Protein AF-0000000072248704 (afdb_homodimer)

Foldseek 3Di:
DPPPPPPQDWAFDDQQPQPPVPLRDGNVPWLVQFQWTWTATPVRDIDIDHPDDPVVVVVQVVQQVVVCVVPVDGDDPPDDSHPCCQVAPLVLVLLVVLVVCVVVVPDPLQNQLCVQLSHDHDDPVCVRVDTRVSVVSSVVSSVCVVVVVPPDDDPLRVLLVVLLCLLVVLLVLLVVCCVPQVPPPQPPPPDDLPHQQLLNLLNVLLNLLSVLSVVCVVCLSSQQLLVSLLSLVSLLLSLLSNQLCLQPVVCVCQVPVQVVCCVVVQKAFDADPVRHGDQQWIAGPPPRDIDGRDDDSLNSQVSHPDPLSNVLVVVSNVVSVPSNDPDPVVQVQQQDPVRDGHPNGHDDSSVSSLSSSLSSLSSLQSSLPDPSGDPVSSVSSLVSLLVSLVSSLVSQCVVQVPHDDPNSVSSNVVSNPRSD/DPPPPPPQDWAFDDQQPQCPVPLRDGNVPWLVQFQWTWTATPVRDIDIDHPDDPVVVVVQVVQQVVVCVVPVDGDDPPDDSHPCCQVAPLVLVLLVVLVVCVVVVPDPLQNQLCVQLSHDHDDPVCVRVDTRVSVVSSVVSSVCVVVVVPPPDDPLRVLLVVLLCLLVVLLVLLVVCCVPQVPDPVPPPPDDPDDCALLNLLNVLLNLLSVLSVVCVVCLSSQQLLVSLLSLVSLLLSLLSNQLCLQPVVCVCQVPVQVVCCVVVQKAFDADPVRDGDQQWIAGPPPRDIDGRDDDSLNSQVSHPDPLSNVLVVVSNVVSVPSNDPDPVVQVQQQDPVRDGHPNGHDDSSVSSLSSSLSSLSSLQSSLPDPSGDPVSSVSSLVSLLVSLVSSLVSQCVVQVPHDDPNSVSSNVVSNPRSD

Secondary structure (DSSP, 8-state):
----------EEPPTTSBPTTSSSSBGGGTGGGSS-EEEE-TT--EEEE----HHHHHHHHHHHHHHHHHHSSPPPTTS-S-GGGGTS-HHHHHHHHHHHHHHTT--HHHHHHHHHTTS----TTTGGGS-HHHHHHHHHHHHHHHTT-S----HHHHHHHHHHTHHHHHHHHHHHHHHHTS-TTTTT---SS----HHHHHHHHHHHHHHHHHHHHHHHHTT--GGGHHHHHHHHHHHHHHHHHHH-GGGHHHHTHHHHHHHHTSEEEEE-TTS-EEEEEEEETTT--EEES---HHHHHTT-S-HHHHHHHHHHHHHHHHHHS--HHHHHTTB-TTS-B-TT----HHHHHHHHHHHHHHHHHHHTT-TTS-HHHHHHHHHHHHHHHHHHHHHHHHHTSS---HHHHHHHHHHHTTT-/----------EEPPTTSBPTTSSSSBGGGTGGGSS-EEEE-TT--EEEE----HHHHHHHHHHHHHHHHHHSSPPPTTS-S-GGGGTS-HHHHHHHHHHHHHHTT--HHHHHHHHHTTS----TTTGGGS-HHHHHHHHHHHHHHHTT-S----HHHHHHHHHHTHHHHHHHHHHHHHHHTS-THHHH---SS----HHHHHHHHHHHHHHHHHHHHHHHHTT--GGGHHHHHHHHHHHHHHHHHHH-GGGHHHHTHHHHHHHHTSEEEEE-TTS-EEEEEEEETTT--EEES---HHHHHTT-S-HHHHHHHHHHHHHHHHHHS--HHHHHTTB-TTS-B-TT----HHHHHHHHHHHHHHHHHHHTT-TTS-HHHHHHHHHHHHHHHHHHHHHHHHHTSS---HHHHHHHHHHHTTT-

pLDDT: mean 83.85, std 14.34, range [24.56, 98.75]

Nearest PDB structures (foldseek):
  6pt3-assembly1_B  TM=2.363E-01  e=3.846E-01  Homo sapiens
  5lwe-assembly2_B  TM=3.205E-01  e=7.172E+00  Homo sapiens
  7vvn-assembly1_R  TM=2.726E-01  e=6.266E+00  Homo sapiens
  6pwc-assembly1_R  TM=1.797E-01  e=5.475E+00  Homo sapiens
  9ast-assembly1_R  TM=2.212E-01  e=1.077E+00  Homo sapiens

Radius of gyration: 31.1 Å; Cα contacts (8 Å, |Δi|>4): 1138; chains: 2; bounding box: 80×107×75 Å

Solvent-accessible surface area (backbone atoms only — not comparable to full-atom values): 45467 Å² total; per-residue (Å²): 133,79,82,71,81,74,71,78,59,61,45,69,62,63,48,83,37,72,28,87,58,71,57,78,41,36,18,56,80,33,32,59,73,26,66,31,40,56,24,31,33,85,85,66,51,75,39,82,45,63,79,79,50,71,66,55,53,54,49,50,52,50,28,50,48,50,44,26,72,51,50,72,45,82,81,54,94,85,46,80,63,65,62,62,64,45,77,38,39,72,66,50,50,47,49,52,49,46,52,49,35,53,74,67,62,48,56,64,45,55,51,46,14,20,61,73,59,74,59,54,78,79,40,89,84,44,45,41,60,40,38,43,28,53,51,48,52,41,51,49,34,35,49,40,44,73,68,59,62,46,79,70,68,49,70,68,53,49,52,48,53,60,50,56,52,46,52,55,40,52,29,31,50,50,40,50,42,53,67,72,35,56,56,84,60,66,58,59,74,74,55,73,98,79,65,80,46,61,58,51,51,38,48,44,37,52,33,48,35,40,32,46,48,52,48,36,50,53,30,48,75,68,53,32,14,50,71,27,27,38,52,37,42,31,37,46,49,31,37,32,51,38,43,24,35,74,66,39,55,82,56,40,49,58,69,47,51,43,57,55,23,42,76,71,62,49,25,42,64,31,61,41,98,85,65,45,80,25,69,56,34,28,28,32,67,90,79,60,51,76,40,70,45,70,80,51,70,66,64,33,35,63,54,42,92,48,69,49,57,53,72,41,39,65,60,54,52,48,59,33,45,37,46,38,40,87,35,72,72,45,46,49,54,30,40,45,96,84,66,46,77,36,46,69,54,60,44,56,51,67,58,38,54,51,50,41,43,51,40,48,36,52,41,50,53,57,50,56,75,34,83,65,51,48,73,65,56,40,51,38,43,32,49,43,25,37,51,48,25,52,49,52,44,54,48,48,48,65,75,33,65,86,65,69,56,69,69,56,54,46,47,44,54,48,37,68,50,43,61,110,132,78,84,68,81,73,70,78,58,61,43,70,60,62,46,82,37,72,28,87,59,71,57,79,39,37,17,54,79,33,32,57,74,27,67,30,41,56,23,29,33,85,85,66,49,75,39,82,45,65,80,78,49,72,63,54,55,54,49,51,52,51,29,51,48,52,44,26,73,52,52,72,47,82,83,54,94,85,47,80,63,63,63,62,64,46,78,39,40,74,68,51,50,48,49,52,48,47,52,50,36,53,74,65,63,48,56,64,46,54,51,47,14,19,60,72,61,73,61,54,77,79,40,87,86,44,46,41,58,41,39,42,28,52,50,47,51,42,51,48,33,34,48,39,43,74,69,58,63,45,78,70,68,50,70,67,54,49,52,48,53,59,51,56,54,46,52,54,39,52,29,32,50,51,39,49,42,49,63,68,41,54,54,71,62,71,69,57,75,67,62,75,95,76,73,79,45,61,60,52,52,36,48,44,37,52,32,48,35,37,32,46,48,53,48,38,51,54,30,48,73,68,52,33,14,50,72,28,27,38,52,37,42,30,37,46,48,31,37,32,52,37,42,23,35,73,66,38,56,84,54,40,48,58,72,48,51,43,58,55,23,44,76,71,62,48,25,41,64,29,62,41,98,85,65,45,81,25,69,57,32,28,28,33,65,89,79,60,50,78,40,71,45,70,81,52,70,66,64,34,34,61,54,42,92,47,68,48,58,54,71,42,40,65,58,54,51,49,58,32,44,36,47,37,41,86,34,70,69,44,46,48,53,30,40,44,97,84,50,46,77,36,48,71,54,60,44,58,49,66,57,38,53,50,50,40,42,52,40,48,35,54,42,49,53,57,50,58,74,34,83,66,51,48,73,66,57,40,51,38,45,32,50,41,25,36,51,50,25,51,48,51,43,51,48,50,48,66,75,33,65,87,67,69,55,69,70,56,54,45,47,44,54,49,36,68,50,43,60,110

InterPro domains:
  IPR043733 Family of unknown function DUF5677 [PF18928] (199-339)

Sequence (840 aa):
MMKRNQKNHTREIHGRTKCPCESGRIYAQCCKQTDLKWRVNDNGMVLKKIPLTDEPIKLLQQAEEHFFQVFERKPHKNDPVFLAKYLLSDVDMQREMVRVMEKAEIGLEFIYAYQKTGGLLLTEENEKLATGKDLEDWNNAIDEYFSGVSKKLSKLEILFQSFTEEIFACIICIGYILENEILKSAIKEKSSSKFFTVDDYVLLHVTQTANTLRAIDVLLNERMSGNSLPLVRHIYENYIHIVFALNCPDQLINLIDVPLGLSQGVYVYGKNNKGDEDRRVIIRKSDGKKFKGHISNYLMLNSSKYKEDILLFNFLYKFLSDYTHPSLNSLSLRVDNDGQIDHLKNSLEEEARFYSICFSGMVLDQMRSLNCVSKRAKRDIVVIVRRIARKANELLDELYANEKPEHISILQIRMSKLGHMMKRNQKNHTREIHGRTKCPCESGRIYAQCCKQTDLKWRVNDNGMVLKKIPLTDEPIKLLQQAEEHFFQVFERKPHKNDPVFLAKYLLSDVDMQREMVRVMEKAEIGLEFIYAYQKTGGLLLTEENEKLATGKDLEDWNNAIDEYFSGVSKKLSKLEILFQSFTEEIFACIICIGYILENEILKSAIKEKSSSKFFTVDDYVLLHVTQTANTLRAIDVLLNERMSGNSLPLVRHIYENYIHIVFALNCPDQLINLIDVPLGLSQGVYVYGKNNKGDEDRRVIIRKSDGKKFKGHISNYLMLNSSKYKEDILLFNFLYKFLSDYTHPSLNSLSLRVDNDGQIDHLKNSLEEEARFYSICFSGMVLDQMRSLNCVSKRAKRDIVVIVRRIARKANELLDELYANEKPEHISILQIRMSKLGH

Organism: Acinetobacter pittii (strain PHEA-2) (NCBI:txid871585)

Structure (mmCIF, N/CA/C/O backbone):
data_AF-0000000072248704-model_v1
#
loop_
_entity.id
_entity.type
_entity.pdbx_description
1 polymer 'SEC-C motif-containing protein'
#
loop_
_atom_site.group_PDB
_atom_site.id
_atom_site.type_symbol
_atom_site.label_atom_id
_atom_site.label_alt_id
_atom_site.label_comp_id
_atom_site.label_asym_id
_atom_site.label_entity_id
_atom_site.label_seq_id
_atom_site.pdbx_PDB_ins_code
_atom_site.Cartn_x
_atom_site.Cartn_y
_atom_site.Cartn_z
_atom_site.occupancy
_atom_site.B_iso_or_equiv
_atom_site.auth_seq_id
_atom_site.auth_comp_id
_atom_site.auth_asym_id
_atom_site.auth_atom_id
_atom_site.pdbx_PDB_model_num
ATOM 1 N N . MET A 1 1 ? 28.531 -50.781 -26.109 1 24.64 1 MET A N 1
ATOM 2 C CA . MET A 1 1 ? 29.25 -49.594 -26.562 1 24.64 1 MET A CA 1
ATOM 3 C C . MET A 1 1 ? 28.781 -48.375 -25.797 1 24.64 1 MET A C 1
ATOM 5 O O . MET A 1 1 ? 27.578 -48.094 -25.734 1 24.64 1 MET A O 1
ATOM 9 N N . MET A 1 2 ? 29.5 -47.844 -24.75 1 30.75 2 MET A N 1
ATOM 10 C CA . MET A 1 2 ? 29.281 -46.781 -23.781 1 30.75 2 MET A CA 1
ATOM 11 C C . MET A 1 2 ? 28.938 -45.469 -24.5 1 30.75 2 MET A C 1
ATOM 13 O O . MET A 1 2 ? 29.594 -45.094 -25.469 1 30.75 2 MET A O 1
ATOM 17 N N . LYS A 1 3 ? 27.719 -45.094 -24.469 1 37.78 3 LYS A N 1
ATOM 18 C CA . LYS A 1 3 ? 27.312 -43.812 -25.094 1 37.78 3 LYS A CA 1
ATOM 19 C C . LYS A 1 3 ? 28.328 -42.719 -24.781 1 37.78 3 LYS A C 1
ATOM 21 O O . LYS A 1 3 ? 28.594 -42.406 -23.625 1 37.78 3 LYS A O 1
ATOM 26 N N . ARG A 1 4 ? 29.328 -42.438 -25.641 1 34.62 4 ARG A N 1
ATOM 27 C CA . ARG A 1 4 ? 30.359 -41.406 -25.656 1 34.62 4 ARG A CA 1
ATOM 28 C C . ARG A 1 4 ? 29.781 -40.062 -25.312 1 34.62 4 ARG A C 1
ATOM 30 O O . ARG A 1 4 ? 28.719 -39.688 -25.812 1 34.62 4 ARG A O 1
ATOM 37 N N . ASN A 1 5 ? 29.922 -39.562 -24.094 1 38.59 5 ASN A N 1
ATOM 38 C CA . ASN A 1 5 ? 29.766 -38.188 -23.656 1 38.59 5 ASN A CA 1
ATOM 39 C C . ASN A 1 5 ? 30.125 -37.219 -24.766 1 38.59 5 ASN A C 1
ATOM 41 O O . ASN A 1 5 ? 31.297 -37 -25.094 1 38.59 5 ASN A O 1
ATOM 45 N N . GLN A 1 6 ? 29.516 -37.219 -25.984 1 37.81 6 GLN A N 1
ATOM 46 C CA . GLN A 1 6 ? 29.812 -36.344 -27.109 1 37.81 6 GLN A CA 1
ATOM 47 C C . GLN A 1 6 ? 30.094 -34.906 -26.641 1 37.81 6 GLN A C 1
ATOM 49 O O . GLN A 1 6 ? 29.203 -34.219 -26.141 1 37.81 6 GLN A O 1
ATOM 54 N N . LYS A 1 7 ? 31.219 -34.656 -26.125 1 46.28 7 LYS A N 1
ATOM 55 C CA . LYS A 1 7 ? 31.75 -33.312 -25.938 1 46.28 7 LYS A CA 1
ATOM 56 C C . LYS A 1 7 ? 31.344 -32.375 -27.078 1 46.28 7 LYS A C 1
ATOM 58 O O . LYS A 1 7 ? 31.672 -32.625 -28.234 1 46.28 7 LYS A O 1
ATOM 63 N N . ASN A 1 8 ? 30.25 -31.781 -27.094 1 53.34 8 ASN A N 1
ATOM 64 C CA . ASN A 1 8 ? 29.891 -30.734 -28.047 1 53.34 8 ASN A CA 1
ATOM 65 C C . ASN A 1 8 ? 31.031 -29.766 -28.281 1 53.34 8 ASN A C 1
ATOM 67 O O . ASN A 1 8 ? 31.422 -29.031 -27.359 1 53.34 8 ASN A O 1
ATOM 71 N N . HIS A 1 9 ? 31.953 -30.125 -29.125 1 67.69 9 HIS A N 1
ATOM 72 C CA . HIS A 1 9 ? 33.094 -29.328 -29.547 1 67.69 9 HIS A CA 1
ATOM 73 C C . HIS A 1 9 ? 32.625 -28 -30.156 1 67.69 9 HIS A C 1
ATOM 75 O O . HIS A 1 9 ? 31.719 -27.969 -30.984 1 67.69 9 HIS A O 1
ATOM 81 N N . THR A 1 10 ? 32.781 -26.891 -29.547 1 75.06 10 THR A N 1
ATOM 82 C CA . THR A 1 10 ? 32.5 -25.562 -30.078 1 75.06 10 THR A CA 1
ATOM 83 C C . THR A 1 10 ? 33.781 -24.953 -30.672 1 75.06 10 THR A C 1
ATOM 85 O O . THR A 1 10 ? 34.875 -25.25 -30.219 1 75.06 10 THR A O 1
ATOM 88 N N . ARG A 1 11 ? 33.75 -24.5 -31.938 1 80.5 11 ARG A N 1
ATOM 89 C CA . ARG A 1 11 ? 34.844 -23.766 -32.562 1 80.5 11 ARG A CA 1
ATOM 90 C C . ARG A 1 11 ? 34.469 -22.281 -32.688 1 80.5 11 ARG A C 1
ATOM 92 O O . ARG A 1 11 ? 33.312 -21.938 -32.844 1 80.5 11 ARG A O 1
ATOM 99 N N . GLU A 1 12 ? 35.469 -21.469 -32.5 1 88.38 12 GLU A N 1
ATOM 100 C CA . GLU A 1 12 ? 35.25 -20.047 -32.688 1 88.38 12 GLU A CA 1
ATOM 101 C C . GLU A 1 12 ? 34.875 -19.734 -34.125 1 88.38 12 GLU A C 1
ATOM 103 O O . GLU A 1 12 ? 35.438 -20.344 -35.062 1 88.38 12 GLU A O 1
ATOM 108 N N . ILE A 1 13 ? 34 -18.766 -34.312 1 86.06 13 ILE A N 1
ATOM 109 C CA . ILE A 1 13 ? 33.594 -18.438 -35.656 1 86.06 13 ILE A CA 1
ATOM 110 C C . ILE A 1 13 ? 34.75 -17.734 -36.375 1 86.06 13 ILE A C 1
ATOM 112 O O . ILE A 1 13 ? 35.594 -17.125 -35.75 1 86.06 13 ILE A O 1
ATOM 116 N N . HIS A 1 14 ? 34.656 -17.859 -37.719 1 85.25 14 HIS A N 1
ATOM 117 C CA . HIS A 1 14 ? 35.688 -17.25 -38.531 1 85.25 14 HIS A CA 1
ATOM 118 C C . HIS A 1 14 ? 35.625 -15.719 -38.469 1 85.25 14 HIS A C 1
ATOM 120 O O . HIS A 1 14 ? 34.531 -15.148 -38.469 1 85.25 14 HIS A O 1
ATOM 126 N N . GLY A 1 15 ? 36.75 -14.984 -38.469 1 85.75 15 GLY A N 1
ATOM 127 C CA . GLY A 1 15 ? 36.844 -13.547 -38.312 1 85.75 15 GLY A CA 1
ATOM 128 C C . GLY A 1 15 ? 36.156 -12.766 -39.406 1 85.75 15 GLY A C 1
ATOM 129 O O . GLY A 1 15 ? 35.688 -11.641 -39.188 1 85.75 15 GLY A O 1
ATOM 130 N N . ARG A 1 16 ? 36.062 -13.359 -40.594 1 85.56 16 ARG A N 1
ATOM 131 C CA . ARG A 1 16 ? 35.5 -12.641 -41.75 1 85.56 16 ARG A CA 1
ATOM 132 C C . ARG A 1 16 ? 34 -12.805 -41.844 1 85.56 16 ARG A C 1
ATOM 134 O O . ARG A 1 16 ? 33.344 -12.203 -42.688 1 85.56 16 ARG A O 1
ATOM 141 N N . THR A 1 17 ? 33.438 -13.539 -40.969 1 85.94 17 THR A N 1
ATOM 142 C CA . THR A 1 17 ? 32 -13.75 -40.969 1 85.94 17 THR A CA 1
ATOM 143 C C . THR A 1 17 ? 31.297 -12.57 -40.281 1 85.94 17 THR A C 1
ATOM 145 O O . THR A 1 17 ? 31.891 -11.875 -39.469 1 85.94 17 THR A O 1
ATOM 148 N N . LYS A 1 18 ? 30.094 -12.352 -40.688 1 85.06 18 LYS A N 1
ATOM 149 C CA . LYS A 1 18 ? 29.281 -11.336 -40.031 1 85.06 18 LYS A CA 1
ATOM 150 C C . LYS A 1 18 ? 29.125 -11.625 -38.562 1 85.06 18 LYS A C 1
ATOM 152 O O . LYS A 1 18 ? 28.812 -12.75 -38.156 1 85.06 18 LYS A O 1
ATOM 157 N N . CYS A 1 19 ? 29.422 -10.625 -37.75 1 80.69 19 CYS A N 1
ATOM 158 C CA . CYS A 1 19 ? 29.375 -10.805 -36.312 1 80.69 19 CYS A CA 1
ATOM 159 C C . CYS A 1 19 ? 27.969 -11.141 -35.844 1 80.69 19 CYS A C 1
ATOM 161 O O . CYS A 1 19 ? 27 -10.492 -36.25 1 80.69 19 CYS A O 1
ATOM 163 N N . PRO A 1 20 ? 27.797 -12.078 -35.125 1 74.19 20 PRO A N 1
ATOM 164 C CA . PRO A 1 20 ? 26.469 -12.516 -34.688 1 74.19 20 PRO A CA 1
ATOM 165 C C . PRO A 1 20 ? 25.781 -11.492 -33.781 1 74.19 20 PRO A C 1
ATOM 167 O O . PRO A 1 20 ? 24.594 -11.633 -33.469 1 74.19 20 PRO A O 1
ATOM 170 N N . CYS A 1 21 ? 26.422 -10.453 -33.438 1 73.06 21 CYS A N 1
ATOM 171 C CA . CYS A 1 21 ? 25.844 -9.484 -32.5 1 73.06 21 CYS A CA 1
ATOM 172 C C . CYS A 1 21 ? 24.875 -8.555 -33.219 1 73.06 21 CYS A C 1
ATOM 174 O O . CYS A 1 21 ? 24.297 -7.66 -32.594 1 73.06 21 CYS A O 1
ATOM 176 N N . GLU A 1 22 ? 24.672 -8.562 -34.438 1 71.69 22 GLU A N 1
ATOM 177 C CA . GLU A 1 22 ? 23.75 -7.812 -35.281 1 71.69 22 GLU A CA 1
ATOM 178 C C . GLU A 1 22 ? 24.188 -6.363 -35.438 1 71.69 22 GLU A C 1
ATOM 180 O O . GLU A 1 22 ? 23.375 -5.48 -35.719 1 71.69 22 GLU A O 1
ATOM 185 N N . SER A 1 23 ? 25.453 -6.039 -35.25 1 72.31 23 SER A N 1
ATOM 186 C CA . SER A 1 23 ? 26 -4.699 -35.469 1 72.31 23 SER A CA 1
ATOM 187 C C . SER A 1 23 ? 26.172 -4.402 -36.969 1 72.31 23 SER A C 1
ATOM 189 O O . SER A 1 23 ? 26.281 -3.242 -37.344 1 72.31 23 SER A O 1
ATOM 191 N N . GLY A 1 24 ? 26.125 -5.539 -37.688 1 73.62 24 GLY A N 1
ATOM 192 C CA . GLY A 1 24 ? 26.375 -5.402 -39.125 1 73.62 24 GLY A CA 1
ATOM 193 C C . GLY A 1 24 ? 27.844 -5.441 -39.5 1 73.62 24 GLY A C 1
ATOM 194 O O . GLY A 1 24 ? 28.203 -5.492 -40.656 1 73.62 24 GLY A O 1
ATOM 195 N N . ARG A 1 25 ? 28.688 -5.543 -38.5 1 80.81 25 ARG A N 1
ATOM 196 C CA . ARG A 1 25 ? 30.125 -5.582 -38.75 1 80.81 25 ARG A CA 1
ATOM 197 C C . ARG A 1 25 ? 30.625 -7.02 -38.844 1 80.81 25 ARG A C 1
ATOM 199 O O . ARG A 1 25 ? 29.891 -7.961 -38.531 1 80.81 25 ARG A O 1
ATOM 206 N N . ILE A 1 26 ? 31.812 -7.133 -39.406 1 86.25 26 ILE A N 1
ATOM 207 C CA . ILE A 1 26 ? 32.438 -8.453 -39.469 1 86.25 26 ILE A CA 1
ATOM 208 C C . ILE A 1 26 ? 33 -8.797 -38.094 1 86.25 26 ILE A C 1
ATOM 210 O O . ILE A 1 26 ? 33.438 -7.91 -37.344 1 86.25 26 ILE A O 1
ATOM 214 N N . TYR A 1 27 ? 33.031 -10.094 -37.719 1 86.88 27 TYR A N 1
ATOM 215 C CA . TYR A 1 27 ? 33.406 -10.586 -36.406 1 86.88 27 TYR A CA 1
ATOM 216 C C . TYR A 1 27 ? 34.781 -10.086 -36 1 86.88 27 TYR A C 1
ATOM 218 O O . TYR A 1 27 ? 34.969 -9.641 -34.875 1 86.88 27 TYR A O 1
ATOM 226 N N . ALA A 1 28 ? 35.75 -10.016 -36.906 1 85.31 28 ALA A N 1
ATOM 227 C CA . ALA A 1 28 ? 37.125 -9.633 -36.594 1 85.31 28 ALA A CA 1
ATOM 228 C C . ALA A 1 28 ? 37.219 -8.18 -36.156 1 85.31 28 ALA A C 1
ATOM 230 O O . ALA A 1 28 ? 38.125 -7.812 -35.375 1 85.31 28 ALA A O 1
ATOM 231 N N . GLN A 1 29 ? 36.281 -7.41 -36.594 1 80.94 29 GLN A N 1
ATOM 232 C CA . GLN A 1 29 ? 36.312 -5.98 -36.312 1 80.94 29 GLN A CA 1
ATOM 233 C C . GLN A 1 29 ? 35.25 -5.613 -35.281 1 80.94 29 GLN A C 1
ATOM 235 O O . GLN A 1 29 ? 34.938 -4.438 -35.125 1 80.94 29 GLN A O 1
ATOM 240 N N . CYS A 1 30 ? 34.688 -6.523 -34.688 1 81.5 30 CYS A N 1
ATOM 241 C CA . CYS A 1 30 ? 33.594 -6.293 -33.75 1 81.5 30 CYS A CA 1
ATOM 242 C C . CYS A 1 30 ? 33.844 -7.004 -32.406 1 81.5 30 CYS A C 1
ATOM 244 O O . CYS A 1 30 ? 34.781 -6.629 -31.672 1 81.5 30 CYS A O 1
ATOM 246 N N . CYS A 1 31 ? 33.156 -8.172 -32.188 1 78.5 31 CYS A N 1
ATOM 247 C CA . CYS A 1 31 ? 33.188 -8.789 -30.875 1 78.5 31 CYS A CA 1
ATOM 248 C C . CYS A 1 31 ? 34.5 -9.523 -30.641 1 78.5 31 CYS A C 1
ATOM 250 O O . CYS A 1 31 ? 34.844 -9.789 -29.484 1 78.5 31 CYS A O 1
ATOM 252 N N . LYS A 1 32 ? 35.188 -9.875 -31.719 1 78.5 32 LYS A N 1
ATOM 253 C CA . LYS A 1 32 ? 36.469 -10.586 -31.547 1 78.5 32 LYS A CA 1
ATOM 254 C C . LYS A 1 32 ? 37.469 -9.742 -30.781 1 78.5 32 LYS A C 1
ATOM 256 O O . LYS A 1 32 ? 38.375 -10.273 -30.156 1 78.5 32 LYS A O 1
ATOM 261 N N . GLN A 1 33 ? 37.281 -8.492 -30.859 1 74 33 GLN A N 1
ATOM 262 C CA . GLN A 1 33 ? 38.188 -7.574 -30.172 1 74 33 GLN A CA 1
ATOM 263 C C . GLN A 1 33 ? 37.875 -7.48 -28.688 1 74 33 GLN A C 1
ATOM 265 O O . GLN A 1 33 ? 38.562 -6.789 -27.938 1 74 33 GLN A O 1
ATOM 270 N N . THR A 1 34 ? 36.875 -8.102 -28.281 1 74.5 34 THR A N 1
ATOM 271 C CA . THR A 1 34 ? 36.469 -8.094 -26.875 1 74.5 34 THR A CA 1
ATOM 272 C C . THR A 1 34 ? 36.781 -9.438 -26.219 1 74.5 34 THR A C 1
ATOM 274 O O . THR A 1 34 ? 37.406 -10.297 -26.828 1 74.5 34 THR A O 1
ATOM 277 N N . ASP A 1 35 ? 36.469 -9.555 -25 1 70.31 35 ASP A N 1
ATOM 278 C CA . ASP A 1 35 ? 36.75 -10.812 -24.297 1 70.31 35 ASP A CA 1
ATOM 279 C C . ASP A 1 35 ? 35.656 -11.844 -24.609 1 70.31 35 ASP A C 1
ATOM 281 O O . ASP A 1 35 ? 35.781 -13.008 -24.203 1 70.31 35 ASP A O 1
ATOM 285 N N . LEU A 1 36 ? 34.688 -11.273 -25.25 1 74.69 36 LEU A N 1
ATOM 286 C CA . LEU A 1 36 ? 33.625 -12.156 -25.672 1 74.69 36 LEU A CA 1
ATOM 287 C C . LEU A 1 36 ? 34 -12.914 -26.938 1 74.69 36 LEU A C 1
ATOM 289 O O . LEU A 1 36 ? 34.625 -12.344 -27.844 1 74.69 36 LEU A O 1
ATOM 293 N N . LYS A 1 37 ? 33.75 -14.289 -26.906 1 77.56 37 LYS A N 1
ATOM 294 C CA . LYS A 1 37 ? 34.031 -15.078 -28.109 1 77.56 37 LYS A CA 1
ATOM 295 C C . LYS A 1 37 ? 32.781 -15.797 -28.609 1 77.56 37 LYS A C 1
ATOM 297 O O . LYS A 1 37 ? 32.062 -16.422 -27.828 1 77.56 37 LYS A O 1
ATOM 302 N N . TRP A 1 38 ? 32.5 -15.57 -29.859 1 79.88 38 TRP A N 1
ATOM 303 C CA . TRP A 1 38 ? 31.422 -16.312 -30.469 1 79.88 38 TRP A CA 1
ATOM 304 C C . TRP A 1 38 ? 31.906 -17.672 -30.969 1 79.88 38 TRP A C 1
ATOM 306 O O . TRP A 1 38 ? 32.938 -17.766 -31.656 1 79.88 38 TRP A O 1
ATOM 316 N N . ARG A 1 39 ? 31.125 -18.719 -30.5 1 79.75 39 ARG A N 1
ATOM 317 C CA . ARG A 1 39 ? 31.5 -20.062 -30.891 1 79.75 39 ARG A CA 1
ATOM 318 C C . ARG A 1 39 ? 30.312 -20.781 -31.547 1 79.75 39 ARG A C 1
ATOM 320 O O . ARG A 1 39 ? 29.172 -20.391 -31.375 1 79.75 39 ARG A O 1
ATOM 327 N N . VAL A 1 40 ? 30.578 -21.703 -32.469 1 78.81 40 VAL A N 1
ATOM 328 C CA . VAL A 1 40 ? 29.531 -22.5 -33.125 1 78.81 40 VAL A CA 1
ATOM 329 C C . VAL A 1 40 ? 29.719 -23.984 -32.781 1 78.81 40 VAL A C 1
ATOM 331 O O . VAL A 1 40 ? 30.844 -24.484 -32.75 1 78.81 40 VAL A O 1
ATOM 334 N N . ASN A 1 41 ? 28.578 -24.5 -32.406 1 74.94 41 ASN A N 1
ATOM 335 C CA . ASN A 1 41 ? 28.656 -25.938 -32.094 1 74.94 41 ASN A CA 1
ATOM 336 C C . ASN A 1 41 ? 28.422 -26.766 -33.344 1 74.94 41 ASN A C 1
ATOM 338 O O . ASN A 1 41 ? 28.203 -26.219 -34.438 1 74.94 41 ASN A O 1
ATOM 342 N N . ASP A 1 42 ? 28.453 -28.078 -33.125 1 75.62 42 ASP A N 1
ATOM 343 C CA . ASP A 1 42 ? 28.359 -29 -34.25 1 75.62 42 ASP A CA 1
ATOM 344 C C . ASP A 1 42 ? 26.984 -28.922 -34.906 1 75.62 42 ASP A C 1
ATOM 346 O O . ASP A 1 42 ? 26.844 -29.219 -36.094 1 75.62 42 ASP A O 1
ATOM 350 N N . ASN A 1 43 ? 26.109 -28.469 -34.219 1 71.69 43 ASN A N 1
ATOM 351 C CA . ASN A 1 43 ? 24.75 -28.359 -34.719 1 71.69 43 ASN A CA 1
ATOM 352 C C . ASN A 1 43 ? 24.5 -27 -35.375 1 71.69 43 ASN A C 1
ATOM 354 O O . ASN A 1 43 ? 23.391 -26.719 -35.812 1 71.69 43 ASN A O 1
ATOM 358 N N . GLY A 1 44 ? 25.547 -26.125 -35.375 1 72.69 44 GLY A N 1
ATOM 359 C CA . GLY A 1 44 ? 25.438 -24.828 -36.031 1 72.69 44 GLY A CA 1
ATOM 360 C C . GLY A 1 44 ? 24.922 -23.734 -35.094 1 72.69 44 GLY A C 1
ATOM 361 O O . GLY A 1 44 ? 24.625 -22.625 -35.531 1 72.69 44 GLY A O 1
ATOM 362 N N . MET A 1 45 ? 24.719 -24.125 -33.844 1 72.69 45 MET A N 1
ATOM 363 C CA . MET A 1 45 ? 24.234 -23.125 -32.906 1 72.69 45 MET A CA 1
ATOM 364 C C . MET A 1 45 ? 25.375 -22.203 -32.469 1 72.69 45 MET A C 1
ATOM 366 O O . MET A 1 45 ? 26.438 -22.672 -32.062 1 72.69 45 MET A O 1
ATOM 370 N N . VAL A 1 46 ? 25.172 -20.891 -32.625 1 76.75 46 VAL A N 1
ATOM 371 C CA . VAL A 1 46 ? 26.156 -19.906 -32.219 1 76.75 46 VAL A CA 1
ATOM 372 C C . VAL A 1 46 ? 26.047 -19.641 -30.719 1 76.75 46 VAL A C 1
ATOM 374 O O . VAL A 1 46 ? 24.953 -19.438 -30.203 1 76.75 46 VAL A O 1
ATOM 377 N N . LEU A 1 47 ? 27.109 -19.844 -30.031 1 73 47 LEU A N 1
ATOM 378 C CA . LEU A 1 47 ? 27.172 -19.672 -28.594 1 73 47 LEU A CA 1
ATOM 379 C C . LEU A 1 47 ? 28.094 -18.516 -28.219 1 73 47 LEU A C 1
ATOM 381 O O . LEU A 1 47 ? 29.094 -18.266 -28.891 1 73 47 LEU A O 1
ATOM 385 N N . LYS A 1 48 ? 27.641 -17.766 -27.234 1 72.62 48 LYS A N 1
ATOM 386 C CA . LYS A 1 48 ? 28.469 -16.703 -26.656 1 72.62 48 LYS A CA 1
ATOM 387 C C . LYS A 1 48 ? 29.25 -17.219 -25.453 1 72.62 48 LYS A C 1
ATOM 389 O O . LYS A 1 48 ? 28.672 -17.781 -24.516 1 72.62 48 LYS A O 1
ATOM 394 N N . LYS A 1 49 ? 30.578 -17.234 -25.578 1 69 49 LYS A N 1
ATOM 395 C CA . LYS A 1 49 ? 31.422 -17.656 -24.484 1 69 49 LYS A CA 1
ATOM 396 C C . LYS A 1 49 ? 32.062 -16.469 -23.766 1 69 49 LYS A C 1
ATOM 398 O O . LYS A 1 49 ? 32.688 -15.625 -24.406 1 69 49 LYS A O 1
ATOM 403 N N . ILE A 1 50 ? 31.75 -16.266 -22.516 1 66.25 50 ILE A N 1
ATOM 404 C CA . ILE A 1 50 ? 32.312 -15.203 -21.703 1 66.25 50 ILE A CA 1
ATOM 405 C C . ILE A 1 50 ? 33.156 -15.805 -20.562 1 66.25 50 ILE A C 1
ATOM 407 O O . ILE A 1 50 ? 32.75 -16.812 -19.953 1 66.25 50 ILE A O 1
ATOM 411 N N . PRO A 1 51 ? 34.438 -15.359 -20.438 1 60.69 51 PRO A N 1
ATOM 412 C CA . PRO A 1 51 ? 35.25 -15.867 -19.328 1 60.69 51 PRO A CA 1
ATOM 413 C C . PRO A 1 51 ? 34.562 -15.672 -17.969 1 60.69 51 PRO A C 1
ATOM 415 O O . PRO A 1 51 ? 33.906 -14.656 -17.734 1 60.69 51 PRO A O 1
ATOM 418 N N . LEU A 1 52 ? 34.375 -16.844 -17.312 1 60.03 52 LEU A N 1
ATOM 419 C CA . LEU A 1 52 ? 33.781 -16.766 -15.969 1 60.03 52 LEU A CA 1
ATOM 420 C C . LEU A 1 52 ? 34.781 -16.141 -14.992 1 60.03 52 LEU A C 1
ATOM 422 O O . LEU A 1 52 ? 35.906 -16.641 -14.836 1 60.03 52 LEU A O 1
ATOM 426 N N . THR A 1 53 ? 34.656 -14.914 -14.789 1 59.91 53 THR A N 1
ATOM 427 C CA . THR A 1 53 ? 35.438 -14.336 -13.688 1 59.91 53 THR A CA 1
ATOM 428 C C . THR A 1 53 ? 34.906 -14.844 -12.344 1 59.91 53 THR A C 1
ATOM 430 O O . THR A 1 53 ? 33.906 -15.555 -12.289 1 59.91 53 THR A O 1
ATOM 433 N N . ASP A 1 54 ? 35.688 -14.805 -11.312 1 62.75 54 ASP A N 1
ATOM 434 C CA . ASP A 1 54 ? 35.344 -15.242 -9.961 1 62.75 54 ASP A CA 1
ATOM 435 C C . ASP A 1 54 ? 33.969 -14.688 -9.523 1 62.75 54 ASP A C 1
ATOM 437 O O . ASP A 1 54 ? 33.219 -15.352 -8.812 1 62.75 54 ASP A O 1
ATOM 441 N N . GLU A 1 55 ? 33.656 -13.672 -10.039 1 64.75 55 GLU A N 1
ATOM 442 C CA . GLU A 1 55 ? 32.438 -12.992 -9.609 1 64.75 55 GLU A CA 1
ATOM 443 C C . GLU A 1 55 ? 31.203 -13.758 -10.062 1 64.75 55 GLU A C 1
ATOM 445 O O . GLU A 1 55 ? 30.297 -13.984 -9.273 1 64.75 55 GLU A O 1
ATOM 450 N N . PRO A 1 56 ? 31.359 -14.359 -11.211 1 66.19 56 PRO A N 1
ATOM 451 C CA . PRO A 1 56 ? 30.188 -15.125 -11.633 1 66.19 56 PRO A CA 1
ATOM 452 C C . PRO A 1 56 ? 30.016 -16.438 -10.859 1 66.19 56 PRO A C 1
ATOM 454 O O . PRO A 1 56 ? 28.891 -16.859 -10.586 1 66.19 56 PRO A O 1
ATOM 457 N N . ILE A 1 57 ? 31.078 -16.984 -10.516 1 70.25 57 ILE A N 1
ATOM 458 C CA . ILE A 1 57 ? 31.016 -18.219 -9.75 1 70.25 57 ILE A CA 1
ATOM 459 C C . ILE A 1 57 ? 30.359 -17.969 -8.398 1 70.25 57 ILE A C 1
ATOM 461 O O . ILE A 1 57 ? 29.516 -18.75 -7.949 1 70.25 57 ILE A O 1
ATOM 465 N N . LYS A 1 58 ? 30.828 -16.938 -7.848 1 73.69 58 LYS A N 1
ATOM 466 C CA . LYS A 1 58 ? 30.234 -16.578 -6.562 1 73.69 58 LYS A CA 1
ATOM 467 C C . LYS A 1 58 ? 28.734 -16.312 -6.691 1 73.69 58 LYS A C 1
ATOM 469 O O . LYS A 1 58 ? 27.953 -16.703 -5.812 1 73.69 58 LYS A O 1
ATOM 474 N N . LEU A 1 59 ? 28.422 -15.789 -7.734 1 74.81 59 LEU A N 1
ATOM 475 C CA . LEU A 1 59 ? 27.016 -15.484 -7.969 1 74.81 59 LEU A CA 1
ATOM 476 C C . LEU A 1 59 ? 26.203 -16.766 -8.141 1 74.81 59 LEU A C 1
ATOM 478 O O . LEU A 1 59 ? 25.062 -16.844 -7.684 1 74.81 59 LEU A O 1
ATOM 482 N N . LEU A 1 60 ? 26.844 -17.688 -8.734 1 80.25 60 LEU A N 1
ATOM 483 C CA . LEU A 1 60 ? 26.141 -18.953 -8.961 1 80.25 60 LEU A CA 1
ATOM 484 C C . LEU A 1 60 ? 25.984 -19.719 -7.652 1 80.25 60 LEU A C 1
ATOM 486 O O . LEU A 1 60 ? 24.953 -20.359 -7.422 1 80.25 60 LEU A O 1
ATOM 490 N N . GLN A 1 61 ? 26.953 -19.609 -6.906 1 83.56 61 GLN A N 1
ATOM 491 C CA . GLN A 1 61 ? 26.875 -20.266 -5.602 1 83.56 61 GLN A CA 1
ATOM 492 C C . GLN A 1 61 ? 25.781 -19.625 -4.738 1 83.56 61 GLN A C 1
ATOM 494 O O . GLN A 1 61 ? 25.031 -20.328 -4.066 1 83.56 61 GLN A O 1
ATOM 499 N N . GLN A 1 62 ? 25.766 -18.391 -4.809 1 85.19 62 GLN A N 1
ATOM 500 C CA . GLN A 1 62 ? 24.734 -17.672 -4.066 1 85.19 62 GLN A CA 1
ATOM 501 C C . GLN A 1 62 ? 23.344 -18.031 -4.574 1 85.19 62 GLN A C 1
ATOM 503 O O . GLN A 1 62 ? 22.391 -18.141 -3.789 1 85.19 62 GLN A O 1
ATOM 508 N N . ALA A 1 63 ? 23.281 -18.156 -5.82 1 85.12 63 ALA A N 1
ATOM 509 C CA . ALA A 1 63 ? 22 -18.516 -6.426 1 85.12 63 ALA A CA 1
ATOM 510 C C . ALA A 1 63 ? 21.547 -19.906 -5.977 1 85.12 63 ALA A C 1
ATOM 512 O O . ALA A 1 63 ? 20.375 -20.125 -5.703 1 85.12 63 ALA A O 1
ATOM 513 N N . GLU A 1 64 ? 22.484 -20.766 -5.895 1 88.31 64 GLU A N 1
ATOM 514 C CA . GLU A 1 64 ? 22.172 -22.125 -5.445 1 88.31 64 GLU A CA 1
ATOM 515 C C . GLU A 1 64 ? 21.734 -22.125 -3.984 1 88.31 64 GLU A C 1
ATOM 517 O O . GLU A 1 64 ? 20.812 -22.859 -3.611 1 88.31 64 GLU A O 1
ATOM 522 N N . GLU A 1 65 ? 22.359 -21.359 -3.291 1 89.81 65 GLU A N 1
ATOM 523 C CA . GLU A 1 65 ? 22 -21.266 -1.879 1 89.81 65 GLU A CA 1
ATOM 524 C C . GLU A 1 65 ? 20.609 -20.656 -1.704 1 89.81 65 GLU A C 1
ATOM 526 O O . GLU A 1 65 ? 19.844 -21.094 -0.85 1 89.81 65 GLU A O 1
ATOM 531 N N . HIS A 1 66 ? 20.438 -19.672 -2.447 1 90 66 HIS A N 1
ATOM 532 C CA . HIS A 1 66 ? 19.125 -19.047 -2.398 1 90 66 HIS A CA 1
ATOM 533 C C . HIS A 1 66 ? 18.031 -20.031 -2.783 1 90 66 HIS A C 1
ATOM 535 O O . HIS A 1 66 ? 16.969 -20.062 -2.158 1 90 66 HIS A O 1
ATOM 541 N N . PHE A 1 67 ? 18.297 -20.812 -3.771 1 92.5 67 PHE A N 1
ATOM 542 C CA . PHE A 1 67 ? 17.344 -21.844 -4.203 1 92.5 67 PHE A CA 1
ATOM 543 C C . PHE A 1 67 ? 17.078 -22.828 -3.08 1 92.5 67 PHE A C 1
ATOM 545 O O . PHE A 1 67 ? 15.922 -23.188 -2.832 1 92.5 67 PHE A O 1
ATOM 552 N N . PHE A 1 68 ? 18.109 -23.172 -2.424 1 92.88 68 PHE A N 1
ATOM 553 C CA . PHE A 1 68 ? 17.984 -24.125 -1.324 1 92.88 68 PHE A CA 1
ATOM 554 C C . PHE A 1 68 ? 17.203 -23.516 -0.166 1 92.88 68 PHE A C 1
ATOM 556 O O . PHE A 1 68 ? 16.422 -24.203 0.489 1 92.88 68 PHE A O 1
ATOM 563 N N . GLN A 1 69 ? 17.422 -22.312 0.086 1 92 69 GLN A N 1
ATOM 564 C CA . GLN A 1 69 ? 16.719 -21.641 1.173 1 92 69 GLN A CA 1
ATOM 565 C C . GLN A 1 69 ? 15.211 -21.609 0.922 1 92 69 GLN A C 1
ATOM 567 O O . GLN A 1 69 ? 14.422 -21.703 1.861 1 92 69 GLN A O 1
ATOM 572 N N . VAL A 1 70 ? 14.859 -21.5 -0.287 1 92.62 70 VAL A N 1
ATOM 573 C CA . VAL A 1 70 ? 13.445 -21.359 -0.635 1 92.62 70 VAL A CA 1
ATOM 574 C C . VAL A 1 70 ? 12.789 -22.734 -0.722 1 92.62 70 VAL A C 1
ATOM 576 O O . VAL A 1 70 ? 11.75 -22.969 -0.1 1 92.62 70 VAL A O 1
ATOM 579 N N . PHE A 1 71 ? 13.375 -23.688 -1.412 1 93.5 71 PHE A N 1
ATOM 580 C CA . PHE A 1 71 ? 12.703 -24.938 -1.767 1 93.5 71 PHE A CA 1
ATOM 581 C C . PHE A 1 71 ? 13.234 -26.094 -0.935 1 93.5 71 PHE A C 1
ATOM 583 O O . PHE A 1 71 ? 12.68 -27.188 -0.961 1 93.5 71 PHE A O 1
ATOM 590 N N . GLU A 1 72 ? 14.359 -25.906 -0.218 1 94.88 72 GLU A N 1
ATOM 591 C CA . GLU A 1 72 ? 14.992 -26.891 0.653 1 94.88 72 GLU A CA 1
ATOM 592 C C . GLU A 1 72 ? 15.375 -28.156 -0.124 1 94.88 72 GLU A C 1
ATOM 594 O O . GLU A 1 72 ? 15.164 -29.266 0.349 1 94.88 72 GLU A O 1
ATOM 599 N N . ARG A 1 73 ? 15.797 -27.922 -1.397 1 92.62 73 ARG A N 1
ATOM 600 C CA . ARG A 1 73 ? 16.375 -28.938 -2.275 1 92.62 73 ARG A CA 1
ATOM 601 C C . ARG A 1 73 ? 17.344 -28.312 -3.27 1 92.62 73 ARG A C 1
ATOM 603 O O . ARG A 1 73 ? 17.312 -27.094 -3.492 1 92.62 73 ARG A O 1
ATOM 610 N N . LYS A 1 74 ? 18.141 -29.219 -3.906 1 90.88 74 LYS A N 1
ATOM 611 C CA . LYS A 1 74 ? 19.047 -28.734 -4.949 1 90.88 74 LYS A CA 1
ATOM 612 C C . LYS A 1 74 ? 18.281 -28.469 -6.25 1 90.88 74 LYS A C 1
ATOM 614 O O . LYS A 1 74 ? 17.281 -29.141 -6.543 1 90.88 74 LYS A O 1
ATOM 619 N N . PRO A 1 75 ? 18.781 -27.469 -6.992 1 89.75 75 PRO A N 1
ATOM 620 C CA . PRO A 1 75 ? 18.125 -27.203 -8.273 1 89.75 75 PRO A CA 1
ATOM 621 C C . PRO A 1 75 ? 18.344 -28.328 -9.289 1 89.75 75 PRO A C 1
ATOM 623 O O . PRO A 1 75 ? 19.422 -28.922 -9.344 1 89.75 75 PRO A O 1
ATOM 626 N N . HIS A 1 76 ? 17.297 -28.578 -10 1 88.06 76 HIS A N 1
ATOM 627 C CA . HIS A 1 76 ? 17.406 -29.469 -11.156 1 88.06 76 HIS A CA 1
ATOM 628 C C . HIS A 1 76 ? 17.844 -28.703 -12.398 1 88.06 76 HIS A C 1
ATOM 630 O O . HIS A 1 76 ? 17.891 -27.469 -12.391 1 88.06 76 HIS A O 1
ATOM 636 N N . LYS A 1 77 ? 18.125 -29.422 -13.438 1 81.38 77 LYS A N 1
ATOM 637 C CA . LYS A 1 77 ? 18.656 -28.859 -14.672 1 81.38 77 LYS A CA 1
ATOM 638 C C . LYS A 1 77 ? 17.734 -27.812 -15.258 1 81.38 77 LYS A C 1
ATOM 640 O O . LYS A 1 77 ? 18.188 -26.781 -15.773 1 81.38 77 LYS A O 1
ATOM 645 N N . ASN A 1 78 ? 16.438 -28.016 -15.031 1 79.88 78 ASN A N 1
ATOM 646 C CA . ASN A 1 78 ? 15.5 -27.094 -15.672 1 79.88 78 ASN A CA 1
ATOM 647 C C . ASN A 1 78 ? 14.984 -26.047 -14.695 1 79.88 78 ASN A C 1
ATOM 649 O O . ASN A 1 78 ? 14.125 -25.234 -15.047 1 79.88 78 ASN A O 1
ATOM 653 N N . ASP A 1 79 ? 15.578 -26 -13.555 1 87.69 79 ASP A N 1
ATOM 654 C CA . ASP A 1 79 ? 15.172 -25 -12.578 1 87.69 79 ASP A CA 1
ATOM 655 C C . ASP A 1 79 ? 15.82 -23.641 -12.883 1 87.69 79 ASP A C 1
ATOM 657 O O . ASP A 1 79 ? 16.938 -23.594 -13.406 1 87.69 79 ASP A O 1
ATOM 661 N N . PRO A 1 80 ? 15.086 -22.625 -12.578 1 86.31 80 PRO A N 1
ATOM 662 C CA . PRO A 1 80 ? 15.695 -21.312 -12.773 1 86.31 80 PRO A CA 1
ATOM 663 C C . PRO A 1 80 ? 16.875 -21.062 -11.844 1 86.31 80 PRO A C 1
ATOM 665 O O . PRO A 1 80 ? 16.859 -21.469 -10.68 1 86.31 80 PRO A O 1
ATOM 668 N N . VAL A 1 81 ? 17.797 -20.406 -12.367 1 81.06 81 VAL A N 1
ATOM 669 C CA . VAL A 1 81 ? 19 -20.125 -11.609 1 81.06 81 VAL A CA 1
ATOM 670 C C . VAL A 1 81 ? 18.781 -18.938 -10.68 1 81.06 81 VAL A C 1
ATOM 672 O O . VAL A 1 81 ? 19.141 -18.984 -9.5 1 81.06 81 VAL A O 1
ATOM 675 N N . PHE A 1 82 ? 18.234 -17.922 -11.227 1 83.25 82 PHE A N 1
ATOM 676 C CA . PHE A 1 82 ? 18.031 -16.719 -10.438 1 83.25 82 PHE A CA 1
ATOM 677 C C . PHE A 1 82 ? 16.562 -16.562 -10.062 1 83.25 82 PHE A C 1
ATOM 679 O O . PHE A 1 82 ? 15.734 -16.172 -10.891 1 83.25 82 PHE A O 1
ATOM 686 N N . LEU A 1 83 ? 16.297 -16.688 -8.812 1 88.31 83 LEU A N 1
ATOM 687 C CA . LEU A 1 83 ? 14.93 -16.656 -8.32 1 88.31 83 LEU A CA 1
ATOM 688 C C . LEU A 1 83 ? 14.438 -15.227 -8.172 1 88.31 83 LEU A C 1
ATOM 690 O O . LEU A 1 83 ? 13.234 -14.984 -8.07 1 88.31 83 LEU A O 1
ATOM 694 N N . ALA A 1 84 ? 15.328 -14.234 -8.227 1 81.75 84 ALA A N 1
ATOM 695 C CA . ALA A 1 84 ? 14.984 -12.828 -8.055 1 81.75 84 ALA A CA 1
ATOM 696 C C . ALA A 1 84 ? 14.086 -12.336 -9.18 1 81.75 84 ALA A C 1
ATOM 698 O O . ALA A 1 84 ? 13.367 -11.352 -9.023 1 81.75 84 ALA A O 1
ATOM 699 N N . LYS A 1 85 ? 14.117 -13.086 -10.266 1 84.38 85 LYS A N 1
ATOM 700 C CA . LYS A 1 85 ? 13.305 -12.695 -11.414 1 84.38 85 LYS A CA 1
ATOM 701 C C . LYS A 1 85 ? 11.82 -12.773 -11.086 1 84.38 85 LYS A C 1
ATOM 703 O O . LYS A 1 85 ? 10.992 -12.164 -11.766 1 84.38 85 LYS A O 1
ATOM 708 N N . TYR A 1 86 ? 11.516 -13.523 -10.008 1 89.75 86 TYR A N 1
ATOM 709 C CA . TYR A 1 86 ? 10.117 -13.664 -9.617 1 89.75 86 TYR A CA 1
ATOM 710 C C . TYR A 1 86 ? 9.711 -12.562 -8.648 1 89.75 86 TYR A C 1
ATOM 712 O O . TYR A 1 86 ? 8.523 -12.391 -8.359 1 89.75 86 TYR A O 1
ATOM 720 N N . LEU A 1 87 ? 10.656 -11.805 -8.164 1 89.5 87 LEU A N 1
ATOM 721 C CA . LEU A 1 87 ? 10.383 -10.766 -7.18 1 89.5 87 LEU A CA 1
ATOM 722 C C . LEU A 1 87 ? 10.273 -9.398 -7.84 1 89.5 87 LEU A C 1
ATOM 724 O O . LEU A 1 87 ? 9.562 -8.516 -7.348 1 89.5 87 LEU A O 1
ATOM 728 N N . LEU A 1 88 ? 11.016 -9.25 -8.906 1 84.12 88 LEU A N 1
ATOM 729 C CA . LEU A 1 88 ? 11.109 -7.957 -9.578 1 84.12 88 LEU A CA 1
ATOM 730 C C . LEU A 1 88 ? 10.953 -8.117 -11.086 1 84.12 88 LEU A C 1
ATOM 732 O O . LEU A 1 88 ? 11.555 -9.016 -11.688 1 84.12 88 LEU A O 1
ATOM 736 N N . SER A 1 89 ? 10.102 -7.277 -11.594 1 81.31 89 SER A N 1
ATOM 737 C CA . SER A 1 89 ? 10.016 -7.238 -13.047 1 81.31 89 SER A CA 1
ATOM 738 C C . SER A 1 89 ? 11.242 -6.559 -13.648 1 81.31 89 SER A C 1
ATOM 740 O O . SER A 1 89 ? 12.031 -5.934 -12.938 1 81.31 89 SER A O 1
ATOM 742 N N . ASP A 1 90 ? 11.344 -6.699 -14.984 1 73.88 90 ASP A N 1
ATOM 743 C CA . ASP A 1 90 ? 12.422 -6 -15.672 1 73.88 90 ASP A CA 1
ATOM 744 C C . ASP A 1 90 ? 12.312 -4.492 -15.477 1 73.88 90 ASP A C 1
ATOM 746 O O . ASP A 1 90 ? 13.32 -3.807 -15.297 1 73.88 90 ASP A O 1
ATOM 750 N N . VAL A 1 91 ? 11.117 -4.078 -15.422 1 75.69 91 VAL A N 1
ATOM 751 C CA . VAL A 1 91 ? 10.867 -2.65 -15.242 1 75.69 91 VAL A CA 1
ATOM 752 C C . VAL A 1 91 ? 11.266 -2.23 -13.828 1 75.69 91 VAL A C 1
ATOM 754 O O . VAL A 1 91 ? 11.844 -1.16 -13.633 1 75.69 91 VAL A O 1
ATOM 757 N N . ASP A 1 92 ? 11.023 -3.107 -12.922 1 79.62 92 ASP A N 1
ATOM 758 C CA . ASP A 1 92 ? 11.406 -2.844 -11.539 1 79.62 92 ASP A CA 1
ATOM 759 C C . ASP A 1 92 ? 12.922 -2.74 -11.406 1 79.62 92 ASP A C 1
ATOM 761 O O . ASP A 1 92 ? 13.438 -1.842 -10.734 1 79.62 92 ASP A O 1
ATOM 765 N N . MET A 1 93 ? 13.492 -3.643 -12.031 1 75 93 MET A N 1
ATOM 766 C CA . MET A 1 93 ? 14.953 -3.691 -11.953 1 75 93 MET A CA 1
ATOM 767 C C . MET A 1 93 ? 15.578 -2.451 -12.578 1 75 93 MET A C 1
ATOM 769 O O . MET A 1 93 ? 16.531 -1.889 -12.039 1 75 93 MET A O 1
ATOM 773 N N . GLN A 1 94 ? 15.055 -2.094 -13.648 1 76.12 94 GLN A N 1
ATOM 774 C CA . GLN A 1 94 ? 15.547 -0.901 -14.32 1 76.12 94 GLN A CA 1
ATOM 775 C C . GLN A 1 94 ? 15.359 0.342 -13.461 1 76.12 94 GLN A C 1
ATOM 777 O O . GLN A 1 94 ? 16.266 1.183 -13.367 1 76.12 94 GLN A O 1
ATOM 782 N N . ARG A 1 95 ? 14.305 0.363 -12.852 1 77 95 ARG A N 1
ATOM 783 C CA . ARG A 1 95 ? 14 1.505 -11.992 1 77 95 ARG A CA 1
ATOM 784 C C . ARG A 1 95 ? 14.953 1.562 -10.805 1 77 95 ARG A C 1
ATOM 786 O O . ARG A 1 95 ? 15.453 2.635 -10.445 1 77 95 ARG A O 1
ATOM 793 N N . GLU A 1 96 ? 15.102 0.477 -10.258 1 73.19 96 GLU A N 1
ATOM 794 C CA . GLU A 1 96 ? 16.016 0.424 -9.117 1 73.19 96 GLU A CA 1
ATOM 795 C C . GLU A 1 96 ? 17.422 0.822 -9.523 1 73.19 96 GLU A C 1
ATOM 797 O O . GLU A 1 96 ? 18.141 1.494 -8.773 1 73.19 96 GLU A O 1
ATOM 802 N N . MET A 1 97 ? 17.734 0.384 -10.664 1 74.38 97 MET A N 1
ATOM 803 C CA . MET A 1 97 ? 19.078 0.717 -11.148 1 74.38 97 MET A CA 1
ATOM 804 C C . MET A 1 97 ? 19.203 2.217 -11.398 1 74.38 97 MET A C 1
ATOM 806 O O . MET A 1 97 ? 20.219 2.818 -11.07 1 74.38 97 MET A O 1
ATOM 810 N N . VAL A 1 98 ? 18.203 2.725 -11.93 1 77.31 98 VAL A N 1
ATOM 811 C CA . VAL A 1 98 ? 18.219 4.16 -12.195 1 77.31 98 VAL A CA 1
ATOM 812 C C . VAL A 1 98 ? 18.312 4.926 -10.875 1 77.31 98 VAL A C 1
ATOM 814 O O . VAL A 1 98 ? 19.078 5.883 -10.758 1 77.31 98 VAL A O 1
ATOM 817 N N . ARG A 1 99 ? 17.609 4.5 -9.922 1 71.81 99 ARG A N 1
ATOM 818 C CA . ARG A 1 99 ? 17.672 5.133 -8.609 1 71.81 99 ARG A CA 1
ATOM 819 C C . ARG A 1 99 ? 19.062 5.066 -8.023 1 71.81 99 ARG A C 1
ATOM 821 O O . ARG A 1 99 ? 19.562 6.043 -7.449 1 71.81 99 ARG A O 1
ATOM 828 N N . VAL A 1 100 ? 19.594 3.947 -8.156 1 66.62 100 VAL A N 1
ATOM 829 C CA . VAL A 1 100 ? 20.953 3.738 -7.648 1 66.62 100 VAL A CA 1
ATOM 830 C C . VAL A 1 100 ? 21.922 4.641 -8.391 1 66.62 100 VAL A C 1
ATOM 832 O O . VAL A 1 100 ? 22.828 5.234 -7.785 1 66.62 100 VAL A O 1
ATOM 835 N N . MET A 1 101 ? 21.734 4.762 -9.688 1 71.5 101 MET A N 1
ATOM 836 C CA . MET A 1 101 ? 22.609 5.602 -10.5 1 71.5 101 MET A CA 1
ATOM 837 C C . MET A 1 101 ? 22.453 7.07 -10.117 1 71.5 101 MET A C 1
ATOM 839 O O . MET A 1 101 ? 23.438 7.801 -10.039 1 71.5 101 MET A O 1
ATOM 843 N N . GLU A 1 102 ? 21.25 7.441 -9.883 1 71 102 GLU A N 1
ATOM 844 C CA . GLU A 1 102 ? 21 8.812 -9.477 1 71 102 GLU A CA 1
ATOM 845 C C . GLU A 1 102 ? 21.641 9.125 -8.125 1 71 102 GLU A C 1
ATOM 847 O O . GLU A 1 102 ? 22.266 10.172 -7.957 1 71 102 GLU A O 1
ATOM 852 N N . LYS A 1 103 ? 21.547 8.234 -7.297 1 64.38 103 LYS A N 1
ATOM 853 C CA . LYS A 1 103 ? 22.125 8.406 -5.969 1 64.38 103 LYS A CA 1
ATOM 854 C C . LYS A 1 103 ? 23.656 8.445 -6.043 1 64.38 103 LYS A C 1
ATOM 856 O O . LYS A 1 103 ? 24.297 9.141 -5.262 1 64.38 103 LYS A O 1
ATOM 861 N N . ALA A 1 104 ? 24.047 7.645 -6.992 1 61.75 104 ALA A N 1
ATOM 862 C CA . ALA A 1 104 ? 25.5 7.582 -7.191 1 61.75 104 ALA A CA 1
ATOM 863 C C . ALA A 1 104 ? 25.984 8.75 -8.039 1 61.75 104 ALA A C 1
ATOM 865 O O . ALA A 1 104 ? 27.156 8.805 -8.422 1 61.75 104 ALA A O 1
ATOM 866 N N . GLU A 1 105 ? 25.047 9.602 -8.43 1 70 105 GLU A N 1
ATOM 867 C CA . GLU A 1 105 ? 25.344 10.797 -9.227 1 70 105 GLU A CA 1
ATOM 868 C C . GLU A 1 105 ? 25.984 10.43 -10.562 1 70 105 GLU A C 1
ATOM 870 O O . GLU A 1 105 ? 26.953 11.055 -10.984 1 70 105 GLU A O 1
ATOM 875 N N . ILE A 1 106 ? 25.453 9.383 -10.992 1 72.06 106 ILE A N 1
ATOM 876 C CA . ILE A 1 106 ? 25.875 9.008 -12.344 1 72.06 106 ILE A CA 1
ATOM 877 C C . ILE A 1 106 ? 25.281 10 -13.352 1 72.06 106 ILE A C 1
ATOM 879 O O . ILE A 1 106 ? 24.172 10.508 -13.156 1 72.06 106 ILE A O 1
ATOM 883 N N . GLY A 1 107 ? 26.125 10.359 -14.305 1 74.5 107 GLY A N 1
ATOM 884 C CA . GLY A 1 107 ? 25.688 11.305 -15.32 1 74.5 107 GLY A CA 1
ATOM 885 C C . GLY A 1 107 ? 24.359 10.93 -15.953 1 74.5 107 GLY A C 1
ATOM 886 O O . GLY A 1 107 ? 24.078 9.75 -16.172 1 74.5 107 GLY A O 1
ATOM 887 N N . LEU A 1 108 ? 23.609 11.922 -16.266 1 80.69 108 LEU A N 1
ATOM 888 C CA . LEU A 1 108 ? 22.266 11.734 -16.797 1 80.69 108 LEU A CA 1
ATOM 889 C C . LEU A 1 108 ? 22.312 11.07 -18.156 1 80.69 108 LEU A C 1
ATOM 891 O O . LEU A 1 108 ? 21.375 10.359 -18.547 1 80.69 108 LEU A O 1
ATOM 895 N N . GLU A 1 109 ? 23.359 11.383 -18.828 1 80.38 109 GLU A N 1
ATOM 896 C CA . GLU A 1 109 ? 23.516 10.781 -20.141 1 80.38 109 GLU A CA 1
ATOM 897 C C . GLU A 1 109 ? 23.625 9.258 -20.047 1 80.38 109 GLU A C 1
ATOM 899 O O . GLU A 1 109 ? 23.109 8.539 -20.906 1 80.38 109 GLU A O 1
ATOM 904 N N . PHE A 1 110 ? 24.25 8.844 -19.031 1 81.12 110 PHE A N 1
ATOM 905 C CA . PHE A 1 110 ? 24.422 7.406 -18.828 1 81.12 110 PHE A CA 1
ATOM 906 C C . PHE A 1 110 ? 23.109 6.766 -18.359 1 81.12 110 PHE A C 1
ATOM 908 O O . PHE A 1 110 ? 22.797 5.641 -18.75 1 81.12 110 PHE A O 1
ATOM 915 N N . ILE A 1 111 ? 22.453 7.484 -17.5 1 80.94 111 ILE A N 1
ATOM 916 C CA . ILE A 1 111 ? 21.141 7.012 -17.062 1 80.94 111 ILE A CA 1
ATOM 917 C C . ILE A 1 111 ? 20.203 6.887 -18.25 1 80.94 111 ILE A C 1
ATOM 919 O O . ILE A 1 111 ? 19.484 5.895 -18.391 1 80.94 111 ILE A O 1
ATOM 923 N N . TYR A 1 112 ? 20.297 7.852 -19.031 1 81.25 112 TYR A N 1
ATOM 924 C CA . TYR A 1 112 ? 19.5 7.832 -20.25 1 81.25 112 TYR A CA 1
ATOM 925 C C . TYR A 1 112 ? 19.891 6.645 -21.125 1 81.25 112 TYR A C 1
ATOM 927 O O . TYR A 1 112 ? 19.016 5.957 -21.656 1 81.25 112 TYR A O 1
ATOM 935 N N . ALA A 1 113 ? 21.078 6.477 -21.328 1 81.12 113 ALA A N 1
ATOM 936 C CA . ALA A 1 113 ? 21.562 5.371 -22.141 1 81.12 113 ALA A CA 1
ATOM 937 C C . ALA A 1 113 ? 21.125 4.027 -21.578 1 81.12 113 ALA A C 1
ATOM 939 O O . ALA A 1 113 ? 20.719 3.129 -22.312 1 81.12 113 ALA A O 1
ATOM 940 N N . TYR A 1 114 ? 21.203 3.918 -20.344 1 81.56 114 TYR A N 1
ATOM 941 C CA . TYR A 1 114 ? 20.766 2.709 -19.656 1 81.56 114 TYR A CA 1
ATOM 942 C C . TYR A 1 114 ? 19.297 2.432 -19.922 1 81.56 114 TYR A C 1
ATOM 944 O O . TYR A 1 114 ? 18.922 1.302 -20.25 1 81.56 114 TYR A O 1
ATOM 952 N N . GLN A 1 115 ? 18.547 3.396 -19.797 1 80.25 115 GLN A N 1
ATOM 953 C CA . GLN A 1 115 ? 17.109 3.26 -20.016 1 80.25 115 GLN A CA 1
ATOM 954 C C . GLN A 1 115 ? 16.797 2.959 -21.484 1 80.25 115 GLN A C 1
ATOM 956 O O . GLN A 1 115 ? 15.984 2.082 -21.781 1 80.25 115 GLN A O 1
ATOM 961 N N . LYS A 1 116 ? 17.438 3.627 -22.297 1 79.94 116 LYS A N 1
ATOM 962 C CA . LYS A 1 116 ? 17.172 3.518 -23.734 1 79.94 116 LYS A CA 1
ATOM 963 C C . LYS A 1 116 ? 17.594 2.15 -24.266 1 79.94 116 LYS A C 1
ATOM 965 O O . LYS A 1 116 ? 16.953 1.617 -25.188 1 79.94 116 LYS A O 1
ATOM 970 N N . THR A 1 117 ? 18.562 1.637 -23.734 1 79.38 117 THR A N 1
ATOM 971 C CA . THR A 1 117 ? 19.094 0.373 -24.234 1 79.38 117 THR A CA 1
ATOM 972 C C . THR A 1 117 ? 18.438 -0.807 -23.531 1 79.38 117 THR A C 1
ATOM 974 O O . THR A 1 117 ? 18.797 -1.962 -23.766 1 79.38 117 THR A O 1
ATOM 977 N N . GLY A 1 118 ? 17.609 -0.547 -22.672 1 73.88 118 GLY A N 1
ATOM 978 C CA . GLY A 1 118 ? 16.875 -1.604 -21.984 1 73.88 118 GLY A CA 1
ATOM 979 C C . GLY A 1 118 ? 17.641 -2.236 -20.844 1 73.88 118 GLY A C 1
ATOM 980 O O . GLY A 1 118 ? 17.422 -3.4 -20.516 1 73.88 118 GLY A O 1
ATOM 981 N N . GLY A 1 119 ? 18.641 -1.451 -20.344 1 74.81 119 GLY A N 1
ATOM 982 C CA . GLY A 1 119 ? 19.297 -1.942 -19.156 1 74.81 119 GLY A CA 1
ATOM 983 C C . GLY A 1 119 ? 20.766 -2.281 -19.375 1 74.81 119 GLY A C 1
ATOM 984 O O . GLY A 1 119 ? 21.375 -2.965 -18.547 1 74.81 119 GLY A O 1
ATOM 985 N N . LEU A 1 120 ? 21.25 -1.903 -20.531 1 75.44 120 LEU A N 1
ATOM 986 C CA . LEU A 1 120 ? 22.688 -2.086 -20.781 1 75.44 120 LEU A CA 1
ATOM 987 C C . LEU A 1 120 ? 23.516 -1.085 -19.984 1 75.44 120 LEU A C 1
ATOM 989 O O . LEU A 1 120 ? 23.219 0.112 -19.984 1 75.44 120 LEU A O 1
ATOM 993 N N . LEU A 1 121 ? 24.328 -1.674 -19.078 1 73 121 LEU A N 1
ATOM 994 C CA . LEU A 1 121 ? 25.25 -0.811 -18.344 1 73 121 LEU A CA 1
ATOM 995 C C . LEU A 1 121 ? 26.688 -1.122 -18.719 1 73 121 LEU A C 1
ATOM 997 O O . LEU A 1 121 ? 27.25 -2.119 -18.25 1 73 121 LEU A O 1
ATOM 1001 N N . LEU A 1 122 ? 27.219 -0.226 -19.5 1 72.56 122 LEU A N 1
ATOM 1002 C CA . LEU A 1 122 ? 28.594 -0.422 -19.938 1 72.56 122 LEU A CA 1
ATOM 1003 C C . LEU A 1 122 ? 29.562 0.338 -19.031 1 72.56 122 LEU A C 1
ATOM 1005 O O . LEU A 1 122 ? 29.359 1.525 -18.75 1 72.56 122 LEU A O 1
ATOM 1009 N N . THR A 1 123 ? 30.328 -0.451 -18.391 1 66.75 123 THR A N 1
ATOM 1010 C CA . THR A 1 123 ? 31.422 0.11 -17.609 1 66.75 123 THR A CA 1
ATOM 1011 C C . THR A 1 123 ? 32.781 -0.198 -18.266 1 66.75 123 THR A C 1
ATOM 1013 O O . THR A 1 123 ? 32.844 -0.954 -19.234 1 66.75 123 THR A O 1
ATOM 1016 N N . GLU A 1 124 ? 33.75 0.496 -17.688 1 64.25 124 GLU A N 1
ATOM 1017 C CA . GLU A 1 124 ? 35.094 0.235 -18.219 1 64.25 124 GLU A CA 1
ATOM 1018 C C . GLU A 1 124 ? 35.469 -1.241 -18.078 1 64.25 124 GLU A C 1
ATOM 1020 O O . GLU A 1 124 ? 36.125 -1.798 -18.953 1 64.25 124 GLU A O 1
ATOM 1025 N N . GLU A 1 125 ? 34.906 -1.788 -17.125 1 62 125 GLU A N 1
ATOM 1026 C CA . GLU A 1 125 ? 35.25 -3.168 -16.812 1 62 125 GLU A CA 1
ATOM 1027 C C . GLU A 1 125 ? 34.531 -4.148 -17.734 1 62 125 GLU A C 1
ATOM 1029 O O . GLU A 1 125 ? 35.062 -5.211 -18.062 1 62 125 GLU A O 1
ATOM 1034 N N . ASN A 1 126 ? 33.375 -3.682 -18.188 1 64.81 126 ASN A N 1
ATOM 1035 C CA . ASN A 1 126 ? 32.594 -4.68 -18.922 1 64.81 126 ASN A CA 1
ATOM 1036 C C . ASN A 1 126 ? 32.5 -4.312 -20.391 1 64.81 126 ASN A C 1
ATOM 1038 O O . ASN A 1 126 ? 31.859 -5.035 -21.172 1 64.81 126 ASN A O 1
ATOM 1042 N N . GLU A 1 127 ? 33.062 -3.254 -20.656 1 69.31 127 GLU A N 1
ATOM 1043 C CA . GLU A 1 127 ? 32.969 -2.799 -22.047 1 69.31 127 GLU A CA 1
ATOM 1044 C C . GLU A 1 127 ? 33.562 -3.842 -23 1 69.31 127 GLU A C 1
ATOM 1046 O O . GLU A 1 127 ? 33.062 -4.008 -24.109 1 69.31 127 GLU A O 1
ATOM 1051 N N . LYS A 1 128 ? 34.469 -4.473 -22.484 1 65.69 128 LYS A N 1
ATOM 1052 C CA . LYS A 1 128 ? 35.156 -5.438 -23.328 1 65.69 128 LYS A CA 1
ATOM 1053 C C . LYS A 1 128 ? 34.281 -6.68 -23.562 1 65.69 128 LYS A C 1
ATOM 1055 O O . LYS A 1 128 ? 34.562 -7.488 -24.438 1 65.69 128 LYS A O 1
ATOM 1060 N N . LEU A 1 129 ? 33.312 -6.727 -22.812 1 67.19 129 LEU A N 1
ATOM 1061 C CA . LEU A 1 129 ? 32.438 -7.891 -22.922 1 67.19 129 LEU A CA 1
ATOM 1062 C C . LEU A 1 129 ? 31.172 -7.555 -23.719 1 67.19 129 LEU A C 1
ATOM 1064 O O . LEU A 1 129 ? 30.344 -8.43 -23.984 1 67.19 129 LEU A O 1
ATOM 1068 N N . ALA A 1 130 ? 31.125 -6.336 -24.125 1 69.25 130 ALA A N 1
ATOM 1069 C CA . ALA A 1 130 ? 29.922 -5.895 -24.844 1 69.25 130 ALA A CA 1
ATOM 1070 C C . ALA A 1 130 ? 30.016 -6.223 -26.328 1 69.25 130 ALA A C 1
ATOM 1072 O O . ALA A 1 130 ? 31.109 -6.25 -26.891 1 69.25 130 ALA A O 1
ATOM 1073 N N . THR A 1 131 ? 28.922 -6.621 -26.828 1 73.94 131 THR A N 1
ATOM 1074 C CA . THR A 1 131 ? 28.891 -6.824 -28.266 1 73.94 131 THR A CA 1
ATOM 1075 C C . THR A 1 131 ? 29.047 -5.496 -29.016 1 73.94 131 THR A C 1
ATOM 1077 O O . THR A 1 131 ? 28.906 -4.43 -28.406 1 73.94 131 THR A O 1
ATOM 1080 N N . GLY A 1 132 ? 29.422 -5.648 -30.25 1 71.38 132 GLY A N 1
ATOM 1081 C CA . GLY A 1 132 ? 29.5 -4.453 -31.078 1 71.38 132 GLY A CA 1
ATOM 1082 C C . GLY A 1 132 ? 28.188 -3.68 -31.109 1 71.38 132 GLY A C 1
ATOM 1083 O O . GLY A 1 132 ? 28.188 -2.449 -31.047 1 71.38 132 GLY A O 1
ATOM 1084 N N . LYS A 1 133 ? 27.172 -4.383 -31.188 1 77.06 133 LYS A N 1
ATOM 1085 C CA . LYS A 1 133 ? 25.859 -3.744 -31.203 1 77.06 133 LYS A CA 1
ATOM 1086 C C . LYS A 1 133 ? 25.578 -3.023 -29.891 1 77.06 133 LYS A C 1
ATOM 1088 O O . LYS A 1 133 ? 25.016 -1.922 -29.891 1 77.06 133 LYS A O 1
ATOM 1093 N N . ASP A 1 134 ? 25.938 -3.68 -28.891 1 77.81 134 ASP A N 1
ATOM 1094 C CA . ASP A 1 134 ? 25.734 -3.076 -27.578 1 77.81 134 ASP A CA 1
ATOM 1095 C C . ASP A 1 134 ? 26.469 -1.74 -27.469 1 77.81 134 ASP A C 1
ATOM 1097 O O . ASP A 1 134 ? 25.922 -0.766 -26.953 1 77.81 134 ASP A O 1
ATOM 1101 N N . LEU A 1 135 ? 27.641 -1.772 -27.969 1 78.31 135 LEU A N 1
ATOM 1102 C CA . LEU A 1 135 ? 28.469 -0.566 -27.922 1 78.31 135 LEU A CA 1
ATOM 1103 C C . LEU A 1 135 ? 27.859 0.541 -28.766 1 78.31 135 LEU A C 1
ATOM 1105 O O . LEU A 1 135 ? 27.844 1.704 -28.359 1 78.31 135 LEU A O 1
ATOM 1109 N N . GLU A 1 136 ? 27.406 0.144 -29.828 1 81.69 136 GLU A N 1
ATOM 1110 C CA . GLU A 1 136 ? 26.797 1.117 -30.734 1 81.69 136 GLU A CA 1
ATOM 1111 C C . GLU A 1 136 ? 25.531 1.709 -30.125 1 81.69 136 GLU A C 1
ATOM 1113 O O . GLU A 1 136 ? 25.328 2.926 -30.156 1 81.69 136 GLU A O 1
ATOM 1118 N N . ASP A 1 137 ? 24.719 0.865 -29.672 1 84.88 137 ASP A N 1
ATOM 1119 C CA . ASP A 1 137 ? 23.453 1.313 -29.109 1 84.88 137 ASP A CA 1
ATOM 1120 C C . ASP A 1 137 ? 23.703 2.242 -27.922 1 84.88 137 ASP A C 1
ATOM 1122 O O . ASP A 1 137 ? 23 3.24 -27.75 1 84.88 137 ASP A O 1
ATOM 1126 N N . TRP A 1 138 ? 24.625 1.896 -27.156 1 84.62 138 TRP A N 1
ATOM 1127 C CA . TRP A 1 138 ? 24.984 2.688 -25.984 1 84.62 138 TRP A CA 1
ATOM 1128 C C . TRP A 1 138 ? 25.484 4.07 -26.391 1 84.62 138 TRP A C 1
ATOM 1130 O O . TRP A 1 138 ? 25.016 5.086 -25.875 1 84.62 138 TRP A O 1
ATOM 1140 N N . ASN A 1 139 ? 26.344 4.07 -27.281 1 83.88 139 ASN A N 1
ATOM 1141 C CA . ASN A 1 139 ? 26.906 5.336 -27.734 1 83.88 139 ASN A CA 1
ATOM 1142 C C . ASN A 1 139 ? 25.859 6.199 -28.422 1 83.88 139 ASN A C 1
ATOM 1144 O O . ASN A 1 139 ? 25.859 7.422 -28.266 1 83.88 139 ASN A O 1
ATOM 1148 N N . ASN A 1 140 ? 25.062 5.551 -29.172 1 86.5 140 ASN A N 1
ATOM 1149 C CA . ASN A 1 140 ? 23.984 6.285 -29.812 1 86.5 140 ASN A CA 1
ATOM 1150 C C . ASN A 1 140 ? 23.047 6.934 -28.797 1 86.5 140 ASN A C 1
ATOM 1152 O O . ASN A 1 140 ? 22.578 8.055 -29 1 86.5 140 ASN A O 1
ATOM 1156 N N . ALA A 1 141 ? 22.781 6.215 -27.781 1 85.88 141 ALA A N 1
ATOM 1157 C CA . ALA A 1 141 ? 21.906 6.746 -26.75 1 85.88 141 ALA A CA 1
ATOM 1158 C C . ALA A 1 141 ? 22.531 7.965 -26.078 1 85.88 141 ALA A C 1
ATOM 1160 O O . ALA A 1 141 ? 21.828 8.938 -25.766 1 85.88 141 ALA A O 1
ATOM 1161 N N . ILE A 1 142 ? 23.75 7.902 -25.875 1 82.25 142 ILE A N 1
ATOM 1162 C CA . ILE A 1 142 ? 24.469 9.016 -25.266 1 82.25 142 ILE A CA 1
ATOM 1163 C C . ILE A 1 142 ? 24.422 10.227 -26.188 1 82.25 142 ILE A C 1
ATOM 1165 O O . ILE A 1 142 ? 24.156 11.352 -25.75 1 82.25 142 ILE A O 1
ATOM 1169 N N . ASP A 1 143 ? 24.594 9.961 -27.375 1 82.88 143 ASP A N 1
ATOM 1170 C CA . ASP A 1 143 ? 24.547 11.039 -28.375 1 82.88 143 ASP A CA 1
ATOM 1171 C C . ASP A 1 143 ? 23.156 11.664 -28.438 1 82.88 143 ASP A C 1
ATOM 1173 O O . ASP A 1 143 ? 23.016 12.883 -28.562 1 82.88 143 ASP A O 1
ATOM 1177 N N . GLU A 1 144 ? 22.25 10.828 -28.469 1 83.75 144 GLU A N 1
ATOM 1178 C CA . GLU A 1 144 ? 20.875 11.297 -28.5 1 83.75 144 GLU A CA 1
ATOM 1179 C C . GLU A 1 144 ? 20.562 12.203 -27.312 1 83.75 144 GLU A C 1
ATOM 1181 O O . GLU A 1 144 ? 19.844 13.195 -27.438 1 83.75 144 GLU A O 1
ATOM 1186 N N . TYR A 1 145 ? 21.016 11.844 -26.219 1 78.5 145 TYR A N 1
ATOM 1187 C CA . TYR A 1 145 ? 20.828 12.648 -25.016 1 78.5 145 TYR A CA 1
ATOM 1188 C C . TYR A 1 145 ? 21.391 14.047 -25.203 1 78.5 145 TYR A C 1
ATOM 1190 O O . TYR A 1 145 ? 20.734 15.039 -24.859 1 78.5 145 TYR A O 1
ATOM 1198 N N . PHE A 1 146 ? 22.516 14.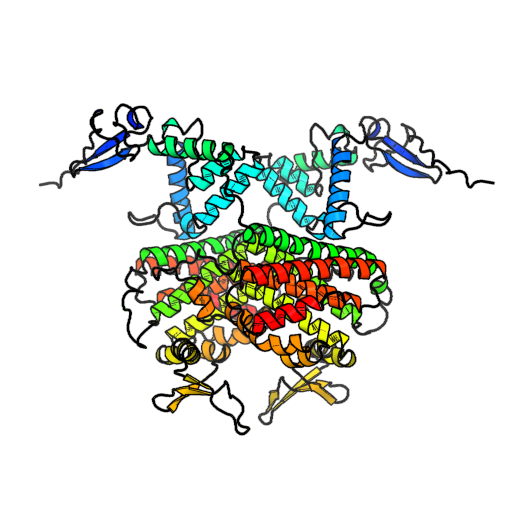125 -25.719 1 77.12 146 PHE A N 1
ATOM 1199 C CA . PHE A 1 146 ? 23.203 15.406 -25.859 1 77.12 146 PHE A CA 1
ATOM 1200 C C . PHE A 1 146 ? 22.625 16.203 -27.031 1 77.12 146 PHE A C 1
ATOM 1202 O O . PHE A 1 146 ? 22.734 17.422 -27.078 1 77.12 146 PHE A O 1
ATOM 1209 N N . SER A 1 147 ? 22.094 15.445 -27.938 1 76.19 147 SER A N 1
ATOM 1210 C CA . SER A 1 147 ? 21.5 16.141 -29.062 1 76.19 147 SER A CA 1
ATOM 1211 C C . SER A 1 147 ? 20.172 16.797 -28.672 1 76.19 147 SER A C 1
ATOM 1213 O O . SER A 1 147 ? 19.594 17.531 -29.469 1 76.19 147 SER A O 1
ATOM 1215 N N . GLY A 1 148 ? 19.797 16.672 -27.391 1 66.06 148 GLY A N 1
ATOM 1216 C CA . GLY A 1 148 ? 18.594 17.312 -26.891 1 66.06 148 GLY A CA 1
ATOM 1217 C C . GLY A 1 148 ? 17.328 16.516 -27.188 1 66.06 148 GLY A C 1
ATOM 1218 O O . GLY A 1 148 ? 16.219 16.984 -26.922 1 66.06 148 GLY A O 1
ATOM 1219 N N . VAL A 1 149 ? 17.453 15.578 -28 1 56.19 149 VAL A N 1
ATOM 1220 C CA . VAL A 1 149 ? 16.281 14.805 -28.391 1 56.19 149 VAL A CA 1
ATOM 1221 C C . VAL A 1 149 ? 15.703 14.078 -27.172 1 56.19 149 VAL A C 1
ATOM 1223 O O . VAL A 1 149 ? 14.836 13.211 -27.312 1 56.19 149 VAL A O 1
ATOM 1226 N N . SER A 1 150 ? 16.281 14.344 -26.156 1 56.75 150 SER A N 1
ATOM 1227 C CA . SER A 1 150 ? 15.664 13.688 -25.016 1 56.75 150 SER A CA 1
ATOM 1228 C C . SER A 1 150 ? 14.148 13.844 -25.031 1 56.75 150 SER A C 1
ATOM 1230 O O . SER A 1 150 ? 13.625 14.812 -25.594 1 56.75 150 SER A O 1
ATOM 1232 N N . LYS A 1 151 ? 13.547 12.789 -24.953 1 57.19 151 LYS A N 1
ATOM 1233 C CA . LYS A 1 151 ? 12.102 12.672 -25.109 1 57.19 151 LYS A CA 1
ATOM 1234 C C . LYS A 1 151 ? 11.375 13.781 -24.344 1 57.19 151 LYS A C 1
ATOM 1236 O O . LYS A 1 151 ? 11.43 13.844 -23.125 1 57.19 151 LYS A O 1
ATOM 1241 N N . LYS A 1 152 ? 11.297 14.906 -25.125 1 60.19 152 LYS A N 1
ATOM 1242 C CA . LYS A 1 152 ? 10.422 15.945 -24.609 1 60.19 152 LYS A CA 1
ATOM 1243 C C . LYS A 1 152 ? 9.141 15.352 -24.031 1 60.19 152 LYS A C 1
ATOM 1245 O O . LYS A 1 152 ? 8.484 14.531 -24.688 1 60.19 152 LYS A O 1
ATOM 1250 N N . LEU A 1 153 ? 9.016 15.508 -22.828 1 69.44 153 LEU A N 1
ATOM 1251 C CA . LEU A 1 153 ? 7.781 15.047 -22.203 1 69.44 153 LEU A CA 1
ATOM 1252 C C . LEU A 1 153 ? 6.562 15.625 -22.922 1 69.44 153 LEU A C 1
ATOM 1254 O O . LEU A 1 153 ? 6.57 16.797 -23.312 1 69.44 153 LEU A O 1
ATOM 1258 N N . SER A 1 154 ? 5.645 14.781 -23.25 1 79.94 154 SER A N 1
ATOM 1259 C CA . SER A 1 154 ? 4.371 15.25 -23.797 1 79.94 154 SER A CA 1
ATOM 1260 C C . SER A 1 154 ? 3.678 16.203 -22.828 1 79.94 154 SER A C 1
ATOM 1262 O O . SER A 1 154 ? 4.031 16.266 -21.641 1 79.94 154 SER A O 1
ATOM 1264 N N . LYS A 1 155 ? 2.904 17.016 -23.344 1 83 155 LYS A N 1
ATOM 1265 C CA . LYS A 1 155 ? 2.107 17.922 -22.516 1 83 155 LYS A CA 1
ATOM 1266 C C . LYS A 1 155 ? 1.393 17.156 -21.406 1 83 155 LYS A C 1
ATOM 1268 O O . LYS A 1 155 ? 1.343 17.609 -20.25 1 83 155 LYS A O 1
ATOM 1273 N N . LEU A 1 156 ? 0.849 16.062 -21.766 1 85.69 156 LEU A N 1
ATOM 1274 C CA . LEU A 1 156 ? 0.136 15.234 -20.797 1 85.69 156 LEU A CA 1
ATOM 1275 C C . LEU A 1 156 ? 1.072 14.758 -19.688 1 85.69 156 LEU A C 1
ATOM 1277 O O . LEU A 1 156 ? 0.693 14.727 -18.516 1 85.69 156 LEU A O 1
ATOM 1281 N N . GLU A 1 157 ? 2.232 14.422 -20.047 1 85.81 157 GLU A N 1
ATOM 1282 C CA . GLU A 1 157 ? 3.215 13.953 -19.078 1 85.81 157 GLU A CA 1
ATOM 1283 C C . GLU A 1 157 ? 3.635 15.078 -18.141 1 85.81 157 GLU A C 1
ATOM 1285 O O . GLU A 1 157 ? 3.805 14.852 -16.938 1 85.81 157 GLU A O 1
ATOM 1290 N N . ILE A 1 158 ? 3.732 16.172 -18.672 1 87.62 158 ILE A N 1
ATOM 1291 C CA . ILE A 1 158 ? 4.117 17.328 -17.875 1 87.62 158 ILE A CA 1
ATOM 1292 C C . ILE A 1 158 ? 3.002 17.672 -16.891 1 87.62 158 ILE A C 1
ATOM 1294 O O . ILE A 1 158 ? 3.26 17.922 -15.703 1 87.62 158 ILE A O 1
ATOM 1298 N N . LEU A 1 159 ? 1.835 17.688 -17.375 1 90.5 159 LEU A N 1
ATOM 1299 C CA . LEU A 1 159 ? 0.681 17.984 -16.547 1 90.5 159 LEU A CA 1
ATOM 1300 C C . LEU A 1 159 ? 0.538 16.953 -15.43 1 90.5 159 LEU A C 1
ATOM 1302 O O . LEU A 1 159 ? 0.251 17.297 -14.281 1 90.5 159 LEU A O 1
ATOM 1306 N N . PHE A 1 160 ? 0.77 15.797 -15.797 1 90.81 160 PHE A N 1
ATOM 1307 C CA . PHE A 1 160 ? 0.619 14.719 -14.828 1 90.81 160 PHE A CA 1
ATOM 1308 C C . PHE A 1 160 ? 1.697 14.805 -13.75 1 90.81 160 PHE A C 1
ATOM 1310 O O . PHE A 1 160 ? 1.431 14.547 -12.578 1 90.81 160 PHE A O 1
ATOM 1317 N N . GLN A 1 161 ? 2.842 15.148 -14.141 1 87.94 161 GLN A N 1
ATOM 1318 C CA . GLN A 1 161 ? 3.924 15.312 -13.18 1 87.94 161 GLN A CA 1
ATOM 1319 C C . GLN A 1 161 ? 3.627 16.453 -12.211 1 87.94 161 GLN A C 1
ATOM 1321 O O . GLN A 1 161 ? 3.834 16.312 -11 1 87.94 161 GLN A O 1
ATOM 1326 N N . SER A 1 162 ? 3.201 17.469 -12.781 1 91.56 162 SER A N 1
ATOM 1327 C CA . SER A 1 162 ? 2.84 18.625 -11.961 1 91.56 162 SER A CA 1
ATOM 1328 C C . SER A 1 162 ? 1.708 18.281 -11 1 91.56 162 SER A C 1
ATOM 1330 O O . SER A 1 162 ? 1.729 18.703 -9.844 1 91.56 162 SER A O 1
ATOM 1332 N N . PHE A 1 163 ? 0.797 17.531 -11.516 1 95.12 163 PHE A N 1
ATOM 1333 C CA . PHE A 1 163 ? -0.352 17.125 -10.711 1 95.12 163 PHE A CA 1
ATOM 1334 C C . PHE A 1 163 ? 0.077 16.203 -9.578 1 95.12 163 PHE A C 1
ATOM 1336 O O . PHE A 1 163 ? -0.435 16.297 -8.461 1 95.12 163 PHE A O 1
ATOM 1343 N N . THR A 1 164 ? 1.012 15.367 -9.828 1 94.06 164 THR A N 1
ATOM 1344 C CA . THR A 1 164 ? 1.493 14.375 -8.875 1 94.06 164 THR A CA 1
ATOM 1345 C C . THR A 1 164 ? 2.125 15.055 -7.664 1 94.06 164 THR A C 1
ATOM 1347 O O . THR A 1 164 ? 2.037 14.547 -6.543 1 94.06 164 THR A O 1
ATOM 1350 N N . GLU A 1 165 ? 2.623 16.219 -7.816 1 91.81 165 GLU A N 1
ATOM 1351 C CA . GLU A 1 165 ? 3.287 16.953 -6.738 1 91.81 165 GLU A CA 1
ATOM 1352 C C . GLU A 1 165 ? 2.289 17.391 -5.676 1 91.81 165 GLU A C 1
ATOM 1354 O O . GLU A 1 165 ? 2.67 17.672 -4.539 1 91.81 165 GLU A O 1
ATOM 1359 N N . GLU A 1 166 ? 1.093 17.375 -6.074 1 96.81 166 GLU A N 1
ATOM 1360 C CA . GLU A 1 166 ? 0.071 17.844 -5.145 1 96.81 166 GLU A CA 1
ATOM 1361 C C . GLU A 1 166 ? -0.118 16.859 -3.992 1 96.81 166 GLU A C 1
ATOM 1363 O O . GLU A 1 166 ? -0.675 17.203 -2.951 1 96.81 166 GLU A O 1
ATOM 1368 N N . ILE A 1 167 ? 0.321 15.617 -4.203 1 96.44 167 ILE A N 1
ATOM 1369 C CA . ILE A 1 167 ? 0.273 14.641 -3.115 1 96.44 167 ILE A CA 1
ATOM 1370 C C . ILE A 1 167 ? 1.009 15.195 -1.897 1 96.44 167 ILE A C 1
ATOM 1372 O O . ILE A 1 167 ? 0.491 15.148 -0.779 1 96.44 167 ILE A O 1
ATOM 1376 N N . PHE A 1 168 ? 2.1 15.812 -2.119 1 94.31 168 PHE A N 1
ATOM 1377 C CA . PHE A 1 168 ? 2.934 16.328 -1.041 1 94.31 168 PHE A CA 1
ATOM 1378 C C . PHE A 1 168 ? 2.311 17.578 -0.426 1 94.31 168 PHE A C 1
ATOM 1380 O O . PHE A 1 168 ? 2.365 17.766 0.791 1 94.31 168 PHE A O 1
ATOM 1387 N N . ALA A 1 169 ? 1.752 18.328 -1.298 1 96.44 169 ALA A N 1
ATOM 1388 C CA . ALA A 1 169 ? 1.102 19.547 -0.796 1 96.44 169 ALA A CA 1
ATOM 1389 C C . ALA A 1 169 ? -0.018 19.188 0.181 1 96.44 169 ALA A C 1
ATOM 1391 O O . ALA A 1 169 ? -0.173 19.844 1.215 1 96.44 169 ALA A O 1
ATOM 1392 N N . CYS A 1 170 ? -0.75 18.156 -0.146 1 97.62 170 CYS A N 1
ATOM 1393 C CA . CYS A 1 170 ? -1.842 17.734 0.722 1 97.62 170 CYS A CA 1
ATOM 1394 C C . CYS A 1 170 ? -1.312 17.25 2.066 1 97.62 170 CYS A C 1
ATOM 1396 O O . CYS A 1 170 ? -1.81 17.656 3.117 1 97.62 170 CYS A O 1
ATOM 1398 N N . ILE A 1 171 ? -0.321 16.438 2.021 1 96.62 171 ILE A N 1
ATOM 1399 C CA . ILE A 1 171 ? 0.235 15.859 3.242 1 96.62 171 ILE A CA 1
ATOM 1400 C C . ILE A 1 171 ? 0.838 16.969 4.105 1 96.62 171 ILE A C 1
ATOM 1402 O O . ILE A 1 171 ? 0.594 17.016 5.312 1 96.62 171 ILE A O 1
ATOM 1406 N N . ILE A 1 172 ? 1.554 17.859 3.502 1 94.56 172 ILE A N 1
ATOM 1407 C CA . ILE A 1 172 ? 2.221 18.953 4.203 1 94.56 172 ILE A CA 1
ATOM 1408 C C . ILE A 1 172 ? 1.178 19.859 4.84 1 94.56 172 ILE A C 1
ATOM 1410 O O . ILE A 1 172 ? 1.312 20.25 6 1 94.56 172 ILE A O 1
ATOM 1414 N N . CYS A 1 173 ? 0.193 20.156 4.066 1 95.75 173 CYS A N 1
ATOM 1415 C CA . CYS A 1 173 ? -0.848 21.047 4.57 1 95.75 173 CYS A CA 1
ATOM 1416 C C . CYS A 1 173 ? -1.519 20.453 5.805 1 95.75 173 CYS A C 1
ATOM 1418 O O . CYS A 1 173 ? -1.702 21.141 6.809 1 95.75 173 CYS A O 1
ATOM 1420 N N . ILE A 1 174 ? -1.853 19.203 5.738 1 95 174 ILE A N 1
ATOM 1421 C CA . ILE A 1 174 ? -2.5 18.547 6.863 1 95 174 ILE A CA 1
ATOM 1422 C C . ILE A 1 174 ? -1.555 18.516 8.062 1 95 174 ILE A C 1
ATOM 1424 O O . ILE A 1 174 ? -1.948 18.875 9.18 1 95 174 ILE A O 1
ATOM 1428 N N . GLY A 1 175 ? -0.31 18.156 7.816 1 92.12 175 GLY A N 1
ATOM 1429 C CA . GLY A 1 175 ? 0.669 18.156 8.891 1 92.12 175 GLY A CA 1
ATOM 1430 C C . GLY A 1 175 ? 0.854 19.516 9.531 1 92.12 175 GLY A C 1
ATOM 1431 O O . GLY A 1 175 ? 0.959 19.625 10.758 1 92.12 175 GLY A O 1
ATOM 1432 N N . TYR A 1 176 ? 0.839 20.5 8.695 1 90.56 176 TYR A N 1
ATOM 1433 C CA . TYR A 1 176 ? 0.976 21.891 9.148 1 90.56 176 TYR A CA 1
ATOM 1434 C C . TYR A 1 176 ? -0.18 22.281 10.062 1 90.56 176 TYR A C 1
ATOM 1436 O O . TYR A 1 176 ? 0.032 22.859 11.125 1 90.56 176 TYR A O 1
ATOM 1444 N N . ILE A 1 177 ? -1.298 21.938 9.688 1 90.44 177 ILE A N 1
ATOM 1445 C CA . ILE A 1 177 ? -2.494 22.297 10.438 1 90.44 177 ILE A CA 1
ATOM 1446 C C . ILE A 1 177 ? -2.547 21.516 11.742 1 90.44 177 ILE A C 1
ATOM 1448 O O . ILE A 1 177 ? -2.863 22.078 12.797 1 90.44 177 ILE A O 1
ATOM 1452 N N . LEU A 1 178 ? -2.244 20.281 11.688 1 88.25 178 LEU A N 1
ATOM 1453 C CA . LEU A 1 178 ? -2.248 19.453 12.891 1 88.25 178 LEU A CA 1
ATOM 1454 C C . LEU A 1 178 ? -1.257 20 13.922 1 88.25 178 LEU A C 1
ATOM 1456 O O . LEU A 1 178 ? -1.53 19.969 15.125 1 88.25 178 LEU A O 1
ATOM 1460 N N . GLU A 1 179 ? -0.207 20.453 13.461 1 84.56 179 GLU A N 1
ATOM 1461 C CA . GLU A 1 179 ? 0.837 20.938 14.359 1 84.56 179 GLU A CA 1
ATOM 1462 C C . GLU A 1 179 ? 0.488 22.312 14.922 1 84.56 179 GLU A C 1
ATOM 1464 O O . GLU A 1 179 ? 0.717 22.578 16.109 1 84.56 179 GLU A O 1
ATOM 1469 N N . ASN A 1 180 ? -0.075 23.141 14.094 1 78.38 180 ASN A N 1
ATOM 1470 C CA . ASN A 1 180 ? -0.179 24.547 14.469 1 78.38 180 ASN A CA 1
ATOM 1471 C C . ASN A 1 180 ? -1.573 24.891 14.984 1 78.38 180 ASN A C 1
ATOM 1473 O O . ASN A 1 180 ? -1.76 25.906 15.656 1 78.38 180 ASN A O 1
ATOM 1477 N N . GLU A 1 181 ? -2.492 24.25 14.531 1 71.25 181 GLU A N 1
ATOM 1478 C CA . GLU A 1 181 ? -3.859 24.625 14.883 1 71.25 181 GLU A CA 1
ATOM 1479 C C . GLU A 1 181 ? -4.398 23.766 16.016 1 71.25 181 GLU A C 1
ATOM 1481 O O . GLU A 1 181 ? -5.227 24.203 16.812 1 71.25 181 GLU A O 1
ATOM 1486 N N . ILE A 1 182 ? -4.16 22.547 15.891 1 61.62 182 ILE A N 1
ATOM 1487 C CA . ILE A 1 182 ? -4.844 21.641 16.812 1 61.62 182 ILE A CA 1
ATOM 1488 C C . ILE A 1 182 ? -4.195 21.719 18.188 1 61.62 182 ILE A C 1
ATOM 1490 O O . ILE A 1 182 ? -3.02 21.391 18.359 1 61.62 182 ILE A O 1
ATOM 1494 N N . LEU A 1 183 ? -4.32 22.938 18.797 1 49.66 183 LEU A N 1
ATOM 1495 C CA . LEU A 1 183 ? -3.961 23.172 20.188 1 49.66 183 LEU A CA 1
ATOM 1496 C C . LEU A 1 183 ? -4.109 21.875 21 1 49.66 183 LEU A C 1
ATOM 1498 O O . LEU A 1 183 ? -4.914 21.016 20.656 1 49.66 183 LEU A O 1
ATOM 1502 N N . LYS A 1 184 ? -3.156 21.688 21.938 1 44.44 184 LYS A N 1
ATOM 1503 C CA . LYS A 1 184 ? -3.109 20.75 23.062 1 44.44 184 LYS A CA 1
ATOM 1504 C C . LYS A 1 184 ? -4.512 20.469 23.594 1 44.44 184 LYS A C 1
ATOM 1506 O O . LYS A 1 184 ? -4.664 19.812 24.625 1 44.44 184 LYS A O 1
ATOM 1511 N N . SER A 1 185 ? -5.312 21.172 23.172 1 37.91 185 SER A N 1
ATOM 1512 C CA . SER A 1 185 ? -6.609 21.156 23.844 1 37.91 185 SER A CA 1
ATOM 1513 C C . SER A 1 185 ? -7.234 19.766 23.781 1 37.91 185 SER A C 1
ATOM 1515 O O . SER A 1 185 ? -8.195 19.484 24.5 1 37.91 185 SER A O 1
ATOM 1517 N N . ALA A 1 186 ? -7.039 19.156 22.75 1 40.06 186 ALA A N 1
ATOM 1518 C CA . ALA A 1 186 ? -8.008 18.078 22.547 1 40.06 186 ALA A CA 1
ATOM 1519 C C . ALA A 1 186 ? -7.969 17.078 23.703 1 40.06 186 ALA A C 1
ATOM 1521 O O . ALA A 1 186 ? -8.969 16.406 23.984 1 40.06 186 ALA A O 1
ATOM 1522 N N . ILE A 1 187 ? -6.809 16.375 23.875 1 38.41 187 ILE A N 1
ATOM 1523 C CA . ILE A 1 187 ? -7.137 15.219 24.688 1 38.41 187 ILE A CA 1
ATOM 1524 C C . ILE A 1 187 ? -7.516 15.68 26.094 1 38.41 187 ILE A C 1
ATOM 1526 O O . ILE A 1 187 ? -7.637 14.867 27.016 1 38.41 187 ILE A O 1
ATOM 1530 N N . LYS A 1 188 ? -7.352 16.953 26.406 1 35.31 188 LYS A N 1
ATOM 1531 C CA . LYS A 1 188 ? -7.516 17.109 27.859 1 35.31 188 LYS A CA 1
ATOM 1532 C C . LYS A 1 188 ? -8.852 16.547 28.328 1 35.31 188 LYS A C 1
ATOM 1534 O O . LYS A 1 188 ? -9 16.172 29.484 1 35.31 188 LYS A O 1
ATOM 1539 N N . GLU A 1 189 ? -9.961 17.109 27.797 1 34 189 GLU A N 1
ATOM 1540 C CA . GLU A 1 189 ? -11.078 16.797 28.688 1 34 189 GLU A CA 1
ATOM 1541 C C . GLU A 1 189 ? -11.367 15.297 28.688 1 34 189 GLU A C 1
ATOM 1543 O O . GLU A 1 189 ? -11.688 14.711 27.656 1 34 189 GLU A O 1
ATOM 1548 N N . LYS A 1 190 ? -10.805 14.477 29.516 1 35.88 190 LYS A N 1
ATOM 1549 C CA . LYS A 1 190 ? -11.25 13.156 29.969 1 35.88 190 LYS A CA 1
ATOM 1550 C C . LYS A 1 190 ? -12.773 13.078 30.016 1 35.88 190 LYS A C 1
ATOM 1552 O O . LYS A 1 190 ? -13.375 13.109 31.094 1 35.88 190 LYS A O 1
ATOM 1557 N N . SER A 1 191 ? -13.648 13.898 29.406 1 30.11 191 SER A N 1
ATOM 1558 C CA . SER A 1 191 ? -15.031 13.766 29.828 1 30.11 191 SER A CA 1
ATOM 1559 C C . SER A 1 191 ? -15.492 12.312 29.781 1 30.11 191 SER A C 1
ATOM 1561 O O . SER A 1 191 ? -14.922 11.5 29.047 1 30.11 191 SER A O 1
ATOM 1563 N N . SER A 1 192 ? -16.578 11.859 30.562 1 32.31 192 SER A N 1
ATOM 1564 C CA . SER A 1 192 ? -17.5 10.719 30.594 1 32.31 192 SER A CA 1
ATOM 1565 C C . SER A 1 192 ? -17.781 10.211 29.172 1 32.31 192 SER A C 1
ATOM 1567 O O . SER A 1 192 ? -17.484 10.891 28.188 1 32.31 192 SER A O 1
ATOM 1569 N N . SER A 1 193 ? -19.078 9.828 28.641 1 38.47 193 SER A N 1
ATOM 1570 C CA . SER A 1 193 ? -19.656 9.547 27.328 1 38.47 193 SER A CA 1
ATOM 1571 C C . SER A 1 193 ? -19.422 10.711 26.375 1 38.47 193 SER A C 1
ATOM 1573 O O . SER A 1 193 ? -20.047 10.773 25.312 1 38.47 193 SER A O 1
ATOM 1575 N N . LYS A 1 194 ? -19.25 12.008 26.656 1 45.88 194 LYS A N 1
ATOM 1576 C CA . LYS A 1 194 ? -19.406 13.414 26.297 1 45.88 194 LYS A CA 1
ATOM 1577 C C . LYS A 1 194 ? -18.344 13.836 25.281 1 45.88 194 LYS A C 1
ATOM 1579 O O . LYS A 1 194 ? -17.984 15.016 25.203 1 45.88 194 LYS A O 1
ATOM 1584 N N . PHE A 1 195 ? -17.516 12.969 24.453 1 53.5 195 PHE A N 1
ATOM 1585 C CA . PHE A 1 195 ? -16.188 12.617 23.969 1 53.5 195 PHE A CA 1
ATOM 1586 C C . PHE A 1 195 ? -15.797 13.5 22.781 1 53.5 195 PHE A C 1
ATOM 1588 O O . PHE A 1 195 ? -15.523 14.695 22.953 1 53.5 195 PHE A O 1
ATOM 1595 N N . PHE A 1 196 ? -15.797 12.75 21.375 1 68.5 196 PHE A N 1
ATOM 1596 C CA . PHE A 1 196 ? -15.188 13.344 20.188 1 68.5 196 PHE A CA 1
ATOM 1597 C C . PHE A 1 196 ? -16.062 14.461 19.641 1 68.5 196 PHE A C 1
ATOM 1599 O O . PHE A 1 196 ? -17.266 14.281 19.438 1 68.5 196 PHE A O 1
ATOM 1606 N N . THR A 1 197 ? -15.617 15.742 19.781 1 82.19 197 THR A N 1
ATOM 1607 C CA . THR A 1 197 ? -16.281 16.797 19.031 1 82.19 197 THR A CA 1
ATOM 1608 C C . THR A 1 197 ? -16.25 16.5 17.547 1 82.19 197 THR A C 1
ATOM 1610 O O . THR A 1 197 ? -15.562 15.586 17.094 1 82.19 197 THR A O 1
ATOM 1613 N N . VAL A 1 198 ? -17.125 17.172 16.875 1 88.25 198 VAL A N 1
ATOM 1614 C CA . VAL A 1 198 ? -17.125 17.078 15.43 1 88.25 198 VAL A CA 1
ATOM 1615 C C . VAL A 1 198 ? -15.727 17.375 14.883 1 88.25 198 VAL A C 1
ATOM 1617 O O . VAL A 1 198 ? -15.219 16.656 14.023 1 88.25 198 VAL A O 1
ATOM 1620 N N . ASP A 1 199 ? -15.109 18.375 15.469 1 89.5 199 ASP A N 1
ATOM 1621 C CA . ASP A 1 199 ? -13.773 18.75 15.023 1 89.5 199 ASP A CA 1
ATOM 1622 C C . ASP A 1 199 ? -12.773 17.609 15.234 1 89.5 199 ASP A C 1
ATOM 1624 O O . ASP A 1 199 ? -11.961 17.328 14.352 1 89.5 199 ASP A O 1
ATOM 1628 N N . ASP A 1 200 ? -12.953 16.984 16.391 1 85.56 200 ASP A N 1
ATOM 1629 C CA . ASP A 1 200 ? -12.047 15.875 16.688 1 85.56 200 ASP A CA 1
ATOM 1630 C C . ASP A 1 200 ? -12.227 14.742 15.688 1 85.56 200 ASP A C 1
ATOM 1632 O O . ASP A 1 200 ? -11.242 14.172 15.203 1 85.56 200 ASP A O 1
ATOM 1636 N N . TYR A 1 201 ? -13.469 14.461 15.477 1 89.5 201 TYR A N 1
ATOM 1637 C CA . TYR A 1 201 ? -13.789 13.375 14.562 1 89.5 201 TYR A CA 1
ATOM 1638 C C . TYR A 1 201 ? -13.273 13.664 13.156 1 89.5 201 TYR A C 1
ATOM 1640 O O . TYR A 1 201 ? -12.688 12.797 12.508 1 89.5 201 TYR A O 1
ATOM 1648 N N . VAL A 1 202 ? -13.438 14.844 12.711 1 93.12 202 VAL A N 1
ATOM 1649 C CA . VAL A 1 202 ? -13 15.242 11.383 1 93.12 202 VAL A CA 1
ATOM 1650 C C . VAL A 1 202 ? -11.477 15.219 11.312 1 93.12 202 VAL A C 1
ATOM 1652 O O . VAL A 1 202 ? -10.898 14.711 10.344 1 93.12 202 VAL A O 1
ATOM 1655 N N . LEU A 1 203 ? -10.844 15.672 12.344 1 91.75 203 LEU A N 1
ATOM 1656 C CA . LEU A 1 203 ? -9.391 15.727 12.359 1 91.75 203 LEU A CA 1
ATOM 1657 C C . LEU A 1 203 ? -8.789 14.328 12.312 1 91.75 203 LEU A C 1
ATOM 1659 O O . LEU A 1 203 ? -7.727 14.117 11.719 1 91.75 203 LEU A O 1
ATOM 1663 N N . LEU A 1 204 ? -9.445 13.445 12.938 1 91.44 204 LEU A N 1
ATOM 1664 C CA . LEU A 1 204 ? -8.969 12.07 12.906 1 91.44 204 LEU A CA 1
ATOM 1665 C C . LEU A 1 204 ? -9.031 11.508 11.484 1 91.44 204 LEU A C 1
ATOM 1667 O O . LEU A 1 204 ? -8.102 10.828 11.047 1 91.44 204 LEU A O 1
ATOM 1671 N N . HIS A 1 205 ? -10.086 11.789 10.82 1 95.56 205 HIS A N 1
ATOM 1672 C CA . HIS A 1 205 ? -10.234 11.305 9.445 1 95.56 205 HIS A CA 1
ATOM 1673 C C . HIS A 1 205 ? -9.266 12.023 8.508 1 95.56 205 HIS A C 1
ATOM 1675 O O . HIS A 1 205 ? -8.758 11.422 7.562 1 95.56 205 HIS A O 1
ATOM 1681 N N . VAL A 1 206 ? -9.039 13.273 8.75 1 96.12 206 VAL A N 1
ATOM 1682 C CA . VAL A 1 206 ? -8.078 14.039 7.961 1 96.12 206 VAL A CA 1
ATOM 1683 C C . VAL A 1 206 ? -6.672 13.484 8.172 1 96.12 206 VAL A C 1
ATOM 1685 O O . VAL A 1 206 ? -5.906 13.336 7.219 1 96.12 206 VAL A O 1
ATOM 1688 N N . THR A 1 207 ? -6.402 13.188 9.383 1 94.12 207 THR A N 1
ATOM 1689 C CA . THR A 1 207 ? -5.102 12.617 9.727 1 94.12 207 THR A CA 1
ATOM 1690 C C . THR A 1 207 ? -4.906 11.273 9.031 1 94.12 207 THR A C 1
ATOM 1692 O O . THR A 1 207 ? -3.834 11 8.484 1 94.12 207 THR A O 1
ATOM 1695 N N . GLN A 1 208 ? -5.91 10.508 9.07 1 95 208 GLN A N 1
ATOM 1696 C CA . GLN A 1 208 ? -5.867 9.211 8.391 1 95 208 GLN A CA 1
ATOM 1697 C C . GLN A 1 208 ? -5.672 9.383 6.891 1 95 208 GLN A C 1
ATOM 1699 O O . GLN A 1 208 ? -4.988 8.578 6.25 1 95 208 GLN A O 1
ATOM 1704 N N . THR A 1 209 ? -6.266 10.359 6.344 1 97.06 209 THR A N 1
ATOM 1705 C CA . THR A 1 209 ? -6.125 10.648 4.922 1 97.06 209 THR A CA 1
ATOM 1706 C C . THR A 1 209 ? -4.668 10.945 4.574 1 97.06 209 THR A C 1
ATOM 1708 O O . THR A 1 209 ? -4.137 10.406 3.598 1 97.06 209 THR A O 1
ATOM 1711 N N . ALA A 1 210 ? -4.031 11.758 5.371 1 96.56 210 ALA A N 1
ATOM 1712 C CA . ALA A 1 210 ? -2.631 12.086 5.129 1 96.56 210 ALA A CA 1
ATOM 1713 C C . ALA A 1 210 ? -1.748 10.852 5.238 1 96.56 210 ALA A C 1
ATOM 1715 O O . ALA A 1 210 ? -0.835 10.656 4.434 1 96.56 210 ALA A O 1
ATOM 1716 N N . ASN A 1 211 ? -2.029 10.109 6.238 1 95.38 211 ASN A N 1
ATOM 1717 C CA . ASN A 1 211 ? -1.268 8.875 6.434 1 95.38 211 ASN A CA 1
ATOM 1718 C C . ASN A 1 211 ? -1.428 7.926 5.254 1 95.38 211 ASN A C 1
ATOM 1720 O O . ASN A 1 211 ? -0.447 7.355 4.773 1 95.38 211 ASN A O 1
ATOM 1724 N N . THR A 1 212 ? -2.645 7.707 4.836 1 97 212 THR A N 1
ATOM 1725 C CA . THR A 1 212 ? -2.949 6.824 3.719 1 97 212 THR A CA 1
ATOM 1726 C C . THR A 1 212 ? -2.34 7.355 2.426 1 97 212 THR A C 1
ATOM 1728 O O . THR A 1 212 ? -1.881 6.582 1.584 1 97 212 THR A O 1
ATOM 1731 N N . LEU A 1 213 ? -2.355 8.617 2.291 1 97.38 213 LEU A N 1
ATOM 1732 C CA . LEU A 1 213 ? -1.758 9.234 1.109 1 97.38 213 LEU A CA 1
ATOM 1733 C C . LEU A 1 213 ? -0.265 8.93 1.036 1 97.38 213 LEU A C 1
ATOM 1735 O O . LEU A 1 213 ? 0.277 8.727 -0.052 1 97.38 213 LEU A O 1
ATOM 1739 N N . ARG A 1 214 ? 0.402 8.938 2.121 1 95.69 214 ARG A N 1
ATOM 1740 C CA . ARG A 1 214 ? 1.813 8.562 2.164 1 95.69 214 ARG A CA 1
ATOM 1741 C C . ARG A 1 214 ? 2.023 7.141 1.66 1 95.69 214 ARG A C 1
ATOM 1743 O O . ARG A 1 214 ? 2.945 6.879 0.884 1 95.69 214 ARG A O 1
ATOM 1750 N N . ALA A 1 215 ? 1.171 6.336 2.139 1 96.62 215 ALA A N 1
ATOM 1751 C CA . ALA A 1 215 ? 1.261 4.938 1.721 1 96.62 215 ALA A CA 1
ATOM 1752 C C . ALA A 1 215 ? 1.033 4.801 0.218 1 96.62 215 ALA A C 1
ATOM 1754 O O . ALA A 1 215 ? 1.725 4.031 -0.453 1 96.62 215 ALA A O 1
ATOM 1755 N N . ILE A 1 216 ? 0.046 5.492 -0.267 1 97.56 216 ILE A N 1
ATOM 1756 C CA . ILE A 1 216 ? -0.254 5.461 -1.694 1 97.56 216 ILE A CA 1
ATOM 1757 C C . ILE A 1 216 ? 0.958 5.945 -2.486 1 97.56 216 ILE A C 1
ATOM 1759 O O . ILE A 1 216 ? 1.319 5.348 -3.506 1 97.56 216 ILE A O 1
ATOM 1763 N N . ASP A 1 217 ? 1.564 6.973 -1.998 1 94.69 217 ASP A N 1
ATOM 1764 C CA . ASP A 1 217 ? 2.736 7.516 -2.682 1 94.69 217 ASP A CA 1
ATOM 1765 C C . ASP A 1 217 ? 3.855 6.477 -2.754 1 94.69 217 ASP A C 1
ATOM 1767 O O . ASP A 1 217 ? 4.531 6.359 -3.777 1 94.69 217 ASP A O 1
ATOM 1771 N N . VAL A 1 218 ? 4.055 5.766 -1.702 1 92.44 218 VAL A N 1
ATOM 1772 C CA . VAL A 1 218 ? 5.066 4.715 -1.652 1 92.44 218 VAL A CA 1
ATOM 1773 C C . VAL A 1 218 ? 4.762 3.65 -2.703 1 92.44 218 VAL A C 1
ATOM 1775 O O . VAL A 1 218 ? 5.645 3.244 -3.461 1 92.44 218 VAL A O 1
ATOM 1778 N N . LEU A 1 219 ? 3.586 3.225 -2.771 1 95.5 219 LEU A N 1
ATOM 1779 C CA . LEU A 1 219 ? 3.184 2.18 -3.707 1 95.5 219 LEU A CA 1
ATOM 1780 C C . LEU A 1 219 ? 3.299 2.664 -5.148 1 95.5 219 LEU A C 1
ATOM 1782 O O . LEU A 1 219 ? 3.754 1.924 -6.023 1 95.5 219 LEU A O 1
ATOM 1786 N N . LEU A 1 220 ? 2.885 3.877 -5.328 1 93.19 220 LEU A N 1
ATOM 1787 C CA . LEU A 1 220 ? 2.945 4.43 -6.68 1 93.19 220 LEU A CA 1
ATOM 1788 C C . LEU A 1 220 ? 4.391 4.566 -7.145 1 93.19 220 LEU A C 1
ATOM 1790 O O . LEU A 1 220 ? 4.695 4.312 -8.312 1 93.19 220 LEU A O 1
ATOM 1794 N N . ASN A 1 221 ? 5.215 4.93 -6.246 1 87.25 221 ASN A N 1
ATOM 1795 C CA . ASN A 1 221 ? 6.629 5.066 -6.582 1 87.25 221 ASN A CA 1
ATOM 1796 C C . ASN A 1 221 ? 7.258 3.719 -6.922 1 87.25 221 ASN A C 1
ATOM 1798 O O . ASN A 1 221 ? 8.219 3.654 -7.691 1 87.25 221 ASN A O 1
ATOM 1802 N N . GLU A 1 222 ? 6.699 2.678 -6.363 1 87.81 222 GLU A N 1
ATOM 1803 C CA . GLU A 1 222 ? 7.191 1.334 -6.656 1 87.81 222 GLU A CA 1
ATOM 1804 C C . GLU A 1 222 ? 6.344 0.657 -7.727 1 87.81 222 GLU A C 1
ATOM 1806 O O . GLU A 1 222 ? 6.434 -0.557 -7.922 1 87.81 222 GLU A O 1
ATOM 1811 N N . ARG A 1 223 ? 5.434 1.387 -8.359 1 86.81 223 ARG A N 1
ATOM 1812 C CA . ARG A 1 223 ? 4.59 0.963 -9.469 1 86.81 223 ARG A CA 1
ATOM 1813 C C . ARG A 1 223 ? 3.643 -0.153 -9.047 1 86.81 223 ARG A C 1
ATOM 1815 O O . ARG A 1 223 ? 3.443 -1.119 -9.789 1 86.81 223 ARG A O 1
ATOM 1822 N N . MET A 1 224 ? 3.24 -0.064 -7.883 1 91.5 224 MET A N 1
ATOM 1823 C CA . MET A 1 224 ? 2.225 -0.979 -7.367 1 91.5 224 MET A CA 1
ATOM 1824 C C . MET A 1 224 ? 0.855 -0.309 -7.336 1 91.5 224 MET A C 1
ATOM 1826 O O . MET A 1 224 ? 0.174 -0.33 -6.309 1 91.5 224 MET A O 1
ATOM 1830 N N . SER A 1 225 ? 0.491 0.264 -8.461 1 89.88 225 SER A N 1
ATOM 1831 C CA . SER A 1 225 ? -0.651 1.171 -8.523 1 89.88 225 SER A CA 1
ATOM 1832 C C . SER A 1 225 ? -1.961 0.424 -8.297 1 89.88 225 SER A C 1
ATOM 1834 O O . SER A 1 225 ? -2.852 0.92 -7.605 1 89.88 225 SER A O 1
ATOM 1836 N N . GLY A 1 226 ? -2.086 -0.756 -8.883 1 92.12 226 GLY A N 1
ATOM 1837 C CA . GLY A 1 226 ? -3.307 -1.513 -8.656 1 92.12 226 GLY A CA 1
ATOM 1838 C C . GLY A 1 226 ? -3.578 -1.791 -7.191 1 92.12 226 GLY A C 1
ATOM 1839 O O . GLY A 1 226 ? -4.73 -1.781 -6.754 1 92.12 226 GLY A O 1
ATOM 1840 N N . ASN A 1 227 ? -2.578 -1.916 -6.461 1 95 227 ASN A N 1
ATOM 1841 C CA . ASN A 1 227 ? -2.678 -2.229 -5.039 1 95 227 ASN A CA 1
ATOM 1842 C C . ASN A 1 227 ? -2.908 -0.974 -4.203 1 95 227 ASN A C 1
ATOM 1844 O O . ASN A 1 227 ? -3.189 -1.062 -3.006 1 95 227 ASN A O 1
ATOM 1848 N N . SER A 1 228 ? -2.832 0.177 -4.781 1 97 228 SER A N 1
ATOM 1849 C CA . SER A 1 228 ? -3.088 1.416 -4.055 1 97 228 SER A CA 1
ATOM 1850 C C . SER A 1 228 ? -4.574 1.762 -4.059 1 97 228 SER A C 1
ATOM 1852 O O . SER A 1 228 ? -5.023 2.598 -3.271 1 97 228 SER A O 1
ATOM 1854 N N . LEU A 1 229 ? -5.32 1.157 -4.91 1 97 229 LEU A N 1
ATOM 1855 C CA . LEU A 1 229 ? -6.711 1.55 -5.117 1 97 229 LEU A CA 1
ATOM 1856 C C . LEU A 1 229 ? -7.551 1.253 -3.881 1 97 229 LEU A C 1
ATOM 1858 O O . LEU A 1 229 ? -8.438 2.035 -3.521 1 97 229 LEU A O 1
ATOM 1862 N N . PRO A 1 230 ? -7.328 0.142 -3.182 1 97.31 230 PRO A N 1
ATOM 1863 C CA . PRO A 1 230 ? -8.039 -0.03 -1.915 1 97.31 230 PRO A CA 1
ATOM 1864 C C . PRO A 1 230 ? -7.773 1.103 -0.927 1 97.31 230 PRO A C 1
ATOM 1866 O O . PRO A 1 230 ? -8.656 1.473 -0.15 1 97.31 230 PRO A O 1
ATOM 1869 N N . LEU A 1 231 ? -6.57 1.595 -0.948 1 98.06 231 LEU A N 1
ATOM 1870 C CA . LEU A 1 231 ? -6.219 2.713 -0.08 1 98.06 231 LEU A CA 1
ATOM 1871 C C . LEU A 1 231 ? -6.887 4 -0.553 1 98.06 231 LEU A C 1
ATOM 1873 O O . LEU A 1 231 ? -7.262 4.844 0.263 1 98.06 231 LEU A O 1
ATOM 1877 N N . VAL A 1 232 ? -7.012 4.145 -1.854 1 98.44 232 VAL A N 1
ATOM 1878 C CA . VAL A 1 232 ? -7.738 5.281 -2.404 1 98.44 232 VAL A CA 1
ATOM 1879 C C . VAL A 1 232 ? -9.188 5.25 -1.933 1 98.44 232 VAL A C 1
ATOM 1881 O O . VAL A 1 232 ? -9.758 6.285 -1.577 1 98.44 232 VAL A O 1
ATOM 1884 N N . ARG A 1 233 ? -9.734 4.086 -1.944 1 98 233 ARG A N 1
ATOM 1885 C CA . ARG A 1 233 ? -11.094 3.939 -1.434 1 98 233 ARG A CA 1
ATOM 1886 C C . ARG A 1 233 ? -11.188 4.379 0.024 1 98 233 ARG A C 1
ATOM 1888 O O . ARG A 1 233 ? -12.18 4.98 0.437 1 98 233 ARG A O 1
ATOM 1895 N N . HIS A 1 234 ? -10.18 4.023 0.738 1 97.5 234 HIS A N 1
ATOM 1896 C CA . HIS A 1 234 ? -10.133 4.414 2.143 1 97.5 234 HIS A CA 1
ATOM 1897 C C . HIS A 1 234 ? -10.195 5.93 2.295 1 97.5 234 HIS A C 1
ATOM 1899 O O . HIS A 1 234 ? -10.906 6.445 3.16 1 97.5 234 HIS A O 1
ATOM 1905 N N . ILE A 1 235 ? -9.461 6.656 1.507 1 98.19 235 ILE A N 1
ATOM 1906 C CA . ILE A 1 235 ? -9.492 8.117 1.532 1 98.19 235 ILE A CA 1
ATOM 1907 C C . ILE A 1 235 ? -10.898 8.609 1.182 1 98.19 235 ILE A C 1
ATOM 1909 O O . ILE A 1 235 ? -11.406 9.531 1.812 1 98.19 235 ILE A O 1
ATOM 1913 N N . TYR A 1 236 ? -11.492 7.98 0.19 1 98.62 236 TYR A N 1
ATOM 1914 C CA . TYR A 1 236 ? -12.844 8.359 -0.22 1 98.62 236 TYR A CA 1
ATOM 1915 C C . TYR A 1 236 ? -13.836 8.156 0.915 1 98.62 236 TYR A C 1
ATOM 1917 O O . TYR A 1 236 ? -14.711 8.992 1.146 1 98.62 236 TYR A O 1
ATOM 1925 N N . GLU A 1 237 ? -13.711 7.082 1.574 1 97.88 237 GLU A N 1
ATOM 1926 C CA . GLU A 1 237 ? -14.594 6.805 2.701 1 97.88 237 GLU A CA 1
ATOM 1927 C C . GLU A 1 237 ? -14.359 7.789 3.844 1 97.88 237 GLU A C 1
ATOM 1929 O O . GLU A 1 237 ? -15.305 8.164 4.547 1 97.88 237 GLU A O 1
ATOM 1934 N N . ASN A 1 238 ? -13.078 8.188 4.062 1 97.5 238 ASN A N 1
ATOM 1935 C CA . ASN A 1 238 ? -12.82 9.258 5.023 1 97.5 238 ASN A CA 1
ATOM 1936 C C . ASN A 1 238 ? -13.586 10.531 4.676 1 97.5 238 ASN A C 1
ATOM 1938 O O . ASN A 1 238 ? -14.156 11.18 5.555 1 97.5 238 ASN A O 1
ATOM 1942 N N . TYR A 1 239 ? -13.547 10.883 3.377 1 98.44 239 TYR A N 1
ATOM 1943 C CA . TYR A 1 239 ? -14.297 12.047 2.924 1 98.44 239 TYR A CA 1
ATOM 1944 C C . TYR A 1 239 ? -15.773 11.922 3.266 1 98.44 239 TYR A C 1
ATOM 1946 O O . TYR A 1 239 ? -16.391 12.867 3.762 1 98.44 239 TYR A O 1
ATOM 1954 N N . ILE A 1 240 ? -16.328 10.742 3.064 1 98.19 240 ILE A N 1
ATOM 1955 C CA . ILE A 1 240 ? -17.75 10.484 3.316 1 98.19 240 ILE A CA 1
ATOM 1956 C C . ILE A 1 240 ? -18.047 10.664 4.801 1 98.19 240 ILE A C 1
ATOM 1958 O O . ILE A 1 240 ? -19.031 11.32 5.172 1 98.19 240 ILE A O 1
ATOM 1962 N N . HIS A 1 241 ? -17.219 10.164 5.637 1 96.31 241 HIS A N 1
ATOM 1963 C CA . HIS A 1 241 ? -17.391 10.289 7.078 1 96.31 241 HIS A CA 1
ATOM 1964 C C . HIS A 1 241 ? -17.328 11.75 7.516 1 96.31 241 HIS A C 1
ATOM 1966 O O . HIS A 1 241 ? -18.094 12.172 8.383 1 96.31 241 HIS A O 1
ATOM 1972 N N . ILE A 1 242 ? -16.406 12.461 6.918 1 96.94 242 ILE A N 1
ATOM 1973 C CA . ILE A 1 242 ? -16.234 13.875 7.25 1 96.94 242 ILE A CA 1
ATOM 1974 C C . ILE A 1 242 ? -17.484 14.648 6.867 1 96.94 242 ILE A C 1
ATOM 1976 O O . ILE A 1 242 ? -18.031 15.414 7.676 1 96.94 242 ILE A O 1
ATOM 1980 N N . VAL A 1 243 ? -17.969 14.422 5.668 1 97.62 243 VAL A N 1
ATOM 1981 C CA . VAL A 1 243 ? -19.172 15.094 5.18 1 97.62 243 VAL A CA 1
ATOM 1982 C C . VAL A 1 243 ? -20.344 14.805 6.109 1 97.62 243 VAL A C 1
ATOM 1984 O O . VAL A 1 243 ? -21.094 15.711 6.473 1 97.62 243 VAL A O 1
ATOM 1987 N N . PHE A 1 244 ? -20.469 13.594 6.527 1 96 244 PHE A N 1
ATOM 1988 C CA . PHE A 1 244 ? -21.578 13.18 7.387 1 96 244 PHE A CA 1
ATOM 1989 C C . PHE A 1 244 ? -21.469 13.836 8.758 1 96 244 PHE A C 1
ATOM 1991 O O . PHE A 1 244 ? -22.453 14.32 9.305 1 96 244 PHE A O 1
ATOM 1998 N N . ALA A 1 245 ? -20.281 13.867 9.312 1 93.62 245 ALA A N 1
ATOM 1999 C CA . ALA A 1 245 ? -20.062 14.453 10.633 1 93.62 245 ALA A CA 1
ATOM 2000 C C . ALA A 1 245 ? -20.375 15.945 10.633 1 93.62 245 ALA A C 1
ATOM 2002 O O . ALA A 1 245 ? -20.953 16.469 11.594 1 93.62 245 ALA A O 1
ATOM 2003 N N . LEU A 1 246 ? -20 16.625 9.594 1 95.56 246 LEU A N 1
ATOM 2004 C CA . LEU A 1 246 ? -20.188 18.078 9.508 1 95.56 246 LEU A CA 1
ATOM 2005 C C . LEU A 1 246 ? -21.656 18.422 9.297 1 95.56 246 LEU A C 1
ATOM 2007 O O . LEU A 1 246 ? -22.141 19.422 9.844 1 95.56 246 LEU A O 1
ATOM 2011 N N . ASN A 1 247 ? -22.359 17.625 8.57 1 95.62 247 ASN A N 1
ATOM 2012 C CA . ASN A 1 247 ? -23.719 17.984 8.18 1 95.62 247 ASN A CA 1
ATOM 2013 C C . ASN A 1 247 ? -24.75 17.344 9.102 1 95.62 247 ASN A C 1
ATOM 2015 O O . ASN A 1 247 ? -25.891 17.797 9.172 1 95.62 247 ASN A O 1
ATOM 2019 N N . CYS A 1 248 ? -24.359 16.219 9.75 1 93.31 248 CYS A N 1
ATOM 2020 C CA . CYS A 1 248 ? -25.234 15.555 10.711 1 93.31 248 CYS A CA 1
ATOM 2021 C C . CYS A 1 248 ? -24.531 15.328 12.039 1 93.31 248 CYS A C 1
ATOM 2023 O O . CYS A 1 248 ? -24.422 14.195 12.508 1 93.31 248 CYS A O 1
ATOM 2025 N N . PRO A 1 249 ? -24.156 16.406 12.734 1 90.5 249 PRO A N 1
ATOM 2026 C CA . PRO A 1 249 ? -23.359 16.281 13.953 1 90.5 249 PRO A CA 1
ATOM 2027 C C . PRO A 1 249 ? -24.062 15.484 15.047 1 90.5 249 PRO A C 1
ATOM 2029 O O . PRO A 1 249 ? -23.406 14.805 15.844 1 90.5 249 PRO A O 1
ATOM 2032 N N . ASP A 1 250 ? -25.344 15.492 15.055 1 86.44 250 ASP A N 1
ATOM 2033 C CA . ASP A 1 250 ? -26.109 14.789 16.078 1 86.44 250 ASP A CA 1
ATOM 2034 C C . ASP A 1 250 ? -26 13.273 15.898 1 86.44 250 ASP A C 1
ATOM 2036 O O . ASP A 1 250 ? -26.203 12.516 16.844 1 86.44 250 ASP A O 1
ATOM 2040 N N . GLN A 1 251 ? -25.672 12.945 14.703 1 87.31 251 GLN A N 1
ATOM 2041 C CA . GLN A 1 251 ? -25.609 11.516 14.406 1 87.31 251 GLN A CA 1
ATOM 2042 C C . GLN A 1 251 ? -24.219 10.953 14.672 1 87.31 251 GLN A C 1
ATOM 2044 O O . GLN A 1 251 ? -23.984 9.758 14.484 1 87.31 251 GLN A O 1
ATOM 2049 N N . LEU A 1 252 ? -23.359 11.75 15.141 1 85.31 252 LEU A N 1
ATOM 2050 C CA . LEU A 1 252 ? -22.016 11.312 15.469 1 85.31 252 LEU A CA 1
ATOM 2051 C C . LEU A 1 252 ? -22.031 10.25 16.562 1 85.31 252 LEU A C 1
ATOM 2053 O O . LEU A 1 252 ? -21.125 9.414 16.641 1 85.31 252 LEU A O 1
ATOM 2057 N N . ILE A 1 253 ? -23.062 10.312 17.391 1 81.19 253 ILE A N 1
ATOM 2058 C CA . ILE A 1 253 ? -23.219 9.336 18.453 1 81.19 253 ILE A CA 1
ATOM 2059 C C . ILE A 1 253 ? -23.234 7.926 17.875 1 81.19 253 ILE A C 1
ATOM 2061 O O . ILE A 1 253 ? -22.688 6.992 18.469 1 81.19 253 ILE A O 1
ATOM 2065 N N . ASN A 1 254 ? -23.766 7.754 16.703 1 82.81 254 ASN A N 1
ATOM 2066 C CA . ASN A 1 254 ? -23.875 6.461 16.047 1 82.81 254 ASN A CA 1
ATOM 2067 C C . ASN A 1 254 ? -22.516 5.973 15.539 1 82.81 254 ASN A C 1
ATOM 2069 O O . ASN A 1 254 ? -22.281 4.766 15.461 1 82.81 254 ASN A O 1
ATOM 2073 N N . LEU A 1 255 ? -21.688 6.938 15.289 1 83 255 LEU A N 1
ATOM 2074 C CA . LEU A 1 255 ? -20.406 6.59 14.672 1 83 255 LEU A CA 1
ATOM 2075 C C . LEU A 1 255 ? -19.328 6.375 15.727 1 83 255 LEU A C 1
ATOM 2077 O O . LEU A 1 255 ? -18.359 5.668 15.484 1 83 255 LEU A O 1
ATOM 2081 N N . ILE A 1 256 ? -19.531 6.977 16.844 1 81.81 256 ILE A N 1
ATOM 2082 C CA . ILE A 1 256 ? -18.469 6.957 17.844 1 81.81 256 ILE A CA 1
ATOM 2083 C C . ILE A 1 256 ? -18.953 6.227 19.094 1 81.81 256 ILE A C 1
ATOM 2085 O O . ILE A 1 256 ? -18.453 5.145 19.406 1 81.81 256 ILE A O 1
ATOM 2089 N N . ASP A 1 257 ? -20 6.66 19.688 1 77 257 ASP A N 1
ATOM 2090 C CA . ASP A 1 257 ? -20.453 6.184 20.984 1 77 257 ASP A CA 1
ATOM 2091 C C . ASP A 1 257 ? -20.984 4.754 20.891 1 77 257 ASP A C 1
ATOM 2093 O O . ASP A 1 257 ? -20.719 3.932 21.781 1 77 257 ASP A O 1
ATOM 2097 N N . VAL A 1 258 ? -21.625 4.566 19.891 1 82 258 VAL A N 1
ATOM 2098 C CA . VAL A 1 258 ? -22.297 3.277 19.766 1 82 258 VAL A CA 1
ATOM 2099 C C . VAL A 1 258 ? -21.266 2.17 19.578 1 82 258 VAL A C 1
ATOM 2101 O O . VAL A 1 258 ? -21.266 1.18 20.312 1 82 258 VAL A O 1
ATOM 2104 N N . PRO A 1 259 ? -20.375 2.33 18.672 1 79.62 259 PRO A N 1
ATOM 2105 C CA . PRO A 1 259 ? -19.359 1.289 18.531 1 79.62 259 PRO A CA 1
ATOM 2106 C C . PRO A 1 259 ? -18.516 1.118 19.797 1 79.62 259 PRO A C 1
ATOM 2108 O O . PRO A 1 259 ? -18.203 -0.009 20.188 1 79.62 259 PRO A O 1
ATOM 2111 N N . LEU A 1 260 ? -18.156 2.137 20.391 1 78.5 260 LEU A N 1
ATOM 2112 C CA . LEU A 1 260 ? -17.406 2.062 21.641 1 78.5 260 LEU A CA 1
ATOM 2113 C C . LEU A 1 260 ? -18.234 1.388 22.734 1 78.5 260 LEU A C 1
ATOM 2115 O O . LEU A 1 260 ? -17.719 0.584 23.516 1 78.5 260 LEU A O 1
ATOM 2119 N N . GLY A 1 261 ? -19.438 1.729 22.781 1 81.94 261 GLY A N 1
ATOM 2120 C CA . GLY A 1 261 ? -20.344 1.162 23.766 1 81.94 261 GLY A CA 1
ATOM 2121 C C . GLY A 1 261 ? -20.594 -0.318 23.562 1 81.94 261 GLY A C 1
ATOM 2122 O O . GLY A 1 261 ? -20.812 -1.058 24.531 1 81.94 261 GLY A O 1
ATOM 2123 N N . LEU A 1 262 ? -20.594 -0.726 22.359 1 82.81 262 LEU A N 1
ATOM 2124 C CA . LEU A 1 262 ? -20.75 -2.146 22.062 1 82.81 262 LEU A CA 1
ATOM 2125 C C . LEU A 1 262 ? -19.562 -2.941 22.609 1 82.81 262 LEU A C 1
ATOM 2127 O O . LEU A 1 262 ? -19.75 -4.016 23.188 1 82.81 262 LEU A O 1
ATOM 2131 N N . SER A 1 263 ? -18.438 -2.367 22.469 1 78.56 263 SER A N 1
ATOM 2132 C CA . SER A 1 263 ? -17.234 -3.033 22.938 1 78.56 263 SER A CA 1
ATOM 2133 C C . SER A 1 263 ? -17.188 -3.092 24.453 1 78.56 263 SER A C 1
ATOM 2135 O O . SER A 1 263 ? -16.625 -4.027 25.031 1 78.56 263 SER A O 1
ATOM 2137 N N . GLN A 1 264 ? -17.828 -2.145 25.062 1 82.44 264 GLN A N 1
ATOM 2138 C CA . GLN A 1 264 ? -17.812 -2.053 26.516 1 82.44 264 GLN A CA 1
ATOM 2139 C C . GLN A 1 264 ? -19.031 -2.742 27.125 1 82.44 264 GLN A C 1
ATOM 2141 O O . GLN A 1 264 ? -19.141 -2.855 28.344 1 82.44 264 GLN A O 1
ATOM 2146 N N . GLY A 1 265 ? -19.922 -3.074 26.297 1 84.38 265 GLY A N 1
ATOM 2147 C CA . GLY A 1 265 ? -21.094 -3.787 26.766 1 84.38 265 GLY A CA 1
ATOM 2148 C C . GLY A 1 265 ? -22.234 -2.867 27.203 1 84.38 265 GLY A C 1
ATOM 2149 O O . GLY A 1 265 ? -23.203 -3.309 27.812 1 84.38 265 GLY A O 1
ATOM 2150 N N . VAL A 1 266 ? -22.031 -1.618 26.906 1 88.44 266 VAL A N 1
ATOM 2151 C CA . VAL A 1 266 ? -23.047 -0.628 27.234 1 88.44 266 VAL A CA 1
ATOM 2152 C C . VAL A 1 266 ? -24.172 -0.688 26.203 1 88.44 266 VAL A C 1
ATOM 2154 O O . VAL A 1 266 ? -25.328 -0.409 26.516 1 88.44 266 VAL A O 1
ATOM 2157 N N . TYR A 1 267 ? -23.797 -1.036 25 1 89.19 267 TYR A N 1
ATOM 2158 C CA . TYR A 1 267 ? -24.75 -1.253 23.922 1 89.19 267 TYR A CA 1
ATOM 2159 C C . TYR A 1 267 ? -24.797 -2.723 23.516 1 89.19 267 TYR A C 1
ATOM 2161 O O . TYR A 1 267 ? -23.828 -3.455 23.703 1 89.19 267 TYR A O 1
ATOM 2169 N N . VAL A 1 268 ? -25.938 -3.158 23.125 1 89.5 268 VAL A N 1
ATOM 2170 C CA . VAL A 1 268 ? -26.062 -4.531 22.641 1 89.5 268 VAL A CA 1
ATOM 2171 C C . VAL A 1 268 ? -26.844 -4.551 21.328 1 89.5 268 VAL A C 1
ATOM 2173 O O . VAL A 1 268 ? -27.609 -3.631 21.047 1 89.5 268 VAL A O 1
ATOM 2176 N N . TYR A 1 269 ? -26.5 -5.559 20.531 1 88.5 269 TYR A N 1
ATOM 2177 C CA . TYR A 1 269 ? -27.266 -5.734 19.297 1 88.5 269 TYR A CA 1
ATOM 2178 C C . TYR A 1 269 ? -28.688 -6.203 19.594 1 88.5 269 TYR A C 1
ATOM 2180 O O . TYR A 1 269 ? -28.906 -6.965 20.547 1 88.5 269 TYR A O 1
ATOM 2188 N N . GLY A 1 270 ? -29.562 -5.668 18.734 1 87.5 270 GLY A N 1
ATOM 2189 C CA . GLY A 1 270 ? -30.922 -6.18 18.844 1 87.5 270 GLY A CA 1
ATOM 2190 C C . GLY A 1 270 ? -31.047 -7.617 18.391 1 87.5 270 GLY A C 1
ATOM 2191 O O . GLY A 1 270 ? -30.062 -8.234 17.969 1 87.5 270 GLY A O 1
ATOM 2192 N N . LYS A 1 271 ? -32.156 -8.211 18.609 1 88.12 271 LYS A N 1
ATOM 2193 C CA . LYS A 1 271 ? -32.438 -9.57 18.172 1 88.12 271 LYS A CA 1
ATOM 2194 C C . LYS A 1 271 ? -33.531 -9.602 17.125 1 88.12 271 LYS A C 1
ATOM 2196 O O . LYS A 1 271 ? -34.5 -8.805 17.188 1 88.12 271 LYS A O 1
ATOM 2201 N N . ASN A 1 272 ? -33.25 -10.398 16.094 1 85.94 272 ASN A N 1
ATOM 2202 C CA . ASN A 1 272 ? -34.312 -10.555 15.094 1 85.94 272 ASN A CA 1
ATOM 2203 C C . ASN A 1 272 ? -35.438 -11.477 15.602 1 85.94 272 ASN A C 1
ATOM 2205 O O . ASN A 1 272 ? -35.406 -11.898 16.75 1 85.94 272 ASN A O 1
ATOM 2209 N N . ASN A 1 273 ? -36.375 -11.648 14.648 1 83.81 273 ASN A N 1
ATOM 2210 C CA . ASN A 1 273 ? -37.562 -12.438 15.016 1 83.81 273 ASN A CA 1
ATOM 2211 C C . ASN A 1 273 ? -37.156 -13.875 15.367 1 83.81 273 ASN A C 1
ATOM 2213 O O . ASN A 1 273 ? -37.844 -14.531 16.156 1 83.81 273 ASN A O 1
ATOM 2217 N N . LYS A 1 274 ? -36.062 -14.305 14.859 1 86.69 274 LYS A N 1
ATOM 2218 C CA . LYS A 1 274 ? -35.594 -15.672 15.102 1 86.69 274 LYS A CA 1
ATOM 2219 C C . LYS A 1 274 ? -34.688 -15.742 16.312 1 86.69 274 LYS A C 1
ATOM 2221 O O . LYS A 1 274 ? -34.219 -16.828 16.703 1 86.69 274 LYS A O 1
ATOM 2226 N N . GLY A 1 275 ? -34.406 -14.672 16.969 1 82.81 275 GLY A N 1
ATOM 2227 C CA . GLY A 1 275 ? -33.594 -14.641 18.172 1 82.81 275 GLY A CA 1
ATOM 2228 C C . GLY A 1 275 ? -32.125 -14.398 17.875 1 82.81 275 GLY A C 1
ATOM 2229 O O . GLY A 1 275 ? -31.297 -14.344 18.797 1 82.81 275 GLY A O 1
ATOM 2230 N N . ASP A 1 276 ? -31.828 -14.289 16.594 1 82.81 276 ASP A N 1
ATOM 2231 C CA . ASP A 1 276 ? -30.438 -14.055 16.219 1 82.81 276 ASP A CA 1
ATOM 2232 C C . ASP A 1 276 ? -30.078 -12.578 16.328 1 82.81 276 ASP A C 1
ATOM 2234 O O . ASP A 1 276 ? -30.953 -11.719 16.312 1 82.81 276 ASP A O 1
ATOM 2238 N N . GLU A 1 277 ? -28.781 -12.328 16.562 1 83.44 277 GLU A N 1
ATOM 2239 C CA . GLU A 1 277 ? -28.312 -10.953 16.656 1 83.44 277 GLU A CA 1
ATOM 2240 C C . GLU A 1 277 ? -28.578 -10.188 15.367 1 83.44 277 GLU A C 1
ATOM 2242 O O . GLU A 1 277 ? -28.281 -10.688 14.273 1 83.44 277 GLU A O 1
ATOM 2247 N N . ASP A 1 278 ? -29.375 -9.117 15.539 1 84.25 278 ASP A N 1
ATOM 2248 C CA . ASP A 1 278 ? -29.609 -8.188 14.445 1 84.25 278 ASP A CA 1
ATOM 2249 C C . ASP A 1 278 ? -28.641 -7.008 14.508 1 84.25 278 ASP A C 1
ATOM 2251 O O . ASP A 1 278 ? -28.859 -6.051 15.25 1 84.25 278 ASP A O 1
ATOM 2255 N N . ARG A 1 279 ? -27.75 -6.953 13.68 1 79.25 279 ARG A N 1
ATOM 2256 C CA . ARG A 1 279 ? -26.688 -5.953 13.734 1 79.25 279 ARG A CA 1
ATOM 2257 C C . ARG A 1 279 ? -27.156 -4.617 13.18 1 79.25 279 ARG A C 1
ATOM 2259 O O . ARG A 1 279 ? -26.438 -3.617 13.242 1 79.25 279 ARG A O 1
ATOM 2266 N N . ARG A 1 280 ? -28.422 -4.605 12.828 1 82.44 280 ARG A N 1
ATOM 2267 C CA . ARG A 1 280 ? -28.969 -3.367 12.281 1 82.44 280 ARG A CA 1
ATOM 2268 C C . ARG A 1 280 ? -29.562 -2.496 13.383 1 82.44 280 ARG A C 1
ATOM 2270 O O . ARG A 1 280 ? -29.812 -1.305 13.18 1 82.44 280 ARG A O 1
ATOM 2277 N N . VAL A 1 281 ? -29.766 -3.217 14.43 1 87.81 281 VAL A N 1
ATOM 2278 C CA . VAL A 1 281 ? -30.391 -2.492 15.539 1 87.81 281 VAL A CA 1
ATOM 2279 C C . VAL A 1 281 ? -29.516 -2.611 16.781 1 87.81 281 VAL A C 1
ATOM 2281 O O . VAL A 1 281 ? -29.188 -3.717 17.219 1 87.81 281 VAL A O 1
ATOM 2284 N N . ILE A 1 282 ? -29.156 -1.449 17.281 1 89.56 282 ILE A N 1
ATOM 2285 C CA . ILE A 1 282 ? -28.375 -1.406 18.516 1 89.56 282 ILE A CA 1
ATOM 2286 C C . ILE A 1 282 ? -29.188 -0.767 19.625 1 89.56 282 ILE A C 1
ATOM 2288 O O . ILE A 1 282 ? -29.891 0.23 19.406 1 89.56 282 ILE A O 1
ATOM 2292 N N . ILE A 1 283 ? -29.094 -1.424 20.766 1 92.56 283 ILE A N 1
ATOM 2293 C CA . ILE A 1 283 ? -29.906 -0.975 21.891 1 92.56 283 ILE A CA 1
ATOM 2294 C C . ILE A 1 283 ? -29.016 -0.559 23.047 1 92.56 283 ILE A C 1
ATOM 2296 O O . ILE A 1 283 ? -28.109 -1.3 23.422 1 92.56 283 ILE A O 1
ATOM 2300 N N . ARG A 1 284 ? -29.266 0.604 23.484 1 91.25 284 ARG A N 1
ATOM 2301 C CA . ARG A 1 284 ? -28.562 1.029 24.703 1 91.25 284 ARG A CA 1
ATOM 2302 C C . ARG A 1 284 ? -29.188 0.382 25.938 1 91.25 284 ARG A C 1
ATOM 2304 O O . ARG A 1 284 ? -30.391 0.507 26.172 1 91.25 284 ARG A O 1
ATOM 2311 N N . LYS A 1 285 ? -28.422 -0.149 26.719 1 91.38 285 LYS A N 1
ATOM 2312 C CA . LYS A 1 285 ? -28.906 -0.949 27.844 1 91.38 285 LYS A CA 1
ATOM 2313 C C . LYS A 1 285 ? -29.562 -0.071 28.906 1 91.38 285 LYS A C 1
ATOM 2315 O O . LYS A 1 285 ? -30.547 -0.482 29.531 1 91.38 285 LYS A O 1
ATOM 2320 N N . SER A 1 286 ? -29 1.054 29.109 1 88.38 286 SER A N 1
ATOM 2321 C CA . SER A 1 286 ? -29.438 1.906 30.219 1 88.38 286 SER A CA 1
ATOM 2322 C C . SER A 1 286 ? -30.875 2.352 30.031 1 88.38 286 SER A C 1
ATOM 2324 O O . SER A 1 286 ? -31.656 2.387 31 1 88.38 286 SER A O 1
ATOM 2326 N N . ASP A 1 287 ? -31.312 2.734 28.875 1 90.69 287 ASP A N 1
ATOM 2327 C CA . ASP A 1 287 ? -32.625 3.314 28.688 1 90.69 287 ASP A CA 1
ATOM 2328 C C . ASP A 1 287 ? -33.406 2.602 27.562 1 90.69 287 ASP A C 1
ATOM 2330 O O . ASP A 1 287 ? -34.562 2.93 27.281 1 90.69 287 ASP A O 1
ATOM 2334 N N . GLY A 1 288 ? -32.781 1.681 26.891 1 89.69 288 GLY A N 1
ATOM 2335 C CA . GLY A 1 288 ? -33.469 0.896 25.859 1 89.69 288 GLY A CA 1
ATOM 2336 C C . GLY A 1 288 ? -33.562 1.622 24.531 1 89.69 288 GLY A C 1
ATOM 2337 O O . GLY A 1 288 ? -34.219 1.132 23.609 1 89.69 288 GLY A O 1
ATOM 2338 N N . LYS A 1 289 ? -32.938 2.732 24.5 1 91 289 LYS A N 1
ATOM 2339 C CA . LYS A 1 289 ? -33 3.504 23.25 1 91 289 LYS A CA 1
ATOM 2340 C C . LYS A 1 289 ? -32.344 2.736 22.109 1 91 289 LYS A C 1
ATOM 2342 O O . LYS A 1 289 ? -31.297 2.104 22.281 1 91 289 LYS A O 1
ATOM 2347 N N . LYS A 1 290 ? -33.031 2.879 20.938 1 89.81 290 LYS A N 1
ATOM 2348 C CA . LYS A 1 290 ? -32.562 2.146 19.766 1 89.81 290 LYS A CA 1
ATOM 2349 C C . LYS A 1 290 ? -31.766 3.055 18.828 1 89.81 290 LYS A C 1
ATOM 2351 O O . LYS A 1 290 ? -32.094 4.234 18.672 1 89.81 290 LYS A O 1
ATOM 2356 N N . PHE A 1 291 ? -30.719 2.494 18.328 1 86.81 291 PHE A N 1
ATOM 2357 C CA . PHE A 1 291 ? -29.875 3.176 17.359 1 86.81 291 PHE A CA 1
ATOM 2358 C C . PHE A 1 291 ? -29.703 2.328 16.094 1 86.81 291 PHE A C 1
ATOM 2360 O O . PHE A 1 291 ? -29.812 1.102 16.156 1 86.81 291 PHE A O 1
ATOM 2367 N N . LYS A 1 292 ? -29.531 3.041 15.031 1 82.81 292 LYS A N 1
ATOM 2368 C CA . LYS A 1 292 ? -29.234 2.312 13.805 1 82.81 292 LYS A CA 1
ATOM 2369 C C . LYS A 1 292 ? -27.828 1.723 13.844 1 82.81 292 LYS A C 1
ATOM 2371 O O . LYS A 1 292 ? -26.875 2.402 14.227 1 82.81 292 LYS A O 1
ATOM 2376 N N . GLY A 1 293 ? -27.797 0.448 13.562 1 75.81 293 GLY A N 1
ATOM 2377 C CA . GLY A 1 293 ? -26.531 -0.273 13.641 1 75.81 293 GLY A CA 1
ATOM 2378 C C . GLY A 1 293 ? -25.547 0.128 12.562 1 75.81 293 GLY A C 1
ATOM 2379 O O . GLY A 1 293 ? -24.344 0.154 12.797 1 75.81 293 GLY A O 1
ATOM 2380 N N . HIS A 1 294 ? -25.969 0.204 11.281 1 79.38 294 HIS A N 1
ATOM 2381 C CA . HIS A 1 294 ? -25.047 0.514 10.188 1 79.38 294 HIS A CA 1
ATOM 2382 C C . HIS A 1 294 ? -25.625 1.617 9.297 1 79.38 294 HIS A C 1
ATOM 2384 O O . HIS A 1 294 ? -26.797 1.571 8.914 1 79.38 294 HIS A O 1
ATOM 2390 N N . ILE A 1 295 ? -24.875 2.658 9.195 1 87 295 ILE A N 1
ATOM 2391 C CA . ILE A 1 295 ? -25.219 3.691 8.227 1 87 295 ILE A CA 1
ATOM 2392 C C . ILE A 1 295 ? -24.375 3.512 6.965 1 87 295 ILE A C 1
ATOM 2394 O O . ILE A 1 295 ? -23.141 3.537 7.027 1 87 295 ILE A O 1
ATOM 2398 N N . SER A 1 296 ? -25.047 3.326 5.875 1 90.56 296 SER A N 1
ATOM 2399 C CA . SER A 1 296 ? -24.328 3.061 4.633 1 90.56 296 SER A CA 1
ATOM 2400 C C . SER A 1 296 ? -23.578 4.301 4.156 1 90.56 296 SER A C 1
ATOM 2402 O O . SER A 1 296 ? -23.969 5.426 4.48 1 90.56 296 SER A O 1
ATOM 2404 N N . ASN A 1 297 ? -22.547 4.082 3.355 1 94.38 297 ASN A N 1
ATOM 2405 C CA . ASN A 1 297 ? -21.766 5.168 2.775 1 94.38 297 ASN A CA 1
ATOM 2406 C C . ASN A 1 297 ? -22.641 6.074 1.904 1 94.38 297 ASN A C 1
ATOM 2408 O O . ASN A 1 297 ? -22.469 7.297 1.904 1 94.38 297 ASN A O 1
ATOM 2412 N N . TYR A 1 298 ? -23.578 5.461 1.237 1 94.25 298 TYR A N 1
ATOM 2413 C CA . TYR A 1 298 ? -24.469 6.234 0.386 1 94.25 298 TYR A CA 1
ATOM 2414 C C . TYR A 1 298 ? -25.328 7.18 1.217 1 94.25 298 TYR A C 1
ATOM 2416 O O . TYR A 1 298 ? -25.469 8.359 0.883 1 94.25 298 TYR A O 1
ATOM 2424 N N . LEU A 1 299 ? -25.859 6.652 2.26 1 93.12 299 LEU A N 1
ATOM 2425 C CA . LEU A 1 299 ? -26.703 7.461 3.131 1 93.12 299 LEU A CA 1
ATOM 2426 C C . LEU A 1 299 ? -25.906 8.594 3.768 1 93.12 299 LEU A C 1
ATOM 2428 O O . LEU A 1 299 ? -26.406 9.711 3.912 1 93.12 299 LEU A O 1
ATOM 2432 N N . MET A 1 300 ? -24.734 8.32 4.188 1 94.88 300 MET A N 1
ATOM 2433 C CA . MET A 1 300 ? -23.891 9.344 4.77 1 94.88 300 MET A CA 1
ATOM 2434 C C . MET A 1 300 ? -23.578 10.445 3.75 1 94.88 300 MET A C 1
ATOM 2436 O O . MET A 1 300 ? -23.703 11.633 4.059 1 94.88 300 MET A O 1
ATOM 2440 N N . LEU A 1 301 ? -23.281 10.023 2.541 1 96.94 301 LEU A N 1
ATOM 2441 C CA . LEU A 1 301 ? -22.891 10.977 1.51 1 96.94 301 LEU A CA 1
ATOM 2442 C C . LEU A 1 301 ? -24.078 11.805 1.042 1 96.94 301 LEU A C 1
ATOM 2444 O O . LEU A 1 301 ? -23.906 12.914 0.533 1 96.94 301 LEU A O 1
ATOM 2448 N N . ASN A 1 302 ? -25.266 11.281 1.266 1 95.88 302 ASN A N 1
ATOM 2449 C CA . ASN A 1 302 ? -26.484 11.992 0.884 1 95.88 302 ASN A CA 1
ATOM 2450 C C . ASN A 1 302 ? -26.656 13.273 1.689 1 95.88 302 ASN A C 1
ATOM 2452 O O . ASN A 1 302 ? -27.453 14.148 1.315 1 95.88 302 ASN A O 1
ATOM 2456 N N . SER A 1 303 ? -25.938 13.406 2.732 1 96.19 303 SER A N 1
ATOM 2457 C CA . SER A 1 303 ? -25.984 14.617 3.541 1 96.19 303 SER A CA 1
ATOM 2458 C C . SER A 1 303 ? -25.109 15.719 2.939 1 96.19 303 SER A C 1
ATOM 2460 O O . SER A 1 303 ? -25.141 16.859 3.391 1 96.19 303 SER A O 1
ATOM 2462 N N . SER A 1 304 ? -24.375 15.422 1.871 1 97 304 SER A N 1
ATOM 2463 C CA . SER A 1 304 ? -23.453 16.375 1.26 1 97 304 SER A CA 1
ATOM 2464 C C . SER A 1 304 ? -24.203 17.562 0.68 1 97 304 SER A C 1
ATOM 2466 O O . SER A 1 304 ? -25.312 17.422 0.148 1 97 304 SER A O 1
ATOM 2468 N N . LYS A 1 305 ? -23.641 18.734 0.737 1 95.06 305 LYS A N 1
ATOM 2469 C CA . LYS A 1 305 ? -24.219 19.953 0.148 1 95.06 305 LYS A CA 1
ATOM 2470 C C . LYS A 1 305 ? -24.016 19.969 -1.365 1 95.06 305 LYS A C 1
ATOM 2472 O O . LYS A 1 305 ? -24.641 20.766 -2.066 1 95.06 305 LYS A O 1
ATOM 2477 N N . TYR A 1 306 ? -23.188 19.109 -1.855 1 96.81 306 TYR A N 1
ATOM 2478 C CA . TYR A 1 306 ? -22.891 19.031 -3.283 1 96.81 306 TYR A CA 1
ATOM 2479 C C . TYR A 1 306 ? -23.641 17.891 -3.938 1 96.81 306 TYR A C 1
ATOM 2481 O O . TYR A 1 306 ? -23.359 16.719 -3.668 1 96.81 306 TYR A O 1
ATOM 2489 N N . LYS A 1 307 ? -24.484 18.203 -4.852 1 97 307 LYS A N 1
ATOM 2490 C CA . LYS A 1 307 ? -25.266 17.188 -5.543 1 97 307 LYS A CA 1
ATOM 2491 C C . LYS A 1 307 ? -24.375 16.234 -6.34 1 97 307 LYS A C 1
ATOM 2493 O O . LYS A 1 307 ? -24.719 15.062 -6.512 1 97 307 LYS A O 1
ATOM 2498 N N . GLU A 1 308 ? -23.25 16.75 -6.793 1 97.56 308 GLU A N 1
ATOM 2499 C CA . GLU A 1 308 ? -22.312 15.969 -7.586 1 97.56 308 GLU A CA 1
ATOM 2500 C C . GLU A 1 308 ? -21.766 14.781 -6.793 1 97.56 308 GLU A C 1
ATOM 2502 O O . GLU A 1 308 ? -21.469 13.727 -7.363 1 97.56 308 GLU A O 1
ATOM 2507 N N . ASP A 1 309 ? -21.656 14.961 -5.465 1 97.69 309 ASP A N 1
ATOM 2508 C CA . ASP A 1 309 ? -21.156 13.883 -4.625 1 97.69 309 ASP A CA 1
ATOM 2509 C C . ASP A 1 309 ? -22.047 12.648 -4.734 1 97.69 309 ASP A C 1
ATOM 2511 O O . ASP A 1 309 ? -21.547 11.523 -4.84 1 97.69 309 ASP A O 1
ATOM 2515 N N . ILE A 1 310 ? -23.297 12.867 -4.77 1 97 310 ILE A N 1
ATOM 2516 C CA . ILE A 1 310 ? -24.266 11.773 -4.809 1 97 310 ILE A CA 1
ATOM 2517 C C . ILE A 1 310 ? -24.297 11.172 -6.215 1 97 310 ILE A C 1
ATOM 2519 O O . ILE A 1 310 ? -24.391 9.953 -6.371 1 97 310 ILE A O 1
ATOM 2523 N N . LEU A 1 311 ? -24.203 12.016 -7.156 1 97.06 311 LEU A N 1
ATOM 2524 C CA . LEU A 1 311 ? -24.281 11.562 -8.539 1 97.06 311 LEU A CA 1
ATOM 2525 C C . LEU A 1 311 ? -23.062 10.703 -8.891 1 97.06 311 LEU A C 1
ATOM 2527 O O . LEU A 1 311 ? -23.172 9.781 -9.703 1 97.06 311 LEU A O 1
ATOM 2531 N N . LEU A 1 312 ? -21.953 10.977 -8.203 1 97.56 312 LEU A N 1
ATOM 2532 C CA . LEU A 1 312 ? -20.703 10.297 -8.531 1 97.56 312 LEU A CA 1
ATOM 2533 C C . LEU A 1 312 ? -20.547 9.039 -7.688 1 97.56 312 LEU A C 1
ATOM 2535 O O . LEU A 1 312 ? -19.703 8.18 -7.996 1 97.56 312 LEU A O 1
ATOM 2539 N N . PHE A 1 313 ? -21.344 8.898 -6.711 1 97.62 313 PHE A N 1
ATOM 2540 C CA . PHE A 1 313 ? -21.094 7.906 -5.672 1 97.62 313 PHE A CA 1
ATOM 2541 C C . PHE A 1 313 ? -21.047 6.504 -6.266 1 97.62 313 PHE A C 1
ATOM 2543 O O . PHE A 1 313 ? -20.078 5.766 -6.059 1 97.62 313 PHE A O 1
ATOM 2550 N N . ASN A 1 314 ? -22.047 6.176 -7 1 92.94 314 ASN A N 1
ATOM 2551 C CA . ASN A 1 314 ? -22.141 4.805 -7.496 1 92.94 314 ASN A CA 1
ATOM 2552 C C . ASN A 1 314 ? -20.984 4.453 -8.422 1 92.94 314 ASN A C 1
ATOM 2554 O O . ASN A 1 314 ? -20.438 3.357 -8.344 1 92.94 314 ASN A O 1
ATOM 2558 N N . PHE A 1 315 ? -20.656 5.336 -9.203 1 94.69 315 PHE A N 1
ATOM 2559 C CA . PHE A 1 315 ? -19.562 5.09 -10.133 1 94.69 315 PHE A CA 1
ATOM 2560 C C . PHE A 1 315 ? -18.234 4.949 -9.398 1 94.69 315 PHE A C 1
ATOM 2562 O O . PHE A 1 315 ? -17.516 3.969 -9.586 1 94.69 315 PHE A O 1
ATOM 2569 N N . LEU A 1 316 ? -17.906 5.91 -8.578 1 96.75 316 LEU A N 1
ATOM 2570 C CA . LEU A 1 316 ? -16.625 5.941 -7.895 1 96.75 316 LEU A CA 1
ATOM 2571 C C . LEU A 1 316 ? -16.5 4.77 -6.926 1 96.75 316 LEU A C 1
ATOM 2573 O O . LEU A 1 316 ? -15.461 4.102 -6.895 1 96.75 316 LEU A O 1
ATOM 2577 N N . TYR A 1 317 ? -17.547 4.562 -6.215 1 95.75 317 T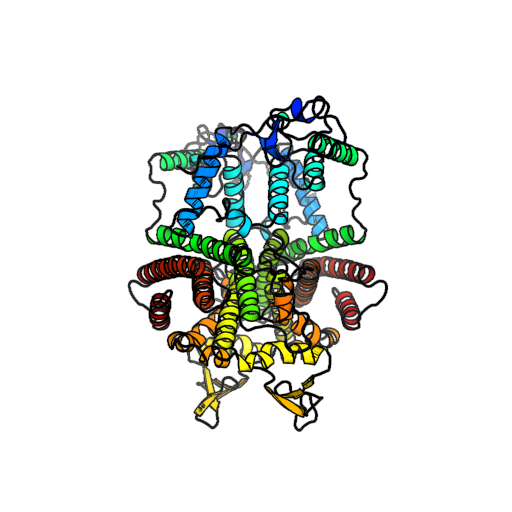YR A N 1
ATOM 2578 C CA . TYR A 1 317 ? -17.469 3.51 -5.207 1 95.75 317 TYR A CA 1
ATOM 2579 C C . TYR A 1 317 ? -17.406 2.135 -5.855 1 95.75 317 TYR A C 1
ATOM 2581 O O . TYR A 1 317 ? -16.672 1.255 -5.379 1 95.75 317 TYR A O 1
ATOM 2589 N N . LYS A 1 318 ? -18.141 1.926 -6.895 1 92.25 318 LYS A N 1
ATOM 2590 C CA . LYS A 1 318 ? -18.062 0.662 -7.621 1 92.25 318 LYS A CA 1
ATOM 2591 C C . LYS A 1 318 ? -16.656 0.441 -8.195 1 92.25 318 LYS A C 1
ATOM 2593 O O . LYS A 1 318 ? -16.094 -0.639 -8.047 1 92.25 318 LYS A O 1
ATOM 2598 N N . PHE A 1 319 ? -16.172 1.414 -8.859 1 93.5 319 PHE A N 1
ATOM 2599 C CA . PHE A 1 319 ? -14.844 1.331 -9.453 1 93.5 319 PHE A CA 1
ATOM 2600 C C . PHE A 1 319 ? -13.805 0.958 -8.406 1 93.5 319 PHE A C 1
ATOM 2602 O O . PHE A 1 319 ? -13.047 0.006 -8.586 1 93.5 319 PHE A O 1
ATOM 2609 N N . LEU A 1 320 ? -13.781 1.689 -7.324 1 96.25 320 LEU A N 1
ATOM 2610 C CA . LEU A 1 320 ? -12.789 1.46 -6.281 1 96.25 320 LEU A CA 1
ATOM 2611 C C . LEU A 1 320 ? -13 0.106 -5.613 1 96.25 320 LEU A C 1
ATOM 2613 O O . LEU A 1 320 ? -12.039 -0.585 -5.273 1 96.25 320 LEU A O 1
ATOM 2617 N N . SER A 1 321 ? -14.219 -0.312 -5.449 1 94.12 321 SER A N 1
ATOM 2618 C CA . SER A 1 321 ? -14.555 -1.586 -4.82 1 94.12 321 SER A CA 1
ATOM 2619 C C . SER A 1 321 ? -14.109 -2.762 -5.684 1 94.12 321 SER A C 1
ATOM 2621 O O . SER A 1 321 ? -13.719 -3.809 -5.164 1 94.12 321 SER A O 1
ATOM 2623 N N . ASP A 1 322 ? -14.125 -2.545 -6.961 1 91.38 322 ASP A N 1
ATOM 2624 C CA . ASP A 1 322 ? -13.742 -3.59 -7.902 1 91.38 322 ASP A CA 1
ATOM 2625 C C . ASP A 1 322 ? -12.266 -3.961 -7.738 1 91.38 322 ASP A C 1
ATOM 2627 O O . ASP A 1 322 ? -11.852 -5.059 -8.117 1 91.38 322 ASP A O 1
ATOM 2631 N N . TYR A 1 323 ? -11.562 -3.123 -7.152 1 92.19 323 TYR A N 1
ATOM 2632 C CA . TYR A 1 323 ? -10.133 -3.395 -7.012 1 92.19 323 TYR A CA 1
ATOM 2633 C C . TYR A 1 323 ? -9.766 -3.623 -5.551 1 92.19 323 TYR A C 1
ATOM 2635 O O . TYR A 1 323 ? -8.625 -3.957 -5.238 1 92.19 323 TYR A O 1
ATOM 2643 N N . THR A 1 324 ? -10.711 -3.369 -4.672 1 93.5 324 THR A N 1
ATOM 2644 C CA . THR A 1 324 ? -10.523 -3.68 -3.258 1 93.5 324 THR A CA 1
ATOM 2645 C C . THR A 1 324 ? -10.82 -5.152 -2.984 1 93.5 324 THR A C 1
ATOM 2647 O O . THR A 1 324 ? -10.117 -5.797 -2.205 1 93.5 324 THR A O 1
ATOM 2650 N N . HIS A 1 325 ? -11.852 -5.594 -3.602 1 91.69 325 HIS A N 1
ATOM 2651 C CA . HIS A 1 325 ? -12.227 -7 -3.531 1 91.69 325 HIS A CA 1
ATOM 2652 C C . HIS A 1 325 ? -11.812 -7.746 -4.793 1 91.69 325 HIS A C 1
ATOM 2654 O O . HIS A 1 325 ? -11.719 -7.152 -5.871 1 91.69 325 HIS A O 1
ATOM 2660 N N . PRO A 1 326 ? -11.531 -9.055 -4.586 1 89.62 326 PRO A N 1
ATOM 2661 C CA . PRO A 1 326 ? -11.258 -9.812 -5.805 1 89.62 326 PRO A CA 1
ATOM 2662 C C . PRO A 1 326 ? -12.422 -9.781 -6.797 1 89.62 326 PRO A C 1
ATOM 2664 O O . PRO A 1 326 ? -13.57 -10.016 -6.418 1 89.62 326 PRO A O 1
ATOM 2667 N N . SER A 1 327 ? -12.156 -9.328 -7.973 1 85.44 327 SER A N 1
ATOM 2668 C CA . SER A 1 327 ? -13.125 -9.227 -9.055 1 85.44 327 SER A CA 1
ATOM 2669 C C . SER A 1 327 ? -12.477 -9.523 -10.406 1 85.44 327 SER A C 1
ATOM 2671 O O . SER A 1 327 ? -11.25 -9.555 -10.516 1 85.44 327 SER A O 1
ATOM 2673 N N . LEU A 1 328 ? -13.289 -9.75 -11.375 1 81.69 328 LEU A N 1
ATOM 2674 C CA . LEU A 1 328 ? -12.766 -10 -12.719 1 81.69 328 LEU A CA 1
ATOM 2675 C C . LEU A 1 328 ? -11.953 -8.805 -13.211 1 81.69 328 LEU A C 1
ATOM 2677 O O . LEU A 1 328 ? -10.945 -8.977 -13.898 1 81.69 328 LEU A O 1
ATOM 2681 N N . ASN A 1 329 ? -12.359 -7.672 -12.844 1 81 329 ASN A N 1
ATOM 2682 C CA . ASN A 1 329 ? -11.641 -6.469 -13.234 1 81 329 ASN A CA 1
ATOM 2683 C C . ASN A 1 329 ? -10.242 -6.43 -12.625 1 81 329 ASN A C 1
ATOM 2685 O O . ASN A 1 329 ? -9.273 -6.109 -13.312 1 81 329 ASN A O 1
ATOM 2689 N N . SER A 1 330 ? -10.211 -6.781 -11.391 1 84.38 330 SER A N 1
ATOM 2690 C CA . SER A 1 330 ? -8.914 -6.785 -10.719 1 84.38 330 SER A CA 1
ATOM 2691 C C . SER A 1 330 ? -8.023 -7.91 -11.242 1 84.38 330 SER A C 1
ATOM 2693 O O . SER A 1 330 ? -6.812 -7.734 -11.367 1 84.38 330 SER A O 1
ATOM 2695 N N . LEU A 1 331 ? -8.633 -8.992 -11.594 1 81.25 331 LEU A N 1
ATOM 2696 C CA . LEU A 1 331 ? -7.883 -10.148 -12.07 1 81.25 331 LEU A CA 1
ATOM 2697 C C . LEU A 1 331 ? -7.328 -9.891 -13.469 1 81.25 331 LEU A C 1
ATOM 2699 O O . LEU A 1 331 ? -6.227 -10.344 -13.797 1 81.25 331 LEU A O 1
ATOM 2703 N N . SER A 1 332 ? -8.039 -9.125 -14.164 1 80.75 332 SER A N 1
ATOM 2704 C CA . SER A 1 332 ? -7.637 -8.844 -15.539 1 80.75 332 SER A CA 1
ATOM 2705 C C . SER A 1 332 ? -6.355 -8.016 -15.578 1 80.75 332 SER A C 1
ATOM 2707 O O . SER A 1 332 ? -5.648 -8.016 -16.594 1 80.75 332 SER A O 1
ATOM 2709 N N . LEU A 1 333 ? -6.09 -7.355 -14.531 1 83.06 333 LEU A N 1
ATOM 2710 C CA . LEU A 1 333 ? -4.879 -6.543 -14.469 1 83.06 333 LEU A CA 1
ATOM 2711 C C . LEU A 1 333 ? -3.631 -7.418 -14.516 1 83.06 333 LEU A C 1
ATOM 2713 O O . LEU A 1 333 ? -2.531 -6.926 -14.773 1 83.06 333 LEU A O 1
ATOM 2717 N N . ARG A 1 334 ? -3.848 -8.703 -14.297 1 85 334 ARG A N 1
ATOM 2718 C CA . ARG A 1 334 ? -2.717 -9.625 -14.188 1 85 334 ARG A CA 1
ATOM 2719 C C . ARG A 1 334 ? -2.504 -10.383 -15.492 1 85 334 ARG A C 1
ATOM 2721 O O . ARG A 1 334 ? -1.597 -11.211 -15.586 1 85 334 ARG A O 1
ATOM 2728 N N . VAL A 1 335 ? -3.312 -10.102 -16.422 1 81.88 335 VAL A N 1
ATOM 2729 C CA . VAL A 1 335 ? -3.219 -10.781 -17.719 1 81.88 335 VAL A CA 1
ATOM 2730 C C . VAL A 1 335 ? -2.656 -9.828 -18.766 1 81.88 335 VAL A C 1
ATOM 2732 O O . VAL A 1 335 ? -3.115 -8.688 -18.875 1 81.88 335 VAL A O 1
ATOM 2735 N N . ASP A 1 336 ? -1.643 -10.336 -19.375 1 74.69 336 ASP A N 1
ATOM 2736 C CA . ASP A 1 336 ? -1.056 -9.477 -20.391 1 74.69 336 ASP A CA 1
ATOM 2737 C C . ASP A 1 336 ? -1.817 -9.594 -21.719 1 74.69 336 ASP A C 1
ATOM 2739 O O . ASP A 1 336 ? -2.828 -10.297 -21.797 1 74.69 336 ASP A O 1
ATOM 2743 N N . ASN A 1 337 ? -1.308 -8.859 -22.641 1 71.44 337 ASN A N 1
ATOM 2744 C CA . ASN A 1 337 ? -1.988 -8.805 -23.938 1 71.44 337 ASN A CA 1
ATOM 2745 C C . ASN A 1 337 ? -1.966 -10.156 -24.641 1 71.44 337 ASN A C 1
ATOM 2747 O O . ASN A 1 337 ? -2.82 -10.438 -25.484 1 71.44 337 ASN A O 1
ATOM 2751 N N . ASP A 1 338 ? -0.991 -10.984 -24.297 1 67.62 338 ASP A N 1
ATOM 2752 C CA . ASP A 1 338 ? -0.874 -12.312 -24.906 1 67.62 338 ASP A CA 1
ATOM 2753 C C . ASP A 1 338 ? -1.64 -13.359 -24.094 1 67.62 338 ASP A C 1
ATOM 2755 O O . ASP A 1 338 ? -1.589 -14.547 -24.406 1 67.62 338 ASP A O 1
ATOM 2759 N N . GLY A 1 339 ? -2.332 -12.867 -23.031 1 73.81 339 GLY A N 1
ATOM 2760 C CA . GLY A 1 339 ? -3.121 -13.773 -22.219 1 73.81 339 GLY A CA 1
ATOM 2761 C C . GLY A 1 339 ? -2.312 -14.445 -21.125 1 73.81 339 GLY A C 1
ATOM 2762 O O . GLY A 1 339 ? -2.818 -15.312 -20.406 1 73.81 339 GLY A O 1
ATOM 2763 N N . GLN A 1 340 ? -1.107 -14.039 -21.031 1 78.44 340 GLN A N 1
ATOM 2764 C CA . GLN A 1 340 ? -0.258 -14.633 -20 1 78.44 340 GLN A CA 1
ATOM 2765 C C . GLN A 1 340 ? -0.477 -13.961 -18.656 1 78.44 340 GLN A C 1
ATOM 2767 O O . GLN A 1 340 ? -0.65 -12.742 -18.578 1 78.44 340 GLN A O 1
ATOM 2772 N N . ILE A 1 341 ? -0.54 -14.836 -17.672 1 86.25 341 ILE A N 1
ATOM 2773 C CA . ILE A 1 341 ? -0.724 -14.344 -16.312 1 86.25 341 ILE A CA 1
ATOM 2774 C C . ILE A 1 341 ? 0.627 -13.945 -15.719 1 86.25 341 ILE A C 1
ATOM 2776 O O . ILE A 1 341 ? 1.592 -14.711 -15.797 1 86.25 341 ILE A O 1
ATOM 2780 N N . ASP A 1 342 ? 0.696 -12.734 -15.242 1 88.12 342 ASP A N 1
ATOM 2781 C CA . ASP A 1 342 ? 1.941 -12.18 -14.719 1 88.12 342 ASP A CA 1
ATOM 2782 C C . ASP A 1 342 ? 1.708 -11.469 -13.391 1 88.12 342 ASP A C 1
ATOM 2784 O O . ASP A 1 342 ? 1.066 -10.414 -13.352 1 88.12 342 ASP A O 1
ATOM 2788 N N . HIS A 1 343 ? 2.338 -12.008 -12.352 1 88.94 343 HIS A N 1
ATOM 2789 C CA . HIS A 1 343 ? 2.146 -11.453 -11.016 1 88.94 343 HIS A CA 1
ATOM 2790 C C . HIS A 1 343 ? 2.955 -10.172 -10.836 1 88.94 343 HIS A C 1
ATOM 2792 O O . HIS A 1 343 ? 2.756 -9.438 -9.867 1 88.94 343 HIS A O 1
ATOM 2798 N N . LEU A 1 344 ? 3.777 -9.828 -11.805 1 87.69 344 LEU A N 1
ATOM 2799 C CA . LEU A 1 344 ? 4.613 -8.641 -11.703 1 87.69 344 LEU A CA 1
ATOM 2800 C C . LEU A 1 344 ? 3.998 -7.473 -12.469 1 87.69 344 LEU A C 1
ATOM 2802 O O . LEU A 1 344 ? 4.516 -6.355 -12.43 1 87.69 344 LEU A O 1
ATOM 2806 N N . LYS A 1 345 ? 2.916 -7.73 -13.078 1 84.69 345 LYS A N 1
ATOM 2807 C CA . LYS A 1 345 ? 2.264 -6.699 -13.875 1 84.69 345 LYS A CA 1
ATOM 2808 C C . LYS A 1 345 ? 1.582 -5.664 -12.984 1 84.69 345 LYS A 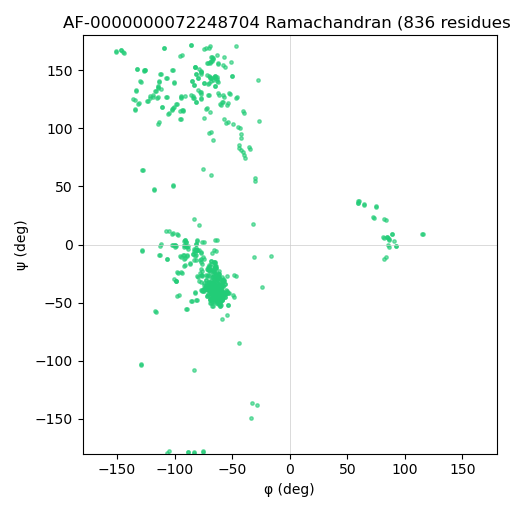C 1
ATOM 2810 O O . LYS A 1 345 ? 0.999 -6.008 -11.953 1 84.69 345 LYS A O 1
ATOM 2815 N N . ASN A 1 346 ? 1.725 -4.395 -13.414 1 82.38 346 ASN A N 1
ATOM 2816 C CA . ASN A 1 346 ? 1.106 -3.273 -12.711 1 82.38 346 ASN A CA 1
ATOM 2817 C C . ASN A 1 346 ? 0.338 -2.369 -13.672 1 82.38 346 ASN A C 1
ATOM 2819 O O . ASN A 1 346 ? 0.742 -2.193 -14.828 1 82.38 346 ASN A O 1
ATOM 2823 N N . SER A 1 347 ? -0.811 -1.931 -13.164 1 86.94 347 SER A N 1
ATOM 2824 C CA . SER A 1 347 ? -1.667 -1.085 -13.992 1 86.94 347 SER A CA 1
ATOM 2825 C C . SER A 1 347 ? -2.414 -0.061 -13.148 1 86.94 347 SER A C 1
ATOM 2827 O O . SER A 1 347 ? -2.303 -0.062 -11.914 1 86.94 347 SER A O 1
ATOM 2829 N N . LEU A 1 348 ? -3.029 0.93 -13.82 1 92.94 348 LEU A N 1
ATOM 2830 C CA . LEU A 1 348 ? -3.951 1.895 -13.227 1 92.94 348 LEU A CA 1
ATOM 2831 C C . LEU A 1 348 ? -3.197 2.936 -12.406 1 92.94 348 LEU A C 1
ATOM 2833 O O . LEU A 1 348 ? -3.682 3.379 -11.367 1 92.94 348 LEU A O 1
ATOM 2837 N N . GLU A 1 349 ? -2.049 3.281 -12.781 1 90.75 349 GLU A N 1
ATOM 2838 C CA . GLU A 1 349 ? -1.249 4.273 -12.07 1 90.75 349 GLU A CA 1
ATOM 2839 C C . GLU A 1 349 ? -1.903 5.652 -12.125 1 90.75 349 GLU A C 1
ATOM 2841 O O . GLU A 1 349 ? -1.99 6.344 -11.109 1 90.75 349 GLU A O 1
ATOM 2846 N N . GLU A 1 350 ? -2.348 6.035 -13.281 1 90.69 350 GLU A N 1
ATOM 2847 C CA . GLU A 1 350 ? -2.934 7.359 -13.477 1 90.69 350 GLU A CA 1
ATOM 2848 C C . GLU A 1 350 ? -4.215 7.516 -12.664 1 90.69 350 GLU A C 1
ATOM 2850 O O . GLU A 1 350 ? -4.43 8.547 -12.023 1 90.69 350 GLU A O 1
ATOM 2855 N N . GLU A 1 351 ? -4.996 6.469 -12.695 1 93.88 351 GLU A N 1
ATOM 2856 C CA . GLU A 1 351 ? -6.246 6.508 -11.938 1 93.88 351 GLU A CA 1
ATOM 2857 C C . GLU A 1 351 ? -5.988 6.621 -10.445 1 93.88 351 GLU A C 1
ATOM 2859 O O . GLU A 1 351 ? -6.613 7.43 -9.758 1 93.88 351 GLU A O 1
ATOM 2864 N N . ALA A 1 352 ? -5.074 5.805 -9.961 1 96.31 352 ALA A N 1
ATOM 2865 C CA . ALA A 1 352 ? -4.762 5.805 -8.539 1 96.31 352 ALA A CA 1
ATOM 2866 C C . ALA A 1 352 ? -4.254 7.168 -8.086 1 96.31 352 ALA A C 1
ATOM 2868 O O . ALA A 1 352 ? -4.688 7.691 -7.055 1 96.31 352 ALA A O 1
ATOM 2869 N N . ARG A 1 353 ? -3.393 7.754 -8.836 1 95.31 353 ARG A N 1
ATOM 2870 C CA . ARG A 1 353 ? -2.84 9.07 -8.516 1 95.31 353 ARG A CA 1
ATOM 2871 C C . ARG A 1 353 ? -3.912 10.148 -8.594 1 95.31 353 ARG A C 1
ATOM 2873 O O . ARG A 1 353 ? -4.027 10.984 -7.691 1 95.31 353 ARG A O 1
ATOM 2880 N N . PHE A 1 354 ? -4.625 10.094 -9.633 1 97.44 354 PHE A N 1
ATOM 2881 C CA . PHE A 1 354 ? -5.633 11.117 -9.883 1 97.44 354 PHE A CA 1
ATOM 2882 C C . PHE A 1 354 ? -6.672 11.141 -8.766 1 97.44 354 PHE A C 1
ATOM 2884 O O . PHE A 1 354 ? -6.906 12.188 -8.148 1 97.44 354 PHE A O 1
ATOM 2891 N N . TYR A 1 355 ? -7.223 10.039 -8.492 1 98.12 355 TYR A N 1
ATOM 2892 C CA . TYR A 1 355 ? -8.312 9.984 -7.523 1 98.12 355 TYR A CA 1
ATOM 2893 C C . TYR A 1 355 ? -7.793 10.234 -6.113 1 98.12 355 TYR A C 1
ATOM 2895 O O . TYR A 1 355 ? -8.477 10.852 -5.293 1 98.12 355 TYR A O 1
ATOM 2903 N N . SER A 1 356 ? -6.625 9.742 -5.773 1 98.44 356 SER A N 1
ATOM 2904 C CA . SER A 1 356 ? -6.09 9.977 -4.434 1 98.44 356 SER A CA 1
ATOM 2905 C C . SER A 1 356 ? -5.922 11.469 -4.16 1 98.44 356 SER A C 1
ATOM 2907 O O . SER A 1 356 ? -6.266 11.945 -3.078 1 98.44 356 SER A O 1
ATOM 2909 N N . ILE A 1 357 ? -5.449 12.203 -5.145 1 98.5 357 ILE A N 1
ATOM 2910 C CA . ILE A 1 357 ? -5.211 13.633 -4.996 1 98.5 357 ILE A CA 1
ATOM 2911 C C . ILE A 1 357 ? -6.547 14.375 -4.949 1 98.5 357 ILE A C 1
ATOM 2913 O O . ILE A 1 357 ? -6.754 15.25 -4.102 1 98.5 357 ILE A O 1
ATOM 2917 N N . CYS A 1 358 ? -7.449 14.031 -5.812 1 98.69 358 CYS A N 1
ATOM 2918 C CA . CYS A 1 358 ? -8.75 14.688 -5.855 1 98.69 358 CYS A CA 1
ATOM 2919 C C . CYS A 1 358 ? -9.5 14.5 -4.543 1 98.69 358 CYS A C 1
ATOM 2921 O O . CYS A 1 358 ? -10.016 15.461 -3.971 1 98.69 358 CYS A O 1
ATOM 2923 N N . PHE A 1 359 ? -9.57 13.25 -4.082 1 98.75 359 PHE A N 1
ATOM 2924 C CA . PHE A 1 359 ? -10.281 12.977 -2.836 1 98.75 359 PHE A CA 1
ATOM 2925 C C . PHE A 1 359 ? -9.617 13.695 -1.666 1 98.75 359 PHE A C 1
ATOM 2927 O O . PHE A 1 359 ? -10.297 14.18 -0.762 1 98.75 359 PHE A O 1
ATOM 2934 N N . SER A 1 360 ? -8.281 13.758 -1.698 1 98.56 360 SER A N 1
ATOM 2935 C CA . SER A 1 360 ? -7.57 14.477 -0.645 1 98.56 360 SER A CA 1
ATOM 2936 C C . SER A 1 360 ? -7.879 15.969 -0.688 1 98.56 360 SER A C 1
ATOM 2938 O O . SER A 1 360 ? -7.988 16.609 0.355 1 98.56 360 SER A O 1
ATOM 2940 N N . GLY A 1 361 ? -7.961 16.5 -1.923 1 98.56 361 GLY A N 1
ATOM 2941 C CA . GLY A 1 361 ? -8.391 17.875 -2.068 1 98.56 361 GLY A CA 1
ATOM 2942 C C . GLY A 1 361 ? -9.781 18.125 -1.5 1 98.56 361 GLY A C 1
ATOM 2943 O O . GLY A 1 361 ? -10.008 19.156 -0.854 1 98.56 361 GLY A O 1
ATOM 2944 N N . MET A 1 362 ? -10.648 17.203 -1.715 1 98.62 362 MET A N 1
ATOM 2945 C CA . MET A 1 362 ? -12.008 17.312 -1.178 1 98.62 362 MET A CA 1
ATOM 2946 C C . MET A 1 362 ? -11.992 17.266 0.346 1 98.62 362 MET A C 1
ATOM 2948 O O . MET A 1 362 ? -12.719 18.016 1.003 1 98.62 362 MET A O 1
ATOM 2952 N N . VAL A 1 363 ? -11.18 16.422 0.894 1 98.5 363 VAL A N 1
ATOM 2953 C CA . VAL A 1 363 ? -11.023 16.297 2.34 1 98.5 363 VAL A CA 1
ATOM 2954 C C . VAL A 1 363 ? -10.5 17.609 2.912 1 98.5 363 VAL A C 1
ATOM 2956 O O . VAL A 1 363 ? -11.047 18.141 3.885 1 98.5 363 VAL A O 1
ATOM 2959 N N . LEU A 1 364 ? -9.477 18.172 2.285 1 98.19 364 LEU A N 1
ATOM 2960 C CA . LEU A 1 364 ? -8.906 19.438 2.721 1 98.19 364 LEU A CA 1
ATOM 2961 C C . LEU A 1 364 ? -9.953 20.547 2.68 1 98.19 364 LEU A C 1
ATOM 2963 O O . LEU A 1 364 ? -10.047 21.359 3.605 1 98.19 364 LEU A O 1
ATOM 2967 N N . ASP A 1 365 ? -10.68 20.516 1.663 1 98.31 365 ASP A N 1
ATOM 2968 C CA . ASP A 1 365 ? -11.68 21.562 1.496 1 98.31 365 ASP A CA 1
ATOM 2969 C C . ASP A 1 365 ? -12.688 21.547 2.645 1 98.31 365 ASP A C 1
ATOM 2971 O O . ASP A 1 365 ? -13.133 22.609 3.107 1 98.31 365 ASP A O 1
ATOM 2975 N N . GLN A 1 366 ? -13.055 20.391 3.109 1 97.19 366 GLN A N 1
ATOM 2976 C CA . GLN A 1 366 ? -14 20.266 4.211 1 97.19 366 GLN A CA 1
ATOM 2977 C C . GLN A 1 366 ? -13.391 20.75 5.523 1 97.19 366 GLN A C 1
ATOM 2979 O O . GLN A 1 366 ? -14.102 21.172 6.43 1 97.19 366 GLN A O 1
ATOM 2984 N N . MET A 1 367 ? -12.141 20.75 5.625 1 94.88 367 MET A N 1
ATOM 2985 C CA . MET A 1 367 ? -11.438 21.172 6.832 1 94.88 367 MET A CA 1
ATOM 2986 C C . MET A 1 367 ? -11.656 22.656 7.094 1 94.88 367 MET A C 1
ATOM 2988 O O . MET A 1 367 ? -11.531 23.125 8.227 1 94.88 367 MET A O 1
ATOM 2992 N N . ARG A 1 368 ? -11.977 23.359 6.133 1 95.19 368 ARG A N 1
ATOM 2993 C CA . ARG A 1 368 ? -12.203 24.797 6.266 1 95.19 368 ARG A CA 1
ATOM 2994 C C . ARG A 1 368 ? -13.391 25.078 7.176 1 95.19 368 ARG A C 1
ATOM 2996 O O . ARG A 1 368 ? -13.516 26.188 7.711 1 95.19 368 ARG A O 1
ATOM 3003 N N . SER A 1 369 ? -14.227 24.141 7.348 1 93.5 369 SER A N 1
ATOM 3004 C CA . SER A 1 369 ? -15.43 24.312 8.148 1 93.5 369 SER A CA 1
ATOM 3005 C C . SER A 1 369 ? -15.141 24.141 9.633 1 93.5 369 SER A C 1
ATOM 3007 O O . SER A 1 369 ? -16.016 24.391 10.477 1 93.5 369 SER A O 1
ATOM 3009 N N . LEU A 1 370 ? -13.969 23.75 9.914 1 92.31 370 LEU A N 1
ATOM 3010 C CA . LEU A 1 370 ? -13.641 23.453 11.305 1 92.31 370 LEU A CA 1
ATOM 3011 C C . LEU A 1 370 ? -13.367 24.75 12.07 1 92.31 370 LEU A C 1
ATOM 3013 O O . LEU A 1 370 ? -12.75 25.672 11.539 1 92.31 370 LEU A O 1
ATOM 3017 N N . ASN A 1 371 ? -13.797 24.734 13.297 1 87.44 371 ASN A N 1
ATOM 3018 C CA . ASN A 1 371 ? -13.633 25.922 14.133 1 87.44 371 ASN A CA 1
ATOM 3019 C C . ASN A 1 371 ? -12.195 26.062 14.625 1 87.44 371 ASN A C 1
ATOM 3021 O O . ASN A 1 371 ? -11.727 27.188 14.859 1 87.44 371 ASN A O 1
ATOM 3025 N N . CYS A 1 372 ? -11.555 25 14.703 1 85.69 372 CYS A N 1
ATOM 3026 C CA . CYS A 1 372 ? -10.219 25.031 15.281 1 85.69 372 CYS A CA 1
ATOM 3027 C C . CYS A 1 372 ? -9.18 25.438 14.242 1 85.69 372 CYS A C 1
ATOM 3029 O O . CYS A 1 372 ? -8.008 25.641 14.578 1 85.69 372 CYS A O 1
ATOM 3031 N N . VAL A 1 373 ? -9.57 25.609 13.039 1 91 373 VAL A N 1
ATOM 3032 C CA . VAL A 1 373 ? -8.641 25.969 11.984 1 91 373 VAL A CA 1
ATOM 3033 C C . VAL A 1 373 ? -8.617 27.5 11.812 1 91 373 VAL A C 1
ATOM 3035 O O . VAL A 1 373 ? -9.672 28.125 11.656 1 91 373 VAL A O 1
ATOM 3038 N N . SER A 1 374 ? -7.457 28.109 11.844 1 90.5 374 SER A N 1
ATOM 3039 C CA . SER A 1 374 ? -7.297 29.562 11.766 1 90.5 374 SER A CA 1
ATOM 3040 C C . SER A 1 374 ? -7.68 30.078 10.383 1 90.5 374 SER A C 1
ATOM 3042 O O . SER A 1 374 ? -7.73 29.328 9.414 1 90.5 374 SER A O 1
ATOM 3044 N N . LYS A 1 375 ? -7.926 31.344 10.344 1 92.94 375 LYS A N 1
ATOM 3045 C CA . LYS A 1 375 ? -8.258 32 9.078 1 92.94 375 LYS A CA 1
ATOM 3046 C C . LYS A 1 375 ? -7.117 31.859 8.07 1 92.94 375 LYS A C 1
ATOM 3048 O O . LYS A 1 375 ? -7.355 31.672 6.879 1 92.94 375 LYS A O 1
ATOM 3053 N N . ARG A 1 376 ? -5.93 31.953 8.547 1 91.19 376 ARG A N 1
ATOM 3054 C CA . ARG A 1 376 ? -4.762 31.812 7.68 1 91.19 376 ARG A CA 1
ATOM 3055 C C . ARG A 1 376 ? -4.68 30.422 7.078 1 91.19 376 ARG A C 1
ATOM 3057 O O . ARG A 1 376 ? -4.422 30.266 5.883 1 91.19 376 ARG A O 1
ATOM 3064 N N . ALA A 1 377 ? -4.855 29.469 7.914 1 92.62 377 ALA A N 1
ATOM 3065 C CA . ALA A 1 377 ? -4.812 28.078 7.441 1 92.62 377 ALA A CA 1
ATOM 3066 C C . ALA A 1 377 ? -5.918 27.812 6.422 1 92.62 377 ALA A C 1
ATOM 3068 O O . ALA A 1 377 ? -5.719 27.078 5.457 1 92.62 377 ALA A O 1
ATOM 3069 N N . LYS A 1 378 ? -7.059 28.406 6.668 1 95.81 378 LYS A N 1
ATOM 3070 C CA . LYS A 1 378 ? -8.172 28.266 5.734 1 95.81 378 LYS A CA 1
ATOM 3071 C C . LYS A 1 378 ? -7.824 28.859 4.375 1 95.81 378 LYS A C 1
ATOM 3073 O O . LYS A 1 378 ? -8.195 28.312 3.334 1 95.81 378 LYS A O 1
ATOM 3078 N N . ARG A 1 379 ? -7.133 29.922 4.359 1 95.69 379 ARG A N 1
ATOM 3079 C CA . ARG A 1 379 ? -6.695 30.516 3.107 1 95.69 379 ARG A CA 1
ATOM 3080 C C . ARG A 1 379 ? -5.684 29.641 2.393 1 95.69 379 ARG A C 1
ATOM 3082 O O . ARG A 1 379 ? -5.711 29.516 1.165 1 95.69 379 ARG A O 1
ATOM 3089 N N . ASP A 1 380 ? -4.754 29.078 3.148 1 95.62 380 ASP A N 1
ATOM 3090 C CA . ASP A 1 380 ? -3.785 28.156 2.574 1 95.62 380 ASP A CA 1
ATOM 3091 C C . ASP A 1 380 ? -4.488 26.969 1.911 1 95.62 380 ASP A C 1
ATOM 3093 O O . ASP A 1 380 ? -4.098 26.531 0.825 1 95.62 380 ASP A O 1
ATOM 3097 N N . ILE A 1 381 ? -5.535 26.453 2.596 1 97.69 381 ILE A N 1
ATOM 3098 C CA . ILE A 1 381 ? -6.301 25.344 2.057 1 97.69 381 ILE A CA 1
ATOM 3099 C C . ILE A 1 381 ? -6.934 25.75 0.725 1 97.69 381 ILE A C 1
ATOM 3101 O O . ILE A 1 381 ? -6.867 25 -0.251 1 97.69 381 ILE A O 1
ATOM 3105 N N . VAL A 1 382 ? -7.477 26.906 0.661 1 98.19 382 VAL A N 1
ATOM 3106 C CA . VAL A 1 382 ? -8.148 27.391 -0.543 1 98.19 382 VAL A CA 1
ATOM 3107 C C . VAL A 1 382 ? -7.16 27.422 -1.708 1 98.19 382 VAL A C 1
ATOM 3109 O O . VAL A 1 382 ? -7.488 27 -2.822 1 98.19 382 VAL A O 1
ATOM 3112 N N . VAL A 1 383 ? -6 27.859 -1.452 1 97.56 383 VAL A N 1
ATOM 3113 C CA . VAL A 1 383 ? -4.977 27.953 -2.484 1 97.56 383 VAL A CA 1
ATOM 3114 C C . VAL A 1 383 ? -4.645 26.578 -3.025 1 97.56 383 VAL A C 1
ATOM 3116 O O . VAL A 1 383 ? -4.59 26.375 -4.238 1 97.56 383 VAL A O 1
ATOM 3119 N N . ILE A 1 384 ? -4.461 25.688 -2.166 1 97.94 384 ILE A N 1
ATOM 3120 C CA . ILE A 1 384 ? -4.047 24.344 -2.543 1 97.94 384 ILE A CA 1
ATOM 3121 C C . ILE A 1 384 ? -5.18 23.641 -3.285 1 97.94 384 ILE A C 1
ATOM 3123 O O . ILE A 1 384 ? -4.965 23.047 -4.344 1 97.94 384 ILE A O 1
ATOM 3127 N N . VAL A 1 385 ? -6.406 23.703 -2.768 1 98.56 385 VAL A N 1
ATOM 3128 C CA . VAL A 1 385 ? -7.512 22.953 -3.354 1 98.56 385 VAL A CA 1
ATOM 3129 C C . VAL A 1 385 ? -7.891 23.562 -4.703 1 98.56 385 VAL A C 1
ATOM 3131 O O . VAL A 1 385 ? -8.289 22.844 -5.621 1 98.56 385 VAL A O 1
ATOM 3134 N N . ARG A 1 386 ? -7.75 24.859 -4.898 1 98.19 386 ARG A N 1
ATOM 3135 C CA . ARG A 1 386 ? -8.008 25.484 -6.195 1 98.19 386 ARG A CA 1
ATOM 3136 C C . ARG A 1 386 ? -6.957 25.062 -7.219 1 98.19 386 ARG A C 1
ATOM 3138 O O . ARG A 1 386 ? -7.273 24.875 -8.398 1 98.19 386 ARG A O 1
ATOM 3145 N N . ARG A 1 387 ? -5.746 25.031 -6.758 1 97.81 387 ARG A N 1
ATOM 3146 C CA . ARG A 1 387 ? -4.68 24.578 -7.637 1 97.81 387 ARG A CA 1
ATOM 3147 C C . ARG A 1 387 ? -4.926 23.125 -8.078 1 97.81 387 ARG A C 1
ATOM 3149 O O . ARG A 1 387 ? -4.781 22.797 -9.258 1 97.81 387 ARG A O 1
ATOM 3156 N N . ILE A 1 388 ? -5.32 22.266 -7.125 1 98.19 388 ILE A N 1
ATOM 3157 C CA . ILE A 1 388 ? -5.645 20.875 -7.422 1 98.19 388 ILE A CA 1
ATOM 3158 C C . ILE A 1 388 ? -6.797 20.812 -8.422 1 98.19 388 ILE A C 1
ATOM 3160 O O . ILE A 1 388 ? -6.746 20.062 -9.398 1 98.19 388 ILE A O 1
ATOM 3164 N N . ALA A 1 389 ? -7.812 21.625 -8.172 1 98.44 389 ALA A N 1
ATOM 3165 C CA . ALA A 1 389 ? -8.977 21.656 -9.047 1 98.44 389 ALA A CA 1
ATOM 3166 C C . ALA A 1 389 ? -8.586 22.062 -10.469 1 98.44 389 ALA A C 1
ATOM 3168 O O . ALA A 1 389 ? -9.016 21.422 -11.438 1 98.44 389 ALA A O 1
ATOM 3169 N N . ARG A 1 390 ? -7.812 23.062 -10.57 1 97.69 390 ARG A N 1
ATOM 3170 C CA . ARG A 1 390 ? -7.387 23.547 -11.883 1 97.69 390 ARG A CA 1
ATOM 3171 C C . ARG A 1 390 ? -6.586 22.469 -12.625 1 97.69 390 ARG A C 1
ATOM 3173 O O . ARG A 1 390 ? -6.863 22.188 -13.789 1 97.69 390 ARG A O 1
ATOM 3180 N N . LYS A 1 391 ? -5.621 21.922 -11.969 1 97.62 391 LYS A N 1
ATOM 3181 C CA . LYS A 1 391 ? -4.762 20.922 -12.594 1 97.62 391 LYS A CA 1
ATOM 3182 C C . LYS A 1 391 ? -5.555 19.672 -12.945 1 97.62 391 LYS A C 1
ATOM 3184 O O . LYS A 1 391 ? -5.324 19.062 -13.992 1 97.62 391 LYS A O 1
ATOM 3189 N N . ALA A 1 392 ? -6.434 19.234 -12.07 1 97.94 392 ALA A N 1
ATOM 3190 C CA . ALA A 1 392 ? -7.266 18.062 -12.328 1 97.94 392 ALA A CA 1
ATOM 3191 C C . ALA A 1 392 ? -8.117 18.266 -13.578 1 97.94 392 ALA A C 1
ATOM 3193 O O . ALA A 1 392 ? -8.203 17.375 -14.43 1 97.94 392 ALA A O 1
ATOM 3194 N N . ASN A 1 393 ? -8.734 19.422 -13.617 1 97.69 393 ASN A N 1
ATOM 3195 C CA . ASN A 1 393 ? -9.609 19.703 -14.75 1 97.69 393 ASN A CA 1
ATOM 3196 C C . ASN A 1 393 ? -8.828 19.797 -16.062 1 97.69 393 ASN A C 1
ATOM 3198 O O . ASN A 1 393 ? -9.289 19.344 -17.109 1 97.69 393 ASN A O 1
ATOM 3202 N N . GLU A 1 394 ? -7.664 20.359 -16.016 1 96.56 394 GLU A N 1
ATOM 3203 C CA . GLU A 1 394 ? -6.809 20.422 -17.203 1 96.56 394 GLU A CA 1
ATOM 3204 C C . GLU A 1 394 ? -6.414 19.016 -17.672 1 96.56 394 GLU A C 1
ATOM 3206 O O . GLU A 1 394 ? -6.395 18.75 -18.875 1 96.56 394 GLU A O 1
ATOM 3211 N N . LEU A 1 395 ? -6.102 18.203 -16.75 1 95.75 395 LEU A N 1
ATOM 3212 C CA . LEU A 1 395 ? -5.734 16.828 -17.062 1 95.75 395 LEU A CA 1
ATOM 3213 C C . LEU A 1 395 ? -6.895 16.078 -17.719 1 95.75 395 LEU A C 1
ATOM 3215 O O . LEU A 1 395 ? -6.703 15.367 -18.703 1 95.75 395 LEU A O 1
ATOM 3219 N N . LEU A 1 396 ? -8.078 16.25 -17.156 1 95.62 396 LEU A N 1
ATOM 3220 C CA . LEU A 1 396 ? -9.258 15.57 -17.688 1 95.62 396 LEU A CA 1
ATOM 3221 C C . LEU A 1 396 ? -9.578 16.062 -19.094 1 95.62 396 LEU A C 1
ATOM 3223 O O . LEU A 1 396 ? -10.008 15.289 -19.938 1 95.62 396 LEU A O 1
ATOM 3227 N N . ASP A 1 397 ? -9.344 17.312 -19.312 1 94.94 397 ASP A N 1
ATOM 3228 C CA . ASP A 1 397 ? -9.586 17.875 -20.641 1 94.94 397 ASP A CA 1
ATOM 3229 C C . ASP A 1 397 ? -8.633 17.266 -21.672 1 94.94 397 ASP A C 1
ATOM 3231 O O . ASP A 1 397 ? -9.023 17.016 -22.812 1 94.94 397 ASP A O 1
ATOM 3235 N N . GLU A 1 398 ? -7.402 17.047 -21.219 1 92 398 GLU A N 1
ATOM 3236 C CA . GLU A 1 398 ? -6.406 16.469 -22.125 1 92 398 GLU A CA 1
ATOM 3237 C C . GLU A 1 398 ? -6.66 14.984 -22.344 1 92 398 GLU A C 1
ATOM 3239 O O . GLU A 1 398 ? -6.426 14.469 -23.438 1 92 398 GLU A O 1
ATOM 3244 N N . LEU A 1 399 ? -7.047 14.305 -21.375 1 90.5 399 LEU A N 1
ATOM 3245 C CA . LEU A 1 399 ? -7.258 12.859 -21.438 1 90.5 399 LEU A CA 1
ATOM 3246 C C . LEU A 1 399 ? -8.516 12.531 -22.234 1 90.5 399 LEU A C 1
ATOM 3248 O O . LEU A 1 399 ? -8.57 11.516 -22.938 1 90.5 399 LEU A O 1
ATOM 3252 N N . TYR A 1 400 ? -9.508 13.375 -22.094 1 91.69 400 TYR A N 1
ATOM 3253 C CA . TYR A 1 400 ? -10.797 13.117 -22.719 1 91.69 400 TYR A CA 1
ATOM 3254 C C . TYR A 1 400 ? -11.141 14.195 -23.734 1 91.69 400 TYR A C 1
ATOM 3256 O O . TYR A 1 400 ? -12.258 14.719 -23.75 1 91.69 400 TYR A O 1
ATOM 3264 N N . ALA A 1 401 ? -10.203 14.492 -24.547 1 86.19 401 ALA A N 1
ATOM 3265 C CA . ALA A 1 401 ? -10.359 15.539 -25.547 1 86.19 401 ALA A CA 1
ATOM 3266 C C . ALA A 1 401 ? -11.422 15.172 -26.578 1 86.19 401 ALA A C 1
ATOM 3268 O O . ALA A 1 401 ? -12.164 16.031 -27.047 1 86.19 401 ALA A O 1
ATOM 3269 N N . ASN A 1 402 ? -11.578 13.953 -26.938 1 87.25 402 ASN A N 1
ATOM 3270 C CA . ASN A 1 402 ? -12.492 13.531 -27.984 1 87.25 402 ASN A CA 1
ATOM 3271 C C . ASN A 1 402 ? -13.883 13.219 -27.438 1 87.25 402 ASN A C 1
ATOM 3273 O O . ASN A 1 402 ? -14.883 13.734 -27.938 1 87.25 402 ASN A O 1
ATOM 3277 N N . GLU A 1 403 ? -14 12.328 -26.469 1 90.25 403 GLU A N 1
ATOM 3278 C CA . GLU A 1 403 ? -15.242 11.898 -25.828 1 90.25 403 GLU A CA 1
ATOM 3279 C C . GLU A 1 403 ? -15.086 11.852 -24.312 1 90.25 403 GLU A C 1
ATOM 3281 O O . GLU A 1 403 ? -14.211 11.164 -23.781 1 90.25 403 GLU A O 1
ATOM 3286 N N . LYS A 1 404 ? -16.016 12.594 -23.812 1 92.25 404 LYS A N 1
ATOM 3287 C CA . LYS A 1 404 ? -15.969 12.664 -22.344 1 92.25 404 LYS A CA 1
ATOM 3288 C C . LYS A 1 404 ? -17.156 11.938 -21.719 1 92.25 404 LYS A C 1
ATOM 3290 O O . LYS A 1 404 ? -18.312 12.352 -21.906 1 92.25 404 LYS A O 1
ATOM 3295 N N . PRO A 1 405 ? -16.906 10.938 -20.953 1 93.25 405 PRO A N 1
ATOM 3296 C CA . PRO A 1 405 ? -17.984 10.242 -20.25 1 93.25 405 PRO A CA 1
ATOM 3297 C C . PRO A 1 405 ? -18.719 11.148 -19.266 1 93.25 405 PRO A C 1
ATOM 3299 O O . PRO A 1 405 ? -18.125 12.094 -18.734 1 93.25 405 PRO A O 1
ATOM 3302 N N . GLU A 1 406 ? -19.906 10.812 -18.984 1 94.38 406 GLU A N 1
ATOM 3303 C CA . GLU A 1 406 ? -20.781 11.625 -18.156 1 94.38 406 GLU A CA 1
ATOM 3304 C C . GLU A 1 406 ? -20.188 11.781 -16.75 1 94.38 406 GLU A C 1
ATOM 3306 O O . GLU A 1 406 ? -20.219 12.883 -16.188 1 94.38 406 GLU A O 1
ATOM 3311 N N . HIS A 1 407 ? -19.719 10.719 -16.203 1 94.75 407 HIS A N 1
ATOM 3312 C CA . HIS A 1 407 ? -19.203 10.781 -14.844 1 94.75 407 HIS A CA 1
ATOM 3313 C C . HIS A 1 407 ? -17.984 11.688 -14.75 1 94.75 407 HIS A C 1
ATOM 3315 O O . HIS A 1 407 ? -17.734 12.305 -13.711 1 94.75 407 HIS A O 1
ATOM 3321 N N . ILE A 1 408 ? -17.234 11.82 -15.797 1 96.44 408 ILE A N 1
ATOM 3322 C CA . ILE A 1 408 ? -16.078 12.703 -15.828 1 96.44 408 ILE A CA 1
ATOM 3323 C C . ILE A 1 408 ? -16.531 14.156 -15.859 1 96.44 408 ILE A C 1
ATOM 3325 O O . ILE A 1 408 ? -15.922 15.023 -15.219 1 96.44 408 ILE A O 1
ATOM 3329 N N . SER A 1 409 ? -17.578 14.406 -16.578 1 96.88 409 SER A N 1
ATOM 3330 C CA . SER A 1 409 ? -18.141 15.758 -16.609 1 96.88 409 SER A CA 1
ATOM 3331 C C . SER A 1 409 ? -18.625 16.188 -15.227 1 96.88 409 SER A C 1
ATOM 3333 O O . SER A 1 409 ? -18.406 17.328 -14.805 1 96.88 409 SER A O 1
ATOM 3335 N N . ILE A 1 410 ? -19.297 15.289 -14.57 1 98.06 410 ILE A N 1
ATOM 3336 C CA . ILE A 1 410 ? -19.797 15.578 -13.234 1 98.06 410 ILE A CA 1
ATOM 3337 C C . ILE A 1 410 ? -18.625 15.812 -12.281 1 98.06 410 ILE A C 1
ATOM 3339 O O . ILE A 1 410 ? -18.672 16.703 -11.43 1 98.06 410 ILE A O 1
ATOM 3343 N N . LEU A 1 411 ? -17.609 15 -12.453 1 97.81 411 LEU A N 1
ATOM 3344 C CA . LEU A 1 411 ? -16.422 15.141 -11.617 1 97.81 411 LEU A CA 1
ATOM 3345 C C . LEU A 1 411 ? -15.758 16.5 -11.828 1 97.81 411 LEU A C 1
ATOM 3347 O O . LEU A 1 411 ? -15.312 17.141 -10.867 1 97.81 411 LEU A O 1
ATOM 3351 N N . GLN A 1 412 ? -15.711 16.953 -13.023 1 97.88 412 GLN A N 1
ATOM 3352 C CA . GLN A 1 412 ? -15.125 18.25 -13.32 1 97.88 412 GLN A CA 1
ATOM 3353 C C . GLN A 1 412 ? -15.914 19.375 -12.648 1 97.88 412 GLN A C 1
ATOM 3355 O O . GLN A 1 412 ? -15.328 20.312 -12.117 1 97.88 412 GLN A O 1
ATOM 3360 N N . ILE A 1 413 ? -17.156 19.219 -12.711 1 98.12 413 ILE A N 1
ATOM 3361 C CA . ILE A 1 413 ? -18 20.203 -12.062 1 98.12 413 ILE A CA 1
ATOM 3362 C C . ILE A 1 413 ? -17.75 20.203 -10.555 1 98.12 413 ILE A C 1
ATOM 3364 O O . ILE A 1 413 ? -17.625 21.25 -9.93 1 98.12 413 ILE A O 1
ATOM 3368 N N . ARG A 1 414 ? -17.656 19.016 -9.984 1 98.19 414 ARG A N 1
ATOM 3369 C CA . ARG A 1 414 ? -17.406 18.906 -8.547 1 98.19 414 ARG A CA 1
ATOM 3370 C C . ARG A 1 414 ? -16.078 19.531 -8.164 1 98.19 414 ARG A C 1
ATOM 3372 O O . ARG A 1 414 ? -15.969 20.219 -7.152 1 98.19 414 ARG A O 1
ATOM 3379 N N . MET A 1 415 ? -15.039 19.234 -8.992 1 98.25 415 MET A N 1
ATOM 3380 C CA . MET A 1 415 ? -13.711 19.797 -8.75 1 98.25 415 MET A CA 1
ATOM 3381 C C . MET A 1 415 ? -13.742 21.328 -8.828 1 98.25 415 MET A C 1
ATOM 3383 O O . MET A 1 415 ? -13.086 22 -8.031 1 98.25 415 MET A O 1
ATOM 3387 N N . SER A 1 416 ? -14.523 21.875 -9.688 1 97.75 416 SER A N 1
ATOM 3388 C CA . SER A 1 416 ? -14.586 23.328 -9.891 1 97.75 416 SER A CA 1
ATOM 3389 C C . SER A 1 416 ? -15.195 24.016 -8.68 1 97.75 416 SER A C 1
ATOM 3391 O O . SER A 1 416 ? -15.039 25.234 -8.508 1 97.75 416 SER A O 1
ATOM 3393 N N . LYS A 1 417 ? -15.789 23.281 -7.848 1 97.69 417 LYS A N 1
ATOM 3394 C CA . LYS A 1 417 ? -16.438 23.859 -6.68 1 97.69 417 LYS A CA 1
ATOM 3395 C C . LYS A 1 417 ? -15.5 23.891 -5.48 1 97.69 417 LYS A C 1
ATOM 3397 O O . LYS A 1 417 ? -15.828 24.484 -4.445 1 97.69 417 LYS A O 1
ATOM 3402 N N . LEU A 1 418 ? -14.375 23.266 -5.602 1 97.44 418 LEU A N 1
ATOM 3403 C CA . LEU A 1 418 ? -13.406 23.281 -4.512 1 97.44 418 LEU A CA 1
ATOM 3404 C C . LEU A 1 418 ? -12.883 24.688 -4.266 1 97.44 418 LEU A C 1
ATOM 3406 O O . LEU A 1 418 ? -12.578 25.406 -5.215 1 97.44 418 LEU A O 1
ATOM 3410 N N . GLY A 1 419 ? -12.781 25.078 -3.041 1 95.06 419 GLY A N 1
ATOM 3411 C CA . GLY A 1 419 ? -12.227 26.359 -2.65 1 95.06 419 GLY A CA 1
ATOM 3412 C C . GLY A 1 419 ? -13.242 27.484 -2.691 1 95.06 419 GLY A C 1
ATOM 3413 O O . GLY A 1 419 ? -12.875 28.656 -2.588 1 95.06 419 GLY A O 1
ATOM 3414 N N . HIS A 1 420 ? -14.484 27.172 -2.938 1 89.56 420 HIS A N 1
ATOM 3415 C CA . HIS A 1 420 ? -15.516 28.188 -2.998 1 89.56 420 HIS A CA 1
ATOM 3416 C C . HIS A 1 420 ? -16.484 28.062 -1.822 1 89.56 420 HIS A C 1
ATOM 3418 O O . HIS A 1 420 ? -16.656 26.984 -1.268 1 89.56 420 HIS A O 1
ATOM 3424 N N . MET B 1 1 ? 10.086 58.438 21.703 1 24.56 1 MET B N 1
ATOM 3425 C CA . MET B 1 1 ? 11.281 57.656 21.953 1 24.56 1 MET B CA 1
ATOM 3426 C C . MET B 1 1 ? 11.258 56.344 21.156 1 24.56 1 MET B C 1
ATOM 3428 O O . MET B 1 1 ? 10.289 55.594 21.219 1 24.56 1 MET B O 1
ATOM 3432 N N . MET B 1 2 ? 11.922 56.281 19.953 1 31.34 2 MET B N 1
ATOM 3433 C CA . MET B 1 2 ? 12.047 55.25 18.938 1 31.34 2 MET B CA 1
ATOM 3434 C C . MET B 1 2 ? 12.43 53.906 19.562 1 31.34 2 MET B C 1
ATOM 3436 O O . MET B 1 2 ? 13.344 53.844 20.391 1 31.34 2 MET B O 1
ATOM 3440 N N . LYS B 1 3 ? 11.484 53.031 19.672 1 37.69 3 LYS B N 1
ATOM 3441 C CA . LYS B 1 3 ? 11.773 51.688 20.219 1 37.69 3 LYS B CA 1
ATOM 3442 C C . LYS B 1 3 ? 13.086 51.156 19.656 1 37.69 3 LYS B C 1
ATOM 3444 O O . LYS B 1 3 ? 13.234 51.031 18.438 1 37.69 3 LYS B O 1
ATOM 3449 N N . ARG B 1 4 ? 14.219 51.375 20.312 1 35 4 ARG B N 1
ATOM 3450 C CA . ARG B 1 4 ? 15.586 50.906 20.109 1 35 4 ARG B CA 1
ATOM 3451 C C . ARG B 1 4 ? 15.586 49.406 19.766 1 35 4 ARG B C 1
ATOM 3453 O O . ARG B 1 4 ? 14.891 48.625 20.406 1 35 4 ARG B O 1
ATOM 3460 N N . ASN B 1 5 ? 15.711 49.031 18.516 1 38.59 5 ASN B N 1
ATOM 3461 C CA . ASN B 1 5 ? 16.094 47.719 18.016 1 38.59 5 ASN B CA 1
ATOM 3462 C C . ASN B 1 5 ? 17.016 47 18.984 1 38.59 5 ASN B C 1
ATOM 3464 O O . ASN B 1 5 ? 18.203 47.344 19.094 1 38.59 5 ASN B O 1
ATOM 3468 N N . GLN B 1 6 ? 16.703 46.781 20.281 1 37.88 6 GLN B N 1
ATOM 3469 C CA . GLN B 1 6 ? 17.547 46.125 21.266 1 37.88 6 GLN B CA 1
ATOM 3470 C C . GLN B 1 6 ? 18.297 44.938 20.656 1 37.88 6 GLN B C 1
ATOM 3472 O O . GLN B 1 6 ? 17.688 43.938 20.297 1 37.88 6 GLN B O 1
ATOM 3477 N N . LYS B 1 7 ? 19.266 45.188 19.891 1 46.47 7 LYS B N 1
ATOM 3478 C CA . LYS B 1 7 ? 20.266 44.188 19.516 1 46.47 7 LYS B CA 1
ATOM 3479 C C . LYS B 1 7 ? 20.531 43.219 20.672 1 46.47 7 LYS B C 1
ATOM 3481 O O . LYS B 1 7 ? 20.953 43.625 21.75 1 46.47 7 LYS B O 1
ATOM 3486 N N . ASN B 1 8 ? 19.812 42.25 20.906 1 53.19 8 ASN B N 1
ATOM 3487 C CA . ASN B 1 8 ? 20.125 41.188 21.859 1 53.19 8 ASN B CA 1
ATOM 3488 C C . ASN B 1 8 ? 21.594 40.781 21.812 1 53.19 8 ASN B C 1
ATOM 3490 O O . ASN B 1 8 ? 22.062 40.219 20.812 1 53.19 8 ASN B O 1
ATOM 3494 N N . HIS B 1 9 ? 22.422 41.562 22.438 1 67.5 9 HIS B N 1
ATOM 3495 C CA . HIS B 1 9 ? 23.844 41.312 22.594 1 67.5 9 HIS B CA 1
ATOM 3496 C C . HIS B 1 9 ? 24.125 39.969 23.219 1 67.5 9 HIS B C 1
ATOM 3498 O O . HIS B 1 9 ? 23.5 39.594 24.219 1 67.5 9 HIS B O 1
ATOM 3504 N N . THR B 1 10 ? 24.547 38.969 22.531 1 75.12 10 THR B N 1
ATOM 3505 C CA . THR B 1 10 ? 24.984 37.656 23.062 1 75.12 10 THR B CA 1
ATOM 3506 C C . THR B 1 10 ? 26.484 37.688 23.328 1 75.12 10 THR B C 1
ATOM 3508 O O . THR B 1 10 ? 27.25 38.375 22.641 1 75.12 10 THR B O 1
ATOM 3511 N N . ARG B 1 11 ? 26.922 37.312 24.531 1 80.56 11 ARG B N 1
ATOM 3512 C CA . ARG B 1 11 ? 28.328 37.125 24.844 1 80.56 11 ARG B CA 1
ATOM 3513 C C . ARG B 1 11 ? 28.672 35.656 24.984 1 80.56 11 ARG B C 1
ATOM 3515 O O . ARG B 1 11 ? 27.812 34.844 25.391 1 80.56 11 ARG B O 1
ATOM 3522 N N . GLU B 1 12 ? 29.828 35.312 24.531 1 88.31 12 GLU B N 1
ATOM 3523 C CA . GLU B 1 12 ? 30.266 33.938 24.703 1 88.31 12 GLU B CA 1
ATOM 3524 C C . GLU B 1 12 ? 30.406 33.562 26.172 1 88.31 12 GLU B C 1
ATOM 3526 O O . GLU B 1 12 ? 30.859 34.406 26.984 1 88.31 12 GLU B O 1
ATOM 3531 N N . ILE B 1 13 ? 30.047 32.344 26.484 1 85.94 13 ILE B N 1
ATOM 3532 C CA . ILE B 1 13 ? 30.125 31.938 27.891 1 85.94 13 ILE B CA 1
ATOM 3533 C C . ILE B 1 13 ? 31.594 31.797 28.297 1 85.94 13 ILE B C 1
ATOM 3535 O O . ILE B 1 13 ? 32.469 31.562 27.438 1 85.94 13 ILE B O 1
ATOM 3539 N N . HIS B 1 14 ? 31.781 31.938 29.609 1 85.06 14 HIS B N 1
ATOM 3540 C CA . HIS B 1 14 ? 33.156 31.844 30.125 1 85.06 14 HIS B CA 1
ATOM 3541 C C . HIS B 1 14 ? 33.688 30.422 30.016 1 85.06 14 HIS B C 1
ATOM 3543 O O . HIS B 1 14 ? 32.938 29.453 30.234 1 85.06 14 HIS B O 1
ATOM 3549 N N . GLY B 1 15 ? 34.969 30.188 29.719 1 85.38 15 GLY B N 1
ATOM 3550 C CA . GLY B 1 15 ? 35.625 28.922 29.469 1 85.38 15 GLY B CA 1
ATOM 3551 C C . GLY B 1 15 ? 35.594 27.984 30.672 1 85.38 15 GLY B C 1
ATOM 3552 O O . GLY B 1 15 ? 35.594 26.766 30.5 1 85.38 15 GLY B O 1
ATOM 3553 N N . ARG B 1 16 ? 35.531 28.562 31.875 1 85.25 16 ARG B N 1
ATOM 3554 C CA . ARG B 1 16 ? 35.594 27.734 33.094 1 85.25 16 ARG B CA 1
ATOM 3555 C C . ARG B 1 16 ? 34.188 27.266 33.5 1 85.25 16 ARG B C 1
ATOM 3557 O O . ARG B 1 16 ? 34.062 26.484 34.438 1 85.25 16 ARG B O 1
ATOM 3564 N N . THR B 1 17 ? 33.219 27.672 32.844 1 86 17 THR B N 1
ATOM 3565 C CA . THR B 1 17 ? 31.844 27.266 33.156 1 86 17 THR B CA 1
ATOM 3566 C C . THR B 1 17 ? 31.562 25.875 32.625 1 86 17 THR B C 1
ATOM 3568 O O . THR B 1 17 ? 32.188 25.438 31.641 1 86 17 THR B O 1
ATOM 3571 N N . LYS B 1 18 ? 30.688 25.203 33.281 1 85.06 18 LYS B N 1
ATOM 3572 C CA . LYS B 1 18 ? 30.234 23.906 32.781 1 85.06 18 LYS B CA 1
ATOM 3573 C C . LYS B 1 18 ? 29.656 24.016 31.375 1 85.06 18 LYS B C 1
ATOM 3575 O O . LYS B 1 18 ? 28.828 24.891 31.109 1 85.06 18 LYS B O 1
ATOM 3580 N N . CYS B 1 19 ? 30.156 23.203 30.469 1 80.88 19 CYS B N 1
ATOM 3581 C CA . CYS B 1 19 ? 29.703 23.266 29.078 1 80.88 19 CYS B CA 1
ATOM 3582 C C . CYS B 1 19 ? 28.219 22.969 28.969 1 80.88 19 CYS B C 1
ATOM 3584 O O . CYS B 1 19 ? 27.734 21.984 29.547 1 80.88 19 CYS B O 1
ATOM 3586 N N . PRO B 1 20 ? 27.516 23.719 28.375 1 74.06 20 PRO B N 1
ATOM 3587 C CA . PRO B 1 20 ? 26.062 23.547 28.25 1 74.06 20 PRO B CA 1
ATOM 3588 C C . PRO B 1 20 ? 25.688 22.281 27.484 1 74.06 20 PRO B C 1
ATOM 3590 O O . PRO B 1 20 ? 24.516 21.891 27.469 1 74.06 20 PRO B O 1
ATOM 3593 N N . CYS B 1 21 ? 26.625 21.578 26.953 1 72.94 21 CYS B N 1
ATOM 3594 C CA . CYS B 1 21 ? 26.312 20.422 26.125 1 72.94 21 CYS B CA 1
ATOM 3595 C C . CYS B 1 21 ? 26.016 19.203 26.984 1 72.94 21 CYS B C 1
ATOM 3597 O O . CYS B 1 21 ? 25.719 18.125 26.469 1 72.94 21 CYS B O 1
ATOM 3599 N N . GLU B 1 22 ? 26.094 19.172 28.234 1 72.12 22 GLU B N 1
ATOM 3600 C CA . GLU B 1 22 ? 25.781 18.141 29.219 1 72.12 22 GLU B CA 1
ATOM 3601 C C . GLU B 1 22 ? 26.812 17.016 29.188 1 72.12 22 GLU B C 1
ATOM 3603 O O . GLU B 1 22 ? 26.516 15.891 29.594 1 72.12 22 GLU B O 1
ATOM 3608 N N . SER B 1 23 ? 28.031 17.25 28.719 1 72.56 23 SER B N 1
ATOM 3609 C CA . SER B 1 23 ? 29.109 16.266 28.734 1 72.56 23 SER B CA 1
ATOM 3610 C C . SER B 1 23 ? 29.719 16.141 30.125 1 72.56 23 SER B C 1
ATOM 3612 O O . SER B 1 23 ? 30.391 15.148 30.422 1 72.56 23 SER B O 1
ATOM 3614 N N . GLY B 1 24 ? 29.359 17.172 30.906 1 73.81 24 GLY B N 1
ATOM 3615 C CA . GLY B 1 24 ? 29.938 17.219 32.219 1 73.81 24 GLY B CA 1
ATOM 3616 C C . GLY B 1 24 ? 31.312 17.891 32.25 1 73.81 24 GLY B C 1
ATOM 3617 O O . GLY B 1 24 ? 31.859 18.141 33.344 1 73.81 24 GLY B O 1
ATOM 3618 N N . ARG B 1 25 ? 31.781 18.312 31.125 1 81.19 25 ARG B N 1
ATOM 3619 C CA . ARG B 1 25 ? 33.094 18.953 31.031 1 81.19 25 ARG B CA 1
ATOM 3620 C C . ARG B 1 25 ? 32.938 20.469 31.094 1 81.19 25 ARG B C 1
ATOM 3622 O O . ARG B 1 25 ? 31.828 21 31.031 1 81.19 25 ARG B O 1
ATOM 3629 N N . ILE B 1 26 ? 34.062 21.109 31.391 1 86.19 26 ILE B N 1
ATOM 3630 C CA . ILE B 1 26 ? 34.062 22.562 31.359 1 86.19 26 ILE B CA 1
ATOM 3631 C C . ILE B 1 26 ? 34.125 23.047 29.906 1 86.19 26 ILE B C 1
ATOM 3633 O O . ILE B 1 26 ? 34.719 22.391 29.047 1 86.19 26 ILE B O 1
ATOM 3637 N N . TYR B 1 27 ? 33.531 24.203 29.609 1 87.06 27 TYR B N 1
ATOM 3638 C CA . TYR B 1 27 ? 33.375 24.75 28.266 1 87.06 27 TYR B CA 1
ATOM 3639 C C . TYR B 1 27 ? 34.719 24.844 27.547 1 87.06 27 TYR B C 1
ATOM 3641 O O . TYR B 1 27 ? 34.812 24.484 26.375 1 87.06 27 TYR B O 1
ATOM 3649 N N . ALA B 1 28 ? 35.781 25.234 28.203 1 85.31 28 ALA B N 1
ATOM 3650 C CA . ALA B 1 28 ? 37.094 25.438 27.594 1 85.31 28 ALA B CA 1
ATOM 3651 C C . ALA B 1 28 ? 37.688 24.125 27.062 1 85.31 28 ALA B C 1
ATOM 3653 O O . ALA B 1 28 ? 38.438 24.125 26.094 1 85.31 28 ALA B O 1
ATOM 3654 N N . GLN B 1 29 ? 37.281 23.062 27.688 1 81.31 29 GLN B N 1
ATOM 3655 C CA . GLN B 1 29 ? 37.812 21.766 27.312 1 81.31 29 GLN B CA 1
ATOM 3656 C C . GLN B 1 29 ? 36.812 20.938 26.516 1 81.31 29 GLN B C 1
ATOM 3658 O O . GLN B 1 29 ? 36.969 19.719 26.375 1 81.31 29 GLN B O 1
ATOM 3663 N N . CYS B 1 30 ? 35.812 21.5 26.109 1 81.69 30 CYS B N 1
ATOM 3664 C CA . CYS B 1 30 ? 34.719 20.781 25.422 1 81.69 30 CYS B CA 1
ATOM 3665 C C . CYS B 1 30 ? 34.375 21.484 24.109 1 81.69 30 CYS B C 1
ATOM 3667 O O . CYS B 1 30 ? 35.156 21.469 23.172 1 81.69 30 CYS B O 1
ATOM 3669 N N . CYS B 1 31 ? 33.219 22.25 24.109 1 78.5 31 CYS B N 1
ATOM 3670 C CA . CYS B 1 31 ? 32.656 22.766 22.859 1 78.5 31 CYS B CA 1
ATOM 3671 C C . CYS B 1 31 ? 33.469 23.969 22.359 1 78.5 31 CYS B C 1
ATOM 3673 O O . CYS B 1 31 ? 33.406 24.297 21.172 1 78.5 31 CYS B O 1
ATOM 3675 N N . LYS B 1 32 ? 34.188 24.625 23.281 1 78.25 32 LYS B N 1
ATOM 3676 C CA . LYS B 1 32 ? 34.969 25.797 22.875 1 78.25 32 LYS B CA 1
ATOM 3677 C C . LYS B 1 32 ? 36.031 25.406 21.844 1 78.25 32 LYS B C 1
ATOM 3679 O O . LYS B 1 32 ? 36.469 26.25 21.062 1 78.25 32 LYS B O 1
ATOM 3684 N N . GLN B 1 33 ? 36.406 24.188 21.891 1 74.38 33 GLN B N 1
ATOM 3685 C CA . GLN B 1 33 ? 37.438 23.719 20.984 1 74.38 33 GLN B CA 1
ATOM 3686 C C . GLN B 1 33 ? 36.875 23.422 19.609 1 74.38 33 GLN B C 1
ATOM 3688 O O . GLN B 1 33 ? 37.594 23.047 18.688 1 74.38 33 GLN B O 1
ATOM 3693 N N . THR B 1 34 ? 35.625 23.531 19.469 1 74.75 34 THR B N 1
ATOM 3694 C CA . THR B 1 34 ? 34.969 23.297 18.188 1 74.75 34 THR B CA 1
ATOM 3695 C C . THR B 1 34 ? 34.562 24.609 17.547 1 74.75 34 THR B C 1
ATOM 3697 O O . THR B 1 34 ? 34.875 25.688 18.047 1 74.75 34 THR B O 1
ATOM 3700 N N . ASP B 1 35 ? 33.938 24.531 16.438 1 70.88 35 ASP B N 1
ATOM 3701 C CA . ASP B 1 35 ? 33.5 25.75 15.758 1 70.88 35 ASP B CA 1
ATOM 3702 C C . ASP B 1 35 ? 32.188 26.25 16.344 1 70.88 35 ASP B C 1
ATOM 3704 O O . ASP B 1 35 ? 31.719 27.344 16 1 70.88 35 ASP B O 1
ATOM 3708 N N . LEU B 1 36 ? 31.703 25.359 17.141 1 74.81 36 LEU B N 1
ATOM 3709 C CA . LEU B 1 36 ? 30.5 25.734 17.859 1 74.81 36 LEU B CA 1
ATOM 3710 C C . LEU B 1 36 ? 30.812 26.641 19.047 1 74.81 36 LEU B C 1
ATOM 3712 O O . LEU B 1 36 ? 31.781 26.406 19.766 1 74.81 36 LEU B O 1
ATOM 3716 N N . LYS B 1 37 ? 30.016 27.797 19.141 1 77.75 37 LYS B N 1
ATOM 3717 C CA . LYS B 1 37 ? 30.219 28.688 20.297 1 77.75 37 LYS B CA 1
ATOM 3718 C C . LYS B 1 37 ? 28.938 28.844 21.094 1 77.75 37 LYS B C 1
ATOM 3720 O O . LYS B 1 37 ? 27.859 29.062 20.516 1 77.75 37 LYS B O 1
ATOM 3725 N N . TRP B 1 38 ? 29.078 28.594 22.375 1 79.69 38 TRP B N 1
ATOM 3726 C CA . TRP B 1 38 ? 27.938 28.844 23.25 1 79.69 38 TRP B CA 1
ATOM 3727 C C . TRP B 1 38 ? 27.922 30.312 23.688 1 79.69 38 TRP B C 1
ATOM 3729 O O . TRP B 1 38 ? 28.938 30.844 24.141 1 79.69 38 TRP B O 1
ATOM 3739 N N . ARG B 1 39 ? 26.688 30.906 23.469 1 79.75 39 ARG B N 1
ATOM 3740 C CA . ARG B 1 39 ? 26.547 32.312 23.828 1 79.75 39 ARG B CA 1
ATOM 3741 C C . ARG B 1 39 ? 25.344 32.5 24.766 1 79.75 39 ARG B C 1
ATOM 3743 O O . ARG B 1 39 ? 24.469 31.656 24.828 1 79.75 39 ARG B O 1
ATOM 3750 N N . VAL B 1 40 ? 25.391 33.5 25.641 1 78.75 40 VAL B N 1
ATOM 3751 C CA . VAL B 1 40 ? 24.297 33.844 26.531 1 78.75 40 VAL B CA 1
ATOM 3752 C C . VAL B 1 40 ? 23.766 35.219 26.219 1 78.75 40 VAL B C 1
ATOM 3754 O O . VAL B 1 40 ? 24.547 36.156 25.984 1 78.75 40 VAL B O 1
ATOM 3757 N N . ASN B 1 41 ? 22.469 35.219 26.141 1 74.94 41 ASN B N 1
ATOM 3758 C CA . ASN B 1 41 ? 21.891 36.531 25.906 1 74.94 41 ASN B CA 1
ATOM 3759 C C . ASN B 1 41 ? 21.609 37.281 27.219 1 74.94 41 ASN B C 1
ATOM 3761 O O . ASN B 1 41 ? 21.891 36.75 28.297 1 74.94 41 ASN B O 1
ATOM 3765 N N . ASP B 1 42 ? 21.047 38.469 27.047 1 75.44 42 ASP B N 1
ATOM 3766 C CA . ASP B 1 42 ? 20.828 39.344 28.203 1 75.44 42 ASP B CA 1
ATOM 3767 C C . ASP B 1 42 ? 19.812 38.719 29.156 1 75.44 42 ASP B C 1
ATOM 3769 O O . ASP B 1 42 ? 19.828 39 30.359 1 75.44 42 ASP B O 1
ATOM 3773 N N . ASN B 1 43 ? 19.062 37.906 28.641 1 71 43 ASN B N 1
ATOM 3774 C CA . ASN B 1 43 ? 18.031 37.281 29.438 1 71 43 ASN B CA 1
ATOM 3775 C C . ASN B 1 43 ? 18.516 35.969 30.047 1 71 43 ASN B C 1
ATOM 3777 O O . ASN B 1 43 ? 17.75 35.25 30.719 1 71 43 ASN B O 1
ATOM 3781 N N . GLY B 1 44 ? 19.812 35.625 29.812 1 72.75 44 GLY B N 1
ATOM 3782 C CA . GLY B 1 44 ? 20.391 34.438 30.406 1 72.75 44 GLY B CA 1
ATOM 3783 C C . GLY B 1 44 ? 20.156 33.188 29.578 1 72.75 44 GLY B C 1
ATOM 3784 O O . GLY B 1 44 ? 20.469 32.062 30.016 1 72.75 44 GLY B O 1
ATOM 3785 N N . MET B 1 45 ? 19.547 33.375 28.438 1 72.62 45 MET B N 1
ATOM 3786 C CA . MET B 1 45 ? 19.312 32.219 27.578 1 72.62 45 MET B CA 1
ATOM 3787 C C . MET B 1 45 ? 20.578 31.812 26.844 1 72.62 45 MET B C 1
ATOM 3789 O O . MET B 1 45 ? 21.25 32.656 26.25 1 72.62 45 MET B O 1
ATOM 3793 N N . VAL B 1 46 ? 20.984 30.547 26.984 1 76.88 46 VAL B N 1
ATOM 3794 C CA . VAL B 1 46 ? 22.188 30.031 26.312 1 76.88 46 VAL B CA 1
ATOM 3795 C C . VAL B 1 46 ? 21.844 29.672 24.875 1 76.88 46 VAL B C 1
ATOM 3797 O O . VAL B 1 46 ? 20.859 29 24.609 1 76.88 46 VAL B O 1
ATOM 3800 N N . LEU B 1 47 ? 22.547 30.266 23.969 1 72.94 47 LEU B N 1
ATOM 3801 C CA . LEU B 1 47 ? 22.344 30.062 22.547 1 72.94 47 LEU B CA 1
ATOM 3802 C C . LEU B 1 47 ? 23.547 29.359 21.922 1 72.94 47 LEU B C 1
ATOM 3804 O O . LEU B 1 47 ? 24.688 29.594 22.344 1 72.94 47 LEU B O 1
ATOM 3808 N N . LYS B 1 48 ? 23.25 28.469 21.031 1 72.81 48 LYS B N 1
ATOM 3809 C CA . LYS B 1 48 ? 24.266 27.812 20.219 1 72.81 48 LYS B CA 1
ATOM 3810 C C . LYS B 1 48 ? 24.484 28.547 18.906 1 72.81 48 LYS B C 1
ATOM 3812 O O . LYS B 1 48 ? 23.531 28.781 18.156 1 72.81 48 LYS B O 1
ATOM 3817 N N . LYS B 1 49 ? 25.688 29.109 18.734 1 68.69 49 LYS B N 1
ATOM 3818 C CA . LYS B 1 49 ? 26.016 29.797 17.5 1 68.69 49 LYS B CA 1
ATOM 3819 C C . LYS B 1 49 ? 26.891 28.922 16.594 1 68.69 49 LYS B C 1
ATOM 3821 O O . LYS B 1 49 ? 27.938 28.438 17.031 1 68.69 49 LYS B O 1
ATOM 3826 N N . ILE B 1 50 ? 26.422 28.547 15.453 1 65.88 50 ILE B N 1
ATOM 3827 C CA . ILE B 1 50 ? 27.156 27.766 14.469 1 65.88 50 ILE B CA 1
ATOM 3828 C C . ILE B 1 50 ? 27.375 28.594 13.211 1 65.88 50 ILE B C 1
ATOM 3830 O O . ILE B 1 50 ? 26.484 29.312 12.766 1 65.88 50 ILE B O 1
ATOM 3834 N N . PRO B 1 51 ? 28.688 28.703 12.766 1 60.22 51 PRO B N 1
ATOM 3835 C CA . PRO B 1 51 ? 28.938 29.453 11.531 1 60.22 51 PRO B CA 1
ATOM 3836 C C . PRO B 1 51 ? 28.109 28.938 10.352 1 60.22 51 PRO B C 1
ATOM 3838 O O . PRO B 1 51 ? 27.891 27.734 10.227 1 60.22 51 PRO B O 1
ATOM 3841 N N . LEU B 1 52 ? 27.281 29.906 9.828 1 59.62 52 LEU B N 1
ATOM 3842 C CA . LEU B 1 52 ? 26.516 29.516 8.656 1 59.62 52 LEU B CA 1
ATOM 3843 C C . LEU B 1 52 ? 27.406 29.312 7.445 1 59.62 52 LEU B C 1
ATOM 3845 O O . LEU B 1 52 ? 28.156 30.219 7.07 1 59.62 52 LEU B O 1
ATOM 3849 N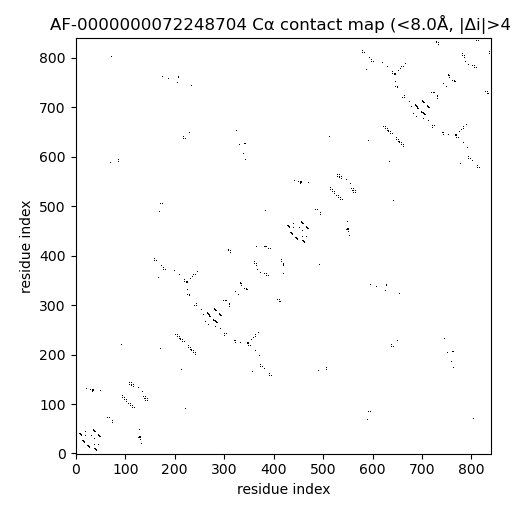 N . THR B 1 53 ? 27.75 28.141 7.203 1 59.75 53 THR B N 1
ATOM 3850 C CA . THR B 1 53 ? 28.406 27.875 5.926 1 59.75 53 THR B CA 1
ATOM 3851 C C . THR B 1 53 ? 27.438 28.078 4.77 1 59.75 53 THR B C 1
ATOM 3853 O O . THR B 1 53 ? 26.25 28.328 4.984 1 59.75 53 THR B O 1
ATOM 3856 N N . ASP B 1 54 ? 27.891 28.312 3.59 1 62.69 54 ASP B N 1
ATOM 3857 C CA . ASP B 1 54 ? 27.109 28.531 2.381 1 62.69 54 ASP B CA 1
ATOM 3858 C C . ASP B 1 54 ? 26.031 27.453 2.227 1 62.69 54 ASP B C 1
ATOM 3860 O O . ASP B 1 54 ? 24.938 27.734 1.731 1 62.69 54 ASP B O 1
ATOM 3864 N N . GLU B 1 55 ? 26.281 26.422 2.748 1 64.75 55 GLU B N 1
ATOM 3865 C CA . GLU B 1 55 ? 25.375 25.281 2.562 1 64.75 55 GLU B CA 1
ATOM 3866 C C . GLU B 1 55 ? 24.062 25.484 3.32 1 64.75 55 GLU B C 1
ATOM 3868 O O . GLU B 1 55 ? 22.984 25.281 2.764 1 64.75 55 GLU B O 1
ATOM 3873 N N . PRO B 1 56 ? 24.203 26.141 4.422 1 66 56 PRO B N 1
ATOM 3874 C CA . PRO B 1 56 ? 22.953 26.375 5.137 1 66 56 PRO B CA 1
ATOM 3875 C C . PRO B 1 56 ? 22.094 27.453 4.488 1 66 56 PRO B C 1
ATOM 3877 O O . PRO B 1 56 ? 20.859 27.359 4.492 1 66 56 PRO B O 1
ATOM 3880 N N . ILE B 1 57 ? 22.734 28.406 3.957 1 69.5 57 ILE B N 1
ATOM 3881 C CA . ILE B 1 57 ? 21.984 29.469 3.293 1 69.5 57 ILE B CA 1
ATOM 3882 C C . ILE B 1 57 ? 21.219 28.906 2.109 1 69.5 57 ILE B C 1
ATOM 3884 O O . ILE B 1 57 ? 20.047 29.25 1.898 1 69.5 57 ILE B O 1
ATOM 3888 N N . LYS B 1 58 ? 21.922 28.125 1.421 1 73.81 58 LYS B N 1
ATOM 3889 C CA . LYS B 1 58 ? 21.266 27.5 0.275 1 73.81 58 LYS B CA 1
ATOM 3890 C C . LYS B 1 58 ? 20.078 26.641 0.716 1 73.81 58 LYS B C 1
ATOM 3892 O O . LYS B 1 58 ? 19.031 26.625 0.054 1 73.81 58 LYS B O 1
ATOM 3897 N N . LEU B 1 59 ? 20.25 26.094 1.76 1 73.94 59 LEU B N 1
ATOM 3898 C CA . LEU B 1 59 ? 19.172 25.234 2.279 1 73.94 59 LEU B CA 1
ATOM 3899 C C . LEU B 1 59 ? 17.969 26.062 2.697 1 73.94 59 LEU B C 1
ATOM 3901 O O . LEU B 1 59 ? 16.828 25.641 2.51 1 73.94 59 LEU B O 1
ATOM 3905 N N . LEU B 1 60 ? 18.281 27.203 3.207 1 79.5 60 LEU B N 1
ATOM 3906 C CA . LEU B 1 60 ? 17.203 28.078 3.646 1 79.5 60 LEU B CA 1
ATOM 3907 C C . LEU B 1 60 ? 16.438 28.641 2.453 1 79.5 60 LEU B C 1
ATOM 3909 O O . LEU B 1 60 ? 15.219 28.781 2.498 1 79.5 60 LEU B O 1
ATOM 3913 N N . GLN B 1 61 ? 17.172 28.922 1.5 1 83.19 61 GLN B N 1
ATOM 3914 C CA . GLN B 1 61 ? 16.531 29.406 0.285 1 83.19 61 GLN B CA 1
ATOM 3915 C C . GLN B 1 61 ? 15.641 28.328 -0.344 1 83.19 61 GLN B C 1
ATOM 3917 O O . GLN B 1 61 ? 14.531 28.625 -0.792 1 83.19 61 GLN B O 1
ATOM 3922 N N . GLN B 1 62 ? 16.172 27.188 -0.33 1 84.88 62 GLN B N 1
ATOM 3923 C CA . GLN B 1 62 ? 15.391 26.078 -0.863 1 84.88 62 GLN B CA 1
ATOM 3924 C C . GLN B 1 62 ? 14.125 25.844 -0.037 1 84.88 62 GLN B C 1
ATOM 3926 O O . GLN B 1 62 ? 13.07 25.516 -0.585 1 84.88 62 GLN B O 1
ATOM 3931 N N . ALA B 1 63 ? 14.312 26.016 1.185 1 84.75 63 ALA B N 1
ATOM 3932 C CA . ALA B 1 63 ? 13.172 25.844 2.082 1 84.75 63 ALA B CA 1
ATOM 3933 C C . ALA B 1 63 ? 12.094 26.891 1.816 1 84.75 63 ALA B C 1
ATOM 3935 O O . ALA B 1 63 ? 10.906 26.578 1.829 1 84.75 63 ALA B O 1
ATOM 3936 N N . GLU B 1 64 ? 12.531 28.062 1.58 1 88.19 64 GLU B N 1
ATOM 3937 C CA . GLU B 1 64 ? 11.594 29.125 1.287 1 88.19 64 GLU B CA 1
ATOM 3938 C C . GLU B 1 64 ? 10.867 28.891 -0.036 1 88.19 64 GLU B C 1
ATOM 3940 O O . GLU B 1 64 ? 9.672 29.156 -0.154 1 88.19 64 GLU B O 1
ATOM 3945 N N . GLU B 1 65 ? 11.594 28.406 -0.89 1 89.75 65 GLU B N 1
ATOM 3946 C CA . GLU B 1 65 ? 11 28.109 -2.188 1 89.75 65 GLU B CA 1
ATOM 3947 C C . GLU B 1 65 ? 9.992 26.969 -2.076 1 89.75 65 GLU B C 1
ATOM 3949 O O . GLU B 1 65 ? 8.938 27 -2.711 1 89.75 65 GLU B O 1
ATOM 3954 N N . HIS B 1 66 ? 10.406 26.047 -1.363 1 89.94 66 HIS B N 1
ATOM 3955 C CA . HIS B 1 66 ? 9.5 24.922 -1.148 1 89.94 66 HIS B CA 1
ATOM 3956 C C . HIS B 1 66 ? 8.211 25.375 -0.478 1 89.94 66 HIS B C 1
ATOM 3958 O O . HIS B 1 66 ? 7.121 24.922 -0.846 1 89.94 66 HIS B O 1
ATOM 3964 N N . PHE B 1 67 ? 8.344 26.25 0.46 1 92.31 67 PHE B N 1
ATOM 3965 C CA . PHE B 1 67 ? 7.176 26.797 1.146 1 92.31 67 PHE B CA 1
ATOM 3966 C C . PHE B 1 67 ? 6.266 27.531 0.168 1 92.31 67 PHE B C 1
ATOM 3968 O O . PHE B 1 67 ? 5.043 27.359 0.202 1 92.31 67 PHE B O 1
ATOM 3975 N N . PHE B 1 68 ? 6.871 28.25 -0.69 1 92.88 68 PHE B N 1
ATOM 3976 C CA . PHE B 1 68 ? 6.113 29 -1.684 1 92.88 68 PHE B CA 1
ATOM 3977 C C . PHE B 1 68 ? 5.43 28.062 -2.67 1 92.88 68 PHE B C 1
ATOM 3979 O O . PHE B 1 68 ? 4.301 28.312 -3.094 1 92.88 68 PHE B O 1
ATOM 3986 N N . GLN B 1 69 ? 6.062 27.047 -3.02 1 91.88 69 GLN B N 1
ATOM 3987 C CA . GLN B 1 69 ? 5.488 26.094 -3.957 1 91.88 69 GLN B CA 1
ATOM 3988 C C . GLN B 1 69 ? 4.234 25.438 -3.381 1 91.88 69 GLN B C 1
ATOM 3990 O O . GLN B 1 69 ? 3.283 25.156 -4.113 1 91.88 69 GLN B O 1
ATOM 3995 N N . VAL B 1 70 ? 4.23 25.266 -2.127 1 92.5 70 VAL B N 1
ATOM 3996 C CA . VAL B 1 70 ? 3.131 24.547 -1.483 1 92.5 70 VAL B CA 1
ATOM 3997 C C . VAL B 1 70 ? 1.995 25.531 -1.181 1 92.5 70 VAL B C 1
ATOM 3999 O O . VAL B 1 70 ? 0.842 25.281 -1.54 1 92.5 70 VAL B O 1
ATOM 4002 N N . PHE B 1 71 ? 2.27 26.672 -0.58 1 93.44 71 PHE B N 1
ATOM 4003 C CA . PHE B 1 71 ? 1.236 27.531 -0.018 1 93.44 71 PHE B CA 1
ATOM 4004 C C . PHE B 1 71 ? 1.034 28.781 -0.883 1 93.44 71 PHE B C 1
ATOM 4006 O O . PHE B 1 71 ? 0.089 29.531 -0.674 1 93.44 71 PHE B O 1
ATOM 4013 N N . GLU B 1 72 ? 1.943 29.047 -1.836 1 94.88 72 GLU B N 1
ATOM 4014 C CA . GLU B 1 72 ? 1.891 30.172 -2.771 1 94.88 72 GLU B CA 1
ATOM 4015 C C . GLU B 1 72 ? 1.873 31.516 -2.033 1 94.88 72 GLU B C 1
ATOM 4017 O O . GLU B 1 72 ? 1.11 32.406 -2.387 1 94.88 72 GLU B O 1
ATOM 4022 N N . ARG B 1 73 ? 2.615 31.547 -0.901 1 92.56 73 ARG B N 1
ATOM 4023 C CA . ARG B 1 73 ? 2.893 32.75 -0.122 1 92.56 73 ARG B CA 1
ATOM 4024 C C . ARG B 1 73 ? 4.234 32.625 0.595 1 92.56 73 ARG B C 1
ATOM 4026 O O . ARG B 1 73 ? 4.773 31.531 0.751 1 92.56 73 ARG B O 1
ATOM 4033 N N . LYS B 1 74 ? 4.695 33.812 1.093 1 90.62 74 LYS B N 1
ATOM 4034 C CA . LYS B 1 74 ? 5.922 33.812 1.884 1 90.62 74 LYS B CA 1
ATOM 4035 C C . LYS B 1 74 ? 5.664 33.312 3.303 1 90.62 74 LYS B C 1
ATOM 4037 O O . LYS B 1 74 ? 4.574 33.5 3.848 1 90.62 74 LYS B O 1
ATOM 4042 N N . PRO B 1 75 ? 6.688 32.625 3.855 1 89.62 75 PRO B N 1
ATOM 4043 C CA . PRO B 1 75 ? 6.512 32.188 5.234 1 89.62 75 PRO B CA 1
ATOM 4044 C C . PRO B 1 75 ? 6.461 33.344 6.238 1 89.62 75 PRO B C 1
ATOM 4046 O O . PRO B 1 75 ? 7.176 34.312 6.078 1 89.62 75 PRO B O 1
ATOM 4049 N N . HIS B 1 76 ? 5.598 33.156 7.191 1 87.81 76 HIS B N 1
ATOM 4050 C CA . HIS B 1 76 ? 5.578 34.062 8.336 1 87.81 76 HIS B CA 1
ATOM 4051 C C . HIS B 1 76 ? 6.566 33.625 9.406 1 87.81 76 HIS B C 1
ATOM 4053 O O . HIS B 1 76 ? 7.129 32.531 9.32 1 87.81 76 HIS B O 1
ATOM 4059 N N . LYS B 1 77 ? 6.746 34.438 10.391 1 81.12 77 LYS B N 1
ATOM 4060 C CA . LYS B 1 77 ? 7.734 34.219 11.445 1 81.12 77 LYS B CA 1
ATOM 4061 C C . LYS B 1 77 ? 7.488 32.906 12.164 1 81.12 77 LYS B C 1
ATOM 4063 O O . LYS B 1 77 ? 8.438 32.188 12.531 1 81.12 77 LYS B O 1
ATOM 4068 N N . ASN B 1 78 ? 6.203 32.531 12.211 1 79.56 78 ASN B N 1
ATOM 4069 C CA . ASN B 1 78 ? 5.891 31.344 12.992 1 79.56 78 ASN B CA 1
ATOM 4070 C C . ASN B 1 78 ? 5.668 30.125 12.102 1 79.56 78 ASN B C 1
ATOM 4072 O O . ASN B 1 78 ? 5.32 29.047 12.586 1 79.56 78 ASN B O 1
ATOM 4076 N N . ASP B 1 79 ? 5.961 30.281 10.859 1 87.19 79 ASP B N 1
ATOM 4077 C CA . ASP B 1 79 ? 5.809 29.156 9.945 1 87.19 79 ASP B CA 1
ATOM 4078 C C . ASP B 1 79 ? 7.012 28.219 10.023 1 87.19 79 ASP B C 1
ATOM 4080 O O . ASP B 1 79 ? 8.133 28.656 10.281 1 87.19 79 ASP B O 1
ATOM 4084 N N . PRO B 1 80 ? 6.711 26.953 9.836 1 86.06 80 PRO B N 1
ATOM 4085 C CA . PRO B 1 80 ? 7.844 26.031 9.82 1 86.06 80 PRO B CA 1
ATOM 4086 C C . PRO B 1 80 ? 8.781 26.266 8.641 1 86.06 80 PRO B C 1
ATOM 4088 O O . PRO B 1 80 ? 8.32 26.562 7.535 1 86.06 80 PRO B O 1
ATOM 4091 N N . VAL B 1 81 ? 9.984 26.094 8.906 1 80.62 81 VAL B N 1
ATOM 4092 C CA . VAL B 1 81 ? 10.992 26.312 7.879 1 80.62 81 VAL B CA 1
ATOM 4093 C C . VAL B 1 81 ? 11.086 25.094 6.969 1 80.62 81 VAL B C 1
ATOM 4095 O O . VAL B 1 81 ? 11.133 25.234 5.742 1 80.62 81 VAL B O 1
ATOM 4098 N N . PHE B 1 82 ? 11.156 23.984 7.574 1 83 82 PHE B N 1
ATOM 4099 C CA . PHE B 1 82 ? 11.305 22.75 6.801 1 83 82 PHE B CA 1
ATOM 4100 C C . PHE B 1 82 ? 10 21.984 6.754 1 83 82 PHE B C 1
ATOM 4102 O O . PHE B 1 82 ? 9.625 21.312 7.727 1 83 82 PHE B O 1
ATOM 4109 N N . LEU B 1 83 ? 9.438 21.906 5.598 1 88 83 LEU B N 1
ATOM 4110 C CA . LEU B 1 83 ? 8.133 21.281 5.426 1 88 83 LEU B CA 1
ATOM 4111 C C . LEU B 1 83 ? 8.266 19.766 5.312 1 88 83 LEU B C 1
ATOM 4113 O O . LEU B 1 83 ? 7.289 19.031 5.477 1 88 83 LEU B O 1
ATOM 4117 N N . ALA B 1 84 ? 9.477 19.25 5.102 1 81.44 84 ALA B N 1
ATOM 4118 C CA . ALA B 1 84 ? 9.727 17.828 4.93 1 81.44 84 ALA B CA 1
ATOM 4119 C C . ALA B 1 84 ? 9.391 17.047 6.207 1 81.44 84 ALA B C 1
ATOM 4121 O O . ALA B 1 84 ? 9.148 15.844 6.164 1 81.44 84 ALA B O 1
ATOM 4122 N N . LYS B 1 85 ? 9.359 17.812 7.297 1 84.12 85 LYS B N 1
ATOM 4123 C CA . LYS B 1 85 ? 9.062 17.172 8.578 1 84.12 85 LYS B CA 1
ATOM 4124 C C . LYS B 1 85 ? 7.648 16.594 8.594 1 84.12 85 LYS B C 1
ATOM 4126 O O . LYS B 1 85 ? 7.332 15.734 9.414 1 84.12 85 LYS B O 1
ATOM 4131 N N . TYR B 1 86 ? 6.832 17.094 7.66 1 89.44 86 TYR B N 1
ATOM 4132 C CA . TYR B 1 86 ? 5.457 16.609 7.602 1 89.44 86 TYR B CA 1
ATOM 4133 C C . TYR B 1 86 ? 5.336 15.398 6.695 1 89.44 86 TYR B C 1
ATOM 4135 O O . TYR B 1 86 ? 4.305 14.719 6.68 1 89.44 86 TYR B O 1
ATOM 4143 N N . LEU B 1 87 ? 6.383 15.086 5.98 1 89.38 87 LEU B N 1
ATOM 4144 C CA . LEU B 1 87 ? 6.355 13.984 5.023 1 89.38 87 LEU B CA 1
ATOM 4145 C C . LEU B 1 87 ? 6.984 12.727 5.621 1 89.38 87 LEU B C 1
ATOM 4147 O O . LEU B 1 87 ? 6.617 11.609 5.258 1 89.38 87 LEU B O 1
ATOM 4151 N N . LEU B 1 88 ? 7.934 12.953 6.477 1 83.81 88 LEU B N 1
ATOM 4152 C CA . LEU B 1 88 ? 8.703 11.852 7.039 1 83.81 88 LEU B CA 1
ATOM 4153 C C . LEU B 1 88 ? 8.844 12 8.555 1 83.81 88 LEU B C 1
ATOM 4155 O O . LEU B 1 88 ? 9.117 13.094 9.047 1 83.81 88 LEU B O 1
ATOM 4159 N N . SER B 1 89 ? 8.586 10.898 9.195 1 81.19 89 SER B N 1
ATOM 4160 C CA . SER B 1 89 ? 8.852 10.898 10.625 1 81.19 89 SER B CA 1
ATOM 4161 C C . SER B 1 89 ? 10.352 10.812 10.906 1 81.19 89 SER B C 1
ATOM 4163 O O . SER B 1 89 ? 11.141 10.547 10 1 81.19 89 SER B O 1
ATOM 4165 N N . ASP B 1 90 ? 10.672 11.062 12.18 1 73.81 90 ASP B N 1
ATOM 4166 C CA . ASP B 1 90 ? 12.062 10.906 12.57 1 73.81 90 ASP B CA 1
ATOM 4167 C C . ASP B 1 90 ? 12.555 9.477 12.328 1 73.81 90 ASP B C 1
ATOM 4169 O O . ASP B 1 90 ? 13.68 9.266 11.883 1 73.81 90 ASP B O 1
ATOM 4173 N N . VAL B 1 91 ? 11.648 8.609 12.523 1 75.69 91 VAL B N 1
ATOM 4174 C CA . VAL B 1 91 ? 11.992 7.203 12.328 1 75.69 91 VAL B CA 1
ATOM 4175 C C . VAL B 1 91 ? 12.188 6.922 10.844 1 75.69 91 VAL B C 1
ATOM 4177 O O . VAL B 1 91 ? 13.102 6.18 10.469 1 75.69 91 VAL B O 1
ATOM 4180 N N . ASP B 1 92 ? 11.422 7.551 10.062 1 79.62 92 ASP B N 1
ATOM 4181 C CA . ASP B 1 92 ? 11.562 7.406 8.617 1 79.62 92 ASP B CA 1
ATOM 4182 C C . ASP B 1 92 ? 12.914 7.934 8.141 1 79.62 92 ASP B C 1
ATOM 4184 O O . ASP B 1 92 ? 13.586 7.293 7.332 1 79.62 92 ASP B O 1
ATOM 4188 N N . MET B 1 93 ? 13.188 9.016 8.664 1 74.81 93 MET B N 1
ATOM 4189 C CA . MET B 1 93 ? 14.43 9.664 8.266 1 74.81 93 MET B CA 1
ATOM 4190 C C . MET B 1 93 ? 15.633 8.82 8.68 1 74.81 93 MET B C 1
ATOM 4192 O O . MET B 1 93 ? 16.594 8.672 7.91 1 74.81 93 MET B O 1
ATOM 4196 N N . GLN B 1 94 ? 15.555 8.328 9.812 1 76.44 94 GLN B N 1
ATOM 4197 C CA . GLN B 1 94 ? 16.641 7.48 10.305 1 76.44 94 GLN B CA 1
ATOM 4198 C C . GLN B 1 94 ? 16.797 6.234 9.438 1 76.44 94 GLN B C 1
ATOM 4200 O O . GLN B 1 94 ? 17.922 5.836 9.109 1 76.44 94 GLN B O 1
ATOM 4205 N N . ARG B 1 95 ? 15.734 5.754 9.078 1 77.12 95 ARG B N 1
ATOM 4206 C CA . ARG B 1 95 ? 15.758 4.551 8.25 1 77.12 95 ARG B CA 1
ATOM 4207 C C . ARG B 1 95 ? 16.359 4.836 6.879 1 77.12 95 ARG B C 1
ATOM 4209 O O . ARG B 1 95 ? 17.156 4.055 6.371 1 77.12 95 ARG B O 1
ATOM 4216 N N . GLU B 1 96 ? 15.922 5.852 6.367 1 73.12 96 GLU B N 1
ATOM 4217 C CA . GLU B 1 96 ? 16.453 6.223 5.059 1 73.12 96 GLU B CA 1
ATOM 4218 C C . GLU B 1 96 ? 17.953 6.469 5.121 1 73.12 96 GLU B C 1
ATOM 4220 O O . GLU B 1 96 ? 18.688 6.117 4.195 1 73.12 96 GLU B O 1
ATOM 4225 N N . MET B 1 97 ? 18.297 7.055 6.188 1 74.12 97 MET B N 1
ATOM 4226 C CA . MET B 1 97 ? 19.734 7.324 6.348 1 74.12 97 MET B CA 1
ATOM 4227 C C . MET B 1 97 ? 20.516 6.027 6.484 1 74.12 97 MET B C 1
ATOM 4229 O O . MET B 1 97 ? 21.594 5.887 5.902 1 74.12 97 MET B O 1
ATOM 4233 N N . VAL B 1 98 ? 19.953 5.168 7.195 1 77.31 98 VAL B N 1
ATOM 4234 C CA . VAL B 1 98 ? 20.625 3.877 7.375 1 77.31 98 VAL B CA 1
ATOM 4235 C C . VAL B 1 98 ? 20.719 3.16 6.031 1 77.31 98 VAL B C 1
ATOM 4237 O O . VAL B 1 98 ? 21.766 2.602 5.699 1 77.31 98 VAL B O 1
ATOM 4240 N N . ARG B 1 99 ? 19.703 3.205 5.289 1 71.5 99 ARG B N 1
ATOM 4241 C CA . ARG B 1 99 ? 19.719 2.586 3.967 1 71.5 99 ARG B CA 1
ATOM 4242 C C . ARG B 1 99 ? 20.797 3.199 3.084 1 71.5 99 ARG B C 1
ATOM 4244 O O . ARG B 1 99 ? 21.5 2.484 2.369 1 71.5 99 ARG B O 1
ATOM 4251 N N . VAL B 1 100 ? 20.828 4.453 3.146 1 66.38 100 VAL B N 1
ATOM 4252 C CA . VAL B 1 100 ? 21.828 5.176 2.355 1 66.38 100 VAL B CA 1
ATOM 4253 C C . VAL B 1 100 ? 23.234 4.793 2.816 1 66.38 100 VAL B C 1
ATOM 4255 O O . VAL B 1 100 ? 24.125 4.594 1.993 1 66.38 100 VAL B O 1
ATOM 4258 N N . MET B 1 101 ? 23.406 4.676 4.109 1 71.25 101 MET B N 1
ATOM 4259 C CA . MET B 1 101 ? 24.703 4.309 4.668 1 71.25 101 MET B CA 1
ATOM 4260 C C . MET B 1 101 ? 25.094 2.893 4.254 1 71.25 101 MET B C 1
ATOM 4262 O O . MET B 1 101 ? 26.25 2.635 3.914 1 71.25 101 MET B O 1
ATOM 4266 N N . GLU B 1 102 ? 24.141 2.043 4.277 1 71 102 GLU B N 1
ATOM 4267 C CA . GLU B 1 102 ? 24.375 0.663 3.865 1 71 102 GLU B CA 1
ATOM 4268 C C . GLU B 1 102 ? 24.766 0.587 2.393 1 71 102 GLU B C 1
ATOM 4270 O O . GLU B 1 102 ? 25.719 -0.113 2.033 1 71 102 GLU B O 1
ATOM 4275 N N . LYS B 1 103 ? 24.109 1.306 1.648 1 63.81 103 LYS B N 1
ATOM 4276 C CA . LYS B 1 103 ? 24.406 1.328 0.217 1 63.81 103 LYS B CA 1
ATOM 4277 C C . LYS B 1 103 ? 25.781 1.923 -0.058 1 63.81 103 LYS B C 1
ATOM 4279 O O . LYS B 1 103 ? 26.453 1.521 -1.005 1 63.81 103 LYS B O 1
ATOM 4284 N N . ALA B 1 104 ? 26.031 2.871 0.821 1 61.41 104 ALA B N 1
ATOM 4285 C CA . ALA B 1 104 ? 27.328 3.529 0.692 1 61.41 104 ALA B CA 1
ATOM 4286 C C . ALA B 1 104 ? 28.422 2.703 1.35 1 61.41 104 ALA B C 1
ATOM 4288 O O . ALA B 1 104 ? 29.562 3.154 1.453 1 61.41 104 ALA B O 1
ATOM 4289 N N . GLU B 1 105 ? 28.031 1.562 1.891 1 70 105 GLU B N 1
ATOM 4290 C CA . GLU B 1 105 ? 28.953 0.638 2.535 1 70 105 GLU B CA 1
ATOM 4291 C C . GLU B 1 105 ? 29.672 1.3 3.709 1 70 105 GLU B C 1
ATOM 4293 O O . GLU B 1 105 ? 30.891 1.152 3.867 1 70 105 GLU B O 1
ATOM 4298 N N . ILE B 1 106 ? 28.906 2.061 4.32 1 71.88 106 ILE B N 1
ATOM 4299 C CA . ILE B 1 106 ? 29.422 2.631 5.562 1 71.88 106 ILE B CA 1
ATOM 4300 C C . ILE B 1 106 ? 29.531 1.537 6.621 1 71.88 106 ILE B C 1
ATOM 4302 O O . ILE B 1 106 ? 28.719 0.608 6.652 1 71.88 106 ILE B O 1
ATOM 4306 N N . GLY B 1 107 ? 30.641 1.619 7.348 1 74.12 107 GLY B N 1
ATOM 4307 C CA . GLY B 1 107 ? 30.875 0.627 8.383 1 74.12 107 GLY B CA 1
ATOM 4308 C C . GLY B 1 107 ? 29.688 0.446 9.312 1 74.12 107 GLY B C 1
ATOM 4309 O O . GLY B 1 107 ? 29 1.412 9.648 1 74.12 107 GLY B O 1
ATOM 4310 N N . LEU B 1 108 ? 29.5 -0.748 9.734 1 80.5 108 LEU B N 1
ATOM 4311 C CA . LEU B 1 108 ? 28.359 -1.105 10.562 1 80.5 108 LEU B CA 1
ATOM 4312 C C . LEU B 1 108 ? 28.438 -0.415 11.922 1 80.5 108 LEU B C 1
ATOM 4314 O O . LEU B 1 108 ? 27.406 -0.128 12.539 1 80.5 108 LEU B O 1
ATOM 4318 N N . GLU B 1 109 ? 29.641 -0.23 12.32 1 79.94 109 GLU B N 1
ATOM 4319 C CA . GLU B 1 109 ? 29.812 0.444 13.602 1 79.94 109 GLU B CA 1
ATOM 4320 C C . GLU B 1 109 ? 29.266 1.868 13.562 1 79.94 109 GLU B C 1
ATOM 4322 O O . GLU B 1 109 ? 28.719 2.355 14.547 1 79.94 109 GLU B O 1
ATOM 4327 N N . PHE B 1 110 ? 29.422 2.453 12.445 1 81.06 110 PHE B N 1
ATOM 4328 C CA . PHE B 1 110 ? 28.938 3.82 12.289 1 81.06 110 PHE B CA 1
ATOM 4329 C C . PHE B 1 110 ? 27.422 3.842 12.156 1 81.06 110 PHE B C 1
ATOM 4331 O O . PHE B 1 110 ? 26.75 4.754 12.656 1 81.06 110 PHE B O 1
ATOM 4338 N N . ILE B 1 111 ? 26.922 2.881 11.43 1 80.62 111 ILE B N 1
ATOM 4339 C CA . ILE B 1 111 ? 25.484 2.752 11.312 1 80.62 111 ILE B CA 1
ATOM 4340 C C . ILE B 1 111 ? 24.875 2.531 12.695 1 80.62 111 ILE B C 1
ATOM 4342 O O . ILE B 1 111 ? 23.859 3.148 13.039 1 80.62 111 ILE B O 1
ATOM 4346 N N . TYR B 1 112 ? 25.516 1.734 13.383 1 81 112 TYR B N 1
ATOM 4347 C CA . TYR B 1 112 ? 25.094 1.483 14.75 1 81 112 TYR B CA 1
ATOM 4348 C C . TYR B 1 112 ? 25.125 2.76 15.578 1 81 112 TYR B C 1
ATOM 4350 O O . TYR B 1 112 ? 24.203 3.055 16.328 1 81 112 TYR B O 1
ATOM 4358 N N . ALA B 1 113 ? 26.156 3.418 15.516 1 81.25 113 ALA B N 1
ATOM 4359 C CA . ALA B 1 113 ? 26.312 4.664 16.266 1 81.25 113 ALA B CA 1
ATOM 4360 C C . ALA B 1 113 ? 25.25 5.676 15.875 1 81.25 113 ALA B C 1
ATOM 4362 O O . ALA B 1 113 ? 24.688 6.363 16.734 1 81.25 113 ALA B O 1
ATOM 4363 N N . TYR B 1 114 ? 25 5.75 14.648 1 81.06 114 TYR B N 1
ATOM 4364 C CA . TYR B 1 114 ? 23.953 6.637 14.141 1 81.06 114 TYR B CA 1
ATOM 4365 C C . TYR B 1 114 ? 22.594 6.293 14.758 1 81.06 114 TYR B C 1
ATOM 4367 O O . TYR B 1 114 ? 21.875 7.18 15.211 1 81.06 114 TYR B O 1
ATOM 4375 N N . GLN B 1 115 ? 22.312 5.098 14.75 1 80.25 115 GLN B N 1
ATOM 4376 C CA . GLN B 1 115 ? 21.031 4.641 15.289 1 80.25 115 GLN B CA 1
ATOM 4377 C C . GLN B 1 115 ? 20.969 4.855 16.797 1 80.25 115 GLN B C 1
ATOM 4379 O O . GLN B 1 115 ? 19.953 5.332 17.312 1 80.25 115 GLN B O 1
ATOM 4384 N N . LYS B 1 116 ? 21.984 4.562 17.422 1 79.88 116 LYS B N 1
ATOM 4385 C CA . LYS B 1 116 ? 22.031 4.625 18.875 1 79.88 116 LYS B CA 1
ATOM 4386 C C . LYS B 1 116 ? 21.953 6.066 19.375 1 79.88 116 LYS B C 1
ATOM 4388 O O . LYS B 1 116 ? 21.391 6.336 20.438 1 79.88 116 LYS B O 1
ATOM 4393 N N . THR B 1 117 ? 22.5 6.914 18.672 1 79.44 117 THR B N 1
ATOM 4394 C CA . THR B 1 117 ? 22.562 8.305 19.109 1 79.44 117 THR B CA 1
ATOM 4395 C C . THR B 1 117 ? 21.328 9.07 18.625 1 79.44 117 THR B C 1
ATOM 4397 O O . THR B 1 117 ? 21.219 10.281 18.844 1 79.44 117 THR B O 1
ATOM 4400 N N . GLY B 1 118 ? 20.516 8.438 17.938 1 74.12 118 GLY B N 1
ATOM 4401 C CA . GLY B 1 118 ? 19.281 9.07 17.5 1 74.12 118 GLY B CA 1
ATOM 4402 C C . GLY B 1 118 ? 19.438 9.906 16.25 1 74.12 118 GLY B C 1
ATOM 4403 O O . GLY B 1 118 ? 18.688 10.859 16.031 1 74.12 118 GLY B O 1
ATOM 4404 N N . GLY B 1 119 ? 20.531 9.594 15.5 1 74.62 119 GLY B N 1
ATOM 4405 C CA . GLY B 1 119 ? 20.641 10.258 14.211 1 74.62 119 GLY B CA 1
ATOM 4406 C C . GLY B 1 119 ? 21.844 11.18 14.109 1 74.62 119 GLY B C 1
ATOM 4407 O O . GLY B 1 119 ? 21.906 12.031 13.219 1 74.62 119 GLY B O 1
ATOM 4408 N N . LEU B 1 120 ? 22.703 11.102 15.109 1 75.5 120 LEU B N 1
ATOM 4409 C CA . LEU B 1 120 ? 23.938 11.867 15.039 1 75.5 120 LEU B CA 1
ATOM 4410 C C . LEU B 1 120 ? 24.891 11.258 14.016 1 75.5 120 LEU B C 1
ATOM 4412 O O . LEU B 1 120 ? 25.109 10.047 14.008 1 75.5 120 LEU B O 1
ATOM 4416 N N . LEU B 1 121 ? 25.172 12.078 13 1 72.88 121 LEU B N 1
ATOM 4417 C CA . LEU B 1 121 ? 26.172 11.633 12.031 1 72.88 121 LEU B CA 1
ATOM 4418 C C . LEU B 1 121 ? 27.406 12.523 12.07 1 72.88 121 LEU B C 1
ATOM 4420 O O . LEU B 1 121 ? 27.391 13.633 11.531 1 72.88 121 LEU B O 1
ATOM 4424 N N . LEU B 1 122 ? 28.406 11.977 12.68 1 72 122 LEU B N 1
ATOM 4425 C CA . LEU B 1 122 ? 29.641 12.742 12.789 1 72 122 LEU B CA 1
ATOM 4426 C C . LEU B 1 122 ? 30.594 12.414 11.648 1 72 122 LEU B C 1
ATOM 4428 O O . LEU B 1 122 ? 30.828 11.234 11.352 1 72 122 LEU B O 1
ATOM 4432 N N . THR B 1 123 ? 30.797 13.422 10.906 1 66.31 123 THR B N 1
ATOM 4433 C CA . THR B 1 123 ? 31.828 13.328 9.867 1 66.31 123 THR B CA 1
ATOM 4434 C C . THR B 1 123 ? 33.031 14.195 10.219 1 66.31 123 THR B C 1
ATOM 4436 O O . THR B 1 123 ? 33 14.953 11.188 1 66.31 123 THR B O 1
ATOM 4439 N N . GLU B 1 124 ? 34.062 13.953 9.414 1 63.88 124 GLU B N 1
ATOM 4440 C CA . GLU B 1 124 ? 35.25 14.766 9.633 1 63.88 124 GLU B CA 1
ATOM 4441 C C . GLU B 1 124 ? 34.938 16.25 9.508 1 63.88 124 GLU B C 1
ATOM 4443 O O . GLU B 1 124 ? 35.5 17.078 10.242 1 63.88 124 GLU B O 1
ATOM 4448 N N . GLU B 1 125 ? 34 16.484 8.711 1 61.69 125 GLU B N 1
ATOM 4449 C CA . GLU B 1 125 ? 33.688 17.875 8.414 1 61.69 125 GLU B CA 1
ATOM 4450 C C . GLU B 1 125 ? 32.844 18.5 9.523 1 61.69 125 GLU B C 1
ATOM 4452 O O . GLU B 1 125 ? 32.969 19.703 9.789 1 61.69 125 GLU B O 1
ATOM 4457 N N . ASN B 1 126 ? 32.094 17.594 10.195 1 64.5 126 ASN B N 1
ATOM 4458 C CA . ASN B 1 126 ? 31.172 18.219 11.141 1 64.5 126 ASN B CA 1
ATOM 4459 C C . ASN B 1 126 ? 31.562 17.906 12.586 1 64.5 126 ASN B C 1
ATOM 4461 O O . ASN B 1 126 ? 30.891 18.359 13.516 1 64.5 126 ASN B O 1
ATOM 4465 N N . GLU B 1 127 ? 32.562 17.203 12.656 1 69.31 127 GLU B N 1
ATOM 4466 C CA . GLU B 1 127 ? 33 16.828 13.992 1 69.31 127 GLU B CA 1
ATOM 4467 C C . GLU B 1 127 ? 33.281 18.062 14.844 1 69.31 127 GLU B C 1
ATOM 4469 O O . GLU B 1 127 ? 33.031 18.062 16.047 1 69.31 127 GLU B O 1
ATOM 4474 N N . LYS B 1 128 ? 33.688 18.984 14.156 1 65.69 128 LYS B N 1
ATOM 4475 C CA . LYS B 1 128 ? 34.094 20.188 14.875 1 65.69 128 LYS B CA 1
ATOM 4476 C C . LYS B 1 128 ? 32.875 20.969 15.344 1 65.69 128 LYS B C 1
ATOM 4478 O O . LYS B 1 128 ? 33 21.891 16.172 1 65.69 128 LYS B O 1
ATOM 4483 N N . LEU B 1 129 ? 31.828 20.547 14.836 1 67 129 LEU B N 1
ATOM 4484 C CA . LEU B 1 129 ? 30.594 21.25 15.203 1 67 129 LEU B CA 1
ATOM 4485 C C . LEU B 1 129 ? 29.812 20.453 16.25 1 67 129 LEU B C 1
ATOM 4487 O O . LEU B 1 129 ? 28.781 20.922 16.75 1 67 129 LEU B O 1
ATOM 4491 N N . ALA B 1 130 ? 30.375 19.344 16.594 1 69.69 130 ALA B N 1
ATOM 4492 C CA . ALA B 1 130 ? 29.672 18.484 17.547 1 69.69 130 ALA B CA 1
ATOM 4493 C C . ALA B 1 130 ? 29.969 18.906 18.984 1 69.69 130 ALA B C 1
ATOM 4495 O O . ALA B 1 130 ? 31.047 19.406 19.281 1 69.69 130 ALA B O 1
ATOM 4496 N N . THR B 1 131 ? 28.938 18.828 19.734 1 74.19 131 THR B N 1
ATOM 4497 C CA . THR B 1 131 ? 29.141 19.062 21.156 1 74.19 131 THR B CA 1
ATOM 4498 C C . THR B 1 131 ? 30 17.969 21.781 1 74.19 131 THR B C 1
ATOM 4500 O O . THR B 1 131 ? 30.188 16.906 21.172 1 74.19 131 THR B O 1
ATOM 4503 N N . GLY B 1 132 ? 30.562 18.328 22.906 1 71.12 132 GLY B N 1
ATOM 4504 C CA . GLY B 1 132 ? 31.297 17.312 23.641 1 71.12 132 GLY B CA 1
ATOM 4505 C C . GLY B 1 132 ? 30.469 16.062 23.922 1 71.12 132 GLY B C 1
ATOM 4506 O O . GLY B 1 132 ? 30.969 14.945 23.797 1 71.12 132 GLY B O 1
ATOM 4507 N N . LYS B 1 133 ? 29.312 16.281 24.266 1 77.5 133 LYS B N 1
ATOM 4508 C CA . LYS B 1 133 ? 28.422 15.164 24.547 1 77.5 133 LYS B CA 1
ATOM 4509 C C . LYS B 1 133 ? 28.156 14.328 23.297 1 77.5 133 LYS B C 1
ATOM 4511 O O . LYS B 1 133 ? 28.125 13.094 23.359 1 77.5 133 LYS B O 1
ATOM 4516 N N . ASP B 1 134 ? 27.984 15.023 22.281 1 77.81 134 ASP B N 1
ATOM 4517 C CA . ASP B 1 134 ? 27.766 14.328 21.016 1 77.81 134 ASP B CA 1
ATOM 4518 C C . ASP B 1 134 ? 28.938 13.406 20.672 1 77.81 134 ASP B C 1
ATOM 4520 O O . ASP B 1 134 ? 28.734 12.273 20.25 1 77.81 134 ASP B O 1
ATOM 4524 N N . LEU B 1 135 ? 30.078 13.961 20.891 1 78.12 135 LEU B N 1
ATOM 4525 C CA . LEU B 1 135 ? 31.281 13.195 20.594 1 78.12 135 LEU B CA 1
ATOM 4526 C C . LEU B 1 135 ? 31.406 11.984 21.516 1 78.12 135 LEU B C 1
ATOM 4528 O O . LEU B 1 135 ? 31.766 10.898 21.062 1 78.12 135 LEU B O 1
ATOM 4532 N N . GLU B 1 136 ? 31.062 12.203 22.656 1 81.88 136 GLU B N 1
ATOM 4533 C CA . GLU B 1 136 ? 31.125 11.109 23.625 1 81.88 136 GLU B CA 1
ATOM 4534 C C . GLU B 1 136 ? 30.109 10.023 23.297 1 81.88 136 GLU B C 1
ATOM 4536 O O . GLU B 1 136 ? 30.453 8.836 23.312 1 81.88 136 GLU B O 1
ATOM 4541 N N . ASP B 1 137 ? 28.953 10.422 23.094 1 84.81 137 ASP B N 1
ATOM 4542 C CA . ASP B 1 137 ? 27.891 9.461 22.797 1 84.81 137 ASP B CA 1
ATOM 4543 C C . ASP B 1 137 ? 28.219 8.656 21.531 1 84.81 137 ASP B C 1
ATOM 4545 O O . ASP B 1 137 ? 27.969 7.449 21.484 1 84.81 137 ASP B O 1
ATOM 4549 N N . TRP B 1 138 ? 28.734 9.32 20.625 1 84.44 138 TRP B N 1
ATOM 4550 C CA . TRP B 1 138 ? 29.109 8.68 19.359 1 84.44 138 TRP B CA 1
ATOM 4551 C C . TRP B 1 138 ? 30.203 7.648 19.578 1 84.44 138 TRP B C 1
ATOM 4553 O O . TRP B 1 138 ? 30.094 6.504 19.125 1 84.44 138 TRP B O 1
ATOM 4563 N N . ASN B 1 139 ? 31.188 8.055 20.234 1 83.69 139 ASN B N 1
ATOM 4564 C CA . ASN B 1 139 ? 32.312 7.152 20.5 1 83.69 139 ASN B CA 1
ATOM 4565 C C . ASN B 1 139 ? 31.891 5.973 21.375 1 83.69 139 ASN B C 1
ATOM 4567 O O . ASN B 1 139 ? 32.344 4.848 21.156 1 83.69 139 ASN B O 1
ATOM 4571 N N . ASN B 1 140 ? 31.078 6.277 22.297 1 86.44 140 ASN B N 1
ATOM 4572 C CA . ASN B 1 140 ? 30.562 5.199 23.125 1 86.44 140 ASN B CA 1
ATOM 4573 C C . ASN B 1 140 ? 29.781 4.176 22.312 1 86.44 140 ASN B C 1
ATOM 4575 O O . ASN B 1 140 ? 29.859 2.973 22.578 1 86.44 140 ASN B O 1
ATOM 4579 N N . ALA B 1 141 ? 29.016 4.66 21.422 1 85.75 141 ALA B N 1
ATOM 4580 C CA . ALA B 1 141 ? 28.219 3.764 20.578 1 85.75 141 ALA B CA 1
ATOM 4581 C C . ALA B 1 141 ? 29.125 2.881 19.734 1 85.75 141 ALA B C 1
ATOM 4583 O O . ALA B 1 141 ? 28.844 1.693 19.547 1 85.75 141 ALA B O 1
ATOM 4584 N N . ILE B 1 142 ? 30.141 3.438 19.266 1 82.25 142 ILE B N 1
ATOM 4585 C CA . ILE B 1 142 ? 31.094 2.684 18.453 1 82.25 142 ILE B CA 1
ATOM 4586 C C . ILE B 1 142 ? 31.766 1.604 19.312 1 82.25 142 ILE B C 1
ATOM 4588 O O . ILE B 1 142 ? 31.875 0.453 18.891 1 82.25 142 ILE B O 1
ATOM 4592 N N . ASP B 1 143 ? 32.094 1.976 20.438 1 82.44 143 ASP B N 1
ATOM 4593 C CA . ASP B 1 143 ? 32.719 1.025 21.359 1 82.44 143 ASP B CA 1
ATOM 4594 C C . ASP B 1 143 ? 31.75 -0.112 21.703 1 82.44 143 ASP B C 1
ATOM 4596 O O . ASP B 1 143 ? 32.156 -1.271 21.797 1 82.44 143 ASP B O 1
ATOM 4600 N N . GLU B 1 144 ? 30.625 0.284 21.984 1 83.88 144 GLU B N 1
ATOM 4601 C CA . GLU B 1 144 ? 29.594 -0.708 22.297 1 83.88 144 GLU B CA 1
ATOM 4602 C C . GLU B 1 144 ? 29.422 -1.714 21.172 1 83.88 144 GLU B C 1
ATOM 4604 O O . GLU B 1 144 ? 29.234 -2.906 21.406 1 83.88 144 GLU B O 1
ATOM 4609 N N . TYR B 1 145 ? 29.438 -1.263 20.016 1 78.44 145 TYR B N 1
ATOM 4610 C CA . TYR B 1 145 ? 29.328 -2.133 18.859 1 78.44 145 TYR B CA 1
ATOM 4611 C C . TYR B 1 145 ? 30.453 -3.164 18.844 1 78.44 145 TYR B C 1
ATOM 4613 O O . TYR B 1 145 ? 30.203 -4.352 18.625 1 78.44 145 TYR B O 1
ATOM 4621 N N . PHE B 1 146 ? 31.609 -2.73 19.094 1 77.19 146 PHE B N 1
ATOM 4622 C CA . PHE B 1 146 ? 32.75 -3.615 19.016 1 77.19 146 PHE B CA 1
ATOM 4623 C C . PHE B 1 146 ? 32.844 -4.516 20.25 1 77.19 146 PHE B C 1
ATOM 4625 O O . PHE B 1 146 ? 33.438 -5.586 20.203 1 77.19 146 PHE B O 1
ATOM 4632 N N . SER B 1 147 ? 32.25 -3.996 21.281 1 76.19 147 SER B N 1
ATOM 4633 C CA . SER B 1 147 ? 32.281 -4.824 22.484 1 76.19 147 SER B CA 1
ATOM 4634 C C . SER B 1 147 ? 31.281 -5.973 22.375 1 76.19 147 SER B C 1
ATOM 4636 O O . SER B 1 147 ? 31.234 -6.852 23.234 1 76.19 147 SER B O 1
ATOM 4638 N N . GLY B 1 148 ? 30.594 -6.066 21.219 1 66.31 148 GLY B N 1
ATOM 4639 C CA . GLY B 1 148 ? 29.672 -7.164 20.969 1 66.31 148 GLY B CA 1
ATOM 4640 C C . GLY B 1 148 ? 28.297 -6.941 21.562 1 66.31 148 GLY B C 1
ATOM 4641 O O . GLY B 1 148 ? 27.453 -7.832 21.531 1 66.31 148 GLY B O 1
ATOM 4642 N N . VAL B 1 149 ? 28.188 -5.965 22.359 1 56.69 149 VAL B N 1
ATOM 4643 C CA . VAL B 1 149 ? 26.906 -5.719 23.031 1 56.69 149 VAL B CA 1
ATOM 4644 C C . VAL B 1 149 ? 25.844 -5.348 22 1 56.69 149 VAL B C 1
ATOM 4646 O O . VAL B 1 149 ? 24.75 -4.902 22.359 1 56.69 149 VAL B O 1
ATOM 4649 N N . SER B 1 150 ? 26.25 -5.414 20.859 1 57 150 SER B N 1
ATOM 4650 C CA . SER B 1 150 ? 25.188 -5.125 19.906 1 57 150 SER B CA 1
ATOM 4651 C C . SER B 1 150 ? 23.906 -5.871 20.25 1 57 150 SER B C 1
ATOM 4653 O O . SER B 1 150 ? 23.953 -6.934 20.875 1 57 150 SER B O 1
ATOM 4655 N N . LYS B 1 151 ? 22.922 -5.148 20.328 1 57.44 151 LYS B N 1
ATOM 4656 C CA . LYS B 1 151 ? 21.625 -5.633 20.797 1 57.44 151 LYS B CA 1
ATOM 4657 C C . LYS B 1 151 ? 21.281 -6.988 20.188 1 57.44 151 LYS B C 1
ATOM 4659 O O . LYS B 1 151 ? 21.094 -7.094 18.969 1 57.44 151 LYS B O 1
ATOM 4664 N N . LYS B 1 152 ? 21.891 -8 20.922 1 60.75 152 LYS B N 1
ATOM 4665 C CA . LYS B 1 152 ? 21.422 -9.344 20.578 1 60.75 152 LYS B CA 1
ATOM 4666 C C . LYS B 1 152 ? 19.922 -9.359 20.344 1 60.75 152 LYS B C 1
ATOM 4668 O O . LYS B 1 152 ? 19.156 -8.852 21.172 1 60.75 152 LYS B O 1
ATOM 4673 N N . LEU B 1 153 ? 19.594 -9.594 19.188 1 69.56 153 LEU B N 1
ATOM 4674 C CA . LEU B 1 153 ? 18.172 -9.719 18.891 1 69.56 153 LEU B CA 1
ATOM 4675 C C . LEU B 1 153 ? 17.5 -10.719 19.828 1 69.56 153 LEU B C 1
ATOM 4677 O O . LEU B 1 153 ? 18.094 -11.75 20.156 1 69.56 153 LEU B O 1
ATOM 4681 N N . SER B 1 154 ? 16.422 -10.312 20.422 1 79.94 154 SER B N 1
ATOM 4682 C CA . SER B 1 154 ? 15.617 -11.234 21.203 1 79.94 154 SER B CA 1
ATOM 4683 C C . SER B 1 154 ? 15.188 -12.438 20.375 1 79.94 154 SER B C 1
ATOM 4685 O O . SER B 1 154 ? 15.258 -12.414 19.156 1 79.94 154 SER B O 1
ATOM 4687 N N . LYS B 1 155 ? 14.977 -13.469 21.016 1 82.62 155 LYS B N 1
ATOM 4688 C CA . LYS B 1 155 ? 14.469 -14.664 20.359 1 82.62 155 LYS B CA 1
ATOM 4689 C C . LYS B 1 155 ? 13.273 -14.328 19.469 1 82.62 155 LYS B C 1
ATOM 4691 O O . LYS B 1 155 ? 13.172 -14.828 18.344 1 82.62 155 LYS B O 1
ATOM 4696 N N . LEU B 1 156 ? 12.406 -13.555 20 1 85.56 156 LEU B N 1
ATOM 4697 C CA . LEU B 1 156 ? 11.219 -13.156 19.25 1 85.56 156 LEU B CA 1
ATOM 4698 C C . LEU B 1 156 ? 11.594 -12.383 18 1 85.56 156 LEU B C 1
ATOM 4700 O O . LEU B 1 156 ? 10.984 -12.586 16.938 1 85.56 156 LEU B O 1
ATOM 4704 N N . GLU B 1 157 ? 12.562 -11.586 18.094 1 85.62 157 GLU B N 1
ATOM 4705 C CA . GLU B 1 157 ? 13.008 -10.797 16.953 1 85.62 157 GLU B CA 1
ATOM 4706 C C . GLU B 1 157 ? 13.641 -11.695 15.883 1 85.62 157 GLU B C 1
ATOM 4708 O O . GLU B 1 157 ? 13.422 -11.484 14.688 1 85.62 157 GLU B O 1
ATOM 4713 N N . ILE B 1 158 ? 14.305 -12.609 16.328 1 87.44 158 ILE B N 1
ATOM 4714 C CA . ILE B 1 158 ? 14.945 -13.539 15.414 1 87.44 158 ILE B CA 1
ATOM 4715 C C . ILE B 1 158 ? 13.883 -14.367 14.695 1 87.44 158 ILE B C 1
ATOM 4717 O O . ILE B 1 158 ? 13.953 -14.539 13.477 1 87.44 158 ILE B O 1
ATOM 4721 N N . LEU B 1 159 ? 12.969 -14.844 15.445 1 90.38 159 LEU B N 1
ATOM 4722 C CA . LEU B 1 159 ? 11.891 -15.641 14.867 1 90.38 159 LEU B CA 1
ATOM 4723 C C . LEU B 1 159 ? 11.086 -14.82 13.867 1 90.38 159 LEU B C 1
ATOM 4725 O O . LEU B 1 159 ? 10.719 -15.32 12.797 1 90.38 159 LEU B O 1
ATOM 4729 N N . PHE B 1 160 ? 10.891 -13.656 14.227 1 90.69 160 PHE B N 1
ATOM 4730 C CA . PHE B 1 160 ? 10.094 -12.797 13.359 1 90.69 160 PHE B CA 1
ATOM 4731 C C . PHE B 1 160 ? 10.836 -12.484 12.07 1 90.69 160 PHE B C 1
ATOM 4733 O O . PHE B 1 160 ? 10.234 -12.422 10.992 1 90.69 160 PHE B O 1
ATOM 4740 N N . GLN B 1 161 ? 12.078 -12.297 12.172 1 87.69 161 GLN B N 1
ATOM 4741 C CA . GLN B 1 161 ? 12.883 -12.047 10.984 1 87.69 161 GLN B CA 1
ATOM 4742 C C . GLN B 1 161 ? 12.883 -13.258 10.055 1 87.69 161 GLN B C 1
ATOM 4744 O O . GLN B 1 161 ? 12.742 -13.109 8.836 1 87.69 161 GLN B O 1
ATOM 4749 N N . SER B 1 162 ? 13.062 -14.328 10.672 1 91.56 162 SER B N 1
ATOM 4750 C CA . SER B 1 162 ? 13.039 -15.57 9.898 1 91.56 162 SER B CA 1
ATOM 4751 C C . SER B 1 162 ? 11.688 -15.781 9.234 1 91.56 162 SER B C 1
ATOM 4753 O O . SER B 1 162 ? 11.617 -16.219 8.078 1 91.56 162 SER B O 1
ATOM 4755 N N . PHE B 1 163 ? 10.688 -15.461 9.977 1 95 163 PHE B N 1
ATOM 4756 C CA . PHE B 1 163 ? 9.328 -15.617 9.469 1 95 163 PHE B CA 1
ATOM 4757 C C . PHE B 1 163 ? 9.062 -14.656 8.312 1 95 163 PHE B C 1
ATOM 4759 O O . PHE B 1 163 ? 8.398 -15.016 7.34 1 95 163 PHE B O 1
ATOM 4766 N N . THR B 1 164 ? 9.594 -13.492 8.383 1 94.12 164 THR B N 1
ATOM 4767 C CA . THR B 1 164 ? 9.391 -12.445 7.387 1 94.12 164 THR B CA 1
ATOM 4768 C C . THR B 1 164 ? 9.961 -12.867 6.035 1 94.12 164 THR B C 1
ATOM 4770 O O . THR B 1 164 ? 9.414 -12.516 4.988 1 94.12 164 THR B O 1
ATOM 4773 N N . GLU B 1 165 ? 10.922 -13.711 6.027 1 91.94 165 GLU B N 1
ATOM 4774 C CA . GLU B 1 165 ? 11.57 -14.156 4.797 1 91.94 165 GLU B CA 1
ATOM 4775 C C . GLU B 1 165 ? 10.641 -15.031 3.969 1 91.94 165 GLU B C 1
ATOM 4777 O O . GLU B 1 165 ? 10.836 -15.195 2.762 1 91.94 165 GLU B O 1
ATOM 4782 N N . GLU B 1 166 ? 9.656 -15.492 4.625 1 96.81 166 GLU B N 1
ATOM 4783 C CA . GLU B 1 166 ? 8.734 -16.391 3.928 1 96.81 166 GLU B CA 1
ATOM 4784 C C . GLU B 1 166 ? 7.898 -15.625 2.9 1 96.81 166 GLU B C 1
ATOM 4786 O O . GLU B 1 166 ? 7.32 -16.234 1.995 1 96.81 166 GLU B O 1
ATOM 4791 N N . ILE B 1 167 ? 7.82 -14.305 3.072 1 96.44 167 ILE B N 1
ATOM 4792 C CA . ILE B 1 167 ? 7.133 -13.5 2.07 1 96.44 167 ILE B CA 1
ATOM 4793 C C . ILE B 1 167 ? 7.738 -13.758 0.693 1 96.44 167 ILE B C 1
ATOM 4795 O O . ILE B 1 167 ? 7.016 -13.992 -0.277 1 96.44 167 ILE B O 1
ATOM 4799 N N . PHE B 1 168 ? 9.008 -13.844 0.631 1 94.25 168 PHE B N 1
ATOM 4800 C CA . PHE B 1 168 ? 9.719 -14.023 -0.63 1 94.25 168 PHE B CA 1
ATOM 4801 C C . PHE B 1 168 ? 9.555 -15.445 -1.149 1 94.25 168 PHE B C 1
ATOM 4803 O O . PHE B 1 168 ? 9.406 -15.656 -2.355 1 94.25 168 PHE B O 1
ATOM 4810 N N . ALA B 1 169 ? 9.578 -16.328 -0.214 1 96.5 169 ALA B N 1
ATOM 4811 C CA . ALA B 1 169 ? 9.398 -17.719 -0.617 1 96.5 169 ALA B CA 1
ATOM 4812 C C . ALA B 1 169 ? 8.055 -17.922 -1.302 1 96.5 169 ALA B C 1
ATOM 4814 O O . ALA B 1 169 ? 7.961 -18.625 -2.305 1 96.5 169 ALA B O 1
ATOM 4815 N N . CYS B 1 170 ? 7.047 -17.281 -0.77 1 97.62 170 CYS B N 1
ATOM 4816 C CA . CYS B 1 170 ? 5.711 -17.391 -1.35 1 97.62 170 CYS B CA 1
ATOM 4817 C C . CYS B 1 170 ? 5.676 -16.797 -2.754 1 97.62 170 CYS B C 1
ATOM 4819 O O . CYS B 1 170 ? 5.176 -17.438 -3.686 1 97.62 170 CYS B O 1
ATOM 4821 N N . ILE B 1 171 ? 6.211 -15.641 -2.893 1 96.62 171 ILE B N 1
ATOM 4822 C CA . ILE B 1 171 ? 6.188 -14.945 -4.176 1 96.62 171 ILE B CA 1
ATOM 4823 C C . ILE B 1 171 ? 6.988 -15.742 -5.207 1 96.62 171 ILE B C 1
ATOM 4825 O O . ILE B 1 171 ? 6.527 -15.953 -6.328 1 96.62 171 ILE B O 1
ATOM 4829 N N . ILE B 1 172 ? 8.133 -16.219 -4.82 1 94.62 172 ILE B N 1
ATOM 4830 C CA . ILE B 1 172 ? 9.016 -16.969 -5.703 1 94.62 172 ILE B CA 1
ATOM 4831 C C . ILE B 1 172 ? 8.344 -18.266 -6.133 1 94.62 172 ILE B C 1
ATOM 4833 O O . ILE B 1 172 ? 8.359 -18.625 -7.316 1 94.62 172 ILE B O 1
ATOM 4837 N N . CYS B 1 173 ? 7.766 -18.891 -5.172 1 95.88 173 CYS B N 1
ATOM 4838 C CA . CYS B 1 173 ? 7.109 -20.156 -5.477 1 95.88 173 CYS B CA 1
ATOM 4839 C C . CYS B 1 173 ? 5.992 -19.969 -6.496 1 95.88 173 CYS B C 1
ATOM 4841 O O . CYS B 1 173 ? 5.895 -20.719 -7.469 1 95.88 173 CYS B O 1
ATOM 4843 N N . ILE B 1 174 ? 5.195 -18.984 -6.297 1 94.94 174 ILE B N 1
ATOM 4844 C CA . ILE B 1 174 ? 4.098 -18.719 -7.215 1 94.94 174 ILE B CA 1
ATOM 4845 C C . ILE B 1 174 ? 4.652 -18.359 -8.594 1 94.94 174 ILE B C 1
ATOM 4847 O O . ILE B 1 174 ? 4.203 -18.891 -9.609 1 94.94 174 ILE B O 1
ATOM 4851 N N . GLY B 1 175 ? 5.648 -17.484 -8.609 1 92.19 175 GLY B N 1
ATOM 4852 C CA . GLY B 1 175 ? 6.273 -17.125 -9.875 1 92.19 175 GLY B CA 1
ATOM 4853 C C . GLY B 1 175 ? 6.859 -18.312 -10.609 1 92.19 175 GLY B C 1
ATOM 4854 O O . GLY B 1 175 ? 6.727 -18.438 -11.828 1 92.19 175 GLY B O 1
ATOM 4855 N N . TYR B 1 176 ? 7.453 -19.172 -9.836 1 90.62 176 TYR B N 1
ATOM 4856 C CA . TYR B 1 176 ? 8.047 -20.391 -10.375 1 90.62 176 TYR B CA 1
ATOM 4857 C C . TYR B 1 176 ? 6.984 -21.281 -11.023 1 90.62 176 TYR B C 1
ATOM 4859 O O . TYR B 1 176 ? 7.176 -21.781 -12.133 1 90.62 176 TYR B O 1
ATOM 4867 N N . ILE B 1 177 ? 5.945 -21.406 -10.383 1 90.56 177 ILE B N 1
ATOM 4868 C CA . ILE B 1 177 ? 4.879 -22.281 -10.859 1 90.56 177 ILE B CA 1
ATOM 4869 C C . ILE B 1 177 ? 4.215 -21.672 -12.086 1 90.56 177 ILE B C 1
ATOM 4871 O O . ILE B 1 177 ? 3.932 -22.359 -13.062 1 90.56 177 ILE B O 1
ATOM 4875 N N . LEU B 1 178 ? 3.971 -20.422 -12.039 1 88.25 178 LEU B N 1
ATOM 4876 C CA . LEU B 1 178 ? 3.355 -19.734 -13.18 1 88.25 178 LEU B CA 1
ATOM 4877 C C . LEU B 1 178 ? 4.223 -19.859 -14.422 1 88.25 178 LEU B C 1
ATOM 4879 O O . LEU B 1 178 ? 3.707 -20.031 -15.531 1 88.25 178 LEU B O 1
ATOM 4883 N N . GLU B 1 179 ? 5.449 -19.797 -14.227 1 84.81 179 GLU B N 1
ATOM 4884 C CA . GLU B 1 179 ? 6.375 -19.844 -15.352 1 84.81 179 GLU B CA 1
ATOM 4885 C C . GLU B 1 179 ? 6.516 -21.266 -15.883 1 84.81 179 GLU B C 1
ATOM 4887 O O . GLU B 1 179 ? 6.559 -21.484 -17.094 1 84.81 179 GLU B O 1
ATOM 4892 N N . ASN B 1 180 ? 6.566 -22.188 -14.977 1 78.31 180 ASN B N 1
ATOM 4893 C CA . ASN B 1 180 ? 6.98 -23.531 -15.375 1 78.31 180 ASN B CA 1
ATOM 4894 C C . ASN B 1 180 ? 5.777 -24.453 -15.586 1 78.31 180 ASN B C 1
ATOM 4896 O O . ASN B 1 180 ? 5.891 -25.484 -16.25 1 78.31 180 ASN B O 1
ATOM 4900 N N . GLU B 1 181 ? 4.801 -24.203 -14.859 1 71.25 181 GLU B N 1
ATOM 4901 C CA . GLU B 1 181 ? 3.666 -25.109 -14.938 1 71.25 181 GLU B CA 1
ATOM 4902 C C . GLU B 1 181 ? 2.596 -24.594 -15.891 1 71.25 181 GLU B C 1
ATOM 4904 O O . GLU B 1 181 ? 1.898 -25.375 -16.547 1 71.25 181 GLU B O 1
ATOM 4909 N N . ILE B 1 182 ? 2.33 -23.312 -15.773 1 61.31 182 ILE B N 1
ATOM 4910 C CA . ILE B 1 182 ? 1.161 -22.781 -16.469 1 61.31 182 ILE B CA 1
ATOM 4911 C C . ILE B 1 182 ? 1.52 -22.484 -17.922 1 61.31 182 ILE B C 1
ATOM 4913 O O . ILE B 1 182 ? 2.123 -21.453 -18.219 1 61.31 182 ILE B O 1
ATOM 4917 N N . LEU B 1 183 ? 2.539 -23.109 -18.406 1 48.78 183 LEU B N 1
ATOM 4918 C CA . LEU B 1 183 ? 2.863 -22.938 -19.812 1 48.78 183 LEU B CA 1
ATOM 4919 C C . LEU B 1 183 ? 1.612 -22.625 -20.625 1 48.78 183 LEU B C 1
ATOM 4921 O O . LEU B 1 183 ? 0.495 -22.703 -20.109 1 48.78 183 LEU B O 1
ATOM 4925 N N . LYS B 1 184 ? 1.659 -23.422 -21.953 1 41.19 184 LYS B N 1
ATOM 4926 C CA . LYS B 1 184 ? 1.177 -23.438 -23.328 1 41.19 184 LYS B CA 1
ATOM 4927 C C . LYS B 1 184 ? -0.326 -23.703 -23.375 1 41.19 184 LYS B C 1
ATOM 4929 O O . LYS B 1 184 ? -0.908 -23.781 -24.469 1 41.19 184 LYS B O 1
ATOM 4934 N N . SER B 1 185 ? -0.658 -24.125 -22.375 1 37.69 185 SER B N 1
ATOM 4935 C CA . SER B 1 185 ? -2.004 -24.656 -22.594 1 37.69 185 SER B CA 1
ATOM 4936 C C . SER B 1 185 ? -3.004 -23.516 -22.812 1 37.69 185 SER B C 1
ATOM 4938 O O . SER B 1 185 ? -4.062 -23.734 -23.406 1 37.69 185 SER B O 1
ATOM 4940 N N . ALA B 1 186 ? -2.764 -22.484 -22.078 1 39.72 186 ALA B N 1
ATOM 4941 C CA . ALA B 1 186 ? -3.871 -21.547 -22.203 1 39.72 186 ALA B CA 1
ATOM 4942 C C . ALA B 1 186 ? -3.986 -21 -23.625 1 39.72 186 ALA B C 1
ATOM 4944 O O . ALA B 1 186 ? -4.93 -20.281 -23.953 1 39.72 186 ALA B O 1
ATOM 4945 N N . ILE B 1 187 ? -2.818 -20.641 -24.25 1 37.53 187 ILE B N 1
ATOM 4946 C CA . ILE B 1 187 ? -3.092 -20.062 -25.562 1 37.53 187 ILE B CA 1
ATOM 4947 C C . ILE B 1 187 ? -3.824 -21.078 -26.438 1 37.53 187 ILE B C 1
ATOM 4949 O O . ILE B 1 187 ? -4.156 -20.781 -27.594 1 37.53 187 ILE B O 1
ATOM 4953 N N . LYS B 1 188 ? -3.498 -22.359 -26.312 1 35.22 188 LYS B N 1
ATOM 4954 C CA . LYS B 1 188 ? -4.078 -23.156 -27.406 1 35.22 188 LYS B CA 1
ATOM 4955 C C . LYS B 1 188 ? -5.527 -22.75 -27.656 1 35.22 188 LYS B C 1
ATOM 4957 O O . LYS B 1 188 ? -5.945 -22.594 -28.812 1 35.22 188 LYS B O 1
ATOM 4962 N N . GLU B 1 189 ? -6.496 -23.359 -26.859 1 34.53 189 GLU B N 1
ATOM 4963 C CA . GLU B 1 189 ? -7.809 -23.375 -27.5 1 34.53 189 GLU B CA 1
ATOM 4964 C C . GLU B 1 189 ? -8.391 -21.969 -27.609 1 34.53 189 GLU B C 1
ATOM 4966 O O . GLU B 1 189 ? -8.867 -21.406 -26.609 1 34.53 189 GLU B O 1
ATOM 4971 N N . LYS B 1 190 ? -7.797 -20.953 -28.281 1 35.88 190 LYS B N 1
ATOM 4972 C CA . LYS B 1 190 ? -8.531 -19.844 -28.859 1 35.88 190 LYS B CA 1
ATOM 4973 C C . LYS B 1 190 ? -9.984 -20.219 -29.141 1 35.88 190 LYS B C 1
ATOM 4975 O O . LYS B 1 190 ? -10.688 -19.5 -29.859 1 35.88 190 LYS B O 1
ATOM 4980 N N . SER B 1 191 ? -10.211 -21.5 -29.578 1 29.44 191 SER B N 1
ATOM 4981 C CA . SER B 1 191 ? -11.555 -21.625 -30.125 1 29.44 191 SER B CA 1
ATOM 4982 C C . SER B 1 191 ? -12.539 -20.719 -29.375 1 29.44 191 SER B C 1
ATOM 4984 O O . SER B 1 191 ? -12.219 -20.188 -28.312 1 29.44 191 SER B O 1
ATOM 4986 N N . SER B 1 192 ? -13.859 -21.25 -29.344 1 29.83 192 SER B N 1
ATOM 4987 C CA . SER B 1 192 ? -15.164 -20.719 -28.984 1 29.83 192 SER B CA 1
ATOM 4988 C C . SER B 1 192 ? -15.109 -19.969 -27.656 1 29.83 192 SER B C 1
ATOM 4990 O O . SER B 1 192 ? -14.164 -20.141 -26.875 1 29.83 192 SER B O 1
ATOM 4992 N N . SER B 1 193 ? -16.125 -19.234 -27.172 1 34.72 193 SER B N 1
ATOM 4993 C CA . SER B 1 193 ? -16.719 -18.688 -25.953 1 34.72 193 SER B CA 1
ATOM 4994 C C . SER B 1 193 ? -16.172 -19.391 -24.703 1 34.72 193 SER B C 1
ATOM 4996 O O . SER B 1 193 ? -16.75 -19.266 -23.625 1 34.72 193 SER B O 1
ATOM 4998 N N . LYS B 1 194 ? -15.422 -20.469 -24.641 1 42.41 194 LYS B N 1
ATOM 4999 C CA . LYS B 1 194 ? -15.367 -21.438 -23.547 1 42.41 194 LYS B CA 1
ATOM 5000 C C . LYS B 1 194 ? -14.656 -20.844 -22.328 1 42.41 194 LYS B C 1
ATOM 5002 O O . LYS B 1 194 ? -13.703 -20.078 -22.469 1 42.41 194 LYS B O 1
ATOM 5007 N N . PHE B 1 195 ? -15.133 -21.25 -20.922 1 52.16 195 PHE B N 1
ATOM 5008 C CA . PHE B 1 195 ? -15.281 -21.016 -19.484 1 52.16 195 PHE B CA 1
ATOM 5009 C C . PHE B 1 195 ? -13.93 -21.109 -18.781 1 52.16 195 PHE B C 1
ATOM 5011 O O . PHE B 1 195 ? -13.078 -21.922 -19.172 1 52.16 195 PHE B O 1
ATOM 5018 N N . PHE B 1 196 ? -13.438 -19.984 -18.219 1 68.81 196 PHE B N 1
ATOM 5019 C CA . PHE B 1 196 ? -12.453 -20.062 -17.141 1 68.81 196 PHE B CA 1
ATOM 5020 C C . PHE B 1 196 ? -12.594 -21.375 -16.375 1 68.81 196 PHE B C 1
ATOM 5022 O O . PHE B 1 196 ? -13.688 -21.719 -15.93 1 68.81 196 PHE B O 1
ATOM 5029 N N . THR B 1 197 ? -11.578 -22.281 -16.656 1 82.06 197 THR B N 1
ATOM 5030 C CA . THR B 1 197 ? -11.57 -23.484 -15.82 1 82.06 197 THR B CA 1
ATOM 5031 C C . THR B 1 197 ? -11.328 -23.125 -14.359 1 82.06 197 THR B C 1
ATOM 5033 O O . THR B 1 197 ? -11.008 -21.984 -14.039 1 82.06 197 THR B O 1
ATOM 5036 N N . VAL B 1 198 ? -11.648 -24.078 -13.586 1 88.44 198 VAL B N 1
ATOM 5037 C CA . VAL B 1 198 ? -11.359 -23.922 -12.164 1 88.44 198 VAL B CA 1
ATOM 5038 C C . VAL B 1 198 ? -9.883 -23.594 -11.969 1 88.44 198 VAL B C 1
ATOM 5040 O O . VAL B 1 198 ? -9.531 -22.688 -11.195 1 88.44 198 VAL B O 1
ATOM 5043 N N . ASP B 1 199 ? -9.023 -24.25 -12.734 1 89.5 199 ASP B N 1
ATOM 5044 C CA . ASP B 1 199 ? -7.59 -24.016 -12.625 1 89.5 199 ASP B CA 1
ATOM 5045 C C . ASP B 1 199 ? -7.238 -22.578 -12.992 1 89.5 199 ASP B C 1
ATOM 5047 O O . ASP B 1 199 ? -6.434 -21.938 -12.312 1 89.5 1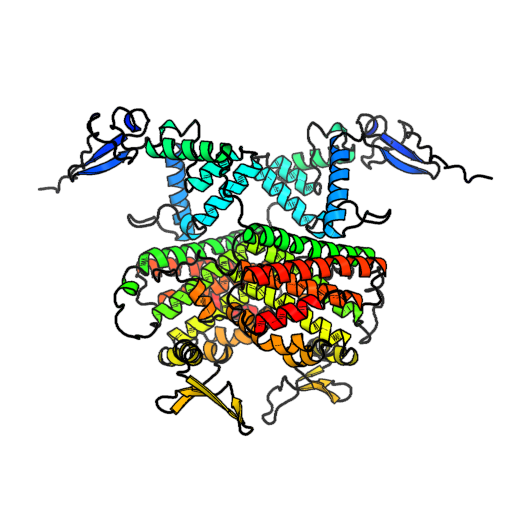99 ASP B O 1
ATOM 5051 N N . ASP B 1 200 ? -7.914 -22.141 -14.047 1 85.44 200 ASP B N 1
ATOM 5052 C CA . ASP B 1 200 ? -7.645 -20.781 -14.484 1 85.44 200 ASP B CA 1
ATOM 5053 C C . ASP B 1 200 ? -8.055 -19.766 -13.414 1 85.44 200 ASP B C 1
ATOM 5055 O O . ASP B 1 200 ? -7.312 -18.812 -13.141 1 85.44 200 ASP B O 1
ATOM 5059 N N . TYR B 1 201 ? -9.219 -20.031 -12.914 1 89.5 201 TYR B N 1
ATOM 5060 C CA . TYR B 1 201 ? -9.75 -19.141 -11.898 1 89.5 201 TYR B CA 1
ATOM 5061 C C . TYR B 1 201 ? -8.852 -19.109 -10.664 1 89.5 201 TYR B C 1
ATOM 5063 O O . TYR B 1 201 ? -8.562 -18.047 -10.125 1 89.5 201 TYR B O 1
ATOM 5071 N N . VAL B 1 202 ? -8.406 -20.219 -10.25 1 93.12 202 VAL B N 1
ATOM 5072 C CA . VAL B 1 202 ? -7.547 -20.344 -9.07 1 93.12 202 VAL B CA 1
ATOM 5073 C C . VAL B 1 202 ? -6.199 -19.672 -9.352 1 93.12 202 VAL B C 1
ATOM 5075 O O . VAL B 1 202 ? -5.695 -18.906 -8.516 1 93.12 202 VAL B O 1
ATOM 5078 N N . LEU B 1 203 ? -5.688 -19.875 -10.523 1 91.62 203 LEU B N 1
ATOM 5079 C CA . LEU B 1 203 ? -4.383 -19.312 -10.867 1 91.62 203 LEU B CA 1
ATOM 5080 C C . LEU B 1 203 ? -4.434 -17.797 -10.891 1 91.62 203 LEU B C 1
ATOM 5082 O O . LEU B 1 203 ? -3.453 -17.125 -10.547 1 91.62 203 LEU B O 1
ATOM 5086 N N . LEU B 1 204 ? -5.523 -17.297 -11.32 1 91.31 204 LEU B N 1
ATOM 5087 C CA . LEU B 1 204 ? -5.676 -15.852 -11.328 1 91.31 204 LEU B CA 1
ATOM 5088 C C . LEU B 1 204 ? -5.645 -15.289 -9.914 1 91.31 204 LEU B C 1
ATOM 5090 O O . LEU B 1 204 ? -5.008 -14.266 -9.656 1 91.31 204 LEU B O 1
ATOM 5094 N N . HIS B 1 205 ? -6.305 -15.961 -9.031 1 95.38 205 HIS B N 1
ATOM 5095 C CA . HIS B 1 205 ? -6.324 -15.508 -7.648 1 95.38 205 HIS B CA 1
ATOM 5096 C C . HIS B 1 205 ? -4.965 -15.703 -6.984 1 95.38 205 HIS B C 1
ATOM 5098 O O . HIS B 1 205 ? -4.555 -14.891 -6.148 1 95.38 205 HIS B O 1
ATOM 5104 N N . VAL B 1 206 ? -4.297 -16.766 -7.32 1 96 206 VAL B N 1
ATOM 5105 C CA . VAL B 1 206 ? -2.955 -17.016 -6.805 1 96 206 VAL B CA 1
ATOM 5106 C C . VAL B 1 206 ? -2 -15.93 -7.305 1 96 206 VAL B C 1
ATOM 5108 O O . VAL B 1 206 ? -1.169 -15.43 -6.543 1 96 206 VAL B O 1
ATOM 5111 N N . THR B 1 207 ? -2.158 -15.609 -8.531 1 93.81 207 THR B N 1
ATOM 5112 C CA . THR B 1 207 ? -1.331 -14.562 -9.133 1 93.81 207 THR B CA 1
ATOM 5113 C C . THR B 1 207 ? -1.561 -13.227 -8.43 1 93.81 207 THR B C 1
ATOM 5115 O O . THR B 1 207 ? -0.607 -12.508 -8.125 1 93.81 207 THR B O 1
ATOM 5118 N N . GLN B 1 208 ? -2.77 -12.961 -8.203 1 94.81 208 GLN B N 1
ATOM 5119 C CA . GLN B 1 208 ? -3.119 -11.734 -7.492 1 94.81 208 GLN B CA 1
ATOM 5120 C C . GLN B 1 208 ? -2.539 -11.734 -6.082 1 94.81 208 GLN B C 1
ATOM 5122 O O . GLN B 1 208 ? -2.131 -10.688 -5.574 1 94.81 208 GLN B O 1
ATOM 5127 N N . THR B 1 209 ? -2.537 -12.836 -5.461 1 97.06 209 THR B N 1
ATOM 5128 C CA . THR B 1 209 ? -1.972 -12.969 -4.121 1 97.06 209 THR B CA 1
ATOM 5129 C C . THR B 1 209 ? -0.49 -12.609 -4.121 1 97.06 209 THR B C 1
ATOM 5131 O O . THR B 1 209 ? -0.03 -11.852 -3.266 1 97.06 209 THR B O 1
ATOM 5134 N N . ALA B 1 210 ? 0.226 -13.117 -5.082 1 96.5 210 ALA B N 1
ATOM 5135 C CA . ALA B 1 210 ? 1.652 -12.82 -5.176 1 96.5 210 ALA B CA 1
ATOM 5136 C C . ALA B 1 210 ? 1.886 -11.328 -5.422 1 96.5 210 ALA B C 1
ATOM 5138 O O . ALA B 1 210 ? 2.787 -10.734 -4.832 1 96.5 210 ALA B O 1
ATOM 5139 N N . ASN B 1 211 ? 1.106 -10.82 -6.297 1 95.25 211 ASN B N 1
ATOM 5140 C CA . ASN B 1 211 ? 1.218 -9.398 -6.602 1 95.25 211 ASN B CA 1
ATOM 5141 C C . ASN B 1 211 ? 0.942 -8.539 -5.367 1 95.25 211 ASN B C 1
ATOM 5143 O O . ASN B 1 211 ? 1.675 -7.586 -5.09 1 95.25 211 ASN B O 1
ATOM 5147 N N . THR B 1 212 ? -0.126 -8.836 -4.684 1 97 212 THR B N 1
ATOM 5148 C CA . THR B 1 212 ? -0.513 -8.102 -3.482 1 97 212 THR B CA 1
ATOM 5149 C C . THR B 1 212 ? 0.538 -8.266 -2.389 1 97 212 THR B C 1
ATOM 5151 O O . THR B 1 212 ? 0.809 -7.328 -1.637 1 97 212 THR B O 1
ATOM 5154 N N . LEU B 1 213 ? 1.087 -9.414 -2.314 1 97.38 213 LEU B N 1
ATOM 5155 C CA . LEU B 1 213 ? 2.135 -9.664 -1.331 1 97.38 213 LEU B CA 1
ATOM 5156 C C . LEU B 1 213 ? 3.34 -8.766 -1.582 1 97.38 213 LEU B C 1
ATOM 5158 O O . LEU B 1 213 ? 3.977 -8.297 -0.636 1 97.38 213 LEU B O 1
ATOM 5162 N N . ARG B 1 214 ? 3.674 -8.547 -2.789 1 95.69 214 ARG B N 1
ATOM 5163 C CA . ARG B 1 214 ? 4.754 -7.625 -3.131 1 95.69 214 ARG B CA 1
ATOM 5164 C C . ARG B 1 214 ? 4.461 -6.223 -2.619 1 95.69 214 ARG B C 1
ATOM 5166 O O . ARG B 1 214 ? 5.34 -5.559 -2.062 1 95.69 214 ARG B O 1
ATOM 5173 N N . ALA B 1 215 ? 3.27 -5.863 -2.848 1 96.56 215 ALA B N 1
ATOM 5174 C CA . ALA B 1 215 ? 2.859 -4.535 -2.393 1 96.56 215 ALA B CA 1
ATOM 5175 C C . ALA B 1 215 ? 2.939 -4.43 -0.872 1 96.56 215 ALA B C 1
ATOM 5177 O O . ALA B 1 215 ? 3.379 -3.408 -0.338 1 96.56 215 ALA B O 1
ATOM 5178 N N . ILE B 1 216 ? 2.475 -5.441 -0.207 1 97.62 216 ILE B N 1
ATOM 5179 C CA . ILE B 1 216 ? 2.521 -5.469 1.251 1 97.62 216 ILE B CA 1
ATOM 5180 C C . ILE B 1 216 ? 3.969 -5.359 1.723 1 97.62 216 ILE B C 1
ATOM 5182 O O . ILE B 1 216 ? 4.27 -4.613 2.658 1 97.62 216 ILE B O 1
ATOM 5186 N N . ASP B 1 217 ? 4.828 -6.074 1.095 1 94.75 217 ASP B N 1
ATOM 5187 C CA . ASP B 1 217 ? 6.238 -6.035 1.465 1 94.75 217 ASP B CA 1
ATOM 5188 C C . ASP B 1 217 ? 6.805 -4.621 1.33 1 94.75 217 ASP B C 1
ATOM 5190 O O . ASP B 1 217 ? 7.582 -4.176 2.176 1 94.75 217 ASP B O 1
ATOM 5194 N N . VAL B 1 218 ? 6.434 -3.945 0.277 1 92.56 218 VAL B N 1
ATOM 5195 C CA . VAL B 1 218 ? 6.871 -2.572 0.046 1 92.56 218 VAL B CA 1
ATOM 5196 C C . VAL B 1 218 ? 6.398 -1.681 1.191 1 92.56 218 VAL B C 1
ATOM 5198 O O . VAL B 1 218 ? 7.18 -0.903 1.744 1 92.56 218 VAL B O 1
ATOM 5201 N N . LEU B 1 219 ? 5.215 -1.787 1.55 1 95.62 219 LEU B N 1
ATOM 5202 C CA . LEU B 1 219 ? 4.637 -0.958 2.602 1 95.62 219 LEU B CA 1
ATOM 5203 C C . LEU B 1 219 ? 5.266 -1.278 3.953 1 95.62 219 LEU B C 1
ATOM 5205 O O . LEU B 1 219 ? 5.551 -0.373 4.738 1 95.62 219 LEU B O 1
ATOM 5209 N N . LEU B 1 220 ? 5.461 -2.543 4.156 1 93.31 220 LEU B N 1
ATOM 5210 C CA . LEU B 1 220 ? 6.051 -2.953 5.426 1 93.31 220 LEU B CA 1
ATOM 5211 C C . LEU B 1 220 ? 7.484 -2.445 5.547 1 93.31 220 LEU B C 1
ATOM 5213 O O . LEU B 1 220 ? 7.91 -2.021 6.625 1 93.31 220 LEU B O 1
ATOM 5217 N N . ASN B 1 221 ? 8.148 -2.471 4.469 1 87.38 221 ASN B N 1
ATOM 5218 C CA . ASN B 1 221 ? 9.523 -1.987 4.469 1 87.38 221 ASN B CA 1
ATOM 5219 C C . ASN B 1 221 ? 9.594 -0.485 4.73 1 87.38 221 ASN B C 1
ATOM 5221 O O . ASN B 1 221 ? 10.578 0.013 5.273 1 87.38 221 ASN B O 1
ATOM 5225 N N . GLU B 1 222 ? 8.539 0.192 4.355 1 88 222 GLU B N 1
ATOM 5226 C CA . GLU B 1 222 ? 8.477 1.63 4.598 1 88 222 GLU B CA 1
ATOM 5227 C C . GLU B 1 222 ? 7.695 1.944 5.867 1 88 222 GLU B C 1
ATOM 5229 O O . GLU B 1 222 ? 7.32 3.094 6.102 1 88 222 GLU B O 1
ATOM 5234 N N . ARG B 1 223 ? 7.336 0.936 6.641 1 87 223 ARG B N 1
ATOM 5235 C CA . ARG B 1 223 ? 6.672 1.023 7.938 1 87 223 ARG B CA 1
ATOM 5236 C C . ARG B 1 223 ? 5.277 1.622 7.797 1 87 223 ARG B C 1
ATOM 5238 O O . ARG B 1 223 ? 4.863 2.451 8.609 1 87 223 ARG B O 1
ATOM 5245 N N . MET B 1 224 ? 4.695 1.321 6.75 1 91.75 224 MET B N 1
ATOM 5246 C CA . MET B 1 224 ? 3.303 1.706 6.527 1 91.75 224 MET B CA 1
ATOM 5247 C C . MET B 1 224 ? 2.365 0.527 6.77 1 91.75 224 MET B C 1
ATOM 5249 O O . MET B 1 224 ? 1.52 0.219 5.93 1 91.75 224 MET B O 1
ATOM 5253 N N . SER B 1 225 ? 2.549 -0.087 7.91 1 90.06 225 SER B N 1
ATOM 5254 C CA . SER B 1 225 ? 1.94 -1.387 8.172 1 90.06 225 SER B CA 1
ATOM 5255 C C . SER B 1 225 ? 0.424 -1.273 8.289 1 90.06 225 SER B C 1
ATOM 5257 O O . SER B 1 225 ? -0.308 -2.131 7.793 1 90.06 225 SER B O 1
ATOM 5259 N N . GLY B 1 226 ? -0.049 -0.237 8.961 1 92.38 226 GLY B N 1
ATOM 5260 C CA . GLY B 1 226 ? -1.491 -0.08 9.062 1 92.38 226 GLY B CA 1
ATOM 5261 C C . GLY B 1 226 ? -2.182 -0.01 7.715 1 92.38 226 GLY B C 1
ATOM 5262 O O . GLY B 1 226 ? -3.289 -0.524 7.551 1 92.38 226 GLY B O 1
ATOM 5263 N N . ASN B 1 227 ? -1.521 0.494 6.781 1 95 227 ASN B N 1
ATOM 5264 C CA . ASN B 1 227 ? -2.064 0.668 5.441 1 95 227 ASN B CA 1
ATOM 5265 C C . ASN B 1 227 ? -1.933 -0.607 4.613 1 95 227 ASN B C 1
ATOM 5267 O O . ASN B 1 227 ? -2.484 -0.7 3.514 1 95 227 ASN B O 1
ATOM 5271 N N . SER B 1 228 ? -1.253 -1.591 5.102 1 97.06 228 SER B N 1
ATOM 5272 C CA . SER B 1 228 ? -1.129 -2.857 4.387 1 97.06 228 SER B CA 1
ATOM 5273 C C . SER B 1 228 ? -2.295 -3.787 4.703 1 97.06 228 SER B C 1
ATOM 5275 O O . SER B 1 228 ? -2.52 -4.773 4 1 97.06 228 SER B O 1
ATOM 5277 N N . LEU B 1 229 ? -3.006 -3.518 5.734 1 97.06 229 LEU B N 1
ATOM 5278 C CA . LEU B 1 229 ? -4.02 -4.445 6.23 1 97.06 229 LEU B CA 1
ATOM 5279 C C . LEU B 1 229 ? -5.16 -4.586 5.227 1 97.06 229 LEU B C 1
ATOM 5281 O O . LEU B 1 229 ? -5.695 -5.684 5.043 1 97.06 229 LEU B O 1
ATOM 5285 N N . PRO B 1 230 ? -5.582 -3.514 4.555 1 97.44 230 PRO B N 1
ATOM 5286 C CA . PRO B 1 230 ? -6.566 -3.725 3.488 1 97.44 230 PRO B CA 1
ATOM 5287 C C . PRO B 1 230 ? -6.074 -4.691 2.414 1 97.44 230 PRO B C 1
ATOM 5289 O O . PRO B 1 230 ? -6.871 -5.438 1.838 1 97.44 230 PRO B O 1
ATOM 5292 N N . LEU B 1 231 ? -4.816 -4.629 2.133 1 98.12 231 LEU B N 1
ATOM 5293 C CA . LEU B 1 231 ? -4.234 -5.543 1.156 1 98.12 231 LEU B CA 1
ATOM 5294 C C . LEU B 1 231 ? -4.18 -6.965 1.704 1 98.12 231 LEU B C 1
ATOM 5296 O O . LEU B 1 231 ? -4.348 -7.93 0.956 1 98.12 231 LEU B O 1
ATOM 5300 N N . VAL B 1 232 ? -3.936 -7.082 2.998 1 98.44 232 VAL B N 1
ATOM 5301 C CA . VAL B 1 232 ? -3.975 -8.391 3.641 1 98.44 232 VAL B CA 1
ATOM 5302 C C . VAL B 1 232 ? -5.375 -8.992 3.508 1 98.44 232 VAL B C 1
ATOM 5304 O O . VAL B 1 232 ? -5.52 -10.188 3.24 1 98.44 232 VAL B O 1
ATOM 5307 N N . ARG B 1 233 ? -6.344 -8.164 3.703 1 98.06 233 ARG B N 1
ATOM 5308 C CA . ARG B 1 233 ? -7.715 -8.625 3.52 1 98.06 233 ARG B CA 1
ATOM 5309 C C . ARG B 1 233 ? -7.938 -9.141 2.1 1 98.06 233 ARG B C 1
ATOM 5311 O O . ARG B 1 233 ? -8.648 -10.125 1.893 1 98.06 233 ARG B O 1
ATOM 5318 N N . HIS B 1 234 ? -7.375 -8.43 1.192 1 97.56 234 HIS B N 1
ATOM 5319 C CA . HIS B 1 234 ? -7.488 -8.836 -0.204 1 97.56 234 HIS B CA 1
ATOM 5320 C C . HIS B 1 234 ? -6.938 -10.242 -0.417 1 97.56 234 HIS B C 1
ATOM 5322 O O . HIS B 1 234 ? -7.539 -11.047 -1.13 1 97.56 234 HIS B O 1
ATOM 5328 N N . ILE B 1 235 ? -5.797 -10.539 0.151 1 98.25 235 ILE B N 1
ATOM 5329 C CA . ILE B 1 235 ? -5.219 -11.875 0.057 1 98.25 235 ILE B CA 1
ATOM 5330 C C . ILE B 1 235 ? -6.168 -12.898 0.687 1 98.25 235 ILE B C 1
ATOM 5332 O O . ILE B 1 235 ? -6.375 -13.984 0.141 1 98.25 235 ILE B O 1
ATOM 5336 N N . TYR B 1 236 ? -6.73 -12.547 1.822 1 98.69 236 TYR B N 1
ATOM 5337 C CA . TYR B 1 236 ? -7.664 -13.438 2.504 1 98.69 236 TYR B CA 1
ATOM 5338 C C . TYR B 1 236 ? -8.883 -13.719 1.635 1 98.69 236 TYR B C 1
ATOM 5340 O O . TYR B 1 236 ? -9.352 -14.859 1.564 1 98.69 236 TYR B O 1
ATOM 5348 N N . GLU B 1 237 ? -9.367 -12.727 1.016 1 97.94 237 GLU B N 1
ATOM 5349 C CA . GLU B 1 237 ? -10.516 -12.898 0.131 1 97.94 237 GLU B CA 1
ATOM 5350 C C . GLU B 1 237 ? -10.156 -13.75 -1.082 1 97.94 237 GLU B C 1
ATOM 5352 O O . GLU B 1 237 ? -10.984 -14.523 -1.575 1 97.94 237 GLU B O 1
ATOM 5357 N N . ASN B 1 238 ? -8.922 -13.586 -1.609 1 97.44 238 ASN B N 1
ATOM 5358 C CA . ASN B 1 238 ? -8.469 -14.492 -2.656 1 97.44 238 ASN B CA 1
ATOM 5359 C C . ASN B 1 238 ? -8.531 -15.953 -2.205 1 97.44 238 ASN B C 1
ATOM 5361 O O . ASN B 1 238 ? -8.961 -16.828 -2.963 1 97.44 238 ASN B O 1
ATOM 5365 N N . TYR B 1 239 ? -8.039 -16.203 -0.961 1 98.44 239 TYR B N 1
ATOM 5366 C CA . TYR B 1 239 ? -8.102 -17.547 -0.409 1 98.44 239 TYR B CA 1
ATOM 5367 C C . TYR B 1 239 ? -9.539 -18.062 -0.405 1 98.44 239 TYR B C 1
ATOM 5369 O O . TYR B 1 239 ? -9.797 -19.203 -0.798 1 98.44 239 TYR B O 1
ATOM 5377 N N . ILE B 1 240 ? -10.492 -17.219 -0.022 1 98.19 240 ILE B N 1
ATOM 5378 C CA . ILE B 1 240 ? -11.898 -17.594 0.065 1 98.19 240 ILE B CA 1
ATOM 5379 C C . ILE B 1 240 ? -12.422 -17.953 -1.322 1 98.19 240 ILE B C 1
ATOM 5381 O O . ILE B 1 240 ? -13.094 -18.969 -1.491 1 98.19 240 ILE B O 1
ATOM 5385 N N . HIS B 1 241 ? -12.078 -17.188 -2.307 1 96.25 241 HIS B N 1
ATOM 5386 C CA . HIS B 1 241 ? -12.508 -17.453 -3.676 1 96.25 241 HIS B CA 1
ATOM 5387 C C . HIS B 1 241 ? -11.938 -18.766 -4.188 1 96.25 241 HIS B C 1
ATOM 5389 O O . HIS B 1 241 ? -12.625 -19.516 -4.879 1 96.25 241 HIS B O 1
ATOM 5395 N N . ILE B 1 242 ? -10.695 -19 -3.857 1 96.75 242 ILE B N 1
ATOM 5396 C CA . ILE B 1 242 ? -10.031 -20.234 -4.289 1 96.75 242 ILE B CA 1
ATOM 5397 C C . ILE B 1 242 ? -10.727 -21.438 -3.67 1 96.75 242 ILE B C 1
ATOM 5399 O O . ILE B 1 242 ? -11.055 -22.406 -4.371 1 96.75 242 ILE B O 1
ATOM 5403 N N . VAL B 1 243 ? -10.961 -21.375 -2.377 1 97.62 243 VAL B N 1
ATOM 5404 C CA . VAL B 1 243 ? -11.625 -22.469 -1.665 1 97.62 243 VAL B CA 1
ATOM 5405 C C . VAL B 1 243 ? -12.992 -22.734 -2.295 1 97.62 243 VAL B C 1
ATOM 5407 O O . VAL B 1 243 ? -13.352 -23.891 -2.527 1 97.62 243 VAL B O 1
ATOM 5410 N N . PHE B 1 244 ? -13.711 -21.719 -2.611 1 95.94 244 PHE B N 1
ATOM 5411 C CA . PHE B 1 244 ? -15.047 -21.844 -3.18 1 95.94 244 PHE B CA 1
ATOM 5412 C C . PHE B 1 244 ? -14.984 -22.469 -4.574 1 95.94 244 PHE B C 1
ATOM 5414 O O . PHE B 1 244 ? -15.781 -23.344 -4.902 1 95.94 244 PHE B O 1
ATOM 5421 N N . ALA B 1 245 ? -14.055 -22.031 -5.367 1 93.62 245 ALA B N 1
ATOM 5422 C CA . ALA B 1 245 ? -13.914 -22.531 -6.73 1 93.62 245 ALA B CA 1
ATOM 5423 C C . ALA B 1 245 ? -13.57 -24.016 -6.727 1 93.62 245 ALA B C 1
ATOM 5425 O O . ALA B 1 245 ? -14.07 -24.781 -7.562 1 93.62 245 ALA B O 1
ATOM 5426 N N . LEU B 1 246 ? -12.719 -24.438 -5.836 1 95.56 246 LEU B N 1
ATOM 5427 C CA . LEU B 1 246 ? -12.258 -25.812 -5.777 1 95.56 246 LEU B CA 1
ATOM 5428 C C . LEU B 1 246 ? -13.359 -26.734 -5.262 1 95.56 246 LEU B C 1
ATOM 5430 O O . LEU B 1 246 ? -13.5 -27.875 -5.727 1 95.56 246 LEU B O 1
ATOM 5434 N N . ASN B 1 247 ? -14.156 -26.266 -4.363 1 95.69 247 ASN B N 1
ATOM 5435 C CA . ASN B 1 247 ? -15.117 -27.141 -3.691 1 95.69 247 ASN B CA 1
ATOM 5436 C C . ASN B 1 247 ? -16.5 -27.031 -4.32 1 95.69 247 ASN B C 1
ATOM 5438 O O . ASN B 1 247 ? -17.344 -27.922 -4.148 1 95.69 247 ASN B O 1
ATOM 5442 N N . CYS B 1 248 ? -16.766 -25.891 -4.988 1 93.31 248 CYS B N 1
ATOM 5443 C CA . CYS B 1 248 ? -18.031 -25.703 -5.684 1 93.31 248 CYS B CA 1
ATOM 5444 C C . CYS B 1 248 ? -17.797 -25.266 -7.125 1 93.31 248 CYS B C 1
ATOM 5446 O O . CYS B 1 248 ? -18.297 -24.219 -7.551 1 93.31 248 CYS B O 1
ATOM 5448 N N . PRO B 1 249 ? -17.188 -26.109 -7.945 1 90.75 249 PRO B N 1
ATOM 5449 C CA . PRO B 1 249 ? -16.812 -25.719 -9.305 1 90.75 249 PRO B CA 1
ATOM 5450 C C . PRO B 1 249 ? -18.016 -25.375 -10.172 1 90.75 249 PRO B C 1
ATOM 5452 O O . PRO B 1 249 ? -17.906 -24.516 -11.062 1 90.75 249 PRO B O 1
ATOM 5455 N N . ASP B 1 250 ? -19.141 -25.906 -9.891 1 86.75 250 ASP B N 1
ATOM 5456 C CA . ASP B 1 250 ? -20.344 -25.641 -10.68 1 86.75 250 ASP B CA 1
ATOM 5457 C C . ASP B 1 250 ? -20.844 -24.219 -10.461 1 86.75 250 ASP B C 1
ATOM 5459 O O . ASP B 1 250 ? -21.562 -23.672 -11.297 1 86.75 250 ASP B O 1
ATOM 5463 N N . GLN B 1 251 ? -20.422 -23.719 -9.352 1 87.62 251 GLN B N 1
ATOM 5464 C CA . GLN B 1 251 ? -20.906 -22.375 -9.016 1 87.62 251 GLN B CA 1
ATOM 5465 C C . GLN B 1 251 ? -19.969 -21.297 -9.57 1 87.62 251 GLN B C 1
ATOM 5467 O O . GLN B 1 251 ? -20.219 -20.109 -9.383 1 87.62 251 GLN B O 1
ATOM 5472 N N . LEU B 1 252 ? -18.984 -21.688 -10.25 1 85.38 252 LEU B N 1
ATOM 5473 C CA . LEU B 1 252 ? -18.047 -20.75 -10.852 1 85.38 252 LEU B CA 1
ATOM 5474 C C . LEU B 1 252 ? -18.766 -19.844 -11.859 1 85.38 252 LEU B C 1
ATOM 5476 O O . LEU B 1 252 ? -18.328 -18.719 -12.094 1 85.38 252 LEU B O 1
ATOM 5480 N N . ILE B 1 253 ? -19.828 -20.375 -12.438 1 81.38 253 ILE B N 1
ATOM 5481 C CA . ILE B 1 253 ? -20.609 -19.609 -13.398 1 81.38 253 ILE B CA 1
ATOM 5482 C C . ILE B 1 253 ? -21.078 -18.312 -12.75 1 81.38 253 ILE B C 1
ATOM 5484 O O . ILE B 1 253 ? -21.125 -17.266 -13.398 1 81.38 253 ILE B O 1
ATOM 5488 N N . ASN B 1 254 ? -21.359 -18.312 -11.484 1 83 254 ASN B N 1
ATOM 5489 C CA . ASN B 1 254 ? -21.828 -17.156 -10.742 1 83 254 ASN B CA 1
ATOM 5490 C C . ASN B 1 254 ? -20.734 -16.125 -10.539 1 83 254 ASN B C 1
ATOM 5492 O O . ASN B 1 254 ? -21 -14.922 -10.453 1 83 254 ASN B O 1
ATOM 5496 N N . LEU B 1 255 ? -19.531 -16.641 -10.539 1 83.19 255 LEU B N 1
ATOM 5497 C CA . LEU B 1 255 ? -18.422 -15.758 -10.211 1 83.19 255 LEU B CA 1
ATOM 5498 C C . LEU B 1 255 ? -17.797 -15.172 -11.469 1 83.19 255 LEU B C 1
ATOM 5500 O O . LEU B 1 255 ? -17.172 -14.102 -11.43 1 83.19 255 LEU B O 1
ATOM 5504 N N . ILE B 1 256 ? -17.969 -15.844 -12.531 1 82.31 256 ILE B N 1
ATOM 5505 C CA . ILE B 1 256 ? -17.266 -15.43 -13.742 1 82.31 256 ILE B CA 1
ATOM 5506 C C . ILE B 1 256 ? -18.281 -15.016 -14.805 1 82.31 256 ILE B C 1
ATOM 5508 O O . ILE B 1 256 ? -18.359 -13.844 -15.172 1 82.31 256 ILE B O 1
ATOM 5512 N N . ASP B 1 257 ? -19.156 -15.875 -15.164 1 77.31 257 ASP B N 1
ATOM 5513 C CA . ASP B 1 257 ? -20.047 -15.688 -16.312 1 77.31 257 ASP B CA 1
ATOM 5514 C C . ASP B 1 257 ? -21.094 -14.609 -16.016 1 77.31 257 ASP B C 1
ATOM 5516 O O . ASP B 1 257 ? -21.422 -13.805 -16.891 1 77.31 257 ASP B O 1
ATOM 5520 N N . VAL B 1 258 ? -21.516 -14.656 -14.883 1 82.31 258 VAL B N 1
ATOM 5521 C CA . VAL B 1 258 ? -22.609 -13.766 -14.531 1 82.31 258 VAL B CA 1
ATOM 5522 C C . VAL B 1 258 ? -22.125 -12.32 -14.523 1 82.31 258 VAL B C 1
ATOM 5524 O O . VAL B 1 258 ? -22.703 -11.453 -15.18 1 82.31 258 VAL B O 1
ATOM 5527 N N . PRO B 1 259 ? -21.062 -12.047 -13.859 1 79.88 259 PRO B N 1
ATOM 5528 C CA . PRO B 1 259 ? -20.578 -10.672 -13.906 1 79.88 259 PRO B CA 1
ATOM 5529 C C . PRO B 1 259 ? -20.188 -10.227 -15.312 1 79.88 259 PRO B C 1
ATOM 5531 O O . PRO B 1 259 ? -20.469 -9.086 -15.703 1 79.88 259 PRO B O 1
ATOM 5534 N N . LEU B 1 260 ? -19.578 -11.031 -16.031 1 79.12 260 LEU B N 1
ATOM 5535 C CA . LEU B 1 260 ? -19.234 -10.703 -17.406 1 79.12 260 LEU B CA 1
ATOM 5536 C C . LEU B 1 260 ? -20.5 -10.484 -18.25 1 79.12 260 LEU B C 1
ATOM 5538 O O . LEU B 1 260 ? -20.547 -9.578 -19.078 1 79.12 260 LEU B O 1
ATOM 5542 N N . GLY B 1 261 ? -21.422 -11.297 -18.031 1 82.44 261 GLY B N 1
ATOM 5543 C CA . GLY B 1 261 ? -22.688 -11.203 -18.766 1 82.44 261 GLY B CA 1
ATOM 5544 C C . GLY B 1 261 ? -23.469 -9.953 -18.422 1 82.44 261 GLY B C 1
ATOM 5545 O O . GLY B 1 261 ? -24.188 -9.414 -19.281 1 82.44 261 GLY B O 1
ATOM 5546 N N . LEU B 1 262 ? -23.375 -9.531 -17.234 1 83 262 LEU B N 1
ATOM 5547 C CA . LEU B 1 262 ? -24.031 -8.289 -16.828 1 83 262 LEU B CA 1
ATOM 5548 C C . LEU B 1 262 ? -23.438 -7.098 -17.578 1 83 262 LEU B C 1
ATOM 5550 O O . LEU B 1 262 ? -24.172 -6.227 -18.047 1 83 262 LEU B O 1
ATOM 5554 N N . SER B 1 263 ? -22.172 -7.148 -17.734 1 78.69 263 SER B N 1
ATOM 5555 C CA . SER B 1 263 ? -21.5 -6.059 -18.422 1 78.69 263 SER B CA 1
ATOM 5556 C C . SER B 1 263 ? -21.828 -6.059 -19.922 1 78.69 263 SER B C 1
ATOM 5558 O O . SER B 1 263 ? -21.859 -5 -20.547 1 78.69 263 SER B O 1
ATOM 5560 N N . GLN B 1 264 ? -22.141 -7.219 -20.406 1 83.06 264 GLN B N 1
ATOM 5561 C CA . GLN B 1 264 ? -22.406 -7.363 -21.828 1 83.06 264 GLN B CA 1
ATOM 5562 C C . GLN B 1 264 ? -23.906 -7.277 -22.109 1 83.06 264 GLN B C 1
ATOM 5564 O O . GLN B 1 264 ? -24.328 -7.273 -23.281 1 83.06 264 GLN B O 1
ATOM 5569 N N . GLY B 1 265 ? -24.641 -7.305 -21.094 1 84.94 265 GLY B N 1
ATOM 5570 C CA . GLY B 1 265 ? -26.078 -7.176 -21.25 1 84.94 265 GLY B CA 1
ATOM 5571 C C . GLY B 1 265 ? -26.781 -8.508 -21.469 1 84.94 265 GLY B C 1
ATOM 5572 O O . GLY B 1 265 ? -27.953 -8.547 -21.828 1 84.94 265 GLY B O 1
ATOM 5573 N N . VAL B 1 266 ? -26.016 -9.547 -21.297 1 88.75 266 VAL B N 1
ATOM 5574 C CA . VAL B 1 266 ? -26.562 -10.891 -21.422 1 88.75 266 VAL B CA 1
ATOM 5575 C C . VAL B 1 266 ? -27.344 -11.258 -20.172 1 88.75 266 VAL B C 1
ATOM 5577 O O . VAL B 1 266 ? -28.328 -12.008 -20.234 1 88.75 266 VAL B O 1
ATOM 5580 N N . TYR B 1 267 ? -26.891 -10.734 -19.062 1 89.44 267 TYR B N 1
ATOM 5581 C CA . TYR B 1 267 ? -27.578 -10.883 -17.797 1 89.44 267 TYR B CA 1
ATOM 5582 C C . TYR B 1 267 ? -28.141 -9.547 -17.312 1 89.44 267 TYR B C 1
ATOM 5584 O O . TYR B 1 267 ? -27.625 -8.484 -17.688 1 89.44 267 TYR B O 1
ATOM 5592 N N . VAL B 1 268 ? -29.234 -9.617 -16.656 1 89.75 268 VAL B N 1
ATOM 5593 C CA . VAL B 1 268 ? -29.812 -8.398 -16.094 1 89.75 268 VAL B CA 1
ATOM 5594 C C . VAL B 1 268 ? -30.219 -8.648 -14.641 1 89.75 268 VAL B C 1
ATOM 5596 O O . VAL B 1 268 ? -30.453 -9.789 -14.242 1 89.75 268 VAL B O 1
ATOM 5599 N N . TYR B 1 269 ? -30.172 -7.551 -13.891 1 88.62 269 TYR B N 1
ATOM 5600 C CA . TYR B 1 269 ? -30.641 -7.656 -12.516 1 88.62 269 TYR B CA 1
ATOM 5601 C C . TYR B 1 269 ? -32.156 -7.844 -12.469 1 88.62 269 TYR B C 1
ATOM 5603 O O . TYR B 1 269 ? -32.875 -7.293 -13.305 1 88.62 269 TYR B O 1
ATOM 5611 N N . GLY B 1 270 ? -32.5 -8.641 -11.453 1 87.69 270 GLY B N 1
ATOM 5612 C CA . GLY B 1 270 ? -33.938 -8.758 -11.227 1 87.69 270 GLY B CA 1
ATOM 5613 C C . GLY B 1 270 ? -34.562 -7.488 -10.68 1 87.69 270 GLY B C 1
ATOM 5614 O O . GLY B 1 270 ? -33.875 -6.496 -10.453 1 87.69 270 GLY B O 1
ATOM 5615 N N . LYS B 1 271 ? -35.812 -7.422 -10.656 1 87.88 271 LYS B N 1
ATOM 5616 C CA . LYS B 1 271 ? -36.562 -6.277 -10.109 1 87.88 271 LYS B CA 1
ATOM 5617 C C . LYS B 1 271 ? -37.312 -6.664 -8.844 1 87.88 271 LYS B C 1
ATOM 5619 O O . LYS B 1 271 ? -37.812 -7.777 -8.727 1 87.88 271 LYS B O 1
ATOM 5624 N N . ASN B 1 272 ? -37.156 -5.754 -7.848 1 85.62 272 ASN B N 1
ATOM 5625 C CA . ASN B 1 272 ? -37.938 -6 -6.641 1 85.62 272 ASN B CA 1
ATOM 5626 C C . ASN B 1 272 ? -39.406 -5.645 -6.84 1 85.62 272 ASN B C 1
ATOM 5628 O O . ASN B 1 272 ? -39.844 -5.312 -7.949 1 85.62 272 ASN B O 1
ATOM 5632 N N . ASN B 1 273 ? -40.125 -5.844 -5.711 1 83.06 273 ASN B N 1
ATOM 5633 C CA . ASN B 1 273 ? -41.562 -5.633 -5.773 1 83.06 273 ASN B CA 1
ATOM 5634 C C . ASN B 1 273 ? -41.906 -4.188 -6.129 1 83.06 273 ASN B C 1
ATOM 5636 O O . ASN B 1 273 ? -42.938 -3.916 -6.715 1 83.06 273 ASN B O 1
ATOM 5640 N N . LYS B 1 274 ? -41 -3.307 -5.871 1 85.94 274 LYS B N 1
ATOM 5641 C CA . LYS B 1 274 ? -41.219 -1.89 -6.145 1 85.94 274 LYS B CA 1
ATOM 5642 C C . LYS B 1 274 ? -40.719 -1.507 -7.527 1 85.94 274 LYS B C 1
ATOM 5644 O O . LYS B 1 274 ? -40.844 -0.356 -7.949 1 85.94 274 LYS B O 1
ATOM 5649 N N . GLY B 1 275 ? -40.156 -2.402 -8.234 1 82.5 275 GLY B N 1
ATOM 5650 C CA . GLY B 1 275 ? -39.656 -2.148 -9.586 1 82.5 275 GLY B CA 1
ATOM 5651 C C . GLY B 1 275 ? -38.219 -1.742 -9.641 1 82.5 275 GLY B C 1
ATOM 5652 O O . GLY B 1 275 ? -37.656 -1.487 -10.711 1 82.5 275 GLY B O 1
ATOM 5653 N N . ASP B 1 276 ? -37.625 -1.655 -8.492 1 82.56 276 ASP B N 1
ATOM 5654 C CA . ASP B 1 276 ? -36.188 -1.271 -8.438 1 82.56 276 ASP B CA 1
ATOM 5655 C C . ASP B 1 276 ? -35.281 -2.473 -8.695 1 82.56 276 ASP B C 1
ATOM 5657 O O . ASP B 1 276 ? -35.719 -3.621 -8.531 1 82.56 276 ASP B O 1
ATOM 5661 N N . GLU B 1 277 ? -34.125 -2.16 -9.211 1 83.31 277 GLU B N 1
ATOM 5662 C CA . GLU B 1 277 ? -33.156 -3.227 -9.469 1 83.31 277 GLU B CA 1
ATOM 5663 C C . GLU B 1 277 ? -32.781 -3.959 -8.18 1 83.31 277 GLU B C 1
ATOM 5665 O O . GLU B 1 277 ? -32.469 -3.326 -7.168 1 83.31 277 GLU B O 1
ATOM 5670 N N . ASP B 1 278 ? -33.062 -5.273 -8.234 1 84.31 278 ASP B N 1
ATOM 5671 C CA . ASP B 1 278 ? -32.656 -6.156 -7.156 1 84.31 278 ASP B CA 1
ATOM 5672 C C . ASP B 1 278 ? -31.312 -6.828 -7.484 1 84.31 278 ASP B C 1
ATOM 5674 O O . ASP B 1 278 ? -31.281 -7.832 -8.203 1 84.31 278 ASP B O 1
ATOM 5678 N N . ARG B 1 279 ? -30.328 -6.469 -6.875 1 79.19 279 ARG B N 1
ATOM 5679 C CA . ARG B 1 279 ? -28.984 -6.938 -7.215 1 79.19 279 ARG B CA 1
ATOM 5680 C C . ARG B 1 279 ? -28.719 -8.32 -6.633 1 79.19 279 ARG B C 1
ATOM 5682 O O . ARG B 1 279 ? -27.688 -8.938 -6.906 1 79.19 279 ARG B O 1
ATOM 5689 N N . ARG B 1 280 ? -29.766 -8.852 -6.02 1 82.44 280 ARG B N 1
ATOM 5690 C CA . ARG B 1 280 ? -29.609 -10.172 -5.426 1 82.44 280 ARG B CA 1
ATOM 5691 C C . ARG B 1 280 ? -30 -11.266 -6.414 1 82.44 280 ARG B C 1
ATOM 5693 O O . ARG B 1 280 ? -29.672 -12.438 -6.223 1 82.44 280 ARG B O 1
ATOM 5700 N N . VAL B 1 281 ? -30.719 -10.742 -7.34 1 87.81 281 VAL B N 1
ATOM 5701 C CA . VAL B 1 281 ? -31.203 -11.711 -8.32 1 87.81 281 VAL B CA 1
ATOM 5702 C C . VAL B 1 281 ? -30.75 -11.297 -9.719 1 87.81 281 VAL B C 1
ATOM 5704 O O . VAL B 1 281 ? -31.016 -10.172 -10.148 1 87.81 281 VAL B O 1
ATOM 5707 N N . ILE B 1 282 ? -30.062 -12.227 -10.344 1 89.62 282 ILE B N 1
ATOM 5708 C CA . ILE B 1 282 ? -29.625 -11.992 -11.719 1 89.62 282 ILE B CA 1
ATOM 5709 C C . ILE B 1 282 ? -30.328 -12.969 -12.656 1 89.62 282 ILE B C 1
ATOM 5711 O O . ILE B 1 282 ? -30.469 -14.148 -12.336 1 89.62 282 ILE B O 1
ATOM 5715 N N . ILE B 1 283 ? -30.766 -12.391 -13.75 1 92.62 283 ILE B N 1
ATOM 5716 C CA . ILE B 1 283 ? -31.547 -13.195 -14.688 1 92.62 283 ILE B CA 1
ATOM 5717 C C . ILE B 1 283 ? -30.828 -13.25 -16.031 1 92.62 283 ILE B C 1
ATOM 5719 O O . ILE B 1 283 ? -30.422 -12.219 -16.578 1 92.62 283 ILE B O 1
ATOM 5723 N N . ARG B 1 284 ? -30.672 -14.43 -16.484 1 91.44 284 ARG B N 1
ATOM 5724 C CA . ARG B 1 284 ? -30.156 -14.586 -17.844 1 91.44 284 ARG B CA 1
ATOM 5725 C C . ARG B 1 284 ? -31.25 -14.312 -18.875 1 91.44 284 ARG B C 1
ATOM 5727 O O . ARG B 1 284 ? -32.312 -14.945 -18.844 1 91.44 284 ARG B O 1
ATOM 5734 N N . LYS B 1 285 ? -31 -13.547 -19.766 1 91.5 285 LYS B N 1
ATOM 5735 C CA . LYS B 1 285 ? -32 -13.07 -20.703 1 91.5 285 LYS B CA 1
ATOM 5736 C C . LYS B 1 285 ? -32.469 -14.195 -21.625 1 91.5 285 LYS B C 1
ATOM 5738 O O . LYS B 1 285 ? -33.625 -14.266 -22 1 91.5 285 LYS B O 1
ATOM 5743 N N . SER B 1 286 ? -31.531 -15 -22.016 1 88.75 286 SER B N 1
ATOM 5744 C CA . SER B 1 286 ? -31.797 -16 -23.031 1 88.75 286 SER B CA 1
ATOM 5745 C C . SER B 1 286 ? -32.844 -17 -22.562 1 88.75 286 SER B C 1
ATOM 5747 O O . SER B 1 286 ? -33.719 -17.406 -23.312 1 88.75 286 SER B O 1
ATOM 5749 N N . ASP B 1 287 ? -32.812 -17.469 -21.359 1 90.88 287 ASP B N 1
ATOM 5750 C CA . ASP B 1 287 ? -33.688 -18.547 -20.906 1 90.88 287 ASP B CA 1
ATOM 5751 C C . ASP B 1 287 ? -34.406 -18.156 -19.609 1 90.88 287 ASP B C 1
ATOM 5753 O O . ASP B 1 287 ? -35.219 -18.922 -19.094 1 90.88 287 ASP B O 1
ATOM 5757 N N . GLY B 1 288 ? -34.094 -17.047 -19.047 1 89.94 288 GLY B N 1
ATOM 5758 C CA . GLY B 1 288 ? -34.781 -16.562 -17.859 1 89.94 288 GLY B CA 1
ATOM 5759 C C . GLY B 1 288 ? -34.281 -17.203 -16.578 1 89.94 288 GLY B C 1
ATOM 5760 O O . GLY B 1 288 ? -34.844 -17 -15.508 1 89.94 288 GLY B O 1
ATOM 5761 N N . LYS B 1 289 ? -33.25 -17.953 -16.75 1 91.12 289 LYS B N 1
ATOM 5762 C CA . LYS B 1 289 ? -32.688 -18.609 -15.578 1 91.12 289 LYS B CA 1
ATOM 5763 C C . LYS B 1 289 ? -32.188 -17.594 -14.555 1 91.12 289 LYS B C 1
ATOM 5765 O O . LYS B 1 289 ? -31.594 -16.578 -14.93 1 91.12 289 LYS B O 1
ATOM 5770 N N . LYS B 1 290 ? -32.469 -17.938 -13.266 1 90 290 LYS B N 1
ATOM 5771 C CA . LYS B 1 290 ? -32.094 -17.016 -12.195 1 90 290 LYS B CA 1
ATOM 5772 C C . LYS B 1 290 ? -30.812 -17.469 -11.508 1 90 290 LYS B C 1
ATOM 5774 O O . LYS B 1 290 ? -30.578 -18.672 -11.344 1 90 290 LYS B O 1
ATOM 5779 N N . PHE B 1 291 ? -30.031 -16.484 -11.227 1 86.81 291 PHE B N 1
ATOM 5780 C CA . PHE B 1 291 ? -28.781 -16.703 -10.5 1 86.81 291 PHE B CA 1
ATOM 5781 C C . PHE B 1 291 ? -28.703 -15.805 -9.273 1 86.81 291 PHE B C 1
ATOM 5783 O O . PHE B 1 291 ? -29.328 -14.742 -9.242 1 86.81 291 PHE B O 1
ATOM 5790 N N . LYS B 1 292 ? -28.031 -16.328 -8.312 1 82.88 292 LYS B N 1
ATOM 5791 C CA . LYS B 1 292 ? -27.797 -15.492 -7.141 1 82.88 292 LYS B CA 1
ATOM 5792 C C . LYS B 1 292 ? -26.812 -14.367 -7.461 1 82.88 292 LYS B C 1
ATOM 5794 O O . LYS B 1 292 ? -25.781 -14.602 -8.094 1 82.88 292 LYS B O 1
ATOM 5799 N N . GLY B 1 293 ? -27.266 -13.188 -7.113 1 76.06 293 GLY B N 1
ATOM 5800 C CA . GLY B 1 293 ? -26.469 -12.008 -7.438 1 76.06 293 GLY B CA 1
ATOM 5801 C C . GLY B 1 293 ? -25.188 -11.906 -6.637 1 76.06 293 GLY B C 1
ATOM 5802 O O . GLY B 1 293 ? -24.172 -11.414 -7.141 1 76.06 293 GLY B O 1
ATOM 5803 N N . HIS B 1 294 ? -25.234 -12.109 -5.309 1 79.25 294 HIS B N 1
ATOM 5804 C CA . HIS B 1 294 ? -24.047 -11.961 -4.473 1 79.25 294 HIS B CA 1
ATOM 5805 C C . HIS B 1 294 ? -23.875 -13.156 -3.539 1 79.25 294 HIS B C 1
ATOM 5807 O O . HIS B 1 294 ? -24.828 -13.578 -2.887 1 79.25 294 HIS B O 1
ATOM 5813 N N . ILE B 1 295 ? -22.766 -13.781 -3.682 1 87.06 295 ILE B N 1
ATOM 5814 C CA . ILE B 1 295 ? -22.406 -14.812 -2.713 1 87.06 295 ILE B CA 1
ATOM 5815 C C . ILE B 1 295 ? -21.453 -14.227 -1.67 1 87.06 295 ILE B C 1
ATOM 5817 O O . ILE B 1 295 ? -20.375 -13.75 -2.01 1 87.06 295 ILE B O 1
ATOM 5821 N N . SER B 1 296 ? -21.891 -14.289 -0.435 1 90.5 296 SER B N 1
ATOM 5822 C CA . SER B 1 296 ? -21.094 -13.68 0.62 1 90.5 296 SER B CA 1
ATOM 5823 C C . SER B 1 296 ? -19.797 -14.461 0.857 1 90.5 296 SER B C 1
ATOM 5825 O O . SER B 1 296 ? -19.734 -15.656 0.576 1 90.5 296 SER B O 1
ATOM 5827 N N . ASN B 1 297 ? -18.797 -13.789 1.407 1 94.44 297 ASN B N 1
ATOM 5828 C CA . ASN B 1 297 ? -17.531 -14.422 1.748 1 94.44 297 ASN B CA 1
ATOM 5829 C C . ASN B 1 297 ? -17.719 -15.562 2.746 1 94.44 297 ASN B C 1
ATOM 5831 O O . ASN B 1 297 ? -17.062 -16.594 2.646 1 94.44 297 ASN B O 1
ATOM 5835 N N . TYR B 1 298 ? -18.641 -15.352 3.646 1 94.31 298 TYR B N 1
ATOM 5836 C CA . TYR B 1 298 ? -18.922 -16.375 4.641 1 94.31 298 TYR B CA 1
ATOM 5837 C C . TYR B 1 298 ? -19.469 -17.641 3.982 1 94.31 298 TYR B C 1
ATOM 5839 O O . TYR B 1 298 ? -19.031 -18.75 4.281 1 94.31 298 TYR B O 1
ATOM 5847 N N . LEU B 1 299 ? -20.391 -17.438 3.104 1 93.19 299 LEU B N 1
ATOM 5848 C CA . LEU B 1 299 ? -20.984 -18.578 2.408 1 93.19 299 LEU B CA 1
ATOM 5849 C C . LEU B 1 299 ? -19.953 -19.297 1.556 1 93.19 299 LEU B C 1
ATOM 5851 O O . LEU B 1 299 ? -19.953 -20.531 1.481 1 93.19 299 LEU B O 1
ATOM 5855 N N . MET B 1 300 ? -19.156 -18.594 0.896 1 94.94 300 MET B N 1
ATOM 5856 C CA . MET B 1 300 ? -18.094 -19.203 0.088 1 94.94 300 MET B CA 1
ATOM 5857 C C . MET B 1 300 ? -17.156 -20.016 0.957 1 94.94 300 MET B C 1
ATOM 5859 O O . MET B 1 300 ? -16.828 -21.156 0.625 1 94.94 300 MET B O 1
ATOM 5863 N N . LEU B 1 301 ? -16.781 -19.438 2.086 1 97 301 LEU B N 1
ATOM 5864 C CA . LEU B 1 301 ? -15.805 -20.094 2.951 1 97 301 LEU B CA 1
ATOM 5865 C C . LEU B 1 301 ? -16.406 -21.312 3.639 1 97 301 LEU B C 1
ATOM 5867 O O . LEU B 1 301 ? -15.68 -22.219 4.039 1 97 301 LEU B O 1
ATOM 5871 N N . ASN B 1 302 ? -17.719 -21.344 3.723 1 95.88 302 ASN B N 1
ATOM 5872 C CA . ASN B 1 302 ? -18.406 -22.469 4.336 1 95.88 302 ASN B CA 1
ATOM 5873 C C . ASN B 1 302 ? -18.203 -23.75 3.525 1 95.88 302 ASN B C 1
ATOM 5875 O O . ASN B 1 302 ? -18.453 -24.859 4.023 1 95.88 302 ASN B O 1
ATOM 5879 N N . SER B 1 303 ? -17.766 -23.625 2.344 1 96.19 303 SER B N 1
ATOM 5880 C CA . SER B 1 303 ? -17.469 -24.797 1.507 1 96.19 303 SER B CA 1
ATOM 5881 C C . SER B 1 303 ? -16.109 -25.391 1.84 1 96.19 303 SER B C 1
ATOM 5883 O O . SER B 1 303 ? -15.766 -26.469 1.351 1 96.19 303 SER B O 1
ATOM 5885 N N . SER B 1 304 ? -15.344 -24.766 2.723 1 97.12 304 SER B N 1
ATOM 5886 C CA . SER B 1 304 ? -14 -25.219 3.062 1 97.12 304 SER B CA 1
ATOM 5887 C C . SER B 1 304 ? -14.031 -26.594 3.738 1 97.12 304 SER B C 1
ATOM 5889 O O . SER B 1 304 ? -14.938 -26.875 4.516 1 97.12 304 SER B O 1
ATOM 5891 N N . LYS B 1 305 ? -13.062 -27.406 3.5 1 95.19 305 LYS B N 1
ATOM 5892 C CA . LYS B 1 305 ? -12.93 -28.719 4.145 1 95.19 305 LYS B CA 1
ATOM 5893 C C . LYS B 1 305 ? -12.398 -28.562 5.57 1 95.19 305 LYS B C 1
ATOM 5895 O O . LYS B 1 305 ? -12.453 -29.516 6.359 1 95.19 305 LYS B O 1
ATOM 5900 N N . TYR B 1 306 ? -11.906 -27.438 5.906 1 96.88 306 TYR B N 1
ATOM 5901 C CA . TYR B 1 306 ? -11.359 -27.172 7.23 1 96.88 306 TYR B CA 1
ATOM 5902 C C . TYR B 1 306 ? -12.359 -26.406 8.094 1 96.88 306 TYR B C 1
ATOM 5904 O O . TYR B 1 306 ? -12.656 -25.234 7.824 1 96.88 306 TYR B O 1
ATOM 5912 N N . LYS B 1 307 ? -12.766 -26.984 9.156 1 97 307 LYS B N 1
ATOM 5913 C CA . LYS B 1 307 ? -13.727 -26.359 10.055 1 97 307 LYS B CA 1
ATOM 5914 C C . LYS B 1 307 ? -13.164 -25.078 10.672 1 97 307 LYS B C 1
ATOM 5916 O O . LYS B 1 307 ? -13.906 -24.141 10.969 1 97 307 LYS B O 1
ATOM 5921 N N . GLU B 1 308 ? -11.852 -25.047 10.844 1 97.62 308 GLU B N 1
ATOM 5922 C CA . GLU B 1 308 ? -11.172 -23.906 11.438 1 97.62 308 GLU B CA 1
ATOM 5923 C C . GLU B 1 308 ? -11.367 -22.641 10.602 1 97.62 308 GLU B C 1
ATOM 5925 O O . GLU B 1 308 ? -11.422 -21.531 11.141 1 97.62 308 GLU B O 1
ATOM 5930 N N . ASP B 1 309 ? -11.484 -22.844 9.273 1 97.75 309 ASP B N 1
ATOM 5931 C CA . ASP B 1 309 ? -11.688 -21.688 8.391 1 97.75 309 ASP B CA 1
ATOM 5932 C C . ASP B 1 309 ? -12.961 -20.938 8.758 1 97.75 309 ASP B C 1
ATOM 5934 O O . ASP B 1 309 ? -12.961 -19.703 8.797 1 97.75 309 ASP B O 1
ATOM 5938 N N . ILE B 1 310 ? -13.977 -21.641 9.055 1 97 310 ILE B N 1
ATOM 5939 C CA . ILE B 1 310 ? -15.266 -21.047 9.367 1 97 310 ILE B CA 1
ATOM 5940 C C . ILE B 1 310 ? -15.242 -20.453 10.773 1 97 310 ILE B C 1
ATOM 5942 O O . ILE B 1 310 ? -15.789 -19.375 11.008 1 97 310 ILE B O 1
ATOM 5946 N N . LEU B 1 311 ? -14.609 -21.141 11.633 1 97.12 311 LEU B N 1
ATOM 5947 C CA . LEU B 1 311 ? -14.539 -20.688 13.016 1 97.12 311 LEU B CA 1
ATOM 5948 C C . LEU B 1 311 ? -13.758 -19.375 13.133 1 97.12 311 LEU B C 1
ATOM 5950 O O . LEU B 1 311 ? -14.055 -18.547 13.992 1 97.12 311 LEU B O 1
ATOM 5954 N N . LEU B 1 312 ? -12.812 -19.219 12.203 1 97.62 312 LEU B N 1
ATOM 5955 C CA . LEU B 1 312 ? -11.93 -18.047 12.273 1 97.62 312 LEU B CA 1
ATOM 5956 C C . LEU B 1 312 ? -12.5 -16.891 11.477 1 97.62 312 LEU B C 1
ATOM 5958 O O . LEU B 1 312 ? -12.055 -15.742 11.641 1 97.62 312 LEU B O 1
ATOM 5962 N N . PHE B 1 313 ? -13.477 -17.141 10.711 1 97.62 313 PHE B N 1
ATOM 5963 C CA . PHE B 1 313 ? -13.906 -16.188 9.695 1 97.62 313 PHE B CA 1
ATOM 5964 C C . PHE B 1 313 ? -14.328 -14.859 10.328 1 97.62 313 PHE B C 1
ATOM 5966 O O . PHE B 1 313 ? -13.836 -13.797 9.953 1 97.62 313 PHE B O 1
ATOM 5973 N N . ASN B 1 314 ? -15.18 -14.945 11.289 1 93.12 314 ASN B N 1
ATOM 5974 C CA . ASN B 1 314 ? -15.734 -13.727 11.859 1 93.12 314 ASN B CA 1
ATOM 5975 C C . ASN B 1 314 ? -14.648 -12.875 12.516 1 93.12 314 ASN B C 1
ATOM 5977 O O . ASN B 1 314 ? -14.641 -11.648 12.359 1 93.12 314 ASN B O 1
ATOM 5981 N N . PHE B 1 315 ? -13.812 -13.5 13.156 1 94.81 315 PHE B N 1
ATOM 5982 C CA . PHE B 1 315 ? -12.75 -12.766 13.836 1 94.81 315 PHE B CA 1
ATOM 5983 C C . PHE B 1 315 ? -11.812 -12.125 12.82 1 94.81 315 PHE B C 1
ATOM 5985 O O . PHE B 1 315 ? -11.547 -10.922 12.891 1 94.81 315 PHE B O 1
ATOM 5992 N N . LEU B 1 316 ? -11.297 -12.898 11.906 1 96.81 316 LEU B N 1
ATOM 5993 C CA . LEU B 1 316 ? -10.305 -12.422 10.945 1 96.81 316 LEU B CA 1
ATOM 5994 C C . LEU B 1 316 ? -10.891 -11.359 10.031 1 96.81 316 LEU B C 1
ATOM 5996 O O . LEU B 1 316 ? -10.273 -10.32 9.797 1 96.81 316 LEU B O 1
ATOM 6000 N N . TYR B 1 317 ? -12.062 -11.648 9.578 1 95.94 317 TYR B N 1
ATOM 6001 C CA . TYR B 1 317 ? -12.664 -10.719 8.633 1 95.94 317 TYR B CA 1
ATOM 6002 C C . TYR B 1 317 ? -13.031 -9.406 9.312 1 95.94 317 TYR B C 1
ATOM 6004 O O . TYR B 1 317 ? -12.859 -8.328 8.727 1 95.94 317 TYR B O 1
ATOM 6012 N N . LYS B 1 318 ? -13.539 -9.469 10.5 1 92.38 318 LYS B N 1
ATOM 6013 C CA . LYS B 1 318 ? -13.836 -8.258 11.25 1 92.38 318 LYS B CA 1
ATOM 6014 C C . LYS B 1 318 ? -12.57 -7.449 11.516 1 92.38 318 LYS B C 1
ATOM 6016 O O . LYS B 1 318 ? -12.539 -6.234 11.289 1 92.38 318 LYS B O 1
ATOM 6021 N N . PHE B 1 319 ? -11.578 -8.086 12.008 1 93.75 319 PHE B N 1
ATOM 6022 C CA . PHE B 1 319 ? -10.305 -7.43 12.297 1 93.75 319 PHE B CA 1
ATOM 6023 C C . PHE B 1 319 ? -9.781 -6.707 11.07 1 93.75 319 PHE B C 1
ATOM 6025 O O . PHE B 1 319 ? -9.453 -5.52 11.133 1 93.75 319 PHE B O 1
ATOM 6032 N N . LEU B 1 320 ? -9.711 -7.418 9.961 1 96.25 320 LEU B N 1
ATOM 6033 C CA . LEU B 1 320 ? -9.164 -6.848 8.734 1 96.25 320 LEU B CA 1
ATOM 6034 C C . LEU B 1 320 ? -10.062 -5.738 8.203 1 96.25 320 LEU B C 1
ATOM 6036 O O . LEU B 1 320 ? -9.578 -4.727 7.695 1 96.25 320 LEU B O 1
ATOM 6040 N N . SER B 1 321 ? -11.344 -5.879 8.336 1 94.19 321 SER B N 1
ATOM 6041 C CA . SER B 1 321 ? -12.305 -4.895 7.859 1 94.19 321 SER B CA 1
ATOM 6042 C C . SER B 1 321 ? -12.219 -3.6 8.664 1 94.19 321 SER B C 1
ATOM 6044 O O . SER B 1 321 ? -12.43 -2.512 8.125 1 94.19 321 SER B O 1
ATOM 6046 N N . ASP B 1 322 ? -11.852 -3.738 9.891 1 91.5 322 ASP B N 1
ATOM 6047 C CA . ASP B 1 322 ? -11.734 -2.586 10.781 1 91.5 322 ASP B CA 1
ATOM 6048 C C . ASP B 1 322 ? -10.633 -1.64 10.312 1 91.5 322 ASP B C 1
ATOM 6050 O O . ASP B 1 322 ? -10.641 -0.454 10.648 1 91.5 322 ASP B O 1
ATOM 6054 N N . TYR B 1 323 ? -9.797 -2.131 9.523 1 92.44 323 TYR B N 1
ATOM 6055 C CA . TYR B 1 323 ? -8.688 -1.293 9.086 1 92.44 323 TYR B CA 1
ATOM 6056 C C . TYR B 1 323 ? -8.789 -0.998 7.59 1 92.44 323 TYR B C 1
ATOM 6058 O O . TYR B 1 323 ? -7.992 -0.224 7.051 1 92.44 323 TYR B O 1
ATOM 6066 N N . THR B 1 324 ? -9.711 -1.663 6.93 1 93.62 324 THR B N 1
ATOM 6067 C CA . THR B 1 324 ? -9.992 -1.375 5.527 1 93.62 324 THR B CA 1
ATOM 6068 C C . THR B 1 324 ? -10.938 -0.181 5.402 1 93.62 324 THR B C 1
ATOM 6070 O O . THR B 1 324 ? -10.766 0.657 4.512 1 93.62 324 THR B O 1
ATOM 6073 N N . HIS B 1 325 ? -11.891 -0.18 6.27 1 91.62 325 HIS B N 1
ATOM 6074 C CA . HIS B 1 325 ? -12.828 0.933 6.355 1 91.62 325 HIS B CA 1
ATOM 6075 C C . HIS B 1 325 ? -12.492 1.85 7.527 1 91.62 325 HIS B C 1
ATOM 6077 O O . HIS B 1 325 ? -11.922 1.405 8.523 1 91.62 325 HIS B O 1
ATOM 6083 N N . PRO B 1 326 ? -12.844 3.131 7.32 1 89.69 326 PRO B N 1
ATOM 6084 C CA . PRO B 1 326 ? -12.656 3.998 8.484 1 89.69 326 PRO B CA 1
ATOM 6085 C C . PRO B 1 326 ? -13.438 3.521 9.711 1 89.69 326 PRO B C 1
ATOM 6087 O O . PRO B 1 326 ? -14.633 3.234 9.609 1 89.69 326 PRO B O 1
ATOM 6090 N N . SER B 1 327 ? -12.758 3.291 10.773 1 85.31 327 SER B N 1
ATOM 6091 C CA . SER B 1 327 ? -13.32 2.844 12.047 1 85.31 327 SER B CA 1
ATOM 6092 C C . SER B 1 327 ? -12.562 3.443 13.227 1 85.31 327 SER B C 1
ATOM 6094 O O . SER B 1 327 ? -11.477 4.004 13.055 1 85.31 327 SER B O 1
ATOM 6096 N N . LEU B 1 328 ? -13.148 3.352 14.367 1 81.69 328 LEU B N 1
ATOM 6097 C CA . LEU B 1 328 ? -12.484 3.852 15.562 1 81.69 328 LEU B CA 1
ATOM 6098 C C . LEU B 1 328 ? -11.148 3.141 15.789 1 81.69 328 LEU B C 1
ATOM 6100 O O . LEU B 1 328 ? -10.18 3.756 16.234 1 81.69 328 LEU B O 1
ATOM 6104 N N . ASN B 1 329 ? -11.109 1.927 15.461 1 81.38 329 ASN B N 1
ATOM 6105 C CA . ASN B 1 329 ? -9.875 1.161 15.602 1 81.38 329 ASN B CA 1
ATOM 6106 C C . ASN B 1 329 ? -8.773 1.694 14.688 1 81.38 329 ASN B C 1
ATOM 6108 O O . ASN B 1 329 ? -7.633 1.856 15.117 1 81.38 329 ASN B O 1
ATOM 6112 N N . SER B 1 330 ? -9.188 1.951 13.492 1 84.88 330 SER B N 1
ATOM 6113 C CA . SER B 1 330 ? -8.211 2.475 12.547 1 84.88 330 SER B CA 1
ATOM 6114 C C . SER B 1 330 ? -7.781 3.891 12.914 1 84.88 330 SER B C 1
ATOM 6116 O O . SER B 1 330 ? -6.613 4.254 12.766 1 84.88 330 SER B O 1
ATOM 6118 N N . LEU B 1 331 ? -8.68 4.645 13.461 1 81.38 331 LEU B N 1
ATOM 6119 C CA . LEU B 1 331 ? -8.398 6.027 13.828 1 81.38 331 LEU B CA 1
ATOM 6120 C C . LEU B 1 331 ? -7.488 6.094 15.047 1 81.38 331 LEU B C 1
ATOM 6122 O O . LEU B 1 331 ? -6.633 6.977 15.148 1 81.38 331 LEU B O 1
ATOM 6126 N N . SER B 1 332 ? -7.629 5.121 15.844 1 81.19 332 SER B N 1
ATOM 6127 C CA . SER B 1 332 ? -6.844 5.102 17.078 1 81.19 332 SER B CA 1
ATOM 6128 C C . SER B 1 332 ? -5.363 4.883 16.781 1 81.19 332 SER B C 1
ATOM 6130 O O . SER B 1 332 ? -4.508 5.215 17.609 1 81.19 332 SER B O 1
ATOM 6132 N N . LEU B 1 333 ? -5.098 4.344 15.672 1 84.06 333 LEU B N 1
ATOM 6133 C CA . LEU B 1 333 ? -3.709 4.109 15.289 1 84.06 333 LEU B CA 1
ATOM 6134 C C . LEU B 1 333 ? -2.967 5.43 15.109 1 84.06 333 LEU B C 1
ATOM 6136 O O . LEU B 1 333 ? -1.734 5.457 15.086 1 84.06 333 LEU B O 1
ATOM 6140 N N . ARG B 1 334 ? -3.744 6.492 15 1 85.56 334 ARG B N 1
ATOM 6141 C CA . ARG B 1 334 ? -3.158 7.797 14.695 1 85.56 334 ARG B CA 1
ATOM 6142 C C . ARG B 1 334 ? -2.996 8.633 15.961 1 85.56 334 ARG B C 1
ATOM 6144 O O . ARG B 1 334 ? -2.537 9.773 15.898 1 85.56 334 ARG B O 1
ATOM 6151 N N . VAL B 1 335 ? -3.385 8.078 17.031 1 82.31 335 VAL B N 1
ATOM 6152 C CA . VAL B 1 335 ? -3.297 8.789 18.297 1 82.31 335 VAL B CA 1
ATOM 6153 C C . VAL B 1 335 ? -2.176 8.188 19.141 1 82.31 335 VAL B C 1
ATOM 6155 O O . VAL B 1 335 ? -2.094 6.969 19.312 1 82.31 335 VAL B O 1
ATOM 6158 N N . ASP B 1 336 ? -1.337 9.086 19.547 1 75.25 336 ASP B N 1
ATOM 6159 C CA . ASP B 1 336 ? -0.24 8.586 20.375 1 75.25 336 ASP B CA 1
ATOM 6160 C C . ASP B 1 336 ? -0.67 8.438 21.828 1 75.25 336 ASP B C 1
ATOM 6162 O O . ASP B 1 336 ? -1.836 8.664 22.156 1 75.25 336 ASP B O 1
ATOM 6166 N N . ASN B 1 337 ? 0.292 8.031 22.594 1 71.81 337 ASN B N 1
ATOM 6167 C CA . ASN B 1 337 ? -0.004 7.758 23.984 1 71.81 337 ASN B CA 1
ATOM 6168 C C . ASN B 1 337 ? -0.388 9.031 24.75 1 71.81 337 ASN B C 1
ATOM 6170 O O . ASN B 1 337 ? -1.081 8.969 25.766 1 71.81 337 ASN B O 1
ATOM 6174 N N . ASP B 1 338 ? 0.06 10.18 24.234 1 68.06 338 ASP B N 1
ATOM 6175 C CA . ASP B 1 338 ? -0.248 11.453 24.875 1 68.06 338 ASP B CA 1
ATOM 6176 C C . ASP B 1 338 ? -1.538 12.055 24.312 1 68.06 338 ASP B C 1
ATOM 6178 O O . ASP B 1 338 ? -1.925 13.164 24.688 1 68.06 338 ASP B O 1
ATOM 6182 N N . GLY B 1 339 ? -2.184 11.281 23.406 1 74.19 339 GLY B N 1
ATOM 6183 C CA . GLY B 1 339 ? -3.438 11.742 22.812 1 74.19 339 GLY B CA 1
ATOM 6184 C C . GLY B 1 339 ? -3.244 12.641 21.609 1 74.19 339 GLY B C 1
ATOM 6185 O O . GLY B 1 339 ? -4.211 13.195 21.078 1 74.19 339 GLY B O 1
ATOM 6186 N N . GLN B 1 340 ? -2.037 12.766 21.234 1 78.5 340 GLN B N 1
ATOM 6187 C CA . GLN B 1 340 ? -1.76 13.625 20.094 1 78.5 340 GLN B CA 1
ATOM 6188 C C . GLN B 1 340 ? -1.977 12.867 18.781 1 78.5 340 GLN B C 1
ATOM 6190 O O . GLN B 1 340 ? -1.646 11.688 18.672 1 78.5 340 GLN B O 1
ATOM 6195 N N . ILE B 1 341 ? -2.615 13.594 17.891 1 86.56 341 ILE B N 1
ATOM 6196 C CA . ILE B 1 341 ? -2.875 13.016 16.578 1 86.56 341 ILE B CA 1
ATOM 6197 C C . ILE B 1 341 ? -1.645 13.18 15.688 1 86.56 341 ILE B C 1
ATOM 6199 O O . ILE B 1 341 ? -1.076 14.273 15.602 1 86.56 341 ILE B O 1
ATOM 6203 N N . ASP B 1 342 ? -1.198 12.094 15.148 1 88.25 342 ASP B N 1
ATOM 6204 C CA . ASP B 1 342 ? 0.016 12.078 14.336 1 88.25 342 ASP B CA 1
ATOM 6205 C C . ASP B 1 342 ? -0.187 11.273 13.055 1 88.25 342 ASP B C 1
ATOM 6207 O O . ASP B 1 342 ? -0.317 10.055 13.102 1 88.25 342 ASP B O 1
ATOM 6211 N N . HIS B 1 343 ? -0.093 11.984 11.938 1 89.06 343 HIS B N 1
ATOM 6212 C CA . HIS B 1 343 ? -0.327 11.336 10.648 1 89.06 343 HIS B CA 1
ATOM 6213 C C . HIS B 1 343 ? 0.879 10.508 10.227 1 89.06 343 HIS B C 1
ATOM 6215 O O . HIS B 1 343 ? 0.791 9.719 9.281 1 89.06 343 HIS B O 1
ATOM 6221 N N . LEU B 1 344 ? 1.964 10.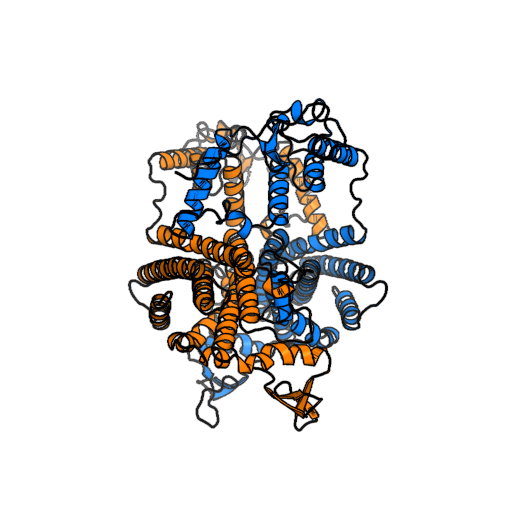586 10.945 1 87.75 344 LEU B N 1
ATOM 6222 C CA . LEU B 1 344 ? 3.174 9.852 10.594 1 87.75 344 LEU B CA 1
ATOM 6223 C C . LEU B 1 344 ? 3.291 8.57 11.422 1 87.75 344 LEU B C 1
ATOM 6225 O O . LEU B 1 344 ? 4.199 7.77 11.203 1 87.75 344 LEU B O 1
ATOM 6229 N N . LYS B 1 345 ? 2.367 8.383 12.258 1 84.69 345 LYS B N 1
ATOM 6230 C CA . LYS B 1 345 ? 2.406 7.215 13.133 1 84.69 345 LYS B CA 1
ATOM 6231 C C . LYS B 1 345 ? 2.051 5.945 12.367 1 84.69 345 LYS B C 1
ATOM 6233 O O . LYS B 1 345 ? 1.167 5.961 11.508 1 84.69 345 LYS B O 1
ATOM 6238 N N . ASN B 1 346 ? 2.811 4.879 12.688 1 82.88 346 ASN B N 1
ATOM 6239 C CA . ASN B 1 346 ? 2.588 3.568 12.094 1 82.88 346 ASN B CA 1
ATOM 6240 C C . ASN B 1 346 ? 2.492 2.477 13.156 1 82.88 346 ASN B C 1
ATOM 6242 O O . ASN B 1 346 ? 3.168 2.545 14.18 1 82.88 346 ASN B O 1
ATOM 6246 N N . SER B 1 347 ? 1.548 1.589 12.891 1 87.12 347 SER B N 1
ATOM 6247 C CA . SER B 1 347 ? 1.319 0.508 13.844 1 87.12 347 SER B CA 1
ATOM 6248 C C . SER B 1 347 ? 0.891 -0.772 13.133 1 87.12 347 SER B C 1
ATOM 6250 O O . SER B 1 347 ? 0.715 -0.784 11.914 1 87.12 347 SER B O 1
ATOM 6252 N N . LEU B 1 348 ? 0.91 -1.912 13.891 1 93.06 348 LEU B N 1
ATOM 6253 C CA . LEU B 1 348 ? 0.365 -3.199 13.477 1 93.06 348 LEU B CA 1
ATOM 6254 C C . LEU B 1 348 ? 1.278 -3.873 12.461 1 93.06 348 LEU B C 1
ATOM 6256 O O . LEU B 1 348 ? 0.803 -4.527 11.523 1 93.06 348 LEU B O 1
ATOM 6260 N N . GLU B 1 349 ? 2.527 -3.67 12.547 1 91 349 GLU B N 1
ATOM 6261 C CA . GLU B 1 349 ? 3.486 -4.277 11.625 1 91 349 GLU B CA 1
ATOM 6262 C C . GLU B 1 349 ? 3.492 -5.797 11.758 1 91 349 GLU B C 1
ATOM 6264 O O . GLU B 1 349 ? 3.471 -6.516 10.758 1 91 349 GLU B O 1
ATOM 6269 N N . GLU B 1 350 ? 3.521 -6.27 12.969 1 90.88 350 GLU B N 1
ATOM 6270 C CA . GLU B 1 350 ? 3.598 -7.707 13.219 1 90.88 350 GLU B CA 1
ATOM 6271 C C . GLU B 1 350 ? 2.355 -8.422 12.703 1 90.88 350 GLU B C 1
ATOM 6273 O O . GLU B 1 350 ? 2.457 -9.484 12.078 1 90.88 350 GLU B O 1
ATOM 6278 N N . GLU B 1 351 ? 1.238 -7.801 12.961 1 94 351 GLU B N 1
ATOM 6279 C CA . GLU B 1 351 ? -0.015 -8.398 12.516 1 94 351 GLU B CA 1
ATOM 6280 C C . GLU B 1 351 ? -0.077 -8.469 10.992 1 94 351 GLU B C 1
ATOM 6282 O O . GLU B 1 351 ? -0.448 -9.5 10.422 1 94 351 GLU B O 1
ATOM 6287 N N . ALA B 1 352 ? 0.275 -7.371 10.352 1 96.44 352 ALA B N 1
ATOM 6288 C CA . ALA B 1 352 ? 0.232 -7.316 8.898 1 96.44 352 ALA B CA 1
ATOM 6289 C C . ALA B 1 352 ? 1.149 -8.367 8.281 1 96.44 352 ALA B C 1
ATOM 6291 O O . ALA B 1 352 ? 0.755 -9.078 7.352 1 96.44 352 ALA B O 1
ATOM 6292 N N . ARG B 1 353 ? 2.322 -8.5 8.789 1 95.38 353 ARG B N 1
ATOM 6293 C CA . ARG B 1 353 ? 3.289 -9.477 8.297 1 95.38 353 ARG B CA 1
ATOM 6294 C C . A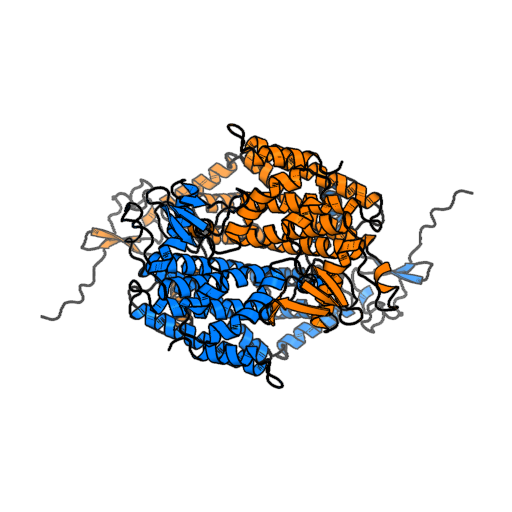RG B 1 353 ? 2.809 -10.898 8.562 1 95.38 353 ARG B C 1
ATOM 6296 O O . ARG B 1 353 ? 2.855 -11.75 7.668 1 95.38 353 ARG B O 1
ATOM 6303 N N . PHE B 1 354 ? 2.389 -11.094 9.727 1 97.5 354 PHE B N 1
ATOM 6304 C CA . PHE B 1 354 ? 1.984 -12.43 10.148 1 97.5 354 PHE B CA 1
ATOM 6305 C C . PHE B 1 354 ? 0.829 -12.945 9.297 1 97.5 354 PHE B C 1
ATOM 6307 O O . PHE B 1 354 ? 0.919 -14.016 8.695 1 97.5 354 PHE B O 1
ATOM 6314 N N . TYR B 1 355 ? -0.177 -12.188 9.219 1 98.19 355 TYR B N 1
ATOM 6315 C CA . TYR B 1 355 ? -1.374 -12.648 8.523 1 98.19 355 TYR B CA 1
ATOM 6316 C C . TYR B 1 355 ? -1.134 -12.727 7.02 1 98.19 355 TYR B C 1
ATOM 6318 O O . TYR B 1 355 ? -1.661 -13.609 6.348 1 98.19 355 TYR B O 1
ATOM 6326 N N . SER B 1 356 ? -0.39 -11.797 6.449 1 98.44 356 SER B N 1
ATOM 6327 C CA . SER B 1 356 ? -0.12 -11.859 5.016 1 98.44 356 SER B CA 1
ATOM 6328 C C . SER B 1 356 ? 0.589 -13.156 4.641 1 98.44 356 SER B C 1
ATOM 6330 O O . SER B 1 356 ? 0.245 -13.789 3.641 1 98.44 356 SER B O 1
ATOM 6332 N N . ILE B 1 357 ? 1.543 -13.578 5.453 1 98.5 357 ILE B N 1
ATOM 6333 C CA . ILE B 1 357 ? 2.314 -14.789 5.184 1 98.5 357 ILE B CA 1
ATOM 6334 C C . ILE B 1 357 ? 1.438 -16.016 5.402 1 98.5 357 ILE B C 1
ATOM 6336 O O . ILE B 1 357 ? 1.427 -16.938 4.574 1 98.5 357 ILE B O 1
ATOM 6340 N N . CYS B 1 358 ? 0.693 -16.031 6.469 1 98.69 358 CYS B N 1
ATOM 6341 C CA . CYS B 1 358 ? -0.167 -17.172 6.766 1 98.69 358 CYS B CA 1
ATOM 6342 C C . CYS B 1 358 ? -1.199 -17.391 5.664 1 98.69 358 CYS B C 1
ATOM 6344 O O . CYS B 1 358 ? -1.373 -18.5 5.172 1 98.69 358 CYS B O 1
ATOM 6346 N N . PHE B 1 359 ? -1.889 -16.312 5.285 1 98.75 359 PHE B N 1
ATOM 6347 C CA . PHE B 1 359 ? -2.904 -16.422 4.246 1 98.75 359 PHE B CA 1
ATOM 6348 C C . PHE B 1 359 ? -2.279 -16.844 2.922 1 98.75 359 PHE B C 1
ATOM 6350 O O . PHE B 1 359 ? -2.877 -17.625 2.168 1 98.75 359 PHE B O 1
ATOM 6357 N N . SER B 1 360 ? -1.073 -16.344 2.65 1 98.56 360 SER B N 1
ATOM 6358 C CA . SER B 1 360 ? -0.381 -16.75 1.433 1 98.56 360 SER B CA 1
ATOM 6359 C C . SER B 1 360 ? -0.018 -18.234 1.472 1 98.56 360 SER B C 1
ATOM 6361 O O . SER B 1 360 ? -0.08 -18.922 0.449 1 98.56 360 SER B O 1
ATOM 6363 N N . GLY B 1 361 ? 0.412 -18.672 2.666 1 98.56 361 GLY B N 1
ATOM 6364 C CA . GLY B 1 361 ? 0.642 -20.109 2.834 1 98.56 361 GLY B CA 1
ATOM 6365 C C . GLY B 1 361 ? -0.596 -20.938 2.578 1 98.56 361 GLY B C 1
ATOM 6366 O O . GLY B 1 361 ? -0.516 -22 1.951 1 98.56 361 GLY B O 1
ATOM 6367 N N . MET B 1 362 ? -1.705 -20.469 3.035 1 98.62 362 MET B N 1
ATOM 6368 C CA . MET B 1 362 ? -2.973 -21.156 2.812 1 98.62 362 MET B CA 1
ATOM 6369 C C . MET B 1 362 ? -3.324 -21.188 1.329 1 98.62 362 MET B C 1
ATOM 6371 O O . MET B 1 362 ? -3.795 -22.203 0.815 1 98.62 362 MET B O 1
ATOM 6375 N N . VAL B 1 363 ? -3.096 -20.094 0.656 1 98.44 363 VAL B N 1
ATOM 6376 C CA . VAL B 1 363 ? -3.334 -20 -0.781 1 98.44 363 VAL B CA 1
ATOM 6377 C C . VAL B 1 363 ? -2.447 -21 -1.521 1 98.44 363 VAL B C 1
ATOM 6379 O O . VAL B 1 363 ? -2.926 -21.75 -2.369 1 98.44 363 VAL B O 1
ATOM 6382 N N . LEU B 1 364 ? -1.177 -21.031 -1.165 1 98.19 364 LEU B N 1
ATOM 6383 C CA . LEU B 1 364 ? -0.238 -21.953 -1.779 1 98.19 364 LEU B CA 1
ATOM 6384 C C . LEU B 1 364 ? -0.683 -23.406 -1.56 1 98.19 364 LEU B C 1
ATOM 6386 O O . LEU B 1 364 ? -0.634 -24.219 -2.482 1 98.19 364 LEU B O 1
ATOM 6390 N N . ASP B 1 365 ? -1.101 -23.641 -0.407 1 98.31 365 ASP B N 1
ATOM 6391 C CA . ASP B 1 365 ? -1.508 -25 -0.07 1 98.31 365 ASP B CA 1
ATOM 6392 C C . ASP B 1 365 ? -2.66 -25.469 -0.959 1 98.31 365 ASP B C 1
ATOM 6394 O O . ASP B 1 365 ? -2.709 -26.625 -1.361 1 98.31 365 ASP B O 1
ATOM 6398 N N . GLN B 1 366 ? -3.58 -24.594 -1.271 1 97.19 366 GLN B N 1
ATOM 6399 C CA . GLN B 1 366 ? -4.715 -24.953 -2.119 1 97.19 366 GLN B CA 1
ATOM 6400 C C . GLN B 1 366 ? -4.27 -25.188 -3.559 1 97.19 366 GLN B C 1
ATOM 6402 O O . GLN B 1 366 ? -4.93 -25.922 -4.301 1 97.19 366 GLN B O 1
ATOM 6407 N N . MET B 1 367 ? -3.193 -24.688 -3.939 1 94.94 367 MET B N 1
ATOM 6408 C CA . MET B 1 367 ? -2.674 -24.844 -5.297 1 94.94 367 MET B CA 1
ATOM 6409 C C . MET B 1 367 ? -2.305 -26.297 -5.574 1 94.94 367 MET B C 1
ATOM 6411 O O . MET B 1 367 ? -2.256 -26.719 -6.73 1 94.94 367 MET B O 1
ATOM 6415 N N . ARG B 1 368 ? -2.078 -27 -4.598 1 95.25 368 ARG B N 1
ATOM 6416 C CA . ARG B 1 368 ? -1.704 -28.406 -4.75 1 95.25 368 ARG B CA 1
ATOM 6417 C C . ARG B 1 368 ? -2.838 -29.203 -5.379 1 95.25 368 ARG B C 1
ATOM 6419 O O . ARG B 1 368 ? -2.609 -30.297 -5.922 1 95.25 368 ARG B O 1
ATOM 6426 N N . SER B 1 369 ? -4.02 -28.703 -5.32 1 93.44 369 SER B N 1
ATOM 6427 C CA . SER B 1 369 ? -5.188 -29.422 -5.84 1 93.44 369 SER B CA 1
ATOM 6428 C C . SER B 1 369 ? -5.332 -29.203 -7.344 1 93.44 369 SER B C 1
ATOM 6430 O O . SER B 1 369 ? -6.172 -29.844 -7.984 1 93.44 369 SER B O 1
ATOM 6432 N N . LEU B 1 370 ? -4.52 -28.375 -7.859 1 92.25 370 LEU B N 1
ATOM 6433 C CA . LEU B 1 370 ? -4.648 -28.062 -9.273 1 92.25 370 LEU B CA 1
ATOM 6434 C C . LEU B 1 370 ? -4.031 -29.156 -10.141 1 92.25 370 LEU B C 1
ATOM 6436 O O . LEU B 1 370 ? -2.979 -29.688 -9.797 1 92.25 370 LEU B O 1
ATOM 6440 N N . ASN B 1 371 ? -4.684 -29.391 -11.234 1 87.38 371 ASN B N 1
ATOM 6441 C CA . ASN B 1 371 ? -4.227 -30.438 -12.141 1 87.38 371 ASN B CA 1
ATOM 6442 C C . ASN B 1 371 ? -3.008 -29.984 -12.945 1 87.38 371 ASN B C 1
ATOM 6444 O O . ASN B 1 371 ? -2.176 -30.812 -13.328 1 87.38 371 ASN B O 1
ATOM 6448 N N . CYS B 1 372 ? -2.918 -28.766 -13.133 1 85.69 372 CYS B N 1
ATOM 6449 C CA . CYS B 1 372 ? -1.862 -28.25 -14 1 85.69 372 CYS B CA 1
ATOM 6450 C C . CYS B 1 372 ? -0.547 -28.125 -13.234 1 85.69 372 CYS B C 1
ATOM 6452 O O . CYS B 1 372 ? 0.496 -27.844 -13.836 1 85.69 372 CYS B O 1
ATOM 6454 N N . VAL B 1 373 ? -0.557 -28.375 -11.984 1 91.19 373 VAL B N 1
ATOM 6455 C CA . VAL B 1 373 ? 0.653 -28.25 -11.18 1 91.19 373 VAL B CA 1
ATOM 6456 C C . VAL B 1 373 ? 1.344 -29.609 -11.086 1 91.19 373 VAL B C 1
ATOM 6458 O O . VAL B 1 373 ? 0.715 -30.609 -10.727 1 91.19 373 VAL B O 1
ATOM 6461 N N . SER B 1 374 ? 2.609 -29.688 -11.414 1 90.5 374 SER B N 1
ATOM 6462 C CA . SER B 1 374 ? 3.375 -30.922 -11.445 1 90.5 374 SER B CA 1
ATOM 6463 C C . SER B 1 374 ? 3.564 -31.5 -10.047 1 90.5 374 SER B C 1
ATOM 6465 O O . SER B 1 374 ? 3.416 -30.781 -9.055 1 90.5 374 SER B O 1
ATOM 6467 N N . LYS B 1 375 ? 3.883 -32.75 -10 1 93.31 375 LYS B N 1
ATOM 6468 C CA . LYS B 1 375 ? 4.148 -33.406 -8.727 1 93.31 375 LYS B CA 1
ATOM 6469 C C . LYS B 1 375 ? 5.32 -32.781 -8 1 93.31 375 LYS B C 1
ATOM 6471 O O . LYS B 1 375 ? 5.301 -32.625 -6.773 1 93.31 375 LYS B O 1
ATOM 6476 N N . ARG B 1 376 ? 6.297 -32.375 -8.719 1 91.31 376 ARG B N 1
ATOM 6477 C CA . ARG B 1 376 ? 7.465 -31.75 -8.133 1 91.31 376 ARG B CA 1
ATOM 6478 C C . ARG B 1 376 ? 7.094 -30.406 -7.5 1 91.31 376 ARG B C 1
ATOM 6480 O O . ARG B 1 376 ? 7.523 -30.109 -6.387 1 91.31 376 ARG B O 1
ATOM 6487 N N . ALA B 1 377 ? 6.371 -29.641 -8.242 1 92.75 377 ALA B N 1
ATOM 6488 C CA . ALA B 1 377 ? 5.938 -28.344 -7.723 1 92.75 377 ALA B CA 1
ATOM 6489 C C . ALA B 1 377 ? 5.078 -28.516 -6.473 1 92.75 377 ALA B C 1
ATOM 6491 O O . ALA B 1 377 ? 5.164 -27.719 -5.539 1 92.75 377 ALA B O 1
ATOM 6492 N N . LYS B 1 378 ? 4.262 -29.547 -6.477 1 95.94 378 LYS B N 1
ATOM 6493 C CA . LYS B 1 378 ? 3.432 -29.828 -5.309 1 95.94 378 LYS B CA 1
ATOM 6494 C C . LYS B 1 378 ? 4.289 -30.156 -4.094 1 95.94 378 LYS B C 1
ATOM 6496 O O . LYS B 1 378 ? 3.963 -29.766 -2.971 1 95.94 378 LYS B O 1
ATOM 6501 N N . ARG B 1 379 ? 5.344 -30.812 -4.285 1 95.81 379 ARG B N 1
ATOM 6502 C CA . ARG B 1 379 ? 6.262 -31.125 -3.191 1 95.81 379 ARG B CA 1
ATOM 6503 C C . ARG B 1 379 ? 6.938 -29.859 -2.676 1 95.81 379 ARG B C 1
ATOM 6505 O O . ARG B 1 379 ? 7.133 -29.703 -1.468 1 95.81 379 ARG B O 1
ATOM 6512 N N . ASP B 1 380 ? 7.352 -29.016 -3.59 1 95.69 380 ASP B N 1
ATOM 6513 C CA . ASP B 1 380 ? 7.941 -27.75 -3.201 1 95.69 380 ASP B CA 1
ATOM 6514 C C . ASP B 1 380 ? 6.977 -26.922 -2.344 1 95.69 380 ASP B C 1
ATOM 6516 O O . ASP B 1 380 ? 7.379 -26.312 -1.354 1 95.69 380 ASP B O 1
ATOM 6520 N N . ILE B 1 381 ? 5.703 -26.938 -2.762 1 97.69 381 ILE B N 1
ATOM 6521 C CA . ILE B 1 381 ? 4.676 -26.219 -2.014 1 97.69 381 ILE B CA 1
ATOM 6522 C C . ILE B 1 381 ? 4.586 -26.766 -0.596 1 97.69 381 ILE B C 1
ATOM 6524 O O . ILE B 1 381 ? 4.543 -26.016 0.376 1 97.69 381 ILE B O 1
ATOM 6528 N N . VAL B 1 382 ? 4.605 -28.047 -0.46 1 98.19 382 VAL B N 1
ATOM 6529 C CA . VAL B 1 382 ? 4.48 -28.703 0.84 1 98.19 382 VAL B CA 1
ATOM 6530 C C . VAL B 1 382 ? 5.621 -28.266 1.751 1 98.19 382 VAL B C 1
ATOM 6532 O O . VAL B 1 382 ? 5.406 -27.953 2.928 1 98.19 382 VAL B O 1
ATOM 6535 N N . VAL B 1 383 ? 6.789 -28.188 1.224 1 97.56 383 VAL B N 1
ATOM 6536 C CA . VAL B 1 383 ? 7.965 -27.797 1.994 1 97.56 383 VAL B CA 1
ATOM 6537 C C . VAL B 1 383 ? 7.797 -26.375 2.516 1 97.56 383 VAL B C 1
ATOM 6539 O O . VAL B 1 383 ? 8.031 -26.109 3.697 1 97.56 383 VAL B O 1
ATOM 6542 N N . ILE B 1 384 ? 7.383 -25.531 1.69 1 97.88 384 ILE B N 1
ATOM 6543 C CA . ILE B 1 384 ? 7.273 -24.125 2.031 1 97.88 384 ILE B CA 1
ATOM 6544 C C . ILE B 1 384 ? 6.141 -23.922 3.039 1 97.88 384 ILE B C 1
ATOM 6546 O O . ILE B 1 384 ? 6.316 -23.234 4.051 1 97.88 384 ILE B O 1
ATOM 6550 N N . VAL B 1 385 ? 4.988 -24.516 2.803 1 98.56 385 VAL B N 1
ATOM 6551 C CA . VAL B 1 385 ? 3.83 -24.266 3.654 1 98.56 385 VAL B CA 1
ATOM 6552 C C . VAL B 1 385 ? 4.051 -24.906 5.023 1 98.56 385 VAL B C 1
ATOM 6554 O O . VAL B 1 385 ? 3.6 -24.375 6.043 1 98.56 385 VAL B O 1
ATOM 6557 N N . ARG B 1 386 ? 4.758 -26.031 5.109 1 98.19 386 ARG B N 1
ATOM 6558 C CA . ARG B 1 386 ? 5.078 -26.625 6.398 1 98.19 386 ARG B CA 1
ATOM 6559 C C . ARG B 1 386 ? 6.051 -25.75 7.184 1 98.19 386 ARG B C 1
ATOM 6561 O O . ARG B 1 386 ? 5.953 -25.656 8.406 1 98.19 386 ARG B O 1
ATOM 6568 N N . ARG B 1 387 ? 7.012 -25.25 6.473 1 97.81 387 ARG B N 1
ATOM 6569 C CA . ARG B 1 387 ? 7.949 -24.328 7.117 1 97.81 387 ARG B CA 1
ATOM 6570 C C . ARG B 1 387 ? 7.227 -23.109 7.668 1 97.81 387 ARG B C 1
ATOM 6572 O O . ARG B 1 387 ? 7.477 -22.688 8.797 1 97.81 387 ARG B O 1
ATOM 6579 N N . ILE B 1 388 ? 6.297 -22.531 6.859 1 98.19 388 ILE B N 1
ATOM 6580 C CA . ILE B 1 388 ? 5.492 -21.391 7.289 1 98.19 388 ILE B CA 1
ATOM 6581 C C . ILE B 1 388 ? 4.68 -21.781 8.523 1 98.19 388 ILE B C 1
ATOM 6583 O O . ILE B 1 388 ? 4.633 -21.016 9.5 1 98.19 388 ILE B O 1
ATOM 6587 N N . ALA B 1 389 ? 4.078 -22.938 8.469 1 98.44 389 ALA B N 1
ATOM 6588 C CA . ALA B 1 389 ? 3.26 -23.422 9.586 1 98.44 389 ALA B CA 1
ATOM 6589 C C . ALA B 1 389 ? 4.09 -23.531 10.859 1 98.44 389 ALA B C 1
ATOM 6591 O O . ALA B 1 389 ? 3.662 -23.094 11.93 1 98.44 389 ALA B O 1
ATOM 6592 N N . ARG B 1 390 ? 5.203 -24.109 10.75 1 97.69 390 ARG B N 1
ATOM 6593 C CA . ARG B 1 390 ? 6.074 -24.312 11.898 1 97.69 390 ARG B CA 1
ATOM 6594 C C . ARG B 1 390 ? 6.5 -22.969 12.492 1 97.69 390 ARG B C 1
ATOM 6596 O O . ARG B 1 390 ? 6.398 -22.766 13.703 1 97.69 390 ARG B O 1
ATOM 6603 N N . LYS B 1 391 ? 6.988 -22.109 11.672 1 97.62 391 LYS B N 1
ATOM 6604 C CA . LYS B 1 391 ? 7.461 -20.812 12.133 1 97.62 391 LYS B CA 1
ATOM 6605 C C . LYS B 1 391 ? 6.316 -19.984 12.719 1 97.62 391 LYS B C 1
ATOM 6607 O O . LYS B 1 391 ? 6.5 -19.281 13.711 1 97.62 391 LYS B O 1
ATOM 6612 N N . ALA B 1 392 ? 5.16 -20 12.078 1 97.94 392 ALA B N 1
ATOM 6613 C CA . ALA B 1 392 ? 3.99 -19.281 12.57 1 97.94 392 ALA B CA 1
ATOM 6614 C C . ALA B 1 392 ? 3.605 -19.75 13.969 1 97.94 392 ALA B C 1
ATOM 6616 O O . ALA B 1 392 ? 3.359 -18.938 14.859 1 97.94 392 ALA B O 1
ATOM 6617 N N . ASN B 1 393 ? 3.553 -21.047 14.094 1 97.69 393 ASN B N 1
ATOM 6618 C CA . ASN B 1 393 ? 3.154 -21.609 15.383 1 97.69 393 ASN B CA 1
ATOM 6619 C C . ASN B 1 393 ? 4.184 -21.312 16.469 1 97.69 393 ASN B C 1
ATOM 6621 O O . ASN B 1 393 ? 3.818 -21.031 17.609 1 97.69 393 ASN B O 1
ATOM 6625 N N . GLU B 1 394 ? 5.43 -21.328 16.141 1 96.62 394 GLU B N 1
ATOM 6626 C CA . GLU B 1 394 ? 6.473 -20.969 17.094 1 96.62 394 GLU B CA 1
ATOM 6627 C C . GLU B 1 394 ? 6.34 -19.516 17.531 1 96.62 394 GLU B C 1
ATOM 6629 O O . GLU B 1 394 ? 6.512 -19.188 18.703 1 96.62 394 GLU B O 1
ATOM 6634 N N . LEU B 1 395 ? 6.07 -18.688 16.609 1 95.81 395 LEU B N 1
ATOM 6635 C CA . LEU B 1 395 ? 5.891 -17.266 16.891 1 95.81 395 LEU B CA 1
ATOM 6636 C C . LEU B 1 395 ? 4.703 -17.047 17.828 1 95.81 395 LEU B C 1
ATOM 6638 O O . LEU B 1 395 ? 4.793 -16.266 18.781 1 95.81 395 LEU B O 1
ATOM 6642 N N . LEU B 1 396 ? 3.602 -17.719 17.531 1 95.62 396 LEU B N 1
ATOM 6643 C CA . LEU B 1 396 ? 2.402 -17.562 18.344 1 95.62 396 LEU B CA 1
ATOM 6644 C C . LEU B 1 396 ? 2.645 -18.078 19.766 1 95.62 396 LEU B C 1
ATOM 6646 O O . LEU B 1 396 ? 2.137 -17.5 20.734 1 95.62 396 LEU B O 1
ATOM 6650 N N . ASP B 1 397 ? 3.404 -19.109 19.875 1 94.94 397 ASP B N 1
ATOM 6651 C CA . ASP B 1 397 ? 3.727 -19.641 21.188 1 94.94 397 ASP B CA 1
ATOM 6652 C C . ASP B 1 397 ? 4.539 -18.641 22 1 94.94 397 ASP B C 1
ATOM 6654 O O . ASP B 1 397 ? 4.344 -18.516 23.219 1 94.94 397 ASP B O 1
ATOM 6658 N N . GLU B 1 398 ? 5.441 -17.969 21.297 1 92.06 398 GLU B N 1
ATOM 6659 C CA . GLU B 1 398 ? 6.277 -16.984 21.984 1 92.06 398 GLU B CA 1
ATOM 6660 C C . GLU B 1 398 ? 5.48 -15.727 22.328 1 92.06 398 GLU B C 1
ATOM 6662 O O . GLU B 1 398 ? 5.723 -15.102 23.375 1 92.06 398 GLU B O 1
ATOM 6667 N N . LEU B 1 399 ? 4.641 -15.312 21.5 1 90.56 399 LEU B N 1
ATOM 6668 C CA . LEU B 1 399 ? 3.861 -14.086 21.672 1 90.56 399 LEU B CA 1
ATOM 6669 C C . LEU B 1 399 ? 2.795 -14.281 22.75 1 90.56 399 LEU B C 1
ATOM 6671 O O . LEU B 1 399 ? 2.482 -13.344 23.5 1 90.56 399 LEU B O 1
ATOM 6675 N N . TYR B 1 400 ? 2.248 -15.461 22.797 1 91.81 400 TYR B N 1
ATOM 6676 C CA . TYR B 1 400 ? 1.143 -15.727 23.703 1 91.81 400 TYR B CA 1
ATOM 6677 C C . TYR B 1 400 ? 1.521 -16.797 24.719 1 91.81 400 TYR B C 1
ATOM 6679 O O . TYR B 1 400 ? 0.759 -17.734 24.953 1 91.81 400 TYR B O 1
ATOM 6687 N N . ALA B 1 401 ? 2.658 -16.625 25.281 1 86.5 401 ALA B N 1
ATOM 6688 C CA . ALA B 1 401 ? 3.189 -17.594 26.234 1 86.5 401 ALA B CA 1
ATOM 6689 C C . ALA B 1 401 ? 2.328 -17.656 27.5 1 86.5 401 ALA B C 1
ATOM 6691 O O . ALA B 1 401 ? 2.148 -18.719 28.078 1 86.5 401 ALA B O 1
ATOM 6692 N N . ASN B 1 402 ? 1.768 -16.594 27.953 1 87.44 402 ASN B N 1
ATOM 6693 C CA . ASN B 1 402 ? 1.023 -16.531 29.203 1 87.44 402 ASN B CA 1
ATOM 6694 C C . ASN B 1 402 ? -0.453 -16.859 29 1 87.44 402 ASN B C 1
ATOM 6696 O O . ASN B 1 402 ? -1.015 -17.703 29.688 1 87.44 402 ASN B O 1
ATOM 6700 N N . GLU B 1 403 ? -1.148 -16.156 28.109 1 90.44 403 GLU B N 1
ATOM 6701 C CA . GLU B 1 403 ? -2.562 -16.328 27.797 1 90.44 403 GLU B CA 1
ATOM 6702 C C . GLU B 1 403 ? -2.797 -16.297 26.281 1 90.44 403 GLU B C 1
ATOM 6704 O O . GLU B 1 403 ? -2.434 -15.336 25.609 1 90.44 403 GLU B O 1
ATOM 6709 N N . LYS B 1 404 ? -3.408 -17.375 25.969 1 92.25 404 LYS B N 1
ATOM 6710 C CA . LYS B 1 404 ? -3.67 -17.5 24.531 1 92.25 404 LYS B CA 1
ATOM 6711 C C . LYS B 1 404 ? -5.16 -17.375 24.234 1 92.25 404 LYS B C 1
ATOM 6713 O O . LYS B 1 404 ? -5.957 -18.219 24.656 1 92.25 404 LYS B O 1
ATOM 6718 N N . PRO B 1 405 ? -5.527 -16.391 23.484 1 93.25 405 PRO B N 1
ATOM 6719 C CA . PRO B 1 405 ? -6.926 -16.25 23.078 1 93.25 405 PRO B CA 1
ATOM 6720 C C . PRO B 1 405 ? -7.418 -17.438 22.234 1 93.25 405 PRO B C 1
ATOM 6722 O O . PRO B 1 405 ? -6.625 -18.078 21.547 1 93.25 405 PRO B O 1
ATOM 6725 N N . GLU B 1 406 ? -8.656 -17.625 22.25 1 94.5 406 GLU B N 1
ATOM 6726 C CA . GLU B 1 406 ? -9.273 -18.781 21.594 1 94.5 406 GLU B CA 1
ATOM 6727 C C . GLU B 1 406 ? -9.008 -18.75 20.078 1 94.5 406 GLU B C 1
ATOM 6729 O O . GLU B 1 406 ? -8.688 -19.781 19.484 1 94.5 406 GLU B O 1
ATOM 6734 N N . HIS B 1 407 ? -9.156 -17.625 19.5 1 94.88 407 HIS B N 1
ATOM 6735 C CA . HIS B 1 407 ? -8.984 -17.531 18.047 1 94.88 407 HIS B CA 1
ATOM 6736 C C . HIS B 1 407 ? -7.555 -17.859 17.641 1 94.88 407 HIS B C 1
ATOM 6738 O O . HIS B 1 407 ? -7.316 -18.375 16.547 1 94.88 407 HIS B O 1
ATOM 6744 N N . ILE B 1 408 ? -6.617 -17.609 18.5 1 96.56 408 ILE B N 1
ATOM 6745 C CA . ILE B 1 408 ? -5.219 -17.922 18.219 1 96.56 408 ILE B CA 1
ATOM 6746 C C . ILE B 1 408 ? -5.004 -19.438 18.281 1 96.56 408 ILE B C 1
ATOM 6748 O O . ILE B 1 408 ? -4.25 -20 17.484 1 96.56 408 ILE B O 1
ATOM 6752 N N . SER 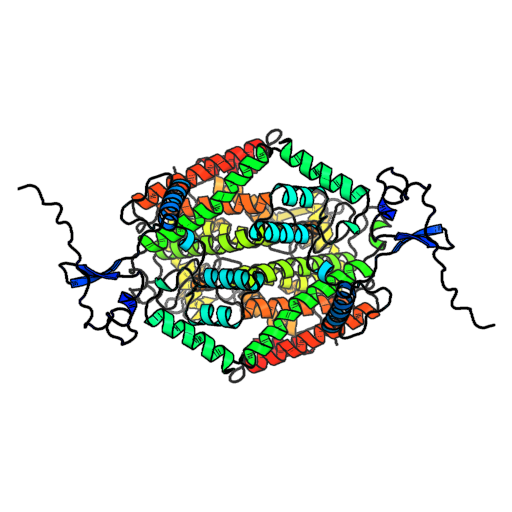B 1 409 ? -5.656 -20.062 19.203 1 96.94 409 SER B N 1
ATOM 6753 C CA . SER B 1 409 ? -5.578 -21.516 19.297 1 96.94 409 SER B CA 1
ATOM 6754 C C . SER B 1 409 ? -6.137 -22.172 18.047 1 96.94 409 SER B C 1
ATOM 6756 O O . SER B 1 409 ? -5.551 -23.125 17.531 1 96.94 409 SER B O 1
ATOM 6758 N N . ILE B 1 410 ? -7.246 -21.688 17.594 1 98.12 410 ILE B N 1
ATOM 6759 C CA . ILE B 1 410 ? -7.867 -22.219 16.391 1 98.12 410 ILE B CA 1
ATOM 6760 C C . ILE B 1 410 ? -6.957 -21.984 15.195 1 98.12 410 ILE B C 1
ATOM 6762 O O . ILE B 1 410 ? -6.812 -22.859 14.336 1 98.12 410 ILE B O 1
ATOM 6766 N N . LEU B 1 411 ? -6.359 -20.828 15.164 1 97.88 411 LEU B N 1
ATOM 6767 C CA . LEU B 1 411 ? -5.441 -20.5 14.078 1 97.88 411 LEU B CA 1
ATOM 6768 C C . LEU B 1 411 ? -4.25 -21.453 14.07 1 97.88 411 LEU B C 1
ATOM 6770 O O . LEU B 1 411 ? -3.807 -21.891 13 1 97.88 411 LEU B O 1
ATOM 6774 N N . GLN B 1 412 ? -3.744 -21.766 15.203 1 97.94 412 GLN B N 1
ATOM 6775 C CA . GLN B 1 412 ? -2.615 -22.688 15.297 1 97.94 412 GLN B CA 1
ATOM 6776 C C . GLN B 1 412 ? -2.988 -24.078 14.773 1 97.94 412 GLN B C 1
ATOM 6778 O O . GLN B 1 412 ? -2.193 -24.719 14.078 1 97.94 412 GLN B O 1
ATOM 6783 N N . ILE B 1 413 ? -4.129 -24.453 15.117 1 98.19 413 ILE B N 1
ATOM 6784 C CA . ILE B 1 413 ? -4.605 -25.734 14.625 1 98.19 413 ILE B CA 1
ATOM 6785 C C . ILE B 1 413 ? -4.719 -25.688 13.102 1 98.19 413 ILE B C 1
ATOM 6787 O O . ILE B 1 413 ? -4.305 -26.625 12.414 1 98.19 413 ILE B O 1
ATOM 6791 N N . ARG B 1 414 ? -5.266 -24.625 12.586 1 98.25 414 ARG B N 1
ATOM 6792 C CA . ARG B 1 414 ? -5.418 -24.484 11.141 1 98.25 414 ARG B CA 1
ATOM 6793 C C . ARG B 1 414 ? -4.062 -24.5 10.438 1 98.25 414 ARG B C 1
ATOM 6795 O O . ARG B 1 414 ? -3.91 -25.141 9.391 1 98.25 414 ARG B O 1
ATOM 6802 N N . MET B 1 415 ? -3.086 -23.781 11.023 1 98.31 415 MET B N 1
ATOM 6803 C CA . MET B 1 415 ? -1.739 -23.734 10.461 1 98.31 415 MET B CA 1
ATOM 6804 C C . MET B 1 415 ? -1.112 -25.125 10.469 1 98.31 415 MET B C 1
ATOM 6806 O O . MET B 1 415 ? -0.429 -25.516 9.516 1 98.31 415 MET B O 1
ATOM 6810 N N . SER B 1 416 ? -1.371 -25.922 11.453 1 97.81 416 SER B N 1
ATOM 6811 C CA . SER B 1 416 ? -0.779 -27.234 11.586 1 97.81 416 SER B CA 1
ATOM 6812 C C . SER B 1 416 ? -1.291 -28.188 10.508 1 97.81 416 SER B C 1
ATOM 6814 O O . SER B 1 416 ? -0.685 -29.234 10.25 1 97.81 416 SER B O 1
ATOM 6816 N N . LYS B 1 417 ? -2.309 -27.812 9.867 1 97.69 417 LYS B N 1
ATOM 6817 C CA . LYS B 1 417 ? -2.904 -28.672 8.852 1 97.69 417 LYS B CA 1
ATOM 6818 C C . LYS B 1 417 ? -2.336 -28.359 7.469 1 97.69 417 LYS B C 1
ATOM 6820 O O . LYS B 1 417 ? -2.604 -29.094 6.504 1 97.69 417 LYS B O 1
ATOM 6825 N N . LEU B 1 418 ? -1.585 -27.312 7.359 1 97.56 418 LEU B N 1
ATOM 6826 C CA . LEU B 1 418 ? -0.968 -26.984 6.082 1 97.56 418 LEU B CA 1
ATOM 6827 C C . LEU B 1 418 ? 0.027 -28.047 5.66 1 97.56 418 LEU B C 1
ATOM 6829 O O . LEU B 1 418 ? 0.811 -28.531 6.48 1 97.56 418 LEU B O 1
ATOM 6833 N N . GLY B 1 419 ? 0.006 -28.422 4.422 1 95.25 419 GLY B N 1
ATOM 6834 C CA . GLY B 1 419 ? 0.946 -29.375 3.854 1 95.25 419 GLY B CA 1
ATOM 6835 C C . GLY B 1 419 ? 0.534 -30.812 4.07 1 95.25 419 GLY B C 1
ATOM 6836 O O . GLY B 1 419 ? 1.323 -31.734 3.836 1 95.25 419 GLY B O 1
ATOM 6837 N N . HIS B 1 420 ? -0.625 -31.047 4.598 1 89.81 420 HIS B N 1
ATOM 6838 C CA . HIS B 1 420 ? -1.098 -32.406 4.84 1 89.81 420 HIS B CA 1
ATOM 6839 C C . HIS B 1 420 ? -2.268 -32.75 3.928 1 89.81 420 HIS B C 1
ATOM 6841 O O . HIS B 1 420 ? -3 -31.859 3.486 1 89.81 420 HIS B O 1
#